Protein AF-D1LXG8-F1 (afdb_monomer)

Nearest PDB structures (foldseek):
  6pma-assembly1_A  TM=9.413E-01  e=9.799E-28  Homo sapiens
  5kmi-assembly1_A  TM=9.431E-01  e=4.192E-27  Homo sapiens
  6nsp-assembly1_A  TM=9.385E-01  e=4.416E-27  Homo sapiens
  4gt5-assembly1_A  TM=9.377E-01  e=4.192E-27  Homo sapiens
  7ju6-assembly1_A  TM=8.608E-01  e=5.880E-20  Homo sapiens

Sequence (768 aa):
MTTLIILLFITLTFTTPASVIATWCMDLPRGCQCGARDAVTCRGYFTRIPTNLPSQIHELILQHNEITEIGSSDLEQLRQLKVLDLSNNRINKIGQNVFLTLENLESLNLERNHINWLDSRAFRGLQRLRHLYLDHNNIGILPMGLFAEMSYLHELRLNNNGLHDVPKHTADELSKTIVKLVTLDHNPLHCSCDLLLFSHWLKQSTDVILLKPDSVRCTTDNEIDKYKVVDLVEDDVMCAPSLAPKILDIETISCDSVRISWDYPMSYTRSKAQTKASISFDTVIKKGPLFNVMVKVTDTHEASRMPHVFMESDETAVINGLDASIEHQFTVQAMNEVGRGPFSDVRKYRISIFKSGEQVVSCLEEPEEETDVDQPPHKTLIDETIREEKDKRMIIITVSCLTGAVVVAIVLAVFFVKVYQPRRNGFAPFSSVKFSKCEMPPMTYDDEVTSSSVESVDKYRNYTTTMIEGLPTVRILTETPRDTVHFIREIYCGRFGRIYEAVVTELLPTEKQTVTMVKELRENATEHARQSFDGQVSTLCEFEHPNVLEMLGVVTIGEPLSIIYEYADCGDLKEFLNCNSPFNKTKSATNSLILSQDKLVDVATQVACAMSYLSASGFVHRDLAAHNCMVSSDLTVKVADIGISKERYPMHYMRVGRKLLPVRWMAPETLESTTHFNAETDVWSYGVTLWEIFSYGTLPFSCFTDDQAVSHTLRGTLLPISDCLPKKVCDVMMACWRNNAHERASFNDIHGSLSSCRLSDCEGEIRV

Structure (mmCIF, N/CA/C/O backbone):
data_AF-D1LXG8-F1
#
_entry.id   AF-D1LXG8-F1
#
loop_
_atom_site.group_PDB
_atom_site.id
_atom_site.type_symbol
_atom_site.label_atom_id
_atom_site.label_alt_id
_atom_site.label_comp_id
_atom_site.label_asym_id
_atom_site.label_entity_id
_atom_site.label_seq_id
_atom_site.pdbx_PDB_ins_code
_atom_site.Cartn_x
_atom_site.Cartn_y
_atom_site.Cartn_z
_atom_site.occupancy
_atom_site.B_iso_or_equiv
_atom_site.auth_seq_id
_atom_site.auth_comp_id
_atom_site.auth_asym_id
_atom_site.auth_atom_id
_atom_site.pdbx_PDB_model_num
ATOM 1 N N . MET A 1 1 ? 80.544 -2.269 -39.677 1.00 54.06 1 MET A N 1
ATOM 2 C CA . MET A 1 1 ? 80.014 -3.167 -38.623 1.00 54.06 1 MET A CA 1
ATOM 3 C C . MET A 1 1 ? 79.209 -2.386 -37.591 1.00 54.06 1 MET A C 1
ATOM 5 O O . MET A 1 1 ? 78.027 -2.648 -37.459 1.00 54.06 1 MET A O 1
ATOM 9 N N . THR A 1 2 ? 79.773 -1.367 -36.943 1.00 56.94 2 THR A N 1
ATOM 10 C CA . THR A 1 2 ? 79.062 -0.530 -35.952 1.00 56.94 2 THR A CA 1
ATOM 11 C C . THR A 1 2 ? 77.988 0.387 -36.554 1.00 56.94 2 THR A C 1
ATOM 13 O O . THR A 1 2 ? 76.909 0.512 -35.990 1.00 56.94 2 THR A O 1
ATOM 16 N N . THR A 1 3 ? 78.203 0.939 -37.749 1.00 57.94 3 THR A N 1
ATOM 17 C CA . THR A 1 3 ? 77.200 1.749 -38.472 1.00 57.94 3 THR A CA 1
ATOM 18 C C . THR A 1 3 ? 76.001 0.945 -38.982 1.00 57.94 3 THR A C 1
ATOM 20 O O . THR A 1 3 ? 74.895 1.472 -39.025 1.00 57.94 3 THR A O 1
ATOM 23 N N . LEU A 1 4 ? 76.183 -0.343 -39.299 1.00 57.97 4 LEU A N 1
ATOM 24 C CA . LEU A 1 4 ? 75.090 -1.230 -39.724 1.00 57.97 4 LEU A CA 1
ATOM 25 C C . LEU A 1 4 ? 74.192 -1.638 -38.548 1.00 57.97 4 LEU A C 1
ATOM 27 O O . LEU A 1 4 ? 72.986 -1.764 -38.716 1.00 57.97 4 LEU A O 1
ATOM 31 N N . ILE A 1 5 ? 74.772 -1.787 -37.355 1.00 62.38 5 ILE A N 1
ATOM 32 C CA . ILE A 1 5 ? 74.041 -2.115 -36.123 1.00 62.38 5 ILE A CA 1
ATOM 33 C C . ILE A 1 5 ? 73.225 -0.909 -35.641 1.00 62.38 5 ILE A C 1
ATOM 35 O O . ILE A 1 5 ? 72.096 -1.080 -35.195 1.00 62.38 5 ILE A O 1
ATOM 39 N N . ILE A 1 6 ? 73.750 0.311 -35.797 1.00 60.22 6 ILE A N 1
ATOM 40 C CA . ILE A 1 6 ? 73.033 1.545 -35.444 1.00 60.22 6 ILE A CA 1
ATOM 41 C C . ILE A 1 6 ? 71.881 1.815 -36.425 1.00 60.22 6 ILE A C 1
ATOM 43 O O . ILE A 1 6 ? 70.797 2.186 -35.988 1.00 60.22 6 ILE A O 1
ATOM 47 N N . LEU A 1 7 ? 72.059 1.551 -37.725 1.00 54.38 7 LEU A N 1
ATOM 48 C CA . LEU A 1 7 ? 70.967 1.623 -38.706 1.00 54.38 7 LEU A CA 1
ATOM 49 C C . LEU A 1 7 ? 69.882 0.565 -38.449 1.00 54.38 7 LEU A C 1
ATOM 51 O O . LEU A 1 7 ? 68.707 0.907 -38.528 1.00 54.38 7 LEU A O 1
ATOM 55 N N . LEU A 1 8 ? 70.250 -0.661 -38.050 1.00 56.41 8 LEU A N 1
ATOM 56 C CA . LEU A 1 8 ? 69.287 -1.698 -37.650 1.00 56.41 8 LEU A CA 1
ATOM 57 C C . LEU A 1 8 ? 68.509 -1.311 -36.379 1.00 56.41 8 LEU A C 1
ATOM 59 O O . LEU A 1 8 ? 67.301 -1.531 -36.301 1.00 56.41 8 LEU A O 1
ATOM 63 N N . PHE A 1 9 ? 69.185 -0.697 -35.402 1.00 52.62 9 PHE A N 1
ATOM 64 C CA . PHE A 1 9 ? 68.560 -0.206 -34.171 1.00 52.62 9 PHE A CA 1
ATOM 65 C C . PHE A 1 9 ? 67.639 0.990 -34.417 1.00 52.62 9 PHE A C 1
ATOM 67 O O . PHE A 1 9 ? 66.569 1.046 -33.821 1.00 52.62 9 PHE A O 1
ATOM 74 N N . ILE A 1 10 ? 67.994 1.913 -35.314 1.00 54.66 10 ILE A N 1
ATOM 75 C CA . ILE A 1 10 ? 67.140 3.054 -35.681 1.00 54.66 10 ILE A CA 1
ATOM 76 C C . ILE A 1 10 ? 65.915 2.581 -36.483 1.00 54.66 10 ILE A C 1
ATOM 78 O O . ILE A 1 10 ? 64.812 3.057 -36.229 1.00 54.66 10 ILE A O 1
ATOM 82 N N . THR A 1 11 ? 66.038 1.572 -37.357 1.00 53.06 11 THR A N 1
ATOM 83 C CA . THR A 1 11 ? 64.862 0.980 -38.028 1.00 53.06 11 THR A CA 1
ATOM 84 C C . THR A 1 11 ? 63.957 0.189 -37.081 1.00 53.06 11 THR A C 1
ATOM 86 O O . THR A 1 11 ? 62.753 0.153 -37.299 1.00 53.06 11 THR A O 1
ATOM 89 N N . LEU A 1 12 ? 64.507 -0.395 -36.007 1.00 49.75 12 LEU A N 1
ATOM 90 C CA . LEU A 1 12 ? 63.744 -1.118 -34.978 1.00 49.75 12 LEU A CA 1
ATOM 91 C C . LEU A 1 12 ? 63.166 -0.209 -33.878 1.00 49.75 12 LEU A C 1
ATOM 93 O O . LEU A 1 12 ? 62.335 -0.665 -33.099 1.00 49.75 12 LEU A O 1
ATOM 97 N N . THR A 1 13 ? 63.583 1.059 -33.798 1.00 48.38 13 THR A N 1
ATOM 98 C CA . THR A 1 13 ? 63.099 2.020 -32.786 1.00 48.38 13 THR A CA 1
ATOM 99 C C . THR A 1 13 ? 62.230 3.138 -33.368 1.00 48.38 13 THR A C 1
ATOM 101 O O . THR A 1 13 ? 61.569 3.836 -32.603 1.00 48.38 13 THR A O 1
ATOM 104 N N . PHE A 1 14 ? 62.159 3.276 -34.701 1.00 42.00 14 PHE A N 1
ATOM 105 C CA . PHE A 1 14 ? 61.294 4.246 -35.391 1.00 42.00 14 PHE A CA 1
ATOM 106 C C . PHE A 1 14 ? 60.176 3.636 -36.244 1.00 42.00 14 PHE A C 1
ATOM 108 O O . PHE A 1 14 ? 59.422 4.377 -36.874 1.00 42.00 14 PHE A O 1
ATOM 115 N N . THR A 1 15 ? 59.972 2.319 -36.213 1.00 45.41 15 THR A N 1
ATOM 116 C CA . THR A 1 15 ? 58.613 1.816 -36.420 1.00 45.41 15 THR A CA 1
ATOM 117 C C . THR A 1 15 ? 57.874 2.045 -35.116 1.00 45.41 15 THR A C 1
ATOM 119 O O . THR A 1 15 ? 58.101 1.352 -34.124 1.00 45.41 15 THR A O 1
ATOM 122 N N . THR A 1 16 ? 57.006 3.053 -35.109 1.00 39.50 16 THR A N 1
ATOM 123 C CA . THR A 1 16 ? 55.906 3.128 -34.148 1.00 39.50 16 THR A CA 1
ATOM 124 C C . THR A 1 16 ? 55.298 1.730 -33.982 1.00 39.50 16 THR A C 1
ATOM 126 O O . THR A 1 16 ? 55.295 0.955 -34.946 1.00 39.50 16 THR A O 1
ATOM 129 N N . PRO A 1 17 ? 54.764 1.359 -32.806 1.00 42.59 17 PRO A N 1
ATOM 130 C CA . PRO A 1 17 ? 53.901 0.196 -32.722 1.00 42.59 17 PRO A CA 1
ATOM 131 C C . PRO A 1 17 ? 52.608 0.544 -33.471 1.00 42.59 17 PRO A C 1
ATOM 133 O O . PRO A 1 17 ? 51.576 0.834 -32.875 1.00 42.59 17 PRO A O 1
ATOM 136 N N . ALA A 1 18 ? 52.668 0.563 -34.802 1.00 40.22 18 ALA A N 1
ATOM 137 C CA . ALA A 1 18 ? 51.530 0.284 -35.639 1.00 40.22 18 ALA A CA 1
ATOM 138 C C . ALA A 1 18 ? 51.170 -1.162 -35.308 1.00 40.22 18 ALA A C 1
ATOM 140 O O . ALA A 1 18 ? 51.785 -2.092 -35.821 1.00 40.22 18 ALA A O 1
ATOM 141 N N . SER A 1 19 ? 50.288 -1.296 -34.314 1.00 46.19 19 SER A N 1
ATOM 142 C CA . SER A 1 19 ? 49.382 -2.418 -34.099 1.00 46.19 19 SER A CA 1
ATOM 143 C C . SER A 1 19 ? 49.866 -3.717 -34.742 1.00 46.19 19 SER A C 1
ATOM 145 O O . SER A 1 19 ? 49.570 -3.977 -35.910 1.00 46.19 19 SER A O 1
ATOM 147 N N . VAL A 1 20 ? 50.554 -4.566 -33.973 1.00 48.53 20 VAL A N 1
ATOM 148 C CA . VAL A 1 20 ? 50.467 -6.005 -34.241 1.00 48.53 20 VAL A CA 1
ATOM 149 C C . VAL A 1 20 ? 48.991 -6.338 -34.044 1.00 48.53 20 VAL A C 1
ATOM 151 O O . VAL A 1 20 ? 48.541 -6.548 -32.921 1.00 48.53 20 VAL A O 1
ATOM 154 N N . ILE A 1 21 ? 48.214 -6.235 -35.121 1.00 54.31 21 ILE A N 1
ATOM 155 C CA . ILE A 1 21 ? 46.823 -6.663 -35.154 1.00 54.31 21 ILE A CA 1
ATOM 156 C C . ILE A 1 21 ? 46.881 -8.140 -34.782 1.00 54.31 21 ILE A C 1
ATOM 158 O O . ILE A 1 21 ? 47.597 -8.913 -35.424 1.00 54.31 21 ILE A O 1
ATOM 162 N N . ALA A 1 22 ? 46.232 -8.505 -33.679 1.00 62.06 22 ALA A N 1
ATOM 163 C CA . ALA A 1 22 ? 46.246 -9.873 -33.203 1.00 62.06 22 ALA A CA 1
ATOM 164 C C . ALA A 1 22 ? 45.794 -10.810 -34.336 1.00 62.06 22 ALA A C 1
ATOM 166 O O . ALA A 1 22 ? 44.916 -10.456 -35.119 1.00 62.06 22 ALA A O 1
ATOM 167 N N . THR A 1 23 ? 46.405 -11.988 -34.464 1.00 65.50 23 THR A N 1
ATOM 168 C CA . THR A 1 23 ? 46.182 -12.894 -35.609 1.00 65.50 23 THR A CA 1
ATOM 169 C C . THR A 1 23 ? 44.714 -13.279 -35.802 1.00 65.50 23 THR A C 1
ATOM 171 O O . THR A 1 23 ? 44.284 -13.475 -36.933 1.00 65.50 23 THR A O 1
ATOM 174 N N . TRP A 1 24 ? 43.930 -13.312 -34.722 1.00 69.12 24 TRP A N 1
ATOM 175 C CA . TRP A 1 24 ? 42.485 -13.546 -34.756 1.00 69.12 24 TRP A CA 1
ATOM 176 C C . TRP A 1 24 ? 41.682 -12.403 -35.402 1.00 69.12 24 TRP A C 1
ATOM 178 O O . TRP A 1 24 ? 40.556 -12.621 -35.834 1.00 69.12 24 TRP A O 1
ATOM 188 N N . CYS A 1 25 ? 42.244 -11.197 -35.522 1.00 72.00 25 CYS A N 1
ATOM 189 C CA . CYS A 1 25 ? 41.581 -10.059 -36.164 1.00 72.00 25 CYS A CA 1
ATOM 190 C C . CYS A 1 25 ? 41.646 -10.080 -37.699 1.00 72.00 25 CYS A C 1
ATOM 192 O O . CYS A 1 25 ? 41.081 -9.196 -38.342 1.00 72.00 25 CYS A O 1
ATOM 194 N N . MET A 1 26 ? 42.321 -11.070 -38.290 1.00 70.25 26 MET A N 1
ATOM 195 C CA . MET A 1 26 ? 42.360 -11.252 -39.744 1.00 70.25 26 MET A CA 1
ATOM 196 C C . MET A 1 26 ? 41.094 -11.929 -40.298 1.00 70.25 26 MET A C 1
ATOM 198 O O . MET A 1 26 ? 40.799 -11.762 -41.478 1.00 70.25 26 MET A O 1
ATOM 202 N N . ASP A 1 27 ? 40.320 -12.613 -39.447 1.00 78.69 27 ASP A N 1
ATOM 203 C CA . ASP A 1 27 ? 39.143 -13.408 -39.829 1.00 78.69 27 ASP A CA 1
ATOM 204 C C . ASP A 1 27 ? 37.832 -12.804 -39.282 1.00 78.69 27 ASP A C 1
ATOM 206 O O . ASP A 1 27 ? 37.011 -13.486 -38.671 1.00 78.69 27 ASP A O 1
ATOM 210 N N . LEU A 1 28 ? 37.628 -11.495 -39.474 1.00 86.31 28 LEU A N 1
ATOM 211 C CA . LEU A 1 28 ? 36.397 -10.807 -39.066 1.00 86.31 28 LEU A CA 1
ATOM 212 C C . LEU A 1 28 ? 35.294 -10.871 -40.145 1.00 86.31 28 LEU A C 1
ATOM 214 O O . LEU A 1 28 ? 35.595 -10.860 -41.344 1.00 86.31 28 LEU A O 1
ATOM 218 N N . PRO A 1 29 ? 34.002 -10.859 -39.754 1.00 87.44 29 PRO A N 1
ATOM 219 C CA . PRO A 1 29 ? 32.894 -10.737 -40.699 1.00 87.44 29 PRO A CA 1
ATOM 220 C C . PRO A 1 29 ? 33.009 -9.483 -41.576 1.00 87.44 29 PRO A C 1
ATOM 222 O O . PRO A 1 29 ? 33.491 -8.433 -41.143 1.00 87.44 29 PRO A O 1
ATOM 225 N N . ARG A 1 30 ? 32.522 -9.561 -42.821 1.00 87.88 30 ARG A N 1
ATOM 226 C CA . ARG A 1 30 ? 32.502 -8.403 -43.731 1.00 87.88 30 ARG A CA 1
ATOM 227 C C . ARG A 1 30 ? 31.725 -7.250 -43.100 1.00 87.88 30 ARG A C 1
ATOM 229 O O . ARG A 1 30 ? 30.577 -7.440 -42.728 1.00 87.88 30 ARG A O 1
ATOM 236 N N . GLY A 1 31 ? 32.337 -6.068 -43.036 1.00 87.50 31 GLY A N 1
ATOM 237 C CA . GLY A 1 31 ? 31.771 -4.887 -42.370 1.00 87.50 31 GLY A CA 1
ATOM 238 C C . GLY A 1 31 ? 32.277 -4.679 -40.938 1.00 87.50 31 GLY A C 1
ATOM 239 O O . GLY A 1 31 ? 32.024 -3.627 -40.357 1.00 87.50 31 GLY A O 1
ATOM 240 N N . CYS A 1 32 ? 33.038 -5.625 -40.382 1.00 92.12 32 CYS A N 1
ATOM 241 C CA . CYS A 1 32 ? 33.700 -5.490 -39.087 1.00 92.12 32 CYS A CA 1
ATOM 242 C C . CYS A 1 32 ? 35.179 -5.118 -39.234 1.00 92.12 32 CYS A C 1
ATOM 244 O O . CYS A 1 32 ? 35.863 -5.560 -40.157 1.00 92.12 32 CYS A O 1
ATOM 246 N N . GLN A 1 33 ? 35.671 -4.283 -38.321 1.00 90.88 33 GLN A N 1
ATOM 247 C CA . GLN A 1 33 ? 37.040 -3.780 -38.291 1.00 90.88 33 GLN A CA 1
ATOM 248 C C . GLN A 1 33 ? 37.616 -3.879 -36.880 1.00 90.88 33 GLN A C 1
ATOM 250 O O . GLN A 1 33 ? 36.939 -3.585 -35.895 1.00 90.88 33 GLN A O 1
ATOM 255 N N . CYS A 1 34 ? 38.885 -4.270 -36.808 1.00 88.38 34 CYS A N 1
ATOM 256 C CA . CYS A 1 34 ? 39.646 -4.330 -35.569 1.00 88.38 34 CYS A CA 1
ATOM 257 C C . CYS A 1 34 ? 40.064 -2.927 -35.117 1.00 88.38 34 CYS A C 1
ATOM 259 O O . CYS A 1 34 ? 40.639 -2.167 -35.898 1.00 88.38 34 CYS A O 1
ATOM 261 N N . GLY A 1 35 ? 39.804 -2.603 -33.857 1.00 82.81 35 GLY A N 1
ATOM 262 C CA . GLY A 1 35 ? 40.265 -1.402 -33.174 1.00 82.81 35 GLY A CA 1
ATOM 263 C C . GLY A 1 35 ? 41.446 -1.674 -32.239 1.00 82.81 35 GLY A C 1
ATOM 264 O O . GLY A 1 35 ? 42.035 -2.754 -32.214 1.00 82.81 35 GLY A O 1
ATOM 265 N N . ALA A 1 36 ? 41.807 -0.667 -31.444 1.00 78.44 36 ALA A N 1
ATOM 266 C CA . ALA A 1 36 ? 42.779 -0.836 -30.368 1.00 78.44 36 ALA A CA 1
ATOM 267 C C . ALA A 1 36 ? 42.181 -1.660 -29.212 1.00 78.44 36 ALA A C 1
ATOM 269 O O . ALA A 1 36 ? 40.974 -1.632 -29.002 1.00 78.44 36 ALA A O 1
ATOM 270 N N . ARG A 1 37 ? 43.035 -2.333 -28.423 1.00 73.69 37 ARG A N 1
ATOM 271 C CA . ARG A 1 37 ? 42.644 -3.076 -27.202 1.00 73.69 37 ARG A CA 1
ATOM 272 C C . ARG A 1 37 ? 41.574 -4.155 -27.436 1.00 73.69 37 ARG A C 1
ATOM 274 O O . ARG A 1 37 ? 40.655 -4.292 -26.637 1.00 73.69 37 ARG A O 1
ATOM 281 N N . ASP A 1 38 ? 41.711 -4.914 -28.521 1.00 84.25 38 ASP A N 1
ATOM 282 C CA . ASP A 1 38 ? 40.806 -6.020 -28.871 1.00 84.25 38 ASP A CA 1
ATOM 283 C C . ASP A 1 38 ? 39.343 -5.584 -29.075 1.00 84.25 38 ASP A C 1
ATOM 285 O O . ASP A 1 38 ? 38.417 -6.380 -28.901 1.00 84.25 38 ASP A O 1
ATOM 289 N N . ALA A 1 39 ? 39.136 -4.314 -29.439 1.00 89.88 39 ALA A N 1
ATOM 290 C CA . ALA A 1 39 ? 37.839 -3.794 -29.835 1.00 89.88 39 ALA A CA 1
ATOM 291 C C . ALA A 1 39 ? 37.503 -4.216 -31.271 1.00 89.88 39 ALA A C 1
ATOM 293 O O . ALA A 1 39 ? 38.362 -4.195 -32.152 1.00 89.88 39 ALA A O 1
ATOM 294 N N . VAL A 1 40 ? 36.245 -4.539 -31.543 1.00 93.88 40 VAL A N 1
ATOM 295 C CA . VAL A 1 40 ? 35.733 -4.822 -32.885 1.00 93.88 40 VAL A CA 1
ATOM 296 C C . VAL A 1 40 ? 34.559 -3.898 -33.156 1.00 93.88 40 VAL A C 1
ATOM 298 O O . VAL A 1 40 ? 33.574 -3.895 -32.427 1.00 93.88 40 VAL A O 1
ATOM 301 N N . THR A 1 41 ? 34.665 -3.098 -34.214 1.00 93.94 41 THR A N 1
ATOM 302 C CA . THR A 1 41 ? 33.594 -2.208 -34.672 1.00 93.94 41 THR A CA 1
ATOM 303 C C . THR A 1 41 ? 32.981 -2.755 -35.948 1.00 93.94 41 THR A C 1
ATOM 305 O O . THR A 1 41 ? 33.679 -2.914 -36.946 1.00 93.94 41 THR A O 1
ATOM 308 N N . CYS A 1 42 ? 31.676 -2.998 -35.945 1.00 93.94 42 CYS A N 1
ATOM 309 C CA . CYS A 1 42 ? 30.936 -3.518 -37.087 1.00 93.94 42 CYS A CA 1
ATOM 310 C C . CYS A 1 42 ? 29.960 -2.466 -37.620 1.00 93.94 42 CYS A C 1
ATOM 312 O O . CYS A 1 42 ? 29.070 -2.000 -36.909 1.00 93.94 42 CYS A O 1
ATOM 314 N N . ARG A 1 43 ? 30.123 -2.091 -38.891 1.00 89.12 43 ARG A N 1
ATOM 315 C CA . ARG A 1 43 ? 29.266 -1.136 -39.603 1.00 89.12 43 ARG A CA 1
ATOM 316 C C . ARG A 1 43 ? 28.862 -1.719 -40.950 1.00 89.12 43 ARG A C 1
ATOM 318 O O . ARG A 1 43 ? 29.716 -2.195 -41.695 1.00 89.12 43 ARG A O 1
ATOM 325 N N . GLY A 1 44 ? 27.577 -1.657 -41.281 1.00 83.06 44 GLY A N 1
ATOM 326 C CA . GLY A 1 44 ? 27.111 -2.155 -42.577 1.00 83.06 44 GLY A CA 1
ATOM 327 C C . GLY A 1 44 ? 25.623 -2.450 -42.668 1.00 83.06 44 GLY A C 1
ATOM 328 O O . GLY A 1 44 ? 25.260 -3.338 -43.432 1.00 83.06 44 GLY A O 1
ATOM 329 N N . TYR A 1 45 ? 24.781 -1.746 -41.902 1.00 89.81 45 TYR A N 1
ATOM 330 C CA . TYR A 1 45 ? 23.333 -1.996 -41.846 1.00 89.81 45 TYR A CA 1
ATOM 331 C C . TYR A 1 45 ? 23.003 -3.432 -41.417 1.00 89.81 45 TYR A C 1
ATOM 333 O O . TYR A 1 45 ? 22.083 -4.060 -41.933 1.00 89.81 45 TYR A O 1
ATOM 341 N N . PHE A 1 46 ? 23.790 -3.982 -40.487 1.00 93.12 46 PHE A N 1
ATOM 342 C CA . PHE A 1 46 ? 23.554 -5.327 -39.972 1.00 93.12 46 PHE A CA 1
ATOM 343 C C . PHE A 1 46 ? 22.151 -5.427 -39.368 1.00 93.12 46 PHE A C 1
ATOM 345 O O . PHE A 1 46 ? 21.801 -4.614 -38.522 1.00 93.12 46 PHE A O 1
ATOM 352 N N . THR A 1 47 ? 21.369 -6.429 -39.774 1.00 92.62 47 THR A N 1
ATOM 353 C CA . THR A 1 47 ? 20.027 -6.693 -39.221 1.00 92.62 47 THR A CA 1
ATOM 354 C C . THR A 1 47 ? 20.041 -7.669 -38.040 1.00 92.62 47 THR A C 1
ATOM 356 O O . THR A 1 47 ? 19.045 -7.813 -37.332 1.00 92.62 47 THR A O 1
ATOM 359 N N . ARG A 1 48 ? 21.176 -8.341 -37.818 1.00 93.25 48 ARG A N 1
ATOM 360 C CA . ARG A 1 48 ? 21.467 -9.265 -36.712 1.00 93.25 48 ARG A CA 1
ATOM 361 C C . ARG A 1 48 ? 22.925 -9.106 -36.295 1.00 93.25 48 ARG A C 1
ATOM 363 O O . ARG A 1 48 ? 23.736 -8.607 -37.079 1.00 93.25 48 ARG A O 1
ATOM 370 N N . ILE A 1 49 ? 23.266 -9.559 -35.093 1.00 94.31 49 ILE A N 1
ATOM 371 C CA . ILE A 1 49 ? 24.660 -9.615 -34.645 1.00 94.31 49 ILE A CA 1
ATOM 372 C C . ILE A 1 49 ? 25.447 -10.554 -35.588 1.00 94.31 49 ILE A C 1
ATOM 374 O O . ILE A 1 49 ? 24.971 -11.652 -35.887 1.00 94.31 49 ILE A O 1
ATOM 378 N N . PRO A 1 50 ? 26.620 -10.147 -36.114 1.00 91.00 50 PRO A N 1
ATOM 379 C CA . PRO A 1 50 ? 27.397 -10.978 -37.031 1.00 91.00 50 PRO A CA 1
ATOM 380 C C . PRO A 1 50 ? 27.814 -12.312 -36.403 1.00 91.00 50 PRO A C 1
ATOM 382 O O . PRO A 1 50 ? 28.373 -12.350 -35.310 1.00 91.00 50 PRO A O 1
ATOM 385 N N . THR A 1 51 ? 27.618 -13.411 -37.129 1.00 85.12 51 THR A N 1
ATOM 386 C CA . THR A 1 51 ? 28.125 -14.731 -36.730 1.00 85.12 51 THR A CA 1
ATOM 387 C C . THR A 1 51 ? 29.648 -14.807 -36.884 1.00 85.12 51 THR A C 1
ATOM 389 O O . THR A 1 51 ? 30.207 -14.139 -37.754 1.00 85.12 51 THR A O 1
ATOM 392 N N . ASN A 1 52 ? 30.309 -15.690 -36.126 1.00 83.94 52 ASN A N 1
ATOM 393 C CA . ASN A 1 52 ? 31.767 -15.923 -36.152 1.00 83.94 52 ASN A CA 1
ATOM 394 C C . ASN A 1 52 ? 32.625 -14.764 -35.613 1.00 83.94 52 ASN A C 1
ATOM 396 O O . ASN A 1 52 ? 33.739 -14.536 -36.079 1.00 83.94 52 ASN A O 1
ATOM 400 N N . LEU A 1 53 ? 32.127 -14.037 -34.613 1.00 89.75 53 LEU A N 1
ATOM 401 C CA . LEU A 1 53 ? 32.949 -13.086 -33.865 1.00 89.75 53 LEU A CA 1
ATOM 402 C C . LEU A 1 53 ? 33.973 -13.828 -32.974 1.00 89.75 53 LEU A C 1
ATOM 404 O O . LEU A 1 53 ? 33.588 -14.764 -32.274 1.00 89.75 53 LEU A O 1
ATOM 408 N N . PRO A 1 54 ? 35.261 -13.443 -32.974 1.00 88.38 54 PRO A N 1
ATOM 409 C CA . PRO A 1 54 ? 36.290 -14.099 -32.165 1.00 88.38 54 PRO A CA 1
ATOM 410 C C . PRO A 1 54 ? 36.022 -13.994 -30.654 1.00 88.38 54 PRO A C 1
ATOM 412 O O . PRO A 1 54 ? 35.642 -12.946 -30.140 1.00 88.38 54 PRO A O 1
ATOM 415 N N . SER A 1 55 ? 36.276 -15.073 -29.908 1.00 89.31 55 SER A N 1
ATOM 416 C CA . SER A 1 55 ? 35.991 -15.153 -28.463 1.00 89.31 55 SER A CA 1
ATOM 417 C C . SER A 1 55 ? 36.895 -14.273 -27.585 1.00 89.31 55 SER A C 1
ATOM 419 O O . SER A 1 55 ? 36.648 -14.138 -26.390 1.00 89.31 55 SER A O 1
ATOM 421 N N . GLN A 1 56 ? 37.974 -13.722 -28.151 1.00 87.00 56 GLN A N 1
ATOM 422 C CA . GLN A 1 56 ? 38.957 -12.871 -27.469 1.00 87.00 56 GLN A CA 1
ATOM 423 C C . GLN A 1 56 ? 38.565 -11.384 -27.434 1.00 87.00 56 GLN A C 1
ATOM 425 O O . GLN A 1 56 ? 39.310 -10.583 -26.874 1.00 87.00 56 GLN A O 1
ATOM 430 N N . ILE A 1 57 ? 37.437 -11.003 -28.042 1.00 91.12 57 ILE A N 1
ATOM 431 C CA . ILE A 1 57 ? 36.990 -9.607 -28.098 1.00 91.12 57 ILE A CA 1
ATOM 432 C C . ILE A 1 57 ? 36.667 -9.098 -26.689 1.00 91.12 57 ILE A C 1
ATOM 434 O O . ILE A 1 57 ? 35.901 -9.721 -25.952 1.00 91.12 57 ILE A O 1
ATOM 438 N N . HIS A 1 58 ? 37.208 -7.926 -26.352 1.00 93.94 58 HIS A N 1
ATOM 439 C CA . HIS A 1 58 ? 36.907 -7.219 -25.104 1.00 93.94 58 HIS A CA 1
ATOM 440 C C . HIS A 1 58 ? 35.862 -6.114 -25.291 1.00 93.94 58 HIS A C 1
ATOM 442 O O . HIS A 1 58 ? 35.128 -5.799 -24.355 1.00 93.94 58 HIS A O 1
ATOM 448 N N . GLU A 1 59 ? 35.767 -5.536 -26.485 1.00 95.81 59 GLU A N 1
ATOM 449 C CA . GLU A 1 59 ? 34.834 -4.454 -26.794 1.00 95.81 59 GLU A CA 1
ATOM 450 C C . GLU A 1 59 ? 34.185 -4.695 -28.157 1.00 95.81 59 GLU A C 1
ATOM 452 O O . GLU A 1 59 ? 34.873 -4.859 -29.160 1.00 95.81 59 GLU A O 1
ATOM 457 N N . LEU A 1 60 ? 32.857 -4.738 -28.206 1.00 96.06 60 LEU A N 1
ATOM 458 C CA . LEU A 1 60 ? 32.095 -4.958 -29.430 1.00 96.06 60 LEU A CA 1
ATOM 459 C C . LEU A 1 60 ? 31.184 -3.760 -29.678 1.00 96.06 60 LEU A C 1
ATOM 461 O O . LEU A 1 60 ? 30.239 -3.527 -28.929 1.00 96.06 60 LEU A O 1
ATOM 465 N N . ILE A 1 61 ? 31.466 -3.017 -30.747 1.00 96.62 61 ILE A N 1
ATOM 466 C CA . ILE A 1 61 ? 30.724 -1.821 -31.145 1.00 96.62 61 ILE A CA 1
ATOM 467 C C . ILE A 1 61 ? 29.900 -2.138 -32.393 1.00 96.62 61 ILE A C 1
ATOM 469 O O . ILE A 1 61 ? 30.424 -2.250 -33.503 1.00 96.62 61 ILE A O 1
ATOM 473 N N . LEU A 1 62 ? 28.592 -2.252 -32.204 1.00 96.44 62 LEU A N 1
ATOM 474 C CA . LEU A 1 62 ? 27.568 -2.528 -33.214 1.00 96.44 62 LEU A CA 1
ATOM 475 C C . LEU A 1 62 ? 26.589 -1.353 -33.375 1.00 96.44 62 LEU A C 1
ATOM 477 O O . LEU A 1 62 ? 25.502 -1.521 -33.935 1.00 96.44 62 LEU A O 1
ATOM 481 N N . GLN A 1 63 ? 26.968 -0.160 -32.914 1.00 95.69 63 GLN A N 1
ATOM 482 C CA . GLN A 1 63 ? 26.124 1.028 -32.995 1.00 95.69 63 GLN A CA 1
ATOM 483 C C . GLN A 1 63 ? 25.789 1.446 -34.440 1.00 95.69 63 GLN A C 1
ATOM 485 O O . GLN A 1 63 ? 26.598 1.245 -35.351 1.00 95.69 63 GLN A O 1
ATOM 490 N N . HIS A 1 64 ? 24.650 2.117 -34.638 1.00 96.19 64 HIS A N 1
ATOM 491 C CA . HIS A 1 64 ? 24.192 2.621 -35.947 1.00 96.19 64 HIS A CA 1
ATOM 492 C C . HIS A 1 64 ? 24.049 1.525 -37.019 1.00 96.19 64 HIS A C 1
ATOM 494 O O . HIS A 1 64 ? 24.493 1.689 -38.160 1.00 96.19 64 HIS A O 1
ATOM 500 N N . ASN A 1 65 ? 23.427 0.405 -36.654 1.00 96.00 65 ASN A N 1
ATOM 501 C CA . ASN A 1 65 ? 23.024 -0.646 -37.588 1.00 96.00 65 ASN A CA 1
ATOM 502 C C . ASN A 1 65 ? 21.489 -0.806 -37.580 1.00 96.00 65 ASN A C 1
ATOM 504 O O . ASN A 1 65 ? 20.757 0.078 -37.138 1.00 96.00 65 ASN A O 1
ATOM 508 N N . GLU A 1 66 ? 20.980 -1.904 -38.135 1.00 96.69 66 GLU A N 1
ATOM 509 C CA . GLU A 1 66 ? 19.546 -2.190 -38.238 1.00 96.69 66 GLU A CA 1
ATOM 510 C C . GLU A 1 66 ? 19.161 -3.437 -37.436 1.00 96.69 66 GLU A C 1
ATOM 512 O O . GLU A 1 66 ? 18.216 -4.139 -37.793 1.00 96.69 66 GLU A O 1
ATOM 517 N N . ILE A 1 67 ? 19.907 -3.737 -36.367 1.00 97.06 67 ILE A N 1
ATOM 518 C CA . ILE A 1 67 ? 19.727 -4.962 -35.587 1.00 97.06 67 ILE A CA 1
ATOM 519 C C . ILE A 1 67 ? 18.355 -4.927 -34.924 1.00 97.06 67 ILE A C 1
ATOM 521 O O . ILE A 1 67 ? 18.039 -3.965 -34.227 1.00 97.06 67 ILE A O 1
ATOM 525 N N . THR A 1 68 ? 17.542 -5.960 -35.145 1.00 92.69 68 THR A N 1
ATOM 526 C CA . THR A 1 68 ? 16.167 -6.022 -34.620 1.00 92.69 68 THR A CA 1
ATOM 527 C C . THR A 1 68 ? 16.019 -6.910 -33.389 1.00 92.69 68 THR A C 1
ATOM 529 O O . THR A 1 68 ? 15.080 -6.735 -32.617 1.00 92.69 68 THR A O 1
ATOM 532 N N . GLU A 1 69 ? 16.919 -7.875 -33.200 1.00 89.81 69 GLU A N 1
ATOM 533 C CA . GLU A 1 69 ? 16.889 -8.822 -32.083 1.00 89.81 69 GLU A CA 1
ATOM 534 C C . GLU A 1 69 ? 18.295 -9.325 -31.730 1.00 89.81 69 GLU A C 1
ATOM 536 O O . GLU A 1 69 ? 19.196 -9.307 -32.572 1.00 89.81 69 GLU A O 1
ATOM 541 N N . ILE A 1 70 ? 18.457 -9.778 -30.484 1.00 93.44 70 ILE A N 1
ATOM 542 C CA . ILE A 1 70 ? 19.657 -10.446 -29.970 1.00 93.44 70 ILE A CA 1
ATOM 543 C C . ILE A 1 70 ? 19.306 -11.928 -29.814 1.00 93.44 70 ILE A C 1
ATOM 545 O O . ILE A 1 70 ? 18.446 -12.275 -29.003 1.00 93.44 70 ILE A O 1
ATOM 549 N N . GLY A 1 71 ? 19.923 -12.794 -30.613 1.00 84.44 71 GLY A N 1
ATOM 550 C CA . GLY A 1 71 ? 19.750 -14.240 -30.517 1.00 84.44 71 GLY A CA 1
ATOM 551 C C . GLY A 1 71 ? 20.464 -14.826 -29.298 1.00 84.44 71 GLY A C 1
ATOM 552 O O . GLY A 1 71 ? 21.501 -14.324 -28.868 1.00 84.44 71 GLY A O 1
ATOM 553 N N . SER A 1 72 ? 19.941 -15.930 -28.762 1.00 76.75 72 SER A N 1
ATOM 554 C CA . SER A 1 72 ? 20.500 -16.620 -27.587 1.00 76.75 72 SER A CA 1
ATOM 555 C C . SER A 1 72 ? 21.929 -17.136 -27.797 1.00 76.75 72 SER A C 1
ATOM 557 O O . SER A 1 72 ? 22.714 -17.170 -26.854 1.00 76.75 72 SER A O 1
ATOM 559 N N . SER A 1 73 ? 22.289 -17.492 -29.033 1.00 85.00 73 SER A N 1
ATOM 560 C CA . SER A 1 73 ? 23.632 -17.957 -29.404 1.00 85.00 73 SER A CA 1
ATOM 561 C C . SER A 1 73 ? 24.576 -16.842 -29.866 1.00 85.00 73 SER A C 1
ATOM 563 O O . SER A 1 73 ? 25.776 -17.075 -29.995 1.00 85.00 73 SER A O 1
ATOM 565 N N . ASP A 1 74 ? 24.063 -15.638 -30.143 1.00 88.44 74 ASP A N 1
ATOM 566 C CA . ASP A 1 74 ? 24.822 -14.584 -30.837 1.00 88.44 74 ASP A CA 1
ATOM 567 C C . ASP A 1 74 ? 26.038 -14.110 -30.027 1.00 88.44 74 ASP A C 1
ATOM 569 O O . ASP A 1 74 ? 27.077 -13.755 -30.587 1.00 88.44 74 ASP A O 1
ATOM 573 N N . LEU A 1 75 ? 25.913 -14.127 -28.698 1.00 92.12 75 LEU A N 1
ATOM 574 C CA . LEU A 1 75 ? 26.914 -13.629 -27.753 1.00 92.12 75 LEU A CA 1
ATOM 575 C C . LEU A 1 75 ? 27.542 -14.746 -26.901 1.00 92.12 75 LEU A C 1
ATOM 577 O O . LEU A 1 75 ? 28.457 -14.484 -26.122 1.00 92.12 75 LEU A O 1
ATOM 581 N N . GLU A 1 76 ? 27.106 -16.000 -27.068 1.00 89.62 76 GLU A N 1
ATOM 582 C CA . GLU A 1 76 ? 27.401 -17.112 -26.152 1.00 89.62 76 GLU A CA 1
ATOM 583 C C . GLU A 1 76 ? 28.913 -17.342 -25.945 1.00 89.62 76 GLU A C 1
ATOM 585 O O . GLU A 1 76 ? 29.384 -17.573 -24.824 1.00 89.62 76 GLU A O 1
ATOM 590 N N . GLN A 1 77 ? 29.689 -17.223 -27.027 1.00 89.88 77 GLN A N 1
ATOM 591 C CA . GLN A 1 77 ? 31.139 -17.440 -27.043 1.00 89.88 77 GLN A CA 1
ATOM 592 C C . GLN A 1 77 ? 31.971 -16.239 -26.557 1.00 89.88 77 GLN A C 1
ATOM 594 O O . GLN A 1 77 ? 33.170 -16.386 -26.313 1.00 89.88 77 GLN A O 1
ATOM 599 N N . LEU A 1 78 ? 31.369 -15.058 -26.388 1.00 93.06 78 LEU A N 1
ATOM 600 C CA . LEU A 1 78 ? 32.069 -13.800 -26.093 1.00 93.06 78 LEU A CA 1
ATOM 601 C C . LEU A 1 78 ? 32.268 -13.572 -24.583 1.00 93.06 78 LEU A C 1
ATOM 603 O O . LEU A 1 78 ? 32.059 -12.484 -24.060 1.00 93.06 78 LEU A O 1
ATOM 607 N N . ARG A 1 79 ? 32.715 -14.597 -23.850 1.00 93.00 79 ARG A N 1
ATOM 608 C CA . ARG A 1 79 ? 32.811 -14.575 -22.372 1.00 93.00 79 ARG A CA 1
ATOM 609 C C . ARG A 1 79 ? 33.821 -13.567 -21.799 1.00 93.00 79 ARG A C 1
ATOM 611 O O . ARG A 1 79 ? 33.816 -13.304 -20.597 1.00 93.00 79 ARG A O 1
ATOM 618 N N . GLN A 1 80 ? 34.728 -13.053 -22.632 1.00 92.94 80 GLN A N 1
ATOM 619 C CA . GLN A 1 80 ? 35.730 -12.043 -22.254 1.00 92.94 80 GLN A CA 1
ATOM 620 C C . GLN A 1 80 ? 35.256 -10.605 -22.510 1.00 92.94 80 GLN A C 1
ATOM 622 O O . GLN A 1 80 ? 35.982 -9.657 -22.204 1.00 92.94 80 GLN A O 1
ATOM 627 N N . LEU A 1 81 ? 34.050 -10.437 -23.061 1.00 96.00 81 LEU A N 1
ATOM 628 C CA . LEU A 1 81 ? 33.520 -9.136 -23.427 1.00 96.00 81 LEU A CA 1
ATOM 629 C C . LEU A 1 81 ? 33.311 -8.267 -22.184 1.00 96.00 81 LEU A C 1
ATOM 631 O O . LEU A 1 81 ? 32.711 -8.700 -21.202 1.00 96.00 81 LEU A O 1
ATOM 635 N N . LYS A 1 82 ? 33.804 -7.031 -22.251 1.00 96.94 82 LYS A N 1
ATOM 636 C CA . LYS A 1 82 ? 33.681 -5.999 -21.214 1.00 96.94 82 LYS A CA 1
ATOM 637 C C . LYS A 1 82 ? 32.773 -4.858 -21.641 1.00 96.94 82 LYS A C 1
ATOM 639 O O . LYS A 1 82 ? 32.090 -4.285 -20.800 1.00 96.94 82 LYS A O 1
ATOM 644 N N . VAL A 1 83 ? 32.759 -4.527 -22.928 1.00 97.81 83 VAL A N 1
ATOM 645 C CA . VAL A 1 83 ? 31.943 -3.441 -23.475 1.00 97.81 83 VAL A CA 1
ATOM 646 C C . VAL A 1 83 ? 31.142 -3.967 -24.656 1.00 97.81 83 VAL A C 1
ATOM 648 O O . VAL A 1 83 ? 31.709 -4.527 -25.593 1.00 97.81 83 VAL A O 1
ATOM 651 N N . LEU A 1 84 ? 29.829 -3.771 -24.614 1.00 97.88 84 LEU A N 1
ATOM 652 C CA . LEU A 1 84 ? 28.922 -4.067 -25.714 1.00 97.88 84 LEU A CA 1
ATOM 653 C C . LEU A 1 84 ? 28.112 -2.815 -26.036 1.00 97.88 84 LEU A C 1
ATOM 655 O O . LEU A 1 84 ? 27.311 -2.371 -25.214 1.00 97.88 84 LEU A O 1
ATOM 659 N N . ASP A 1 85 ? 28.312 -2.261 -27.230 1.00 98.12 85 ASP A N 1
ATOM 660 C CA . ASP A 1 85 ? 27.537 -1.129 -27.729 1.00 98.12 85 ASP A CA 1
ATOM 661 C C . ASP A 1 85 ? 26.607 -1.556 -28.864 1.00 98.12 85 ASP A C 1
ATOM 663 O O . ASP A 1 85 ? 27.043 -1.859 -29.973 1.00 98.12 85 ASP A O 1
ATOM 667 N N . LEU A 1 86 ? 25.311 -1.577 -28.569 1.00 98.19 86 LEU A N 1
ATOM 668 C CA . LEU A 1 86 ? 24.210 -1.866 -29.484 1.00 98.19 86 LEU A CA 1
ATOM 669 C C . LEU A 1 86 ? 23.320 -0.629 -29.692 1.00 98.19 86 LEU A C 1
ATOM 671 O O . LEU A 1 86 ? 22.180 -0.752 -30.145 1.00 98.19 86 LEU A O 1
ATOM 675 N N . SER A 1 87 ? 23.814 0.570 -29.382 1.00 98.38 87 SER A N 1
ATOM 676 C CA . SER A 1 87 ? 23.026 1.797 -29.477 1.00 98.38 87 SER A CA 1
ATOM 677 C C . SER A 1 87 ? 22.641 2.148 -30.916 1.00 98.38 87 SER A C 1
ATOM 679 O O . SER A 1 87 ? 23.319 1.773 -31.873 1.00 98.38 87 SER A O 1
ATOM 681 N N . ASN A 1 88 ? 21.570 2.919 -31.104 1.00 97.75 88 ASN A N 1
ATOM 682 C CA . ASN A 1 88 ? 21.121 3.354 -32.432 1.00 97.75 88 ASN A CA 1
ATOM 683 C C . ASN A 1 88 ? 20.868 2.165 -33.384 1.00 97.75 88 ASN A C 1
ATOM 685 O O . ASN A 1 88 ? 21.347 2.156 -34.520 1.00 97.75 88 ASN A O 1
ATOM 689 N N . ASN A 1 89 ? 20.157 1.150 -32.895 1.00 97.81 89 ASN A N 1
ATOM 690 C CA . ASN A 1 89 ? 19.678 0.006 -33.671 1.00 97.81 89 ASN A CA 1
ATOM 691 C C . ASN A 1 89 ? 18.137 -0.007 -33.674 1.00 97.81 89 ASN A C 1
ATOM 693 O O . ASN A 1 89 ? 17.493 0.992 -33.355 1.00 97.81 89 ASN A O 1
ATOM 697 N N . ARG A 1 90 ? 17.521 -1.119 -34.085 1.00 97.00 90 ARG A N 1
ATOM 698 C CA . ARG A 1 90 ? 16.061 -1.287 -34.144 1.00 97.00 90 ARG A CA 1
ATOM 699 C C . ARG A 1 90 ? 15.578 -2.399 -33.211 1.00 97.00 90 ARG A C 1
ATOM 701 O O . ARG A 1 90 ? 14.561 -3.034 -33.490 1.00 97.00 90 ARG A O 1
ATOM 708 N N . ILE A 1 91 ? 16.317 -2.658 -32.131 1.00 96.94 91 ILE A N 1
ATOM 709 C CA . ILE A 1 91 ? 16.013 -3.739 -31.192 1.00 96.94 91 ILE A CA 1
ATOM 710 C C . ILE A 1 91 ? 14.708 -3.397 -30.487 1.00 96.94 91 ILE A C 1
ATOM 712 O O . ILE A 1 91 ? 14.597 -2.317 -29.916 1.00 96.94 91 ILE A O 1
ATOM 716 N N . ASN A 1 92 ? 13.724 -4.295 -30.533 1.00 86.50 92 ASN A N 1
ATOM 717 C CA . ASN A 1 92 ? 12.415 -4.058 -29.914 1.00 86.50 92 ASN A CA 1
ATOM 718 C C . ASN A 1 92 ? 12.152 -4.890 -28.651 1.00 86.50 92 ASN A C 1
ATOM 720 O O . ASN A 1 92 ? 11.317 -4.508 -27.833 1.00 86.50 92 ASN A O 1
ATOM 724 N N . LYS A 1 93 ? 12.894 -5.984 -28.456 1.00 83.06 93 LYS A N 1
ATOM 725 C CA . LYS A 1 93 ? 12.731 -6.911 -27.334 1.00 83.06 93 LYS A CA 1
ATOM 726 C C . LYS A 1 93 ? 14.077 -7.443 -26.848 1.00 83.06 93 LYS A C 1
ATOM 728 O O . LYS A 1 93 ? 14.966 -7.694 -27.664 1.00 83.06 93 LYS A O 1
ATOM 733 N N . ILE A 1 94 ? 14.203 -7.674 -25.541 1.00 89.19 94 ILE A N 1
ATOM 734 C CA . ILE A 1 94 ? 15.336 -8.404 -24.950 1.00 89.19 94 ILE A CA 1
ATOM 735 C C . ILE A 1 94 ? 14.819 -9.685 -24.302 1.00 89.19 94 ILE A C 1
ATOM 737 O O . ILE A 1 94 ? 14.083 -9.638 -23.319 1.00 89.19 94 ILE A O 1
ATOM 741 N N . GLY A 1 95 ? 15.194 -10.821 -24.896 1.00 80.12 95 GLY A N 1
ATOM 742 C CA . GLY A 1 95 ? 14.808 -12.162 -24.456 1.00 80.12 95 GLY A CA 1
ATOM 743 C C . GLY A 1 95 ? 15.484 -12.610 -23.163 1.00 80.12 95 GLY A C 1
ATOM 744 O O . GLY A 1 95 ? 16.469 -12.026 -22.715 1.00 80.12 95 GLY A O 1
ATOM 745 N N . GLN A 1 96 ? 14.979 -13.703 -22.595 1.00 83.56 96 GLN A N 1
ATOM 746 C CA . GLN A 1 96 ? 15.567 -14.341 -21.420 1.00 83.56 96 GLN A CA 1
ATOM 747 C C . GLN A 1 96 ? 17.021 -14.764 -21.670 1.00 83.56 96 GLN A C 1
ATOM 749 O O . GLN A 1 96 ? 17.330 -15.361 -22.701 1.00 83.56 96 GLN A O 1
ATOM 754 N N . ASN A 1 97 ? 17.900 -14.528 -20.692 1.00 87.81 97 ASN A N 1
ATOM 755 C CA . ASN A 1 97 ? 19.253 -15.091 -20.646 1.00 87.81 97 ASN A CA 1
ATOM 756 C C . ASN A 1 97 ? 20.144 -14.790 -21.875 1.00 87.81 97 ASN A C 1
ATOM 758 O O . ASN A 1 97 ? 21.168 -15.449 -22.048 1.00 87.81 97 ASN A O 1
ATOM 762 N N . VAL A 1 98 ? 19.814 -13.801 -22.715 1.00 92.31 98 VAL A N 1
ATOM 763 C CA . VAL A 1 98 ? 20.600 -13.486 -23.929 1.00 92.31 98 VAL A CA 1
ATOM 764 C C . VAL A 1 98 ? 22.017 -12.990 -23.615 1.00 92.31 98 VAL A C 1
ATOM 766 O O . VAL A 1 98 ? 22.897 -13.042 -24.469 1.00 92.31 98 VAL A O 1
ATOM 769 N N . PHE A 1 99 ? 22.253 -12.549 -22.376 1.00 94.88 99 PHE A N 1
ATOM 770 C CA . PHE A 1 99 ? 23.560 -12.124 -21.874 1.00 94.88 99 PHE A CA 1
ATOM 771 C C . PHE A 1 99 ? 24.156 -13.068 -20.816 1.00 94.88 99 PHE A C 1
ATOM 773 O O . PHE A 1 99 ? 25.155 -12.721 -20.189 1.00 94.88 99 PHE A O 1
ATOM 780 N N . LEU A 1 100 ? 23.578 -14.260 -20.617 1.00 92.88 100 LEU A N 1
ATOM 781 C CA . LEU A 1 100 ? 23.903 -15.149 -19.492 1.00 92.88 100 LEU A CA 1
ATOM 782 C C . LEU A 1 100 ? 25.394 -15.492 -19.384 1.00 92.88 100 LEU A C 1
ATOM 784 O O . LEU A 1 100 ? 25.913 -15.625 -18.281 1.00 92.88 100 LEU A O 1
ATOM 788 N N . THR A 1 101 ? 26.088 -15.638 -20.514 1.00 91.94 101 THR A N 1
ATOM 789 C CA . THR A 1 101 ? 27.511 -16.011 -20.546 1.00 91.94 101 THR A CA 1
ATOM 790 C C . THR A 1 101 ? 28.469 -14.822 -20.412 1.00 91.94 101 THR A C 1
ATOM 792 O O . THR A 1 101 ? 29.683 -15.026 -20.327 1.00 91.94 101 THR A O 1
ATOM 795 N N . LEU A 1 102 ? 27.959 -13.585 -20.392 1.00 94.75 102 LEU A N 1
ATOM 796 C CA . LEU A 1 102 ? 28.748 -12.350 -20.388 1.00 94.75 102 LEU A CA 1
ATOM 797 C C . LEU A 1 102 ? 29.081 -11.874 -18.964 1.00 94.75 102 LEU A C 1
ATOM 799 O O . LEU A 1 102 ? 28.923 -10.704 -18.623 1.00 94.75 102 LEU A O 1
ATOM 803 N N . GLU A 1 103 ? 29.591 -12.776 -18.128 1.00 93.31 103 GLU A N 1
ATOM 804 C CA . GLU A 1 103 ? 29.868 -12.523 -16.702 1.00 93.31 103 GLU A CA 1
ATOM 805 C C . GLU A 1 103 ? 30.893 -11.398 -16.452 1.00 93.31 103 GLU A C 1
ATOM 807 O O . GLU A 1 103 ? 30.934 -10.807 -15.372 1.00 93.31 103 GLU A O 1
ATOM 812 N N . ASN A 1 104 ? 31.735 -11.094 -17.447 1.00 95.50 104 ASN A N 1
ATOM 813 C CA . ASN A 1 104 ? 32.760 -10.050 -17.375 1.00 95.50 104 ASN A CA 1
ATOM 814 C C . ASN A 1 104 ? 32.317 -8.697 -17.946 1.00 95.50 104 ASN A C 1
ATOM 816 O O . ASN A 1 104 ? 33.124 -7.765 -17.946 1.00 95.50 104 ASN A O 1
ATOM 820 N N . LEU A 1 105 ? 31.076 -8.577 -18.426 1.00 97.62 105 LEU A N 1
ATOM 821 C CA . LEU A 1 105 ? 30.599 -7.349 -19.048 1.00 97.62 105 LEU A CA 1
ATOM 822 C C . LEU A 1 105 ? 30.534 -6.224 -18.011 1.00 97.62 105 LEU A C 1
ATOM 824 O O . LEU A 1 105 ? 29.925 -6.369 -16.956 1.00 97.62 105 LEU A O 1
ATOM 828 N N . GLU A 1 106 ? 31.168 -5.098 -18.322 1.00 98.12 106 GLU A N 1
ATOM 829 C CA . GLU A 1 106 ? 31.237 -3.904 -17.477 1.00 98.12 106 GLU A CA 1
ATOM 830 C C . GLU A 1 106 ? 30.329 -2.785 -18.013 1.00 98.12 106 GLU A C 1
ATOM 832 O O . GLU A 1 106 ? 29.823 -1.984 -17.230 1.00 98.12 106 GLU A O 1
ATOM 837 N N . SER A 1 107 ? 30.088 -2.723 -19.326 1.00 98.50 107 SER A N 1
ATOM 838 C CA . SER A 1 107 ? 29.272 -1.682 -19.959 1.00 98.50 107 SER A CA 1
ATOM 839 C C . SER A 1 107 ? 28.379 -2.257 -21.053 1.00 98.50 107 SER A C 1
ATOM 841 O O . SER A 1 107 ? 28.877 -2.866 -22.001 1.00 98.50 107 SER A O 1
ATOM 843 N N . LEU A 1 108 ? 27.075 -2.003 -20.949 1.00 98.50 108 LEU A N 1
ATOM 844 C CA . LEU A 1 108 ? 26.073 -2.368 -21.947 1.00 98.50 108 LEU A CA 1
ATOM 845 C C . LEU A 1 108 ? 25.325 -1.115 -22.408 1.00 98.50 108 LEU A C 1
ATOM 847 O O . LEU A 1 108 ? 24.611 -0.486 -21.625 1.00 98.50 108 LEU A O 1
ATOM 851 N N . ASN A 1 109 ? 25.487 -0.767 -23.684 1.00 98.62 109 ASN A N 1
ATOM 852 C CA . ASN A 1 109 ? 24.804 0.362 -24.301 1.00 98.62 109 ASN A CA 1
ATOM 853 C C . ASN A 1 109 ? 23.691 -0.111 -25.241 1.00 98.62 109 ASN A C 1
ATOM 855 O O . ASN A 1 109 ? 23.959 -0.739 -26.263 1.00 98.62 109 ASN A O 1
ATOM 859 N N . LEU A 1 110 ? 22.446 0.208 -24.898 1.00 98.50 110 LEU A N 1
ATOM 860 C CA . LEU A 1 110 ? 21.235 -0.083 -25.667 1.00 98.50 110 LEU A CA 1
ATOM 861 C C . LEU A 1 110 ? 20.447 1.204 -25.976 1.00 98.50 110 LEU A C 1
ATOM 863 O O . LEU A 1 110 ? 19.282 1.136 -26.376 1.00 98.50 110 LEU A O 1
ATOM 867 N N . GLU A 1 111 ? 21.078 2.373 -25.821 1.00 98.12 111 GLU A N 1
ATOM 868 C CA . GLU A 1 111 ? 20.484 3.686 -26.089 1.00 98.12 111 GLU A CA 1
ATOM 869 C C . GLU A 1 111 ? 19.907 3.771 -27.517 1.00 98.12 111 GLU A C 1
ATOM 871 O O . GLU A 1 111 ? 20.486 3.230 -28.463 1.00 98.12 111 GLU A O 1
ATOM 876 N N . ARG A 1 112 ? 18.805 4.513 -27.708 1.00 97.81 112 ARG A N 1
ATOM 877 C CA . ARG A 1 112 ? 18.222 4.792 -29.040 1.00 97.81 112 ARG A CA 1
ATOM 878 C C . ARG A 1 112 ? 17.891 3.515 -29.819 1.00 97.81 112 ARG A C 1
ATOM 880 O O . ARG A 1 112 ? 18.319 3.337 -30.958 1.00 97.81 112 ARG A O 1
ATOM 887 N N . ASN A 1 113 ? 17.130 2.628 -29.192 1.00 97.62 113 ASN A N 1
ATOM 888 C CA . ASN A 1 113 ? 16.520 1.464 -29.830 1.00 97.62 113 ASN A CA 1
ATOM 889 C C . ASN A 1 113 ? 14.982 1.595 -29.782 1.00 97.62 113 ASN A C 1
ATOM 891 O O . ASN A 1 113 ? 14.439 2.675 -29.551 1.00 97.62 113 ASN A O 1
ATOM 895 N N . HIS A 1 114 ? 14.258 0.509 -30.046 1.00 94.06 114 HIS A N 1
ATOM 896 C CA . HIS A 1 114 ? 12.796 0.450 -29.973 1.00 94.06 114 HIS A CA 1
ATOM 897 C C . HIS A 1 114 ? 12.323 -0.490 -28.864 1.00 94.06 114 HIS A C 1
ATOM 899 O O . HIS A 1 114 ? 11.246 -1.080 -28.979 1.00 94.06 114 HIS A O 1
ATOM 905 N N . ILE A 1 115 ? 13.137 -0.677 -27.818 1.00 93.62 115 ILE A N 1
ATOM 906 C CA . ILE A 1 115 ? 12.881 -1.681 -26.787 1.00 93.62 115 ILE A CA 1
ATOM 907 C C . ILE A 1 115 ? 11.592 -1.304 -26.072 1.00 93.62 115 ILE A C 1
ATOM 909 O O . ILE A 1 115 ? 11.531 -0.267 -25.419 1.00 93.62 115 ILE A O 1
ATOM 913 N N . ASN A 1 116 ? 10.572 -2.141 -26.206 1.00 81.19 116 ASN A N 1
ATOM 914 C CA . ASN A 1 116 ? 9.295 -1.998 -25.511 1.00 81.19 116 ASN A CA 1
ATOM 915 C C . ASN A 1 116 ? 8.984 -3.202 -24.612 1.00 81.19 116 ASN A C 1
ATOM 917 O O . ASN A 1 116 ? 8.036 -3.153 -23.832 1.00 81.19 116 ASN A O 1
ATOM 921 N N . TRP A 1 117 ? 9.803 -4.255 -24.695 1.00 76.44 117 TRP A N 1
ATOM 922 C CA . TRP A 1 117 ? 9.646 -5.480 -23.928 1.00 76.44 117 TRP A CA 1
ATOM 923 C C . TRP A 1 117 ? 10.987 -5.974 -23.371 1.00 76.44 117 TRP A C 1
ATOM 925 O O . TRP A 1 117 ? 11.971 -6.125 -24.104 1.00 76.44 117 TRP A O 1
ATOM 935 N N . LEU A 1 118 ? 11.003 -6.242 -22.066 1.00 81.69 118 LEU A N 1
ATOM 936 C CA . LEU A 1 118 ? 12.130 -6.780 -21.310 1.00 81.69 118 LEU A CA 1
ATOM 937 C C . LEU A 1 118 ? 11.651 -8.016 -20.543 1.00 81.69 118 LEU A C 1
ATOM 939 O O . LEU A 1 118 ? 10.702 -7.920 -19.767 1.00 81.69 118 LEU A O 1
ATOM 943 N N . ASP A 1 119 ? 12.306 -9.159 -20.738 1.00 83.50 119 ASP A N 1
ATOM 944 C CA . ASP A 1 119 ? 12.099 -10.335 -19.885 1.00 83.50 119 ASP A CA 1
ATOM 945 C C . ASP A 1 119 ? 12.637 -10.080 -18.462 1.00 83.50 119 ASP A C 1
ATOM 947 O O . ASP A 1 119 ? 13.638 -9.381 -18.287 1.00 83.50 119 ASP A O 1
ATOM 951 N N . SER A 1 120 ? 12.043 -10.693 -17.434 1.00 76.00 120 SER A N 1
ATOM 952 C CA . SER A 1 120 ? 12.534 -10.586 -16.046 1.00 76.00 120 SER A CA 1
ATOM 953 C C . SER A 1 120 ? 13.959 -11.125 -15.864 1.00 76.00 120 SER A C 1
ATOM 955 O O . SER A 1 120 ? 14.670 -10.718 -14.948 1.00 76.00 120 SER A O 1
ATOM 957 N N . ARG A 1 121 ? 14.418 -12.003 -16.767 1.00 81.69 121 ARG A N 1
ATOM 958 C CA . ARG A 1 121 ? 15.782 -12.555 -16.812 1.00 81.69 121 ARG A CA 1
ATOM 959 C C . ARG A 1 121 ? 16.604 -11.991 -17.971 1.00 81.69 121 ARG A C 1
ATOM 961 O O . ARG A 1 121 ? 17.608 -12.598 -18.351 1.00 81.69 121 ARG A O 1
ATOM 968 N N . ALA A 1 122 ? 16.202 -10.857 -18.546 1.00 84.94 122 ALA A N 1
ATOM 969 C CA . ALA A 1 122 ? 16.881 -10.243 -19.686 1.00 84.94 122 ALA A CA 1
ATOM 970 C C . ALA A 1 122 ? 18.372 -9.994 -19.415 1.00 84.94 122 ALA A C 1
ATOM 972 O O . ALA A 1 122 ? 19.213 -10.296 -20.257 1.00 84.94 122 ALA A O 1
ATOM 973 N N . PHE A 1 123 ? 18.707 -9.506 -18.218 1.00 94.31 123 PHE A N 1
ATOM 974 C CA . PHE A 1 123 ? 20.073 -9.138 -17.831 1.00 94.31 123 PHE A CA 1
ATOM 975 C C . PHE A 1 123 ? 20.738 -10.117 -16.857 1.00 94.31 123 PHE A C 1
ATOM 977 O O . PHE A 1 123 ? 21.724 -9.784 -16.195 1.00 94.31 123 PHE A O 1
ATOM 984 N N . ARG A 1 124 ? 20.207 -11.337 -16.754 1.00 90.50 124 ARG A N 1
ATOM 985 C CA . ARG A 1 124 ? 20.781 -12.373 -15.896 1.00 90.50 124 ARG A CA 1
ATOM 986 C C . ARG A 1 124 ? 22.221 -12.695 -16.311 1.00 90.50 124 ARG A C 1
ATOM 988 O O . ARG A 1 124 ? 22.519 -12.733 -17.502 1.00 90.50 124 ARG A O 1
ATOM 995 N N . GLY A 1 125 ? 23.099 -12.946 -15.338 1.00 88.56 125 GLY A N 1
ATOM 996 C CA . GLY A 1 125 ? 24.521 -13.228 -15.569 1.00 88.56 125 GLY A CA 1
ATOM 997 C C . GLY A 1 125 ? 25.422 -11.988 -15.631 1.00 88.56 125 GLY A C 1
ATOM 998 O O . GLY A 1 125 ? 26.638 -12.124 -15.509 1.00 88.56 125 GLY A O 1
ATOM 999 N N . LEU A 1 126 ? 24.868 -10.772 -15.725 1.00 95.19 126 LEU A N 1
ATOM 1000 C CA . LEU A 1 126 ? 25.625 -9.513 -15.809 1.00 95.19 126 LEU A CA 1
ATOM 1001 C C . LEU A 1 126 ? 26.144 -9.015 -14.444 1.00 95.19 126 LEU A C 1
ATOM 1003 O O . LEU A 1 126 ? 25.945 -7.867 -14.051 1.00 95.19 126 LEU A O 1
ATOM 1007 N N . GLN A 1 127 ? 26.840 -9.880 -13.707 1.00 93.12 127 GLN A N 1
ATOM 1008 C CA . GLN A 1 127 ? 27.224 -9.627 -12.314 1.00 93.12 127 GLN A CA 1
ATOM 1009 C C . GLN A 1 127 ? 28.256 -8.506 -12.148 1.00 93.12 127 GLN A C 1
ATOM 1011 O O . GLN A 1 127 ? 28.290 -7.859 -11.107 1.00 93.12 127 GLN A O 1
ATOM 1016 N N . ARG A 1 128 ? 29.107 -8.260 -13.155 1.00 96.19 128 ARG A N 1
ATOM 1017 C CA . ARG A 1 128 ? 30.153 -7.218 -13.119 1.00 96.19 128 ARG A CA 1
ATOM 1018 C C . ARG A 1 128 ? 29.750 -5.911 -13.802 1.00 96.19 128 ARG A C 1
ATOM 1020 O O . ARG A 1 128 ? 30.593 -5.015 -13.908 1.00 96.19 128 ARG A O 1
ATOM 1027 N N . LEU A 1 129 ? 28.500 -5.800 -14.251 1.00 98.00 129 LEU A N 1
ATOM 1028 C CA . LEU A 1 129 ? 28.034 -4.650 -15.013 1.00 98.00 129 LEU A CA 1
ATOM 1029 C C . LEU A 1 129 ? 28.092 -3.385 -14.161 1.00 98.00 129 LEU A C 1
ATOM 1031 O O . LEU A 1 129 ? 27.649 -3.377 -13.018 1.00 98.00 129 LEU A O 1
ATOM 1035 N N . ARG A 1 130 ? 28.650 -2.318 -14.734 1.00 98.12 130 ARG A N 1
ATOM 1036 C CA . ARG A 1 130 ? 28.813 -1.002 -14.107 1.00 98.12 130 ARG A CA 1
ATOM 1037 C C . ARG A 1 130 ? 27.954 0.049 -14.785 1.00 98.12 130 ARG A C 1
ATOM 1039 O O . ARG A 1 130 ? 27.417 0.910 -14.098 1.00 98.12 130 ARG A O 1
ATOM 1046 N N . HIS A 1 131 ? 27.824 -0.008 -16.105 1.00 98.50 131 HIS A N 1
ATOM 1047 C CA . HIS A 1 131 ? 27.061 0.976 -16.863 1.00 98.50 131 HIS A CA 1
ATOM 1048 C C . HIS A 1 131 ? 25.996 0.280 -17.704 1.00 98.50 131 HIS A C 1
ATOM 1050 O O . HIS A 1 131 ? 26.313 -0.588 -18.521 1.00 98.50 131 HIS A O 1
ATOM 1056 N N . LEU A 1 132 ? 24.744 0.678 -17.497 1.00 98.50 132 LEU A N 1
ATOM 1057 C CA . LEU A 1 132 ? 23.599 0.209 -18.263 1.00 98.50 132 LEU A CA 1
ATOM 1058 C C . LEU A 1 132 ? 22.860 1.409 -18.856 1.00 98.50 132 LEU A C 1
ATOM 1060 O O . LEU A 1 132 ? 22.266 2.211 -18.131 1.00 98.50 132 LEU A O 1
ATOM 1064 N N . TYR A 1 133 ? 22.898 1.519 -20.183 1.00 98.62 133 TYR A N 1
ATOM 1065 C CA . TYR A 1 133 ? 22.251 2.602 -20.920 1.00 98.62 133 TYR A CA 1
ATOM 1066 C C . TYR A 1 133 ? 21.024 2.077 -21.659 1.00 98.62 133 TYR A C 1
ATOM 1068 O O . TYR A 1 133 ? 21.152 1.326 -22.623 1.00 98.62 133 TYR A O 1
ATOM 1076 N N . LEU A 1 134 ? 19.836 2.456 -21.186 1.00 98.31 134 LEU A N 1
ATOM 1077 C CA . LEU A 1 134 ? 18.535 2.080 -21.750 1.00 98.31 134 LEU A CA 1
ATOM 1078 C C . LEU A 1 134 ? 17.722 3.309 -22.182 1.00 98.31 134 LEU A C 1
ATOM 1080 O O . LEU A 1 134 ? 16.542 3.193 -22.514 1.00 98.31 134 LEU A O 1
ATOM 1084 N N . ASP A 1 135 ? 18.325 4.494 -22.185 1.00 98.25 135 ASP A N 1
ATOM 1085 C CA . ASP A 1 135 ? 17.647 5.735 -22.533 1.00 98.25 135 ASP A CA 1
ATOM 1086 C C . ASP A 1 135 ? 17.263 5.821 -24.021 1.00 98.25 135 ASP A C 1
ATOM 1088 O O . ASP A 1 135 ? 17.842 5.153 -24.878 1.00 98.25 135 ASP A O 1
ATOM 1092 N N . HIS A 1 136 ? 16.261 6.645 -24.339 1.00 98.12 136 HIS A N 1
ATOM 1093 C CA . HIS A 1 136 ? 15.708 6.779 -25.697 1.00 98.12 136 HIS A CA 1
ATOM 1094 C C . HIS A 1 136 ? 15.180 5.450 -26.270 1.00 98.12 136 HIS A C 1
ATOM 1096 O O . HIS A 1 136 ? 15.508 5.072 -27.394 1.00 98.12 136 HIS A O 1
ATOM 1102 N N . ASN A 1 137 ? 14.368 4.740 -25.489 1.00 97.00 137 ASN A N 1
ATOM 1103 C CA . ASN A 1 137 ? 13.661 3.526 -25.899 1.00 97.00 137 ASN A CA 1
ATOM 1104 C C . ASN A 1 137 ? 12.141 3.696 -25.687 1.00 97.00 137 ASN A C 1
ATOM 1106 O O . ASN A 1 137 ? 11.648 4.798 -25.453 1.00 97.00 137 ASN A O 1
ATOM 1110 N N . ASN A 1 138 ? 11.377 2.609 -25.795 1.00 90.81 138 ASN A N 1
ATOM 1111 C CA . ASN A 1 138 ? 9.926 2.578 -25.609 1.00 90.81 138 ASN A CA 1
ATOM 1112 C C . ASN A 1 138 ? 9.529 1.734 -24.383 1.00 90.81 138 ASN A C 1
ATOM 1114 O O . ASN A 1 138 ? 8.466 1.112 -24.375 1.00 90.81 138 ASN A O 1
ATOM 1118 N N . ILE A 1 139 ? 10.383 1.681 -23.355 1.00 90.62 139 ILE A N 1
ATOM 1119 C CA . ILE A 1 139 ? 10.162 0.832 -22.179 1.00 90.62 139 ILE A CA 1
ATOM 1120 C C . ILE A 1 139 ? 9.030 1.435 -21.348 1.00 90.62 139 ILE A C 1
ATOM 1122 O O . ILE A 1 139 ? 9.140 2.575 -20.903 1.00 90.62 139 ILE A O 1
ATOM 1126 N N . GLY A 1 140 ? 7.951 0.673 -21.154 1.00 77.69 140 GLY A N 1
ATOM 1127 C CA . GLY A 1 140 ? 6.788 1.107 -20.373 1.00 77.69 140 GLY A CA 1
ATOM 1128 C C . GLY A 1 140 ? 6.817 0.687 -18.904 1.00 77.69 140 GLY A C 1
ATOM 1129 O O . GLY A 1 140 ? 6.331 1.420 -18.045 1.00 77.69 140 GLY A O 1
ATOM 1130 N N . ILE A 1 141 ? 7.378 -0.492 -18.616 1.00 74.69 141 ILE A N 1
ATOM 1131 C CA . ILE A 1 141 ? 7.369 -1.134 -17.293 1.00 74.69 141 ILE A CA 1
ATOM 1132 C C . ILE A 1 141 ? 8.725 -1.813 -17.057 1.00 74.69 141 ILE A C 1
ATOM 1134 O O . ILE A 1 141 ? 9.311 -2.372 -17.987 1.00 74.69 141 ILE A O 1
ATOM 1138 N N . LEU A 1 142 ? 9.205 -1.781 -15.810 1.00 81.69 142 LEU A N 1
ATOM 1139 C CA . LEU A 1 142 ? 10.392 -2.510 -15.359 1.00 81.69 142 LEU A CA 1
ATOM 1140 C C . LEU A 1 142 ? 9.971 -3.805 -14.631 1.00 81.69 142 LEU A C 1
ATOM 1142 O O . LEU A 1 142 ? 9.373 -3.712 -13.555 1.00 81.69 142 LEU A O 1
ATOM 1146 N N . PRO A 1 143 ? 10.251 -5.004 -15.177 1.00 73.56 143 PRO A N 1
ATOM 1147 C CA . PRO A 1 143 ? 9.900 -6.270 -14.529 1.00 73.56 143 PRO A CA 1
ATOM 1148 C C . PRO A 1 143 ? 10.635 -6.486 -13.198 1.00 73.56 143 PRO A C 1
ATOM 1150 O O . PRO A 1 143 ? 11.706 -5.928 -12.956 1.00 73.56 143 PRO A O 1
ATOM 1153 N N . MET A 1 144 ? 10.060 -7.326 -12.334 1.00 73.38 144 MET A N 1
ATOM 1154 C CA . MET A 1 144 ? 10.683 -7.737 -11.071 1.00 73.38 144 MET A CA 1
ATOM 1155 C C . MET A 1 144 ? 11.907 -8.623 -11.315 1.00 73.38 144 MET A C 1
ATOM 1157 O O . MET A 1 144 ? 11.899 -9.489 -12.189 1.00 73.38 144 MET A O 1
ATOM 1161 N N . GLY A 1 145 ? 12.953 -8.424 -10.517 1.00 75.38 145 GLY A N 1
ATOM 1162 C CA . GLY A 1 145 ? 14.204 -9.173 -10.573 1.00 75.38 145 GLY A CA 1
ATOM 1163 C C . GLY A 1 145 ? 15.181 -8.683 -11.639 1.00 75.38 145 GLY A C 1
ATOM 1164 O O . GLY A 1 145 ? 16.278 -9.236 -11.740 1.00 75.38 145 GLY A O 1
ATOM 1165 N N . LEU A 1 146 ? 14.819 -7.652 -12.411 1.00 85.25 146 LEU A N 1
ATOM 1166 C CA . LEU A 1 146 ? 15.593 -7.184 -13.558 1.00 85.25 146 LEU A CA 1
ATOM 1167 C C . LEU A 1 146 ? 17.022 -6.765 -13.179 1.00 85.25 146 LEU A C 1
ATOM 1169 O O . LEU A 1 146 ? 17.947 -7.004 -13.956 1.00 85.25 146 LEU A O 1
ATOM 1173 N N . PHE A 1 147 ? 17.212 -6.171 -11.996 1.00 91.31 147 PHE A N 1
ATOM 1174 C CA . PHE A 1 147 ? 18.507 -5.675 -11.514 1.00 91.31 147 PHE A CA 1
ATOM 1175 C C . PHE A 1 147 ? 19.118 -6.543 -10.403 1.00 91.31 147 PHE A C 1
ATOM 1177 O O . PHE A 1 147 ? 20.202 -6.234 -9.907 1.00 91.31 147 PHE A O 1
ATOM 1184 N N . ALA A 1 148 ? 18.465 -7.645 -10.022 1.00 83.12 148 ALA A N 1
ATOM 1185 C CA . ALA A 1 148 ? 18.793 -8.413 -8.819 1.00 83.12 148 ALA A CA 1
ATOM 1186 C C . ALA A 1 148 ? 20.231 -8.973 -8.774 1.00 83.12 148 ALA A C 1
ATOM 1188 O O . ALA A 1 148 ? 20.800 -9.096 -7.689 1.00 83.12 148 ALA A O 1
ATOM 1189 N N . GLU A 1 149 ? 20.829 -9.305 -9.924 1.00 86.31 149 GLU A N 1
ATOM 1190 C CA . GLU A 1 149 ? 22.191 -9.864 -10.007 1.00 86.31 149 GLU A CA 1
ATOM 1191 C C . GLU A 1 149 ? 23.291 -8.801 -10.252 1.00 86.31 149 GLU A C 1
ATOM 1193 O O . GLU A 1 149 ? 24.473 -9.141 -10.260 1.00 86.31 149 GLU A O 1
ATOM 1198 N N . MET A 1 150 ? 22.954 -7.513 -10.422 1.00 92.69 150 MET A N 1
ATOM 1199 C CA . MET A 1 150 ? 23.903 -6.457 -10.828 1.00 92.69 150 MET A CA 1
ATOM 1200 C C . MET A 1 150 ? 24.559 -5.721 -9.646 1.00 92.69 150 MET A C 1
ATOM 1202 O O . MET A 1 150 ? 24.512 -4.493 -9.552 1.00 92.69 150 MET A O 1
ATOM 1206 N N . SER A 1 151 ? 25.204 -6.439 -8.725 1.00 91.75 151 SER A N 1
ATOM 1207 C CA . SER A 1 151 ? 25.739 -5.846 -7.482 1.00 91.75 151 SER A CA 1
ATOM 1208 C C . SER A 1 151 ? 26.762 -4.713 -7.690 1.00 91.75 151 SER A C 1
ATOM 1210 O O . SER A 1 151 ? 26.953 -3.893 -6.794 1.00 91.75 151 SER A O 1
ATOM 1212 N N . TYR A 1 152 ? 27.414 -4.643 -8.857 1.00 95.19 152 TYR A N 1
ATOM 1213 C CA . TYR A 1 152 ? 28.424 -3.627 -9.190 1.00 95.19 152 TYR A CA 1
ATOM 1214 C C . TYR A 1 152 ? 27.911 -2.477 -10.075 1.00 95.19 152 TYR A C 1
ATOM 1216 O O . TYR A 1 152 ? 28.723 -1.670 -10.544 1.00 95.19 152 TYR A O 1
ATOM 1224 N N . LEU A 1 153 ? 26.594 -2.385 -10.294 1.00 97.50 153 LEU A N 1
ATOM 1225 C CA . LEU A 1 153 ? 26.003 -1.337 -11.125 1.00 97.50 153 LEU A CA 1
ATOM 1226 C C . LEU A 1 153 ? 26.341 0.040 -10.551 1.00 97.50 153 LEU A C 1
ATOM 1228 O O . LEU A 1 153 ? 26.178 0.269 -9.361 1.00 97.50 153 LEU A O 1
ATOM 1232 N N . HIS A 1 154 ? 26.827 0.945 -11.397 1.00 96.31 154 HIS A N 1
ATOM 1233 C CA . HIS A 1 154 ? 27.298 2.285 -11.042 1.00 96.31 154 HIS A CA 1
ATOM 1234 C C . HIS A 1 154 ? 26.446 3.381 -11.689 1.00 96.31 154 HIS A C 1
ATOM 1236 O O . HIS A 1 154 ? 26.160 4.392 -11.048 1.00 96.31 154 HIS A O 1
ATOM 1242 N N . GLU A 1 155 ? 26.044 3.190 -12.944 1.00 98.12 155 GLU A N 1
ATOM 1243 C CA . GLU A 1 155 ? 25.248 4.138 -13.721 1.00 98.12 155 GLU A CA 1
ATOM 1244 C C . GLU A 1 155 ? 24.107 3.412 -14.435 1.00 98.12 155 GLU A C 1
ATOM 1246 O O . GLU A 1 155 ? 24.342 2.469 -15.195 1.00 98.12 155 GLU A O 1
ATOM 1251 N N . LEU A 1 156 ? 22.884 3.889 -14.206 1.00 98.12 156 LEU A N 1
ATOM 1252 C CA . LEU A 1 156 ? 21.667 3.422 -14.859 1.00 98.12 156 LEU A CA 1
ATOM 1253 C C . LEU A 1 156 ? 20.989 4.591 -15.574 1.00 98.12 156 LEU A C 1
ATOM 1255 O O . LEU A 1 156 ? 20.582 5.563 -14.933 1.00 98.12 156 LEU A O 1
ATOM 1259 N N . ARG A 1 157 ? 20.830 4.490 -16.898 1.00 98.31 157 ARG A N 1
ATOM 1260 C CA . ARG A 1 157 ? 20.095 5.495 -17.677 1.00 98.31 157 ARG A CA 1
ATOM 1261 C C . ARG A 1 157 ? 18.763 4.974 -18.186 1.00 98.31 157 ARG A C 1
ATOM 1263 O O . ARG A 1 157 ? 18.738 3.998 -18.931 1.00 98.31 157 ARG A O 1
ATOM 1270 N N . LEU A 1 158 ? 17.679 5.654 -17.817 1.00 97.75 158 LEU A N 1
ATOM 1271 C CA . LEU A 1 158 ? 16.299 5.325 -18.202 1.00 97.75 158 LEU A CA 1
ATOM 1272 C C . LEU A 1 158 ? 15.525 6.534 -18.757 1.00 97.75 158 LEU A C 1
ATOM 1274 O O . LEU A 1 158 ? 14.336 6.423 -19.056 1.00 97.75 158 LEU A O 1
ATOM 1278 N N . ASN A 1 159 ? 16.168 7.693 -18.919 1.00 97.56 159 ASN A N 1
ATOM 1279 C CA . ASN A 1 159 ? 15.534 8.895 -19.467 1.00 97.56 159 ASN A CA 1
ATOM 1280 C C . ASN A 1 159 ? 15.018 8.700 -20.909 1.00 97.56 159 ASN A C 1
ATOM 1282 O O . ASN A 1 159 ? 15.537 7.874 -21.655 1.00 97.56 159 ASN A O 1
ATOM 1286 N N . ASN A 1 160 ? 14.029 9.493 -21.331 1.00 97.12 160 ASN A N 1
ATOM 1287 C CA . ASN A 1 160 ? 13.389 9.371 -22.653 1.00 97.12 160 ASN A CA 1
ATOM 1288 C C . ASN A 1 160 ? 12.861 7.950 -22.936 1.00 97.12 160 ASN A C 1
ATOM 1290 O O . ASN A 1 160 ? 13.221 7.337 -23.939 1.00 97.12 160 ASN A O 1
ATOM 1294 N N . ASN A 1 161 ? 12.036 7.419 -22.038 1.00 96.12 161 ASN A N 1
ATOM 1295 C CA . ASN A 1 161 ? 11.316 6.159 -22.227 1.00 96.12 161 ASN A CA 1
ATOM 1296 C C . ASN A 1 161 ? 9.799 6.387 -22.108 1.00 96.12 161 ASN A C 1
ATOM 1298 O O . ASN A 1 161 ? 9.319 7.520 -22.042 1.00 96.12 161 ASN A O 1
ATOM 1302 N N . GLY A 1 162 ? 9.032 5.298 -22.121 1.00 88.94 162 GLY A N 1
ATOM 1303 C CA . GLY A 1 162 ? 7.589 5.303 -21.894 1.00 88.94 162 GLY A CA 1
ATOM 1304 C C . GLY A 1 162 ? 7.199 4.951 -20.459 1.00 88.94 162 GLY A C 1
ATOM 1305 O O . GLY A 1 162 ? 6.085 4.475 -20.266 1.00 88.94 162 GLY A O 1
ATOM 1306 N N . LEU A 1 163 ? 8.094 5.113 -19.473 1.00 87.31 163 LEU A N 1
ATOM 1307 C CA . LEU A 1 163 ? 7.829 4.653 -18.110 1.00 87.31 163 LEU A CA 1
ATOM 1308 C C . LEU A 1 163 ? 6.682 5.453 -17.495 1.00 87.31 163 LEU A C 1
ATOM 1310 O O . LEU A 1 163 ? 6.774 6.671 -17.333 1.00 87.31 163 LEU A O 1
ATOM 1314 N N . HIS A 1 164 ? 5.620 4.739 -17.134 1.00 79.81 164 HIS A N 1
ATOM 1315 C CA . HIS A 1 164 ? 4.476 5.306 -16.427 1.00 79.81 164 HIS A CA 1
ATOM 1316 C C . HIS A 1 164 ? 4.603 5.186 -14.911 1.00 79.81 164 HIS A C 1
ATOM 1318 O O . HIS A 1 164 ? 3.935 5.914 -14.194 1.00 79.81 164 HIS A O 1
ATOM 1324 N N . ASP A 1 165 ? 5.467 4.308 -14.414 1.00 73.94 165 ASP A N 1
ATOM 1325 C CA . ASP A 1 165 ? 5.720 4.137 -12.988 1.00 73.94 165 ASP A CA 1
ATOM 1326 C C . ASP A 1 165 ? 7.133 3.569 -12.768 1.00 73.94 165 ASP A C 1
ATOM 1328 O O . ASP A 1 165 ? 7.742 3.018 -13.692 1.00 73.94 165 ASP A O 1
ATOM 1332 N N . VAL A 1 166 ? 7.650 3.689 -11.546 1.00 82.88 166 VAL A N 1
ATOM 1333 C CA . VAL A 1 166 ? 8.839 2.982 -11.067 1.00 82.88 166 VAL A CA 1
ATOM 1334 C C . VAL A 1 166 ? 8.404 2.064 -9.919 1.00 82.88 166 VAL A C 1
ATOM 1336 O O . VAL A 1 166 ? 8.261 2.537 -8.793 1.00 82.88 166 VAL A O 1
ATOM 1339 N N . PRO A 1 167 ? 8.202 0.757 -10.184 1.00 72.00 167 PRO A N 1
ATOM 1340 C CA . PRO A 1 167 ? 7.684 -0.190 -9.198 1.00 72.00 167 PRO A CA 1
ATOM 1341 C C . PRO A 1 167 ? 8.525 -0.270 -7.921 1.00 72.00 167 PRO A C 1
ATOM 1343 O O . PRO A 1 167 ? 9.756 -0.159 -7.988 1.00 72.00 167 PRO A O 1
ATOM 1346 N N . LYS A 1 168 ? 7.896 -0.585 -6.779 1.00 72.94 168 LYS A N 1
ATOM 1347 C CA . LYS A 1 168 ? 8.561 -0.595 -5.457 1.00 72.94 168 LYS A CA 1
ATOM 1348 C C . LYS A 1 168 ? 9.817 -1.471 -5.393 1.00 72.94 168 LYS A C 1
ATOM 1350 O O . LYS A 1 168 ? 10.818 -1.076 -4.800 1.00 72.94 168 LYS A O 1
ATOM 1355 N N . HIS A 1 169 ? 9.795 -2.635 -6.052 1.00 75.06 169 HIS A N 1
ATOM 1356 C CA . HIS A 1 169 ? 10.917 -3.580 -6.051 1.00 75.06 169 HIS A CA 1
ATOM 1357 C C . HIS A 1 169 ? 12.164 -2.997 -6.714 1.00 75.06 169 HIS A C 1
ATOM 1359 O O . HIS A 1 169 ? 13.272 -3.414 -6.398 1.00 75.06 169 HIS A O 1
ATOM 1365 N N . THR A 1 170 ? 12.004 -2.005 -7.594 1.00 82.69 170 THR A N 1
ATOM 1366 C CA . THR A 1 170 ? 13.123 -1.336 -8.262 1.00 82.69 170 THR A CA 1
ATOM 1367 C C . THR A 1 170 ? 14.031 -0.654 -7.242 1.00 82.69 170 THR A C 1
ATOM 1369 O O . THR A 1 170 ? 15.248 -0.793 -7.318 1.00 82.69 170 THR A O 1
ATOM 1372 N N . ALA A 1 171 ? 13.456 0.042 -6.254 1.00 85.69 171 ALA A N 1
ATOM 1373 C CA . ALA A 1 171 ? 14.225 0.667 -5.179 1.00 85.69 171 ALA A CA 1
ATOM 1374 C C . ALA A 1 171 ? 14.958 -0.391 -4.335 1.00 85.69 171 ALA A C 1
ATOM 1376 O O . ALA A 1 171 ? 16.155 -0.260 -4.074 1.00 85.69 171 ALA A O 1
ATOM 1377 N N . ASP A 1 172 ? 14.264 -1.476 -3.979 1.00 81.38 172 ASP A N 1
ATOM 1378 C CA . ASP A 1 172 ? 14.832 -2.579 -3.198 1.00 81.38 172 ASP A CA 1
ATOM 1379 C C . ASP A 1 172 ? 15.984 -3.277 -3.932 1.00 81.38 172 ASP A C 1
ATOM 1381 O O . ASP A 1 172 ? 16.989 -3.637 -3.320 1.00 81.38 172 ASP A O 1
ATOM 1385 N N . GLU A 1 173 ? 15.869 -3.477 -5.243 1.00 87.56 173 GLU A N 1
ATOM 1386 C CA . GLU A 1 173 ? 16.925 -4.069 -6.063 1.00 87.56 173 GLU A CA 1
ATOM 1387 C C . GLU A 1 173 ? 18.119 -3.127 -6.205 1.00 87.56 173 GLU A C 1
ATOM 1389 O O . GLU A 1 173 ? 19.249 -3.540 -5.948 1.00 87.56 173 GLU A O 1
ATOM 1394 N N . LEU A 1 174 ? 17.886 -1.852 -6.529 1.00 92.12 174 LEU A N 1
ATOM 1395 C CA . LEU A 1 174 ? 18.958 -0.866 -6.676 1.00 92.12 174 LEU A CA 1
ATOM 1396 C C . LEU A 1 174 ? 19.691 -0.600 -5.357 1.00 92.12 174 LEU A C 1
ATOM 1398 O O . LEU A 1 174 ? 20.904 -0.397 -5.379 1.00 92.12 174 LEU A O 1
ATOM 1402 N N . SER A 1 175 ? 19.007 -0.692 -4.213 1.00 89.75 175 SER A N 1
ATOM 1403 C CA . SER A 1 175 ? 19.632 -0.590 -2.885 1.00 89.75 175 SER A CA 1
ATOM 1404 C C . SER A 1 175 ? 20.665 -1.692 -2.599 1.00 89.75 175 SER A C 1
ATOM 1406 O O . SER A 1 175 ? 21.546 -1.510 -1.762 1.00 89.75 175 SER A O 1
ATOM 1408 N N . LYS A 1 176 ? 20.590 -2.826 -3.314 1.00 89.62 176 LYS A N 1
ATOM 1409 C CA . LYS A 1 176 ? 21.553 -3.942 -3.230 1.00 89.62 176 LYS A CA 1
ATOM 1410 C C . LYS A 1 176 ? 22.735 -3.779 -4.191 1.00 89.62 176 LYS A C 1
ATOM 1412 O O . LYS A 1 176 ? 23.622 -4.633 -4.224 1.00 89.62 176 LYS A O 1
ATOM 1417 N N . THR A 1 177 ? 22.743 -2.710 -4.983 1.00 91.56 177 THR A N 1
ATOM 1418 C CA . THR A 1 177 ? 23.824 -2.358 -5.911 1.00 91.56 177 THR A CA 1
ATOM 1419 C C . THR A 1 177 ? 24.671 -1.213 -5.349 1.00 91.56 177 THR A C 1
ATOM 1421 O O . THR A 1 177 ? 24.348 -0.633 -4.315 1.00 91.56 177 THR A O 1
ATOM 1424 N N . ILE A 1 178 ? 25.755 -0.856 -6.040 1.00 93.25 178 ILE A N 1
ATOM 1425 C CA . ILE A 1 178 ? 26.593 0.316 -5.720 1.00 93.25 178 ILE A CA 1
ATOM 1426 C C . ILE A 1 178 ? 26.277 1.526 -6.616 1.00 93.25 178 ILE A C 1
ATOM 1428 O O . ILE A 1 178 ? 27.168 2.335 -6.910 1.00 93.25 178 ILE A O 1
ATOM 1432 N N . VAL A 1 179 ? 25.029 1.626 -7.092 1.00 95.88 179 VAL A N 1
ATOM 1433 C CA . VAL A 1 179 ? 24.622 2.636 -8.075 1.00 95.88 179 VAL A CA 1
ATOM 1434 C C . VAL A 1 179 ? 24.872 4.039 -7.533 1.00 95.88 179 VAL A C 1
ATOM 1436 O O . VAL A 1 179 ? 24.607 4.338 -6.374 1.00 95.88 179 VAL A O 1
ATOM 1439 N N . LYS A 1 180 ? 25.423 4.907 -8.382 1.00 95.00 180 LYS A N 1
ATOM 1440 C CA . LYS A 1 180 ? 25.741 6.305 -8.057 1.00 95.00 180 LYS A CA 1
ATOM 1441 C C . LYS A 1 180 ? 24.994 7.298 -8.923 1.00 95.00 180 LYS A C 1
ATOM 1443 O O . LYS A 1 180 ? 24.851 8.448 -8.528 1.00 95.00 180 LYS A O 1
ATOM 1448 N N . LEU A 1 181 ? 24.562 6.888 -10.110 1.00 96.62 181 LEU A N 1
ATOM 1449 C CA . LEU A 1 181 ? 23.922 7.774 -11.070 1.00 96.62 181 LEU A CA 1
ATOM 1450 C C . LEU A 1 181 ? 22.679 7.109 -11.650 1.00 96.62 181 LEU A C 1
ATOM 1452 O O . LEU A 1 181 ? 22.768 6.011 -12.199 1.00 96.62 181 LEU A O 1
ATOM 1456 N N . VAL A 1 182 ? 21.545 7.800 -11.554 1.00 96.69 182 VAL A N 1
ATOM 1457 C CA . VAL A 1 182 ? 20.276 7.383 -12.158 1.00 96.69 182 VAL A CA 1
ATOM 1458 C C . VAL A 1 182 ? 19.715 8.529 -13.000 1.00 96.69 182 VAL A C 1
ATOM 1460 O O . VAL A 1 182 ? 19.764 9.692 -12.591 1.00 96.69 182 VAL A O 1
ATOM 1463 N N . THR A 1 183 ? 19.172 8.220 -14.178 1.00 96.75 183 THR A N 1
ATOM 1464 C CA . THR A 1 183 ? 18.434 9.185 -15.012 1.00 96.75 183 THR A CA 1
ATOM 1465 C C . THR A 1 183 ? 17.018 8.689 -15.272 1.00 96.75 183 THR A C 1
ATOM 1467 O O . THR A 1 183 ? 16.818 7.529 -15.622 1.00 96.75 183 THR A O 1
ATOM 1470 N N . LEU A 1 184 ? 16.027 9.566 -15.103 1.00 96.06 184 LEU A N 1
ATOM 1471 C CA . LEU A 1 184 ? 14.603 9.240 -15.277 1.00 96.06 184 LEU A CA 1
ATOM 1472 C C . LEU A 1 184 ? 13.812 10.346 -15.985 1.00 96.06 184 LEU A C 1
ATOM 1474 O O . LEU A 1 184 ? 12.608 10.202 -16.186 1.00 96.06 184 LEU A O 1
ATOM 1478 N N . ASP A 1 185 ? 14.452 11.455 -16.361 1.00 95.06 185 ASP A N 1
ATOM 1479 C CA . ASP A 1 185 ? 13.768 12.588 -16.978 1.00 95.06 185 ASP A CA 1
ATOM 1480 C C . ASP A 1 185 ? 13.131 12.211 -18.321 1.00 95.06 185 ASP A C 1
ATOM 1482 O O . ASP A 1 185 ? 13.565 11.279 -18.997 1.00 95.06 185 ASP A O 1
ATOM 1486 N N . HIS A 1 186 ? 12.097 12.955 -18.722 1.00 94.69 186 HIS A N 1
ATOM 1487 C CA . HIS A 1 186 ? 11.352 12.688 -19.958 1.00 94.69 186 HIS A CA 1
ATOM 1488 C C . HIS A 1 186 ? 10.723 11.280 -20.000 1.00 94.69 186 HIS A C 1
ATOM 1490 O O . HIS A 1 186 ? 10.806 10.584 -21.007 1.00 94.69 186 HIS A O 1
ATOM 1496 N N . ASN A 1 187 ? 10.079 10.880 -18.902 1.00 92.94 187 ASN A N 1
ATOM 1497 C CA . ASN A 1 187 ? 9.173 9.732 -18.834 1.00 92.94 187 ASN A CA 1
ATOM 1498 C C . ASN A 1 187 ? 7.765 10.210 -18.427 1.00 92.94 187 ASN A C 1
ATOM 1500 O O . ASN A 1 187 ? 7.666 11.144 -17.624 1.00 92.94 187 ASN A O 1
ATOM 1504 N N . PRO A 1 188 ? 6.681 9.612 -18.955 1.00 87.62 188 PRO A N 1
ATOM 1505 C CA . PRO A 1 188 ? 5.297 9.947 -18.604 1.00 87.62 188 PRO A CA 1
ATOM 1506 C C . PRO A 1 188 ? 4.877 9.346 -17.247 1.00 87.62 188 PRO A C 1
ATOM 1508 O O . PRO A 1 188 ? 3.890 8.614 -17.170 1.00 87.62 188 PRO A O 1
ATOM 1511 N N . LEU A 1 189 ? 5.638 9.648 -16.191 1.00 88.62 189 LEU A N 1
ATOM 1512 C CA . LEU A 1 189 ? 5.456 9.079 -14.856 1.00 88.62 189 LEU A CA 1
ATOM 1513 C C . LEU A 1 189 ? 4.116 9.505 -14.240 1.00 88.62 189 LEU A C 1
ATOM 1515 O O . LEU A 1 189 ? 3.772 10.687 -14.201 1.00 88.62 189 LEU A O 1
ATOM 1519 N N . HIS A 1 190 ? 3.399 8.542 -13.685 1.00 82.75 190 HIS A N 1
ATOM 1520 C CA . HIS A 1 190 ? 2.223 8.729 -12.853 1.00 82.75 190 HIS A CA 1
ATOM 1521 C C . HIS A 1 190 ? 2.649 8.827 -11.389 1.00 82.75 190 HIS A C 1
ATOM 1523 O O . HIS A 1 190 ? 3.556 8.119 -10.951 1.00 82.75 190 HIS A O 1
ATOM 1529 N N . CYS A 1 191 ? 2.051 9.746 -10.632 1.00 77.75 191 CYS A N 1
ATOM 1530 C CA . CYS A 1 191 ? 2.316 9.843 -9.203 1.00 77.75 191 CYS A CA 1
ATOM 1531 C C . CYS A 1 191 ? 1.617 8.681 -8.491 1.00 77.75 191 CYS A C 1
ATOM 1533 O O . CYS A 1 191 ? 0.449 8.787 -8.118 1.00 77.75 191 CYS A O 1
ATOM 1535 N N . SER A 1 192 ? 2.353 7.586 -8.313 1.00 73.44 192 SER A N 1
ATOM 1536 C CA . SER A 1 192 ? 1.909 6.374 -7.632 1.00 73.44 192 SER A CA 1
ATOM 1537 C C . SER A 1 192 ? 2.667 6.154 -6.319 1.00 73.44 192 SER A C 1
ATOM 1539 O O . SER A 1 192 ? 3.662 6.816 -6.006 1.00 73.44 192 SER A O 1
ATOM 1541 N N . CYS A 1 193 ? 2.210 5.180 -5.542 1.00 69.06 193 CYS A N 1
ATOM 1542 C CA . CYS A 1 193 ? 2.835 4.803 -4.274 1.00 69.06 193 CYS A CA 1
ATOM 1543 C C . CYS A 1 193 ? 4.168 4.114 -4.432 1.00 69.06 193 CYS A C 1
ATOM 1545 O O . CYS A 1 193 ? 5.060 4.296 -3.607 1.00 69.06 193 CYS A O 1
ATOM 1547 N N . ASP A 1 194 ? 4.306 3.354 -5.505 1.00 72.25 194 ASP 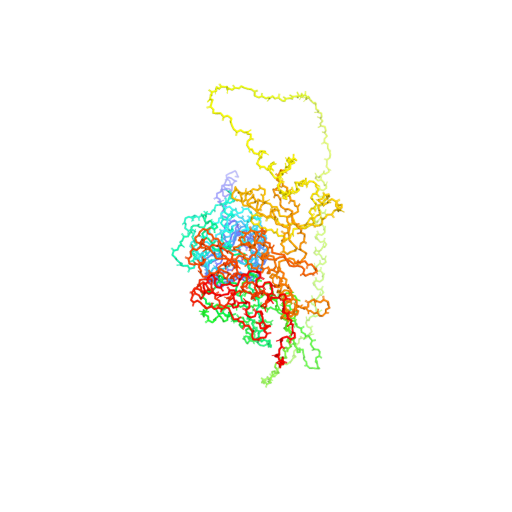A N 1
ATOM 1548 C CA . ASP A 1 194 ? 5.560 2.720 -5.852 1.00 72.25 194 ASP A CA 1
ATOM 1549 C C . ASP A 1 194 ? 6.594 3.795 -6.217 1.00 72.25 194 ASP A C 1
ATOM 1551 O O . ASP A 1 194 ? 7.713 3.782 -5.691 1.00 72.25 194 ASP A O 1
ATOM 1555 N N . LEU A 1 195 ? 6.180 4.823 -6.969 1.00 82.25 195 LEU A N 1
ATOM 1556 C CA . LEU A 1 195 ? 7.023 5.979 -7.257 1.00 82.25 195 LEU A CA 1
ATOM 1557 C C . LEU A 1 195 ? 7.359 6.806 -6.004 1.00 82.25 195 LEU A C 1
ATOM 1559 O O . LEU A 1 195 ? 8.469 7.334 -5.898 1.00 82.25 195 LEU A O 1
ATOM 1563 N N . LEU A 1 196 ? 6.445 6.907 -5.032 1.00 79.94 196 LEU A N 1
ATOM 1564 C CA . LEU A 1 196 ? 6.710 7.555 -3.742 1.00 79.94 196 LEU A CA 1
ATOM 1565 C C . LEU A 1 196 ? 7.772 6.794 -2.931 1.00 79.94 196 LEU A C 1
ATOM 1567 O O . LEU A 1 196 ? 8.667 7.413 -2.353 1.00 79.94 196 LEU A O 1
ATOM 1571 N N . LEU A 1 197 ? 7.728 5.460 -2.916 1.00 79.25 197 LEU A N 1
ATOM 1572 C CA . LEU A 1 197 ? 8.762 4.640 -2.275 1.00 79.25 197 LEU A CA 1
ATOM 1573 C C . LEU A 1 197 ? 10.120 4.822 -2.957 1.00 79.25 197 LEU A C 1
ATOM 1575 O O . LEU A 1 197 ? 11.139 4.981 -2.282 1.00 79.25 197 LEU A O 1
ATOM 1579 N N . PHE A 1 198 ? 10.132 4.880 -4.288 1.00 88.19 198 PHE A N 1
ATOM 1580 C CA . PHE A 1 198 ? 11.340 5.185 -5.044 1.00 88.19 198 PHE A CA 1
ATOM 1581 C C . PHE A 1 198 ? 11.880 6.595 -4.735 1.00 88.19 198 PHE A C 1
ATOM 1583 O O . PHE A 1 198 ? 13.085 6.775 -4.548 1.00 88.19 198 PHE A O 1
ATOM 1590 N N . SER A 1 199 ? 10.998 7.591 -4.593 1.00 91.44 199 SER A N 1
ATOM 1591 C CA . SER A 1 199 ? 11.359 8.937 -4.125 1.00 91.44 199 SER A CA 1
ATOM 1592 C C . SER A 1 199 ? 11.986 8.919 -2.728 1.00 91.44 199 SER A C 1
ATOM 1594 O O . SER A 1 199 ? 13.028 9.538 -2.504 1.00 91.44 199 SER A O 1
ATOM 1596 N N . HIS A 1 200 ? 11.404 8.174 -1.784 1.00 87.56 200 HIS A N 1
ATOM 1597 C CA . HIS A 1 200 ? 11.964 8.020 -0.441 1.00 87.56 200 HIS A CA 1
ATOM 1598 C C . HIS A 1 200 ? 13.354 7.385 -0.463 1.00 87.56 200 HIS A C 1
ATOM 1600 O O . HIS A 1 200 ? 14.255 7.877 0.217 1.00 87.56 200 HIS A O 1
ATOM 1606 N N . TRP A 1 201 ? 13.554 6.344 -1.271 1.00 91.69 201 TRP A N 1
ATOM 1607 C CA . TRP A 1 201 ? 14.868 5.732 -1.448 1.00 91.69 201 TRP A CA 1
ATOM 1608 C C . TRP A 1 201 ? 15.902 6.734 -1.983 1.00 91.69 201 TRP A C 1
ATOM 1610 O O . TRP A 1 201 ? 17.004 6.815 -1.435 1.00 91.69 201 TRP A O 1
ATOM 1620 N N . LEU A 1 202 ? 15.542 7.559 -2.975 1.00 92.25 202 LEU A N 1
ATOM 1621 C CA . LEU A 1 202 ? 16.412 8.629 -3.481 1.00 92.25 202 LEU A CA 1
ATOM 1622 C C . LEU A 1 202 ? 16.764 9.659 -2.397 1.00 92.25 202 LEU A C 1
ATOM 1624 O O . LEU A 1 202 ? 17.913 10.080 -2.309 1.00 92.25 202 LEU A O 1
ATOM 1628 N N . LYS A 1 203 ? 15.799 10.052 -1.554 1.00 87.94 203 LYS A N 1
ATOM 1629 C CA . LYS A 1 203 ? 16.020 11.001 -0.444 1.00 87.94 203 LYS A CA 1
ATOM 1630 C C . LYS A 1 203 ? 16.935 10.432 0.644 1.00 87.94 203 LYS A C 1
ATOM 1632 O O . LYS A 1 203 ? 17.702 11.176 1.248 1.00 87.94 203 LYS A O 1
ATOM 1637 N N . GLN A 1 204 ? 16.827 9.134 0.923 1.00 86.00 204 GLN A N 1
ATOM 1638 C CA . GLN A 1 204 ? 17.619 8.453 1.952 1.00 86.00 204 GLN A CA 1
ATOM 1639 C C . GLN A 1 204 ? 19.036 8.108 1.475 1.00 86.00 204 GLN A C 1
ATOM 1641 O O . GLN A 1 204 ? 19.958 8.031 2.286 1.00 86.00 204 GLN A O 1
ATOM 1646 N N . SER A 1 205 ? 19.224 7.914 0.170 1.00 87.38 205 SER A N 1
ATOM 1647 C CA . SER A 1 205 ? 20.499 7.498 -0.413 1.00 87.38 205 SER A CA 1
ATOM 1648 C C . SER A 1 205 ? 21.401 8.699 -0.706 1.00 87.38 205 SER A C 1
ATOM 1650 O O . SER A 1 205 ? 21.325 9.300 -1.774 1.00 87.38 205 SER A O 1
ATOM 1652 N N . THR A 1 206 ? 22.310 9.034 0.213 1.00 81.38 206 THR A N 1
ATOM 1653 C CA . THR A 1 206 ? 23.207 10.204 0.079 1.00 81.38 206 THR A CA 1
ATOM 1654 C C . THR A 1 206 ? 24.222 10.103 -1.062 1.00 81.38 206 THR A C 1
ATOM 1656 O O . THR A 1 206 ? 24.723 11.125 -1.526 1.00 81.38 206 THR A O 1
ATOM 1659 N N . ASP A 1 207 ? 24.529 8.885 -1.512 1.00 86.81 207 ASP A N 1
ATOM 1660 C CA . ASP A 1 207 ? 25.550 8.614 -2.534 1.00 86.81 207 ASP A CA 1
ATOM 1661 C C . ASP A 1 207 ? 24.972 8.480 -3.957 1.00 86.81 207 ASP A C 1
ATOM 1663 O O . ASP A 1 207 ? 25.733 8.355 -4.922 1.00 86.81 207 ASP A O 1
ATOM 1667 N N . VAL A 1 208 ? 23.639 8.510 -4.098 1.00 92.75 208 VAL A N 1
ATOM 1668 C CA . VAL A 1 208 ? 22.935 8.363 -5.378 1.00 92.75 208 VAL A CA 1
ATOM 1669 C C . VAL A 1 208 ? 22.566 9.737 -5.930 1.00 92.75 208 VAL A C 1
ATOM 1671 O O . VAL A 1 208 ? 21.858 10.519 -5.303 1.00 92.75 208 VAL A O 1
ATOM 1674 N N . ILE A 1 209 ? 23.011 10.024 -7.150 1.00 92.56 209 ILE A N 1
ATOM 1675 C CA . ILE A 1 209 ? 22.723 11.264 -7.867 1.00 92.56 209 ILE A CA 1
ATOM 1676 C C . ILE A 1 209 ? 21.647 10.993 -8.920 1.00 92.56 209 ILE A C 1
ATOM 1678 O O . ILE A 1 209 ? 21.888 10.297 -9.911 1.00 92.56 209 ILE A O 1
ATOM 1682 N N . LEU A 1 210 ? 20.473 11.603 -8.744 1.00 93.31 210 LEU A N 1
ATOM 1683 C CA . LEU A 1 210 ? 19.471 11.714 -9.803 1.00 93.31 210 LEU A CA 1
ATOM 1684 C C . LEU A 1 210 ? 19.848 12.876 -10.732 1.00 93.31 210 LEU A C 1
ATOM 1686 O O . LEU A 1 210 ? 19.853 14.033 -10.308 1.00 93.31 210 LEU A O 1
ATOM 1690 N N . LEU A 1 211 ? 20.163 12.596 -11.999 1.00 90.94 211 LEU A N 1
ATOM 1691 C CA . LEU A 1 211 ? 20.455 13.662 -12.963 1.00 90.94 211 LEU A CA 1
ATOM 1692 C C . LEU A 1 211 ? 19.189 14.427 -13.350 1.00 90.94 211 LEU A C 1
ATOM 1694 O O . LEU A 1 211 ? 18.139 13.840 -13.592 1.00 90.94 211 LEU A O 1
ATOM 1698 N N . LYS A 1 212 ? 19.330 15.754 -13.470 1.00 90.25 212 LYS A N 1
ATOM 1699 C CA . LYS A 1 212 ? 18.248 16.694 -13.815 1.00 90.25 212 LYS A CA 1
ATOM 1700 C C . LYS A 1 212 ? 16.981 16.477 -12.962 1.00 90.25 212 LYS A C 1
ATOM 1702 O O . LYS A 1 212 ? 15.893 16.333 -13.524 1.00 90.25 212 LYS A O 1
ATOM 1707 N N . PRO A 1 213 ? 17.084 16.508 -11.621 1.00 89.75 213 PRO A N 1
ATOM 1708 C CA . PRO A 1 213 ? 15.973 16.161 -10.732 1.00 89.75 213 PRO A CA 1
ATOM 1709 C C . PRO A 1 213 ? 14.732 17.042 -10.963 1.00 89.75 213 PRO A C 1
ATOM 1711 O O . PRO A 1 213 ? 13.609 16.555 -10.903 1.00 89.75 213 PRO A O 1
ATOM 1714 N N . ASP A 1 214 ? 14.920 18.309 -11.351 1.00 88.62 214 ASP A N 1
ATOM 1715 C CA . ASP A 1 214 ? 13.829 19.240 -11.683 1.00 88.62 214 ASP A CA 1
ATOM 1716 C C . ASP A 1 214 ? 12.984 18.831 -12.903 1.00 88.62 214 ASP A C 1
ATOM 1718 O O . ASP A 1 214 ? 11.841 19.282 -13.056 1.00 88.62 214 ASP A O 1
ATOM 1722 N N . SER A 1 215 ? 13.567 18.020 -13.792 1.00 89.88 215 SER A N 1
ATOM 1723 C CA . SER A 1 215 ? 12.930 17.503 -15.009 1.00 89.88 215 SER A CA 1
ATOM 1724 C C . SER A 1 215 ? 12.241 16.154 -14.784 1.00 89.88 215 SER A C 1
ATOM 1726 O O . SER A 1 215 ? 11.483 15.715 -15.647 1.00 89.88 215 SER A O 1
ATOM 1728 N N . VAL A 1 216 ? 12.472 15.505 -13.638 1.00 93.81 216 VAL A N 1
ATOM 1729 C CA . VAL A 1 216 ? 11.819 14.246 -13.266 1.00 93.81 216 VAL A CA 1
ATOM 1730 C C . VAL A 1 216 ? 10.536 14.580 -12.514 1.00 93.81 216 VAL A C 1
ATOM 1732 O O . VAL A 1 216 ? 10.554 14.937 -11.333 1.00 93.81 216 VAL A O 1
ATOM 1735 N N . ARG A 1 217 ? 9.410 14.519 -13.225 1.00 90.25 217 ARG A N 1
ATOM 1736 C CA . ARG A 1 217 ? 8.095 14.892 -12.701 1.00 90.25 217 ARG A CA 1
ATOM 1737 C C . ARG A 1 217 ? 7.086 13.789 -12.935 1.00 90.25 217 ARG A C 1
ATOM 1739 O O . ARG A 1 217 ? 7.136 13.150 -13.980 1.00 90.25 217 ARG A O 1
ATOM 1746 N N . CYS A 1 218 ? 6.166 13.636 -11.996 1.00 88.56 218 CYS A N 1
ATOM 1747 C CA . CYS A 1 218 ? 5.008 12.773 -12.151 1.00 88.56 218 CYS A CA 1
ATOM 1748 C C . CYS A 1 218 ? 3.717 13.595 -12.226 1.00 88.56 218 CYS A C 1
ATOM 1750 O O . CYS A 1 218 ? 3.677 14.750 -11.785 1.00 88.56 218 CYS A O 1
ATOM 1752 N N . THR A 1 219 ? 2.676 13.000 -12.800 1.00 82.44 219 THR A N 1
ATOM 1753 C CA . THR A 1 219 ? 1.322 13.563 -12.893 1.00 82.44 219 THR A CA 1
ATOM 1754 C C . THR A 1 219 ? 0.311 12.686 -12.166 1.00 82.44 219 THR A C 1
ATOM 1756 O O . THR A 1 219 ? 0.409 11.464 -12.224 1.00 82.44 219 THR A O 1
ATOM 1759 N N . THR A 1 220 ? -0.683 13.295 -11.526 1.00 67.25 220 THR A N 1
ATOM 1760 C CA . THR A 1 220 ? -1.857 12.592 -10.979 1.00 67.25 220 THR A CA 1
ATOM 1761 C C . THR A 1 220 ? -2.958 12.442 -12.044 1.00 67.25 220 THR A C 1
ATOM 1763 O O . THR A 1 220 ? -2.896 13.081 -13.096 1.00 67.25 220 THR A O 1
ATOM 1766 N N . ASP A 1 221 ? -3.998 11.640 -11.779 1.00 58.09 221 ASP A N 1
ATOM 1767 C CA . ASP A 1 221 ? -5.097 11.326 -12.728 1.00 58.09 221 ASP A CA 1
ATOM 1768 C C . ASP A 1 221 ? -5.916 12.531 -13.223 1.00 58.09 221 ASP A C 1
ATOM 1770 O O . ASP A 1 221 ? -6.687 12.430 -14.187 1.00 58.09 221 ASP A O 1
ATOM 1774 N N . ASN A 1 222 ? -5.767 13.676 -12.558 1.00 54.75 222 ASN A N 1
ATOM 1775 C CA . ASN A 1 222 ? -6.388 14.934 -12.954 1.00 54.75 222 ASN A CA 1
ATOM 1776 C C . ASN A 1 222 ? -5.530 15.734 -13.954 1.00 54.75 222 ASN A C 1
ATOM 1778 O O . ASN A 1 222 ? -5.984 16.782 -14.398 1.00 54.75 222 ASN A O 1
ATOM 1782 N N . GLU A 1 223 ? -4.319 15.270 -14.303 1.00 55.59 223 GLU A N 1
ATOM 1783 C CA . GLU A 1 223 ? -3.337 15.844 -15.255 1.00 55.59 223 GLU A CA 1
ATOM 1784 C C . GLU A 1 223 ? -2.904 17.312 -15.024 1.00 55.59 223 GLU A C 1
ATOM 1786 O O . GLU A 1 223 ? -2.022 17.822 -15.720 1.00 55.59 223 GLU A O 1
ATOM 1791 N N . ILE A 1 224 ? -3.483 17.998 -14.037 1.00 55.22 224 ILE A N 1
ATOM 1792 C CA . ILE A 1 224 ? -3.235 19.415 -13.737 1.00 55.22 224 ILE A CA 1
ATOM 1793 C C . ILE A 1 224 ? -1.983 19.590 -12.867 1.00 55.22 224 ILE A C 1
ATOM 1795 O O . ILE A 1 224 ? -1.203 20.519 -13.093 1.00 55.22 224 ILE A O 1
ATOM 1799 N N . ASP A 1 225 ? -1.749 18.681 -11.919 1.00 59.03 225 ASP A N 1
ATOM 1800 C CA . ASP A 1 225 ? -0.667 18.801 -10.945 1.00 59.03 225 ASP A CA 1
ATOM 1801 C C . ASP A 1 225 ? 0.566 17.988 -11.368 1.00 59.03 225 ASP A C 1
ATOM 1803 O O . ASP A 1 225 ? 0.499 16.782 -11.617 1.00 59.03 225 ASP A O 1
ATOM 1807 N N . LYS A 1 226 ? 1.714 18.673 -11.468 1.00 77.94 226 LYS A N 1
ATOM 1808 C CA . LYS A 1 226 ? 3.021 18.085 -11.808 1.00 77.94 226 LYS A CA 1
ATOM 1809 C C . LYS A 1 226 ? 3.986 18.196 -10.639 1.00 77.94 226 LYS A C 1
ATOM 1811 O O . LYS A 1 226 ? 4.598 19.252 -10.440 1.00 77.94 226 LYS A O 1
ATOM 1816 N N . TYR A 1 227 ? 4.202 17.087 -9.947 1.00 84.69 227 TYR A N 1
ATOM 1817 C CA . TYR A 1 227 ? 5.078 17.011 -8.781 1.00 84.69 227 TYR A CA 1
ATOM 1818 C C . TYR A 1 227 ? 6.488 16.605 -9.190 1.00 84.69 227 TYR A C 1
ATOM 1820 O O . TYR A 1 227 ? 6.670 15.791 -10.093 1.00 84.69 227 TYR A O 1
ATOM 1828 N N . LYS A 1 228 ? 7.506 17.185 -8.550 1.00 90.88 228 LYS A N 1
ATOM 1829 C CA . LYS A 1 228 ? 8.890 16.727 -8.722 1.00 90.88 228 LYS A CA 1
ATOM 1830 C C . LYS A 1 228 ? 9.069 15.436 -7.943 1.00 90.88 228 LYS A C 1
ATOM 1832 O O . LYS A 1 228 ? 8.773 15.404 -6.753 1.00 90.88 228 LYS A O 1
ATOM 1837 N N . VAL A 1 229 ? 9.617 14.405 -8.582 1.00 90.00 229 VAL A N 1
ATOM 1838 C CA . VAL A 1 229 ? 9.739 13.090 -7.940 1.00 90.00 229 VAL A CA 1
ATOM 1839 C C . VAL A 1 229 ? 10.598 13.160 -6.680 1.00 90.00 229 VAL A C 1
ATOM 1841 O O . VAL A 1 229 ? 10.240 12.573 -5.672 1.00 90.00 229 VAL A O 1
ATOM 1844 N N . VAL A 1 230 ? 11.671 13.950 -6.677 1.00 88.81 230 VAL A N 1
ATOM 1845 C CA . VAL A 1 230 ? 12.538 14.134 -5.496 1.00 88.81 230 VAL A CA 1
ATOM 1846 C C . VAL A 1 230 ? 11.894 14.901 -4.348 1.00 88.81 230 VAL A C 1
ATOM 1848 O O . VAL A 1 230 ? 12.407 14.831 -3.241 1.00 88.81 230 VAL A O 1
ATOM 1851 N N . ASP A 1 231 ? 10.797 15.617 -4.587 1.00 87.06 231 ASP A N 1
ATOM 1852 C CA . ASP A 1 231 ? 10.104 16.395 -3.558 1.00 87.06 231 ASP A CA 1
ATOM 1853 C C . ASP A 1 231 ? 8.808 15.716 -3.106 1.00 87.06 231 ASP A C 1
ATOM 1855 O O . ASP A 1 231 ? 8.280 16.106 -2.071 1.00 87.06 231 ASP A O 1
ATOM 1859 N N . LEU A 1 232 ? 8.367 14.657 -3.801 1.00 81.94 232 LEU A N 1
ATOM 1860 C CA . LEU A 1 232 ? 7.144 13.904 -3.506 1.00 81.94 232 LEU A CA 1
ATOM 1861 C C . LEU A 1 232 ? 6.998 13.595 -2.016 1.00 81.94 232 LEU A C 1
ATOM 1863 O O . LEU A 1 232 ? 7.875 12.970 -1.408 1.00 81.94 232 LEU A O 1
ATOM 1867 N N . VAL A 1 233 ? 5.882 14.021 -1.441 1.00 72.31 233 VAL A N 1
ATOM 1868 C CA . VAL A 1 233 ? 5.460 13.642 -0.093 1.00 72.31 233 VAL A CA 1
ATOM 1869 C C . VAL A 1 233 ? 4.211 12.769 -0.150 1.00 72.31 233 VAL A C 1
ATOM 1871 O O . VAL A 1 233 ? 3.510 12.724 -1.155 1.00 72.31 233 VAL A O 1
ATOM 1874 N N . GLU A 1 234 ? 3.909 12.082 0.952 1.00 61.88 234 GLU A N 1
ATOM 1875 C CA . GLU A 1 234 ? 2.700 11.251 1.073 1.00 61.88 234 GLU A CA 1
ATOM 1876 C C . GLU A 1 234 ? 1.396 12.023 0.805 1.00 61.88 234 GLU A C 1
ATOM 1878 O O . GLU A 1 234 ? 0.408 11.417 0.412 1.00 61.88 234 GLU A O 1
ATOM 1883 N N . ASP A 1 235 ? 1.376 13.345 0.993 1.00 56.44 235 ASP A N 1
ATOM 1884 C CA . ASP A 1 235 ? 0.198 14.174 0.704 1.00 56.44 235 ASP A CA 1
ATOM 1885 C C . ASP A 1 235 ? -0.005 14.436 -0.803 1.00 56.44 235 ASP A C 1
ATOM 1887 O O . ASP A 1 235 ? -1.118 14.765 -1.213 1.00 56.44 235 ASP A O 1
ATOM 1891 N N . ASP A 1 236 ? 1.035 14.254 -1.627 1.00 54.94 236 ASP A N 1
ATOM 1892 C CA . ASP A 1 236 ? 0.984 14.435 -3.086 1.00 54.94 236 ASP A CA 1
ATOM 1893 C C . ASP A 1 236 ? 0.460 13.179 -3.814 1.00 54.94 236 ASP A C 1
ATOM 1895 O O . ASP A 1 236 ? 0.141 13.233 -5.003 1.00 54.94 236 ASP A O 1
ATOM 1899 N N . VAL A 1 237 ? 0.386 12.036 -3.115 1.00 61.34 237 VAL A N 1
ATOM 1900 C CA . VAL A 1 237 ? 0.091 10.717 -3.693 1.00 61.34 237 VAL A CA 1
ATOM 1901 C C . VAL A 1 237 ? -0.947 9.973 -2.849 1.00 61.34 237 VAL A C 1
ATOM 1903 O O . VAL A 1 237 ? -0.738 9.692 -1.672 1.00 61.34 237 VAL A O 1
ATOM 1906 N N . MET A 1 238 ? -2.078 9.599 -3.452 1.00 46.19 238 MET A N 1
ATOM 1907 C CA . MET A 1 238 ? -3.134 8.816 -2.794 1.00 46.19 238 MET A CA 1
ATOM 1908 C C . MET A 1 238 ? -2.690 7.361 -2.598 1.00 46.19 238 MET A C 1
ATOM 1910 O O . MET A 1 238 ? -2.958 6.507 -3.441 1.00 46.19 238 MET A O 1
ATOM 1914 N N . CYS A 1 239 ? -2.025 7.070 -1.479 1.00 43.66 239 CYS A N 1
ATOM 1915 C CA . CYS A 1 239 ? -1.552 5.721 -1.195 1.00 43.66 239 CYS A CA 1
ATOM 1916 C C . CYS A 1 239 ? -2.506 4.841 -0.408 1.00 43.66 239 CYS A C 1
ATOM 1918 O O . CYS A 1 239 ? -2.491 4.813 0.819 1.00 43.66 239 CYS A O 1
ATOM 1920 N N . ALA A 1 240 ? -3.299 4.064 -1.151 1.00 38.34 240 ALA A N 1
ATOM 1921 C CA . ALA A 1 240 ? -3.895 2.835 -0.656 1.00 38.34 240 ALA A CA 1
ATOM 1922 C C . ALA A 1 240 ? -2.823 1.720 -0.609 1.00 38.34 240 ALA A C 1
ATOM 1924 O O . ALA A 1 240 ? -1.977 1.646 -1.502 1.00 38.34 240 ALA A O 1
ATOM 1925 N N . PRO A 1 241 ? -2.832 0.828 0.394 1.00 35.69 241 PRO A N 1
ATOM 1926 C CA . PRO A 1 241 ? -2.022 -0.377 0.367 1.00 35.69 241 PRO A CA 1
ATOM 1927 C C . PRO A 1 241 ? -2.428 -1.214 -0.849 1.00 35.69 241 PRO A C 1
ATOM 1929 O O . PRO A 1 241 ? -3.616 -1.385 -1.126 1.00 35.69 241 PRO A O 1
ATOM 1932 N N . SER A 1 242 ? -1.425 -1.717 -1.569 1.00 31.77 242 SER A N 1
ATOM 1933 C CA . SER A 1 242 ? -1.567 -2.570 -2.748 1.00 31.77 242 SER A CA 1
ATOM 1934 C C . SER A 1 242 ? -2.413 -3.809 -2.426 1.00 31.77 242 SER A C 1
ATOM 1936 O O . SER A 1 242 ? -1.897 -4.828 -1.961 1.00 31.77 242 SER A O 1
ATOM 1938 N N . LEU A 1 243 ? -3.721 -3.725 -2.655 1.00 35.91 243 LEU A N 1
ATOM 1939 C CA . LEU A 1 243 ? -4.586 -4.886 -2.788 1.00 35.91 243 LEU A CA 1
ATOM 1940 C C . LEU A 1 243 ? -4.298 -5.475 -4.169 1.00 35.91 243 LEU A C 1
ATOM 1942 O O . LEU A 1 243 ? -4.536 -4.821 -5.181 1.00 35.91 243 LEU A O 1
ATOM 1946 N N . ALA A 1 244 ? -3.758 -6.693 -4.206 1.00 34.22 244 ALA A N 1
ATOM 1947 C CA . ALA A 1 244 ? -3.659 -7.453 -5.447 1.00 34.22 244 ALA A CA 1
ATOM 1948 C C . ALA A 1 244 ? -5.056 -7.519 -6.106 1.00 34.22 244 ALA A C 1
ATOM 1950 O O . ALA A 1 244 ? -6.037 -7.723 -5.377 1.00 34.22 244 ALA A O 1
ATOM 1951 N N . PRO A 1 245 ? -5.189 -7.359 -7.437 1.00 37.78 245 PRO A N 1
ATOM 1952 C CA . PRO A 1 245 ? -6.457 -7.533 -8.123 1.00 37.78 245 PRO A CA 1
ATOM 1953 C C . PRO A 1 245 ? -7.029 -8.899 -7.770 1.00 37.78 245 PRO A C 1
ATOM 1955 O O . PRO A 1 245 ? -6.345 -9.928 -7.820 1.00 37.78 245 PRO A O 1
ATOM 1958 N N . LYS A 1 246 ? -8.296 -8.910 -7.366 1.00 38.12 246 LYS A N 1
ATOM 1959 C CA . LYS A 1 246 ? -8.964 -10.142 -6.973 1.00 38.12 246 LYS A CA 1
ATOM 1960 C C . LYS A 1 246 ? -9.561 -10.743 -8.231 1.00 38.12 246 LYS A C 1
ATOM 1962 O O . LYS A 1 246 ? -10.462 -10.169 -8.835 1.00 38.12 246 LYS A O 1
ATOM 1967 N N . ILE A 1 247 ? -9.052 -11.898 -8.641 1.00 44.34 247 ILE A N 1
ATOM 1968 C CA . ILE A 1 247 ? -9.652 -12.660 -9.738 1.00 44.34 247 ILE A CA 1
ATOM 1969 C C . ILE A 1 247 ? -11.063 -13.044 -9.294 1.00 44.34 247 ILE A C 1
ATOM 1971 O O . ILE A 1 247 ? -11.224 -13.744 -8.292 1.00 44.34 247 ILE A O 1
ATOM 1975 N N . LEU A 1 248 ? -12.058 -12.536 -10.016 1.00 44.69 248 LEU A N 1
ATOM 1976 C CA . LEU A 1 248 ? -13.470 -12.692 -9.697 1.00 44.69 248 LEU A CA 1
ATOM 1977 C C . LEU A 1 248 ? -13.955 -14.078 -10.110 1.00 44.69 248 LEU A C 1
ATOM 1979 O O . LEU A 1 248 ? -14.606 -14.745 -9.309 1.00 44.69 248 LEU A O 1
ATOM 1983 N N . ASP A 1 249 ? -13.613 -14.515 -11.327 1.00 42.56 249 ASP A N 1
ATOM 1984 C CA . ASP A 1 249 ? -13.989 -15.832 -11.840 1.00 42.56 249 ASP A CA 1
ATOM 1985 C C . ASP A 1 249 ? -13.139 -16.271 -13.052 1.00 42.56 249 ASP A C 1
ATOM 1987 O O . ASP A 1 249 ? -12.540 -15.452 -13.756 1.00 42.56 249 ASP A O 1
ATOM 1991 N N . ILE A 1 250 ? -13.119 -17.579 -13.327 1.00 49.91 250 ILE A N 1
ATOM 1992 C CA . ILE A 1 250 ? -12.717 -18.123 -14.634 1.00 49.91 250 ILE A CA 1
ATOM 1993 C C . ILE A 1 250 ? -14.019 -18.458 -15.364 1.00 49.91 250 ILE A C 1
ATOM 1995 O O . ILE A 1 250 ? -14.599 -19.520 -15.166 1.00 49.91 250 ILE A O 1
ATOM 1999 N N . GLU A 1 251 ? -14.505 -17.518 -16.177 1.00 47.88 251 GLU A N 1
ATOM 2000 C CA . GLU A 1 251 ? -15.859 -17.572 -16.747 1.00 47.88 251 GLU A CA 1
ATOM 2001 C C . GLU A 1 251 ? -16.048 -18.749 -17.721 1.00 47.88 251 GLU A C 1
ATOM 2003 O O . GLU A 1 251 ? -17.130 -19.330 -17.787 1.00 47.88 251 GLU A O 1
ATOM 2008 N N . THR A 1 252 ? -15.008 -19.108 -18.484 1.00 48.81 252 THR A N 1
ATOM 2009 C CA . THR A 1 252 ? -15.034 -20.237 -19.431 1.00 48.81 252 THR A CA 1
ATOM 2010 C C . THR A 1 252 ? -13.653 -20.857 -19.608 1.00 48.81 252 THR A C 1
ATOM 2012 O O . THR A 1 252 ? -12.673 -20.137 -19.819 1.00 48.81 252 THR A O 1
ATOM 2015 N N . ILE A 1 253 ? -13.607 -22.193 -19.596 1.00 48.69 253 ILE A N 1
ATOM 2016 C CA . ILE A 1 253 ? -12.425 -23.021 -19.859 1.00 48.69 253 ILE A CA 1
ATOM 2017 C C . ILE A 1 253 ? -12.691 -23.841 -21.126 1.00 48.69 253 ILE A C 1
ATOM 2019 O O . ILE A 1 253 ? -13.625 -24.640 -21.163 1.00 48.69 253 ILE A O 1
ATOM 2023 N N . SER A 1 254 ? -11.871 -23.649 -22.156 1.00 50.19 254 SER A N 1
ATOM 2024 C CA . SER A 1 254 ? -11.848 -24.466 -23.375 1.00 50.19 254 SER A CA 1
ATOM 2025 C C . SER A 1 254 ? -10.401 -24.703 -23.807 1.00 50.19 254 SER A C 1
ATOM 2027 O O . SER A 1 254 ? -9.502 -24.006 -23.332 1.00 50.19 254 SER A O 1
ATOM 2029 N N . CYS A 1 255 ? -10.163 -25.658 -24.708 1.00 46.53 255 CYS A N 1
ATOM 2030 C CA . CYS A 1 255 ? -8.808 -25.903 -25.208 1.00 46.53 255 CYS A CA 1
ATOM 2031 C C . CYS A 1 255 ? -8.278 -24.761 -26.095 1.00 46.53 255 CYS A C 1
ATOM 2033 O O . CYS A 1 255 ? -7.069 -24.582 -26.166 1.00 46.53 255 CYS A O 1
ATOM 2035 N N . ASP A 1 256 ? -9.170 -23.918 -26.633 1.00 43.97 256 ASP A N 1
ATOM 2036 C CA . ASP A 1 256 ? -8.824 -22.807 -27.534 1.00 43.97 256 ASP A CA 1
ATOM 2037 C C . ASP A 1 256 ? -8.859 -21.430 -26.845 1.00 43.97 256 ASP A C 1
ATOM 2039 O O . ASP A 1 256 ? -8.382 -20.434 -27.385 1.00 43.97 256 ASP A O 1
ATOM 2043 N N . SER A 1 257 ? -9.413 -21.326 -25.632 1.00 47.47 257 SER A N 1
ATOM 2044 C CA . SER A 1 257 ? -9.418 -20.077 -24.861 1.00 47.47 257 SER A CA 1
ATOM 2045 C C . SER A 1 257 ? -9.774 -20.272 -23.384 1.00 47.47 257 SER A C 1
ATOM 2047 O O . SER A 1 257 ? -10.615 -21.103 -23.029 1.00 47.47 257 SER A O 1
ATOM 2049 N N . VAL A 1 258 ? -9.185 -19.438 -22.527 1.00 47.12 258 VAL A N 1
ATOM 2050 C CA . VAL A 1 258 ? -9.541 -19.265 -21.115 1.00 47.12 258 VAL A CA 1
ATOM 2051 C C . VAL A 1 258 ? -9.958 -17.819 -20.875 1.00 47.12 258 VAL A C 1
ATOM 2053 O O . VAL A 1 258 ? -9.185 -16.888 -21.076 1.00 47.12 258 VAL A O 1
ATOM 2056 N N . ARG A 1 259 ? -11.189 -17.595 -20.416 1.00 51.44 259 ARG A N 1
ATOM 2057 C CA . ARG A 1 259 ? -11.654 -16.245 -20.068 1.00 51.44 259 ARG A CA 1
ATOM 2058 C C . ARG A 1 259 ? -11.529 -16.028 -18.567 1.00 51.44 259 ARG A C 1
ATOM 2060 O O . ARG A 1 259 ? -12.057 -16.822 -17.794 1.00 51.44 259 ARG A O 1
ATOM 2067 N N . ILE A 1 260 ? -10.853 -14.952 -18.175 1.00 49.12 260 ILE A N 1
ATOM 2068 C CA . ILE A 1 260 ? -10.612 -14.599 -16.776 1.00 49.12 260 ILE A CA 1
ATOM 2069 C C . ILE A 1 260 ? -11.215 -13.220 -16.523 1.00 49.12 260 ILE A C 1
ATOM 2071 O O . ILE A 1 260 ? -10.963 -12.267 -17.263 1.00 49.12 260 ILE A O 1
ATOM 2075 N N . SER A 1 261 ? -12.021 -13.114 -15.475 1.00 47.62 261 SER A N 1
ATOM 2076 C CA . SER A 1 261 ? -12.502 -11.835 -14.967 1.00 47.62 261 SER A CA 1
ATOM 2077 C C . SER A 1 261 ? -11.773 -11.502 -13.672 1.00 47.62 261 SER A C 1
ATOM 2079 O O . SER A 1 261 ? -11.544 -12.359 -12.815 1.00 47.62 261 SER A O 1
ATOM 2081 N N . TRP A 1 262 ? -11.383 -10.246 -13.517 1.00 48.62 262 TRP A N 1
ATOM 2082 C CA . TRP A 1 262 ? -10.765 -9.757 -12.293 1.00 48.62 262 TRP A CA 1
ATOM 2083 C C . TRP A 1 262 ? -11.325 -8.393 -11.930 1.00 48.62 262 TRP A C 1
ATOM 2085 O O . TRP A 1 262 ? -11.829 -7.662 -12.781 1.00 48.62 262 TRP A O 1
ATOM 2095 N N . ASP A 1 263 ? -11.245 -8.083 -10.644 1.00 41.00 263 ASP A N 1
ATOM 2096 C CA . ASP A 1 263 ? -11.597 -6.783 -10.099 1.00 41.00 263 ASP A CA 1
ATOM 2097 C C . ASP A 1 263 ? -10.324 -6.061 -9.688 1.00 41.00 263 ASP A C 1
ATOM 2099 O O . ASP A 1 263 ? -9.503 -6.607 -8.940 1.00 41.00 263 ASP A O 1
ATOM 2103 N N . TYR A 1 264 ? -10.175 -4.828 -10.155 1.00 40.94 264 TYR A N 1
ATOM 2104 C CA . TYR A 1 264 ? -9.212 -3.915 -9.563 1.00 40.94 264 TYR A CA 1
ATOM 2105 C C . TYR A 1 264 ? -9.843 -3.272 -8.324 1.00 40.94 264 TYR A C 1
ATOM 2107 O O . TYR A 1 264 ? -11.009 -2.876 -8.363 1.00 40.94 264 TYR A O 1
ATOM 2115 N N . PRO A 1 265 ? -9.086 -3.069 -7.235 1.00 36.91 265 PRO A N 1
ATOM 2116 C CA . PRO A 1 265 ? -9.476 -2.083 -6.237 1.00 36.91 265 PRO A CA 1
ATOM 2117 C C . PRO A 1 265 ? -9.662 -0.731 -6.944 1.00 36.91 265 PRO A C 1
ATOM 2119 O O . PRO A 1 265 ? -8.856 -0.371 -7.801 1.00 36.91 265 PRO A O 1
ATOM 2122 N N . MET A 1 266 ? -10.730 -0.003 -6.605 1.00 34.47 266 MET A N 1
ATOM 2123 C CA . MET A 1 266 ? -11.292 1.170 -7.311 1.00 34.47 266 MET A CA 1
ATOM 2124 C C . MET A 1 266 ? -10.343 2.342 -7.670 1.00 34.47 266 MET A C 1
ATOM 2126 O O . MET A 1 266 ? -10.806 3.335 -8.222 1.00 34.47 266 MET A O 1
ATOM 2130 N N . SER A 1 267 ? -9.042 2.272 -7.390 1.00 35.47 267 SER A N 1
ATOM 2131 C CA . SER A 1 267 ? -8.076 3.343 -7.651 1.00 35.47 267 SER A CA 1
ATOM 2132 C C . SER A 1 267 ? -7.468 3.353 -9.061 1.00 35.47 267 SER A C 1
ATOM 2134 O O . SER A 1 267 ? -6.758 4.301 -9.366 1.00 35.47 267 SER A O 1
ATOM 2136 N N . TYR A 1 268 ? -7.715 2.351 -9.921 1.00 33.38 268 TYR A N 1
ATOM 2137 C CA . TYR A 1 268 ? -6.990 2.223 -11.203 1.00 33.38 268 TYR A CA 1
ATOM 2138 C C . TYR A 1 268 ? -7.789 2.474 -12.493 1.00 33.38 268 TYR A C 1
ATOM 2140 O O . TYR A 1 268 ? -7.170 2.652 -13.539 1.00 33.38 268 TYR A O 1
ATOM 2148 N N . THR A 1 269 ? -9.129 2.512 -12.489 1.00 33.16 269 THR A N 1
ATOM 2149 C CA . THR A 1 269 ? -9.889 2.754 -13.736 1.00 33.16 269 THR A CA 1
ATOM 2150 C C . THR A 1 269 ? -11.080 3.701 -13.558 1.00 33.16 269 THR A C 1
ATOM 2152 O O . THR A 1 269 ? -11.852 3.620 -12.606 1.00 33.16 269 THR A O 1
ATOM 2155 N N . ARG A 1 270 ? -11.248 4.618 -14.525 1.00 34.44 270 ARG A N 1
ATOM 2156 C CA . ARG A 1 270 ? -12.273 5.685 -14.572 1.00 34.44 270 ARG A CA 1
ATOM 2157 C C . ARG A 1 270 ? -13.723 5.197 -14.753 1.00 34.44 270 ARG A C 1
ATOM 2159 O O . ARG A 1 270 ? -14.624 6.028 -14.866 1.00 34.44 270 ARG A O 1
ATOM 2166 N N . SER A 1 271 ? -13.991 3.890 -14.808 1.00 31.58 271 SER A N 1
ATOM 2167 C CA . SER A 1 271 ? -15.346 3.370 -15.021 1.00 31.58 271 SER A CA 1
ATOM 2168 C C . SER A 1 271 ? -15.610 2.120 -14.191 1.00 31.58 271 SER A C 1
ATOM 2170 O O . SER A 1 271 ? -14.740 1.277 -14.017 1.00 31.58 271 SER A O 1
ATOM 2172 N N . LYS A 1 272 ? -16.848 1.994 -13.713 1.00 32.69 272 LYS A N 1
ATOM 2173 C CA . LYS A 1 272 ? -17.369 0.904 -12.879 1.00 32.69 272 LYS A CA 1
ATOM 2174 C C . LYS A 1 272 ? -17.570 -0.406 -13.668 1.00 32.69 272 LYS A C 1
ATOM 2176 O O . LYS A 1 272 ? -18.587 -1.077 -13.512 1.00 32.69 272 LYS A O 1
ATOM 2181 N N . ALA A 1 273 ? -16.668 -0.715 -14.592 1.00 35.81 273 ALA A N 1
ATOM 2182 C CA . ALA A 1 273 ? -16.761 -1.883 -15.448 1.00 35.81 273 ALA A CA 1
ATOM 2183 C C . ALA A 1 273 ? -15.894 -2.999 -14.866 1.00 35.81 273 ALA A C 1
ATOM 2185 O O . ALA A 1 273 ? -14.701 -2.806 -14.659 1.00 35.81 273 ALA A O 1
ATOM 2186 N N . GLN A 1 274 ? -16.484 -4.176 -14.644 1.00 40.09 274 GLN A N 1
ATOM 2187 C CA . GLN A 1 274 ? -15.702 -5.406 -14.554 1.00 40.09 274 GLN A CA 1
ATOM 2188 C C . GLN A 1 274 ? -14.822 -5.485 -15.803 1.00 40.09 274 GLN A C 1
ATOM 2190 O O . GLN A 1 274 ? -15.346 -5.615 -16.915 1.00 40.09 274 GLN A O 1
ATOM 2195 N N . THR A 1 275 ? -13.506 -5.390 -15.641 1.00 41.44 275 THR A N 1
ATOM 2196 C CA . THR A 1 275 ? -12.594 -5.591 -16.760 1.00 41.44 275 THR A CA 1
ATOM 2197 C C . THR A 1 275 ? -12.544 -7.088 -17.036 1.00 41.44 275 THR A C 1
ATOM 2199 O O . THR A 1 275 ? -12.139 -7.892 -16.196 1.00 41.44 275 THR A O 1
ATOM 2202 N N . LYS A 1 276 ? -13.030 -7.489 -18.209 1.00 42.09 276 LYS A N 1
ATOM 2203 C CA . LYS A 1 276 ? -12.999 -8.884 -18.648 1.00 42.09 276 LYS A CA 1
ATOM 2204 C C . LYS A 1 276 ? -11.842 -9.052 -19.610 1.00 42.09 276 LYS A C 1
ATOM 2206 O O . LYS A 1 276 ? -11.799 -8.348 -20.612 1.00 42.09 276 LYS A O 1
ATOM 2211 N N . ALA A 1 277 ? -10.959 -10.011 -19.359 1.00 43.19 277 ALA A N 1
ATOM 2212 C CA . ALA A 1 277 ? -9.958 -10.397 -20.339 1.00 43.19 277 ALA A CA 1
ATOM 2213 C C . ALA A 1 277 ? -10.206 -11.823 -20.822 1.00 43.19 277 ALA A C 1
ATOM 2215 O O . ALA A 1 277 ? -10.464 -12.750 -20.055 1.00 43.19 277 ALA A O 1
ATOM 2216 N N . SER A 1 278 ? -10.112 -12.017 -22.130 1.00 39.16 278 SER A N 1
ATOM 2217 C CA . SER A 1 278 ? -10.129 -13.347 -22.726 1.00 39.16 278 SER A CA 1
ATOM 2218 C C . SER A 1 278 ? -8.722 -13.748 -23.130 1.00 39.16 278 SER A C 1
ATOM 2220 O O . SER A 1 278 ? -8.187 -13.201 -24.083 1.00 39.16 278 SER A O 1
ATOM 2222 N N . ILE A 1 279 ? -8.132 -14.741 -22.481 1.00 44.78 279 ILE A N 1
ATOM 2223 C CA . ILE A 1 279 ? -6.943 -15.403 -23.014 1.00 44.78 279 ILE A CA 1
ATOM 2224 C C . ILE A 1 279 ? -7.444 -16.313 -24.138 1.00 44.78 279 ILE A C 1
ATOM 2226 O O . ILE A 1 279 ? -8.069 -17.334 -23.882 1.00 44.78 279 ILE A O 1
ATOM 2230 N N . SER A 1 280 ? -7.265 -15.910 -25.392 1.00 40.00 280 SER A N 1
ATOM 2231 C CA . SER A 1 280 ? -7.630 -16.720 -26.564 1.00 40.00 280 SER A CA 1
ATOM 2232 C C . SER A 1 280 ? -6.368 -17.249 -27.222 1.00 40.00 280 SER A C 1
ATOM 2234 O O . SER A 1 280 ? -5.482 -16.461 -27.535 1.00 40.00 280 SER A O 1
ATOM 2236 N N . PHE A 1 281 ? -6.293 -18.562 -27.425 1.00 44.56 281 PHE A N 1
ATOM 2237 C CA . PHE A 1 281 ? -5.203 -19.240 -28.115 1.00 44.56 281 PHE A CA 1
ATOM 2238 C C . PHE A 1 281 ? -5.474 -19.167 -29.627 1.00 44.56 281 PHE A C 1
ATOM 2240 O O . PHE A 1 281 ? -5.897 -20.136 -30.249 1.00 44.56 281 PHE A O 1
ATOM 2247 N N . ASP A 1 282 ? -5.317 -17.983 -30.232 1.00 34.00 282 ASP A N 1
ATOM 2248 C CA . ASP A 1 282 ? -5.573 -17.821 -31.671 1.00 34.00 282 ASP A CA 1
ATOM 2249 C C . ASP A 1 282 ? -4.528 -18.601 -32.482 1.00 34.00 282 ASP A C 1
ATOM 2251 O O . ASP A 1 282 ? -3.375 -18.185 -32.581 1.00 34.00 282 ASP A O 1
ATOM 2255 N N . THR A 1 283 ? -4.976 -19.691 -33.116 1.00 33.38 283 THR A N 1
ATOM 2256 C CA . THR A 1 283 ? -4.273 -20.532 -34.102 1.00 33.38 283 THR A CA 1
ATOM 2257 C C . THR A 1 283 ? -2.865 -20.962 -33.696 1.00 33.38 283 THR A C 1
ATOM 2259 O O . THR A 1 283 ? -1.904 -20.200 -33.790 1.00 33.38 283 THR A O 1
ATOM 2262 N N . VAL A 1 284 ? -2.715 -22.252 -33.394 1.00 33.59 284 VAL A N 1
ATOM 2263 C CA . VAL A 1 284 ? -1.444 -22.980 -33.483 1.00 33.59 284 VAL A CA 1
ATOM 2264 C C . VAL A 1 284 ? -0.877 -22.774 -34.896 1.00 33.59 284 VAL A C 1
ATOM 2266 O O . VAL A 1 284 ? -1.164 -23.529 -35.824 1.00 33.59 284 VAL A O 1
ATOM 2269 N N . ILE A 1 285 ? -0.112 -21.701 -35.122 1.00 31.86 285 ILE A N 1
ATOM 2270 C CA . ILE A 1 285 ? 0.569 -21.491 -36.398 1.00 31.86 285 ILE A CA 1
ATOM 2271 C C . ILE A 1 285 ? 1.679 -22.539 -36.440 1.00 31.86 285 ILE A C 1
ATOM 2273 O O . ILE A 1 285 ? 2.765 -22.319 -35.907 1.00 31.86 285 ILE A O 1
ATOM 2277 N N . LYS A 1 286 ? 1.387 -23.682 -37.077 1.00 34.69 286 LYS A N 1
ATOM 2278 C CA . LYS A 1 286 ? 2.344 -24.728 -37.457 1.00 34.69 286 LYS A CA 1
ATOM 2279 C C . LYS A 1 286 ? 3.514 -24.089 -38.219 1.00 34.69 286 LYS A C 1
ATOM 2281 O O . LYS A 1 286 ? 3.478 -23.947 -39.441 1.00 34.69 286 LYS A O 1
ATOM 2286 N N . LYS A 1 287 ? 4.577 -23.707 -37.512 1.00 28.22 287 LYS A N 1
ATOM 2287 C CA . LYS A 1 287 ? 5.892 -23.415 -38.094 1.00 28.22 287 LYS A CA 1
ATOM 2288 C C . LYS A 1 287 ? 6.979 -24.062 -37.242 1.00 28.22 287 LYS A C 1
ATOM 2290 O O . LYS A 1 287 ? 7.647 -23.411 -36.449 1.00 28.22 287 LYS A O 1
ATOM 2295 N N . GLY A 1 288 ? 7.184 -25.357 -37.473 1.00 37.38 288 GLY A N 1
ATOM 2296 C CA . GLY A 1 288 ? 8.283 -26.115 -36.873 1.00 37.38 288 GLY A CA 1
ATOM 2297 C C . GLY A 1 288 ? 8.025 -26.538 -35.419 1.00 37.38 288 GLY A C 1
ATOM 2298 O O . GLY A 1 288 ? 6.876 -26.544 -34.990 1.00 37.38 288 GLY A O 1
ATOM 2299 N N . PRO A 1 289 ? 9.069 -26.926 -34.661 1.00 33.50 289 PRO A N 1
ATOM 2300 C CA . PRO A 1 289 ? 8.954 -27.509 -33.316 1.00 33.50 289 PRO A CA 1
ATOM 2301 C C . PRO A 1 289 ? 8.551 -26.500 -32.220 1.00 33.50 289 PRO A C 1
ATOM 2303 O O . PRO A 1 289 ? 8.701 -26.792 -31.038 1.00 33.50 289 PRO A O 1
ATOM 2306 N N . LEU A 1 290 ? 8.074 -25.315 -32.606 1.00 30.88 290 LEU A N 1
ATOM 2307 C CA . LEU A 1 290 ? 7.808 -24.173 -31.738 1.00 30.88 290 LEU A CA 1
ATOM 2308 C C . LEU A 1 290 ? 6.303 -23.891 -31.712 1.00 30.88 290 LEU A C 1
ATOM 2310 O O . LEU A 1 290 ? 5.672 -23.800 -32.768 1.00 30.88 290 LEU A O 1
ATOM 2314 N N . PHE A 1 291 ? 5.742 -23.733 -30.513 1.00 35.62 291 PHE A N 1
ATOM 2315 C CA . PHE A 1 291 ? 4.340 -23.375 -30.305 1.00 35.62 291 PHE A CA 1
ATOM 2316 C C . PHE A 1 291 ? 4.247 -21.885 -29.966 1.00 35.62 291 PHE A C 1
ATOM 2318 O O . PHE A 1 291 ? 4.933 -21.394 -29.075 1.00 35.62 291 PHE A O 1
ATOM 2325 N N . ASN A 1 292 ? 3.388 -21.146 -30.667 1.00 32.50 292 ASN A N 1
ATOM 2326 C CA . ASN A 1 292 ? 3.118 -19.747 -30.338 1.00 32.50 292 ASN A CA 1
ATOM 2327 C C . ASN A 1 292 ? 1.788 -19.655 -29.591 1.00 32.50 292 ASN A C 1
ATOM 2329 O O . ASN A 1 292 ? 0.751 -20.007 -30.148 1.00 32.50 292 ASN A O 1
ATOM 2333 N N . VAL A 1 293 ? 1.819 -19.146 -28.359 1.00 36.56 293 VAL A N 1
ATOM 2334 C CA . VAL A 1 293 ? 0.623 -18.874 -27.558 1.00 36.56 293 VAL A CA 1
ATOM 2335 C C . VAL A 1 293 ? 0.363 -17.365 -27.581 1.00 36.56 293 VAL A C 1
ATOM 2337 O O . VAL A 1 293 ? 0.948 -16.583 -26.833 1.00 36.56 293 VAL A O 1
ATOM 2340 N N . MET A 1 294 ? -0.506 -16.908 -28.482 1.00 33.38 294 MET A N 1
ATOM 2341 C CA . MET A 1 294 ? -0.942 -15.509 -28.455 1.00 33.38 294 MET A CA 1
ATOM 2342 C C . MET A 1 294 ? -1.908 -15.296 -27.287 1.00 33.38 294 MET A C 1
ATOM 2344 O O . MET A 1 294 ? -2.772 -16.129 -27.050 1.00 33.38 294 MET A O 1
ATOM 2348 N N . VAL A 1 295 ? -1.755 -14.197 -26.542 1.00 36.97 295 VAL A N 1
ATOM 2349 C CA . VAL A 1 295 ? -2.629 -13.860 -25.410 1.00 36.97 295 VAL A CA 1
ATOM 2350 C C . VAL A 1 295 ? -3.299 -12.528 -25.702 1.00 36.97 295 VAL A C 1
ATOM 2352 O O . VAL A 1 295 ? -2.734 -11.458 -25.515 1.00 36.97 295 VAL A O 1
ATOM 2355 N N . LYS A 1 296 ? -4.534 -12.563 -26.193 1.00 35.66 296 LYS A N 1
ATOM 2356 C CA . LYS A 1 296 ? -5.243 -11.338 -26.569 1.00 35.66 296 LYS A CA 1
ATOM 2357 C C . LYS A 1 296 ? -6.017 -10.732 -25.395 1.00 35.66 296 LYS A C 1
ATOM 2359 O O . LYS A 1 296 ? -7.195 -11.010 -25.222 1.00 35.66 296 LYS A O 1
ATOM 2364 N N . VAL A 1 297 ? -5.400 -9.838 -24.628 1.00 39.00 297 VAL A N 1
ATOM 2365 C CA . VAL A 1 297 ? -6.125 -9.061 -23.606 1.00 39.00 297 VAL A CA 1
ATOM 2366 C C . VAL A 1 297 ? -6.967 -7.980 -24.294 1.00 39.00 297 VAL A C 1
ATOM 2368 O O . VAL A 1 297 ? -6.449 -6.966 -24.750 1.00 39.00 297 VAL A O 1
ATOM 2371 N N . THR A 1 298 ? -8.275 -8.198 -24.422 1.00 39.88 298 THR A N 1
ATOM 2372 C CA . THR A 1 298 ? -9.213 -7.166 -24.888 1.00 39.88 298 THR A CA 1
ATOM 2373 C C . THR A 1 298 ? -9.816 -6.440 -23.695 1.00 39.88 298 THR A C 1
ATOM 2375 O O . THR A 1 298 ? -10.749 -6.955 -23.087 1.00 39.88 298 THR A O 1
ATOM 2378 N N . ASP A 1 299 ? -9.309 -5.251 -23.378 1.00 37.62 299 ASP A N 1
ATOM 2379 C CA . ASP A 1 299 ? -10.024 -4.301 -22.524 1.00 37.62 299 ASP A CA 1
ATOM 2380 C C . ASP A 1 299 ? -11.195 -3.696 -23.322 1.00 37.62 299 ASP A C 1
ATOM 2382 O O . ASP A 1 299 ? -11.052 -3.344 -24.496 1.00 37.62 299 ASP A O 1
ATOM 2386 N N . THR A 1 300 ? -12.372 -3.583 -22.708 1.00 35.84 300 THR A N 1
ATOM 2387 C CA . THR A 1 300 ? -13.543 -2.939 -23.319 1.00 35.84 300 THR A CA 1
ATOM 2388 C C . THR A 1 300 ? -13.422 -1.416 -23.422 1.00 35.84 300 THR A C 1
ATOM 2390 O O . THR A 1 300 ? -14.261 -0.815 -24.092 1.00 35.84 300 THR A O 1
ATOM 2393 N N . HIS A 1 301 ? -12.404 -0.785 -22.815 1.00 36.03 301 HIS A N 1
ATOM 2394 C CA . HIS A 1 301 ? -12.231 0.674 -22.871 1.00 36.03 301 HIS A CA 1
ATOM 2395 C C . HIS A 1 301 ? -10.951 1.209 -23.534 1.00 36.03 301 HIS A C 1
ATOM 2397 O O . HIS A 1 301 ? -10.947 2.383 -23.902 1.00 36.03 301 HIS A O 1
ATOM 2403 N N . GLU A 1 302 ? -9.941 0.387 -23.822 1.00 31.67 302 GLU A N 1
ATOM 2404 C CA . GLU A 1 302 ? -8.799 0.792 -24.653 1.00 31.67 302 GLU A CA 1
ATOM 2405 C C . GLU A 1 302 ? -8.382 -0.325 -25.610 1.00 31.67 302 GLU A C 1
ATOM 2407 O O . GLU A 1 302 ? -7.769 -1.331 -25.251 1.00 31.67 302 GLU A O 1
ATOM 2412 N N . ALA A 1 303 ? -8.693 -0.125 -26.887 1.00 29.19 303 ALA A N 1
ATOM 2413 C CA . ALA A 1 303 ? -8.217 -0.971 -27.964 1.00 29.19 303 ALA A CA 1
ATOM 2414 C C . ALA A 1 303 ? -6.734 -0.685 -28.267 1.00 29.19 303 ALA A C 1
ATOM 2416 O O . ALA A 1 303 ? -6.461 -0.079 -29.295 1.00 29.19 303 ALA A O 1
ATOM 2417 N N . SER A 1 304 ? -5.783 -1.107 -27.415 1.00 30.25 304 SER A N 1
ATOM 2418 C CA . SER A 1 304 ? -4.351 -1.181 -27.794 1.00 30.25 304 SER A CA 1
ATOM 2419 C C . SER A 1 304 ? -3.394 -1.716 -26.710 1.00 30.25 304 SER A C 1
ATOM 2421 O O . SER A 1 304 ? -2.477 -1.000 -26.325 1.00 30.25 304 SER A O 1
ATOM 2423 N N . ARG A 1 305 ? -3.503 -2.976 -26.259 1.00 34.94 305 ARG A N 1
ATOM 2424 C CA . ARG A 1 305 ? -2.360 -3.718 -25.666 1.00 34.94 305 ARG A CA 1
ATOM 2425 C C . ARG A 1 305 ? -2.477 -5.215 -25.987 1.00 34.94 305 ARG A C 1
ATOM 2427 O O . ARG A 1 305 ? -3.404 -5.868 -25.530 1.00 34.94 305 ARG A O 1
ATOM 2434 N N . MET A 1 306 ? -1.562 -5.760 -26.795 1.00 28.05 306 MET A N 1
ATOM 2435 C CA . MET A 1 306 ? -1.460 -7.206 -27.059 1.00 28.05 306 MET A CA 1
ATOM 2436 C C . MET A 1 306 ? -0.244 -7.779 -26.317 1.00 28.05 306 MET A C 1
ATOM 2438 O O . MET A 1 306 ? 0.881 -7.471 -26.712 1.00 28.05 306 MET A O 1
ATOM 2442 N N . PRO A 1 307 ? -0.422 -8.593 -25.264 1.00 34.97 307 PRO A N 1
ATOM 2443 C CA . PRO A 1 307 ? 0.654 -9.436 -24.756 1.00 34.97 307 PRO A CA 1
ATOM 2444 C C . PRO A 1 307 ? 0.866 -10.680 -25.642 1.00 34.97 307 PRO A C 1
ATOM 2446 O O . PRO A 1 307 ? -0.056 -11.219 -26.252 1.00 34.97 307 PRO A O 1
ATOM 2449 N N . HIS A 1 308 ? 2.108 -11.154 -25.729 1.00 34.06 308 HIS A N 1
ATOM 2450 C CA . HIS A 1 308 ? 2.478 -12.385 -26.436 1.00 34.06 308 HIS A CA 1
ATOM 2451 C C . HIS A 1 308 ? 3.220 -13.308 -25.464 1.00 34.06 308 HIS A C 1
ATOM 2453 O O . HIS A 1 308 ? 4.141 -12.851 -24.788 1.00 34.06 308 HIS A O 1
ATOM 2459 N N . VAL A 1 309 ? 2.852 -14.593 -25.405 1.00 34.88 309 VAL A N 1
ATOM 2460 C CA . VAL A 1 309 ? 3.553 -15.613 -24.610 1.00 34.88 309 VAL A CA 1
ATOM 2461 C C . VAL A 1 309 ? 4.242 -16.587 -25.570 1.00 34.88 309 VAL A C 1
ATOM 2463 O O . VAL A 1 309 ? 3.617 -17.180 -26.447 1.00 34.88 309 VAL A O 1
ATOM 2466 N N . PHE A 1 310 ? 5.556 -16.739 -25.434 1.00 33.59 310 PHE A N 1
ATOM 2467 C CA . PHE A 1 310 ? 6.340 -17.688 -26.229 1.00 33.59 310 PHE A CA 1
ATOM 2468 C C . PHE A 1 310 ? 6.664 -18.914 -25.371 1.00 33.59 310 PHE A C 1
ATOM 2470 O O . PHE A 1 310 ? 7.121 -18.756 -24.241 1.00 33.59 310 PHE A O 1
ATOM 2477 N N . MET A 1 311 ? 6.426 -20.119 -25.899 1.00 34.81 311 MET A N 1
ATOM 2478 C CA . MET A 1 311 ? 6.747 -21.386 -25.234 1.00 34.81 311 MET A CA 1
ATOM 2479 C C . MET A 1 311 ? 7.446 -22.349 -26.198 1.00 34.81 311 MET A C 1
ATOM 2481 O O . MET A 1 311 ? 6.961 -22.591 -27.303 1.00 34.81 311 MET A O 1
ATOM 2485 N N . GLU A 1 312 ? 8.553 -22.948 -25.758 1.00 35.72 312 GLU A N 1
ATOM 2486 C CA . GLU A 1 312 ? 9.130 -24.133 -26.401 1.00 35.72 312 GLU A CA 1
ATOM 2487 C C . GLU A 1 312 ? 8.626 -25.412 -25.705 1.00 35.72 312 GLU A C 1
ATOM 2489 O O . GLU A 1 312 ? 8.114 -25.374 -24.584 1.00 35.72 312 GLU A O 1
ATOM 2494 N N . SER A 1 313 ? 8.679 -26.551 -26.401 1.00 39.38 313 SER A N 1
ATOM 2495 C CA . SER A 1 313 ? 8.153 -27.825 -25.892 1.00 39.38 313 SER A CA 1
ATOM 2496 C C . SER A 1 313 ? 8.841 -28.263 -24.592 1.00 39.38 313 SER A C 1
ATOM 2498 O O . SER A 1 313 ? 10.067 -28.236 -24.530 1.00 39.38 313 SER A O 1
ATOM 2500 N N . ASP A 1 314 ? 8.051 -28.757 -23.629 1.00 40.72 314 ASP A N 1
ATOM 2501 C CA . ASP A 1 314 ? 8.461 -29.218 -22.290 1.00 40.72 314 ASP A CA 1
ATOM 2502 C C . ASP A 1 314 ? 8.874 -28.107 -21.297 1.00 40.72 314 ASP A C 1
ATOM 2504 O O . ASP A 1 314 ? 9.672 -28.341 -20.388 1.00 40.72 314 ASP A O 1
ATOM 2508 N N . GLU A 1 315 ? 8.287 -26.908 -21.409 1.00 46.59 315 GLU A N 1
ATOM 2509 C CA . GLU A 1 315 ? 8.515 -25.794 -20.474 1.00 46.59 315 GLU A CA 1
ATOM 2510 C C . GLU A 1 315 ? 7.231 -25.276 -19.792 1.00 46.59 315 GLU A C 1
ATOM 2512 O O . GLU A 1 315 ? 6.104 -25.490 -20.250 1.00 46.59 315 GLU A O 1
ATOM 2517 N N . THR A 1 316 ? 7.425 -24.582 -18.663 1.00 44.66 316 THR A N 1
ATOM 2518 C CA . THR A 1 316 ? 6.389 -23.841 -17.932 1.00 44.66 316 THR A CA 1
ATOM 2519 C C . THR A 1 316 ? 6.614 -22.347 -18.153 1.00 44.66 316 THR A C 1
ATOM 2521 O O . THR A 1 316 ? 7.658 -21.829 -17.756 1.00 44.66 316 THR A O 1
ATOM 2524 N N . ALA A 1 317 ? 5.652 -21.640 -18.745 1.00 43.34 317 ALA A N 1
ATOM 2525 C CA . ALA A 1 317 ? 5.724 -20.195 -18.946 1.00 43.34 317 ALA A CA 1
ATOM 2526 C C . ALA A 1 317 ? 4.766 -19.436 -18.023 1.00 43.34 317 ALA A C 1
ATOM 2528 O O . ALA A 1 317 ? 3.654 -19.883 -17.732 1.00 43.34 317 ALA A O 1
ATOM 2529 N N . VAL A 1 318 ? 5.222 -18.267 -17.579 1.00 45.84 318 VAL A N 1
ATOM 2530 C CA . VAL A 1 318 ? 4.438 -17.294 -16.815 1.00 45.84 318 VAL A CA 1
ATOM 2531 C C . VAL A 1 318 ? 3.750 -16.352 -17.803 1.00 45.84 318 VAL A C 1
ATOM 2533 O O . VAL A 1 318 ? 4.350 -15.947 -18.802 1.00 45.84 318 VAL A O 1
ATOM 2536 N N . ILE A 1 319 ? 2.479 -16.029 -17.563 1.00 48.09 319 ILE A N 1
ATOM 2537 C CA . ILE A 1 319 ? 1.722 -15.126 -18.437 1.00 48.09 319 ILE A CA 1
ATOM 2538 C C . ILE A 1 319 ? 2.144 -13.684 -18.130 1.00 48.09 319 ILE A C 1
ATOM 2540 O O . ILE A 1 319 ? 1.740 -13.120 -17.117 1.00 48.09 319 ILE A O 1
ATOM 2544 N N . ASN A 1 320 ? 2.951 -13.096 -19.014 1.00 38.97 320 ASN A N 1
ATOM 2545 C CA . ASN A 1 320 ? 3.464 -11.731 -18.870 1.00 38.97 320 ASN A CA 1
ATOM 2546 C C . ASN A 1 320 ? 2.504 -10.694 -19.480 1.00 38.97 320 ASN A C 1
ATOM 2548 O O . ASN A 1 320 ? 1.879 -10.952 -20.514 1.00 38.97 320 ASN A O 1
ATOM 2552 N N . GLY A 1 321 ? 2.436 -9.497 -18.888 1.00 38.72 321 GLY A N 1
ATOM 2553 C CA . GLY A 1 321 ? 1.589 -8.392 -19.365 1.00 38.72 321 GLY A CA 1
ATOM 2554 C C . GLY A 1 321 ? 0.273 -8.218 -18.600 1.00 38.72 321 GLY A C 1
ATOM 2555 O O . GLY A 1 321 ? -0.638 -7.552 -19.095 1.00 38.72 321 GLY A O 1
ATOM 2556 N N . LEU A 1 322 ? 0.182 -8.814 -17.409 1.00 42.50 322 LEU A N 1
ATOM 2557 C CA . LEU A 1 322 ? -0.846 -8.547 -16.400 1.00 42.50 322 LEU A CA 1
ATOM 2558 C C . LEU A 1 322 ? -0.240 -7.676 -15.283 1.00 42.50 322 LEU A C 1
ATOM 2560 O O . LEU A 1 322 ? 0.954 -7.397 -15.281 1.00 42.50 322 LEU A O 1
ATOM 2564 N N . ASP A 1 323 ? -1.053 -7.231 -14.325 1.00 42.34 323 ASP A N 1
ATOM 2565 C CA . ASP A 1 323 ? -0.546 -6.609 -13.095 1.00 42.34 323 ASP A CA 1
ATOM 2566 C C . ASP A 1 323 ? 0.469 -7.530 -12.387 1.00 42.34 323 ASP A C 1
ATOM 2568 O O . ASP A 1 323 ? 0.233 -8.739 -12.293 1.00 42.34 323 ASP A O 1
ATOM 2572 N N . ALA A 1 324 ? 1.568 -6.976 -11.858 1.00 40.62 324 ALA A N 1
ATOM 2573 C CA . ALA A 1 324 ? 2.676 -7.734 -11.253 1.00 40.62 324 ALA A CA 1
ATOM 2574 C C . ALA A 1 324 ? 2.238 -8.669 -10.106 1.00 40.62 324 ALA A C 1
ATOM 2576 O O . ALA A 1 324 ? 2.907 -9.657 -9.805 1.00 40.62 324 ALA A O 1
ATOM 2577 N N . SER A 1 325 ? 1.096 -8.391 -9.474 1.00 42.03 325 SER A N 1
ATOM 2578 C CA . SER A 1 325 ? 0.514 -9.238 -8.427 1.00 42.03 325 SER A CA 1
ATOM 2579 C C . SER A 1 325 ? -0.312 -10.431 -8.950 1.00 42.03 325 SER A C 1
ATOM 2581 O O . SER A 1 325 ? -0.618 -11.350 -8.181 1.00 42.03 325 SER A O 1
ATOM 2583 N N . ILE A 1 326 ? -0.642 -10.452 -10.249 1.00 44.56 326 ILE A N 1
ATOM 2584 C CA . ILE A 1 326 ? -1.359 -11.530 -10.954 1.00 44.56 326 ILE A CA 1
ATOM 2585 C C . ILE A 1 326 ? -0.405 -12.376 -11.805 1.00 44.56 326 ILE A C 1
ATOM 2587 O O . ILE A 1 326 ? -0.640 -13.576 -11.941 1.00 44.56 326 ILE A O 1
ATOM 2591 N N . GLU A 1 327 ? 0.673 -11.793 -12.349 1.00 47.69 327 GLU A N 1
ATOM 2592 C CA . GLU A 1 327 ? 1.605 -12.495 -13.250 1.00 47.69 327 GLU A CA 1
ATOM 2593 C C . GLU A 1 327 ? 2.076 -13.832 -12.659 1.00 47.69 327 GLU A C 1
ATOM 2595 O O . GLU A 1 327 ? 2.121 -14.838 -13.351 1.00 47.69 327 GLU A O 1
ATOM 2600 N N . HIS A 1 328 ? 2.335 -13.890 -11.351 1.00 49.00 328 HIS A N 1
ATOM 2601 C CA . HIS A 1 328 ? 2.868 -15.085 -10.681 1.00 49.00 328 HIS A CA 1
ATOM 2602 C C . HIS A 1 328 ? 1.790 -16.092 -10.254 1.00 49.00 328 HIS A C 1
ATOM 2604 O O . HIS A 1 328 ? 2.109 -17.168 -9.748 1.00 49.00 328 HIS A O 1
ATOM 2610 N N . GLN A 1 329 ? 0.512 -15.751 -10.431 1.00 49.56 329 GLN A N 1
ATOM 2611 C CA . GLN A 1 329 ? -0.595 -16.625 -10.062 1.00 49.56 329 GLN A CA 1
ATOM 2612 C C . GLN A 1 329 ? -0.915 -17.636 -11.155 1.00 49.56 329 GLN A C 1
ATOM 2614 O O . GLN A 1 329 ? -1.512 -18.652 -10.826 1.00 49.56 329 GLN A O 1
ATOM 2619 N N . PHE A 1 330 ? -0.525 -17.403 -12.412 1.00 50.81 330 PHE A N 1
ATOM 2620 C CA . PHE A 1 330 ? -0.845 -18.301 -13.519 1.00 50.81 330 PHE A CA 1
ATOM 2621 C C . PHE A 1 330 ? 0.390 -18.798 -14.255 1.00 50.81 330 PHE A C 1
ATOM 2623 O O . PHE A 1 330 ? 1.209 -18.013 -14.732 1.00 50.81 330 PHE A O 1
ATOM 2630 N N . THR A 1 331 ? 0.475 -20.116 -14.418 1.00 51.50 331 THR A N 1
ATOM 2631 C CA . THR A 1 331 ? 1.491 -20.749 -15.260 1.00 51.50 331 THR A CA 1
ATOM 2632 C C . THR A 1 331 ? 0.850 -21.677 -16.280 1.00 51.50 331 THR A C 1
ATOM 2634 O O . THR A 1 331 ? -0.146 -22.347 -16.002 1.00 51.50 331 THR A O 1
ATOM 2637 N N . VAL A 1 332 ? 1.418 -21.703 -17.484 1.00 54.25 332 VAL A N 1
ATOM 2638 C CA . VAL A 1 332 ? 1.027 -22.612 -18.564 1.00 54.25 332 VAL A CA 1
ATOM 2639 C C . VAL A 1 332 ? 2.148 -23.621 -18.750 1.00 54.25 332 VAL A C 1
ATOM 2641 O O . VAL A 1 332 ? 3.305 -23.238 -18.895 1.00 54.25 332 VAL A O 1
ATOM 2644 N N . GLN A 1 333 ? 1.814 -24.905 -18.738 1.00 56.06 333 GLN A N 1
ATOM 2645 C CA . GLN A 1 333 ? 2.745 -26.006 -18.940 1.00 56.06 333 GLN A CA 1
ATOM 2646 C C . GLN A 1 333 ? 2.314 -26.819 -20.158 1.00 56.06 333 GLN A C 1
ATOM 2648 O O . GLN A 1 333 ? 1.173 -27.275 -20.222 1.00 56.06 333 GLN A O 1
ATOM 2653 N N . ALA A 1 334 ? 3.224 -27.036 -21.105 1.00 54.03 334 ALA A N 1
ATOM 2654 C CA . ALA A 1 334 ? 2.995 -27.908 -22.253 1.00 54.03 334 ALA A CA 1
ATOM 2655 C C . ALA A 1 334 ? 3.909 -29.131 -22.143 1.00 54.03 334 ALA A C 1
ATOM 2657 O O . ALA A 1 334 ? 5.127 -28.981 -22.100 1.00 54.03 334 ALA A O 1
ATOM 2658 N N . MET A 1 335 ? 3.331 -30.332 -22.090 1.00 51.00 335 MET A N 1
ATOM 2659 C CA . MET A 1 335 ? 4.082 -31.590 -22.034 1.00 51.00 335 MET A CA 1
ATOM 2660 C C . MET A 1 335 ? 3.900 -32.395 -23.317 1.00 51.00 335 MET A C 1
ATOM 2662 O O . MET A 1 335 ? 2.782 -32.535 -23.821 1.00 51.00 335 MET A O 1
ATOM 2666 N N . ASN A 1 336 ? 4.995 -32.967 -23.808 1.00 50.34 336 ASN A N 1
ATOM 2667 C CA . ASN A 1 336 ? 5.000 -33.881 -24.941 1.00 50.34 336 ASN A CA 1
ATOM 2668 C C . ASN A 1 336 ? 4.659 -35.312 -24.474 1.00 50.34 336 ASN A C 1
ATOM 2670 O O . ASN A 1 336 ? 5.444 -35.960 -23.781 1.00 50.34 336 ASN A O 1
ATOM 2674 N N . GLU A 1 337 ? 3.488 -35.834 -24.843 1.00 50.22 337 GLU A N 1
ATOM 2675 C CA . GLU A 1 337 ? 3.110 -37.225 -24.585 1.00 50.22 337 GLU A CA 1
ATOM 2676 C C . GLU A 1 337 ? 3.440 -38.099 -25.802 1.00 50.22 337 GLU A C 1
ATOM 2678 O O . GLU A 1 337 ? 2.794 -38.047 -26.852 1.00 50.22 337 GLU A O 1
ATOM 2683 N N . VAL A 1 338 ? 4.455 -38.953 -25.651 1.00 47.69 338 VAL A N 1
ATOM 2684 C CA . VAL A 1 338 ? 4.800 -39.971 -26.651 1.00 47.69 338 VAL A CA 1
ATOM 2685 C C . VAL A 1 338 ? 3.808 -41.132 -26.541 1.00 47.69 338 VAL A C 1
ATOM 2687 O O . VAL A 1 338 ? 3.962 -42.027 -25.707 1.00 47.69 338 VAL A O 1
ATOM 2690 N N . GLY A 1 339 ? 2.778 -41.137 -27.386 1.00 42.88 339 GLY A N 1
ATOM 2691 C CA . GLY A 1 339 ? 1.858 -42.266 -27.518 1.00 42.88 339 GLY A CA 1
ATOM 2692 C C . GLY A 1 339 ? 2.419 -43.341 -28.454 1.00 42.88 339 GLY A C 1
ATOM 2693 O O . GLY A 1 339 ? 2.647 -43.076 -29.630 1.00 42.88 339 GLY A O 1
ATOM 2694 N N . ARG A 1 340 ? 2.606 -44.581 -27.975 1.00 39.81 340 ARG A N 1
ATOM 2695 C CA . ARG A 1 340 ? 2.917 -45.728 -28.853 1.00 39.81 340 ARG A CA 1
ATOM 2696 C C . ARG A 1 340 ? 1.666 -46.152 -29.629 1.00 39.81 340 ARG A C 1
ATOM 2698 O O . ARG A 1 340 ? 0.873 -46.947 -29.128 1.00 39.81 340 ARG A O 1
ATOM 2705 N N . GLY A 1 341 ? 1.508 -45.634 -30.844 1.00 43.06 341 GLY A N 1
ATOM 2706 C CA . GLY A 1 341 ? 0.559 -46.136 -31.842 1.00 43.06 341 GLY A CA 1
ATOM 2707 C C . GLY A 1 341 ? 1.205 -47.151 -32.802 1.00 43.06 341 GLY A C 1
ATOM 2708 O O . GLY A 1 341 ? 2.430 -47.172 -32.926 1.00 43.06 341 GLY A O 1
ATOM 2709 N N . PRO A 1 342 ? 0.427 -48.002 -33.501 1.00 39.41 342 PRO A N 1
ATOM 2710 C CA . PRO A 1 342 ? 0.971 -49.058 -34.364 1.00 39.41 342 PRO A CA 1
ATOM 2711 C C . PRO A 1 342 ? 1.594 -48.536 -35.672 1.00 39.41 342 PRO A C 1
ATOM 2713 O O . PRO A 1 342 ? 2.297 -49.284 -36.346 1.00 39.41 342 PRO A O 1
ATOM 2716 N N . PHE A 1 343 ? 1.358 -47.269 -36.031 1.00 42.19 343 PHE A N 1
ATOM 2717 C CA . PHE A 1 343 ? 1.855 -46.644 -37.253 1.00 42.19 343 PHE A CA 1
ATOM 2718 C C . PHE A 1 343 ? 2.185 -45.162 -36.980 1.00 42.19 343 PHE A C 1
ATOM 2720 O O . PHE A 1 343 ? 1.281 -44.345 -36.854 1.00 42.19 343 PHE A O 1
ATOM 2727 N N . SER A 1 344 ? 3.483 -44.835 -36.908 1.00 43.25 344 SER A N 1
ATOM 2728 C CA . SER A 1 344 ? 4.101 -43.499 -36.726 1.00 43.25 344 SER A CA 1
ATOM 2729 C C . SER A 1 344 ? 3.989 -42.812 -35.346 1.00 43.25 344 SER A C 1
ATOM 2731 O O . SER A 1 344 ? 2.993 -42.938 -34.638 1.00 43.25 344 SER A O 1
ATOM 2733 N N . ASP A 1 345 ? 5.064 -42.100 -34.969 1.00 40.75 345 ASP A N 1
ATOM 2734 C CA . ASP A 1 345 ? 5.197 -41.295 -33.744 1.00 40.75 345 ASP A CA 1
ATOM 2735 C C . ASP A 1 345 ? 4.266 -40.073 -33.799 1.00 40.75 345 ASP A C 1
ATOM 2737 O O . ASP A 1 345 ? 4.665 -38.975 -34.193 1.00 40.75 345 ASP A O 1
ATOM 2741 N N . VAL A 1 346 ? 3.009 -40.249 -33.401 1.00 41.78 346 VAL A N 1
ATOM 2742 C CA . VAL A 1 346 ? 2.081 -39.130 -33.228 1.00 41.78 346 VAL A CA 1
ATOM 2743 C C . VAL A 1 346 ? 2.415 -38.435 -31.906 1.00 41.78 346 VAL A C 1
ATOM 2745 O O . VAL A 1 346 ? 2.125 -38.958 -30.828 1.00 41.78 346 VAL A O 1
ATOM 2748 N N . ARG A 1 347 ? 3.059 -37.264 -31.977 1.00 44.53 347 ARG A N 1
ATOM 2749 C CA . ARG A 1 347 ? 3.299 -36.414 -30.801 1.00 44.53 347 ARG A CA 1
ATOM 2750 C C . ARG A 1 347 ? 1.967 -35.817 -30.355 1.00 44.53 347 ARG A C 1
ATOM 2752 O O . ARG A 1 347 ? 1.397 -34.999 -31.074 1.00 44.53 347 ARG A O 1
ATOM 2759 N N . LYS A 1 348 ? 1.466 -36.247 -29.197 1.00 49.03 348 LYS A N 1
ATOM 2760 C CA . LYS A 1 348 ? 0.321 -35.614 -28.535 1.00 49.03 348 LYS A CA 1
ATOM 2761 C C . LYS A 1 348 ? 0.854 -34.582 -27.551 1.00 49.03 348 LYS A C 1
ATOM 2763 O O . LYS A 1 348 ? 1.842 -34.843 -26.869 1.00 49.03 348 LYS A O 1
ATOM 2768 N N . TYR A 1 349 ? 0.208 -33.427 -27.463 1.00 47.97 349 TYR A N 1
ATOM 2769 C CA . TYR A 1 349 ? 0.602 -32.380 -26.525 1.00 47.97 349 TYR A CA 1
ATOM 2770 C C . TYR A 1 349 ? -0.500 -32.188 -25.490 1.00 47.97 349 TYR A C 1
ATOM 2772 O O . TYR A 1 349 ? -1.684 -32.113 -25.826 1.00 47.97 349 TYR A O 1
ATOM 2780 N N . ARG A 1 350 ? -0.104 -32.137 -24.215 1.00 56.16 350 ARG A N 1
ATOM 2781 C CA . ARG A 1 350 ? -0.998 -31.784 -23.113 1.00 56.16 350 ARG A CA 1
ATOM 2782 C C . ARG A 1 350 ? -0.673 -30.376 -22.641 1.00 56.16 350 ARG A C 1
ATOM 2784 O O . ARG A 1 350 ? 0.430 -30.144 -22.150 1.00 56.16 350 ARG A O 1
ATOM 2791 N N . ILE A 1 351 ? -1.643 -29.470 -22.733 1.00 57.00 351 ILE A N 1
ATOM 2792 C CA . ILE A 1 351 ? -1.547 -28.116 -22.178 1.00 57.00 351 ILE A CA 1
ATOM 2793 C C . ILE A 1 351 ? -2.260 -28.104 -20.828 1.00 57.00 351 ILE A C 1
ATOM 2795 O O . ILE A 1 351 ? -3.429 -28.474 -20.721 1.00 57.00 351 ILE A O 1
ATOM 2799 N N . SER A 1 352 ? -1.536 -27.707 -19.788 1.00 56.56 352 SER A N 1
ATOM 2800 C CA . SER A 1 352 ? -2.012 -27.621 -18.410 1.00 56.56 352 SER A CA 1
ATOM 2801 C C . SER A 1 352 ? -1.856 -26.196 -17.898 1.00 56.56 352 SER A C 1
ATOM 2803 O O . SER A 1 352 ? -0.807 -25.589 -18.083 1.00 56.56 352 SER A O 1
ATOM 2805 N N . ILE A 1 353 ? -2.885 -25.658 -17.251 1.00 58.78 353 ILE A N 1
ATOM 2806 C CA . ILE A 1 353 ? -2.843 -24.315 -16.660 1.00 58.78 353 ILE A CA 1
ATOM 2807 C C . ILE A 1 353 ? -2.943 -24.466 -15.155 1.00 58.78 353 ILE A C 1
ATOM 2809 O O . ILE A 1 353 ? -3.823 -25.178 -14.669 1.00 58.78 353 ILE A O 1
ATOM 2813 N N . PHE A 1 354 ? -2.067 -23.783 -14.428 1.00 54.72 354 PHE A N 1
ATOM 2814 C CA . PHE A 1 354 ? -2.044 -23.788 -12.975 1.00 54.72 354 PHE A CA 1
ATOM 2815 C C . PHE A 1 354 ? -2.372 -22.401 -12.440 1.00 54.72 354 PHE A C 1
ATOM 2817 O O . PHE A 1 354 ? -1.869 -21.405 -12.956 1.00 54.72 354 PHE A O 1
ATOM 2824 N N . LYS A 1 355 ? -3.190 -22.349 -11.387 1.00 59.78 355 LYS A N 1
ATOM 2825 C CA . LYS A 1 355 ? -3.443 -21.158 -10.581 1.00 59.78 355 LYS A CA 1
ATOM 2826 C C . LYS A 1 355 ? -2.842 -21.366 -9.196 1.00 59.78 355 LYS A C 1
ATOM 2828 O O . LYS A 1 355 ? -3.256 -22.280 -8.492 1.00 59.78 355 LYS A O 1
ATOM 2833 N N . SER A 1 356 ? -1.868 -20.551 -8.801 1.00 59.19 356 SER A N 1
ATOM 2834 C CA . SER A 1 356 ? -1.179 -20.663 -7.504 1.00 59.19 356 SER A CA 1
ATOM 2835 C C . SER A 1 356 ? -0.676 -22.087 -7.200 1.00 59.19 356 SER A C 1
ATOM 2837 O O . SER A 1 356 ? -0.704 -22.538 -6.058 1.00 59.19 356 SER A O 1
ATOM 2839 N N . GLY A 1 357 ? -0.239 -22.809 -8.239 1.00 50.75 357 GLY A N 1
ATOM 2840 C CA . GLY A 1 357 ? 0.244 -24.191 -8.146 1.00 50.75 357 GLY A CA 1
ATOM 2841 C C . GLY A 1 357 ? -0.826 -25.284 -8.271 1.00 50.75 357 GLY A C 1
ATOM 2842 O O . GLY A 1 357 ? -0.465 -26.454 -8.365 1.00 50.75 357 GLY A O 1
ATOM 2843 N N . GLU A 1 358 ? -2.114 -24.943 -8.332 1.00 56.25 358 GLU A N 1
ATOM 2844 C CA . GLU A 1 358 ? -3.206 -25.904 -8.521 1.00 56.25 358 GLU A CA 1
ATOM 2845 C C . GLU A 1 358 ? -3.625 -25.973 -9.995 1.00 56.25 358 GLU A C 1
ATOM 2847 O O . GLU A 1 358 ? -3.883 -24.944 -10.620 1.00 56.25 358 GLU A O 1
ATOM 2852 N N . GLN A 1 359 ? -3.678 -27.175 -10.577 1.00 62.75 359 GLN A N 1
ATOM 2853 C CA . GLN A 1 359 ? -4.051 -27.351 -11.980 1.00 62.75 359 GLN A CA 1
ATOM 2854 C C . GLN A 1 359 ? -5.539 -27.043 -12.180 1.00 62.75 359 GLN A C 1
ATOM 2856 O O . GLN A 1 359 ? -6.402 -27.779 -11.711 1.00 62.75 359 GLN A O 1
ATOM 2861 N N . VAL A 1 360 ? -5.833 -25.975 -12.916 1.00 59.75 360 VAL A N 1
ATOM 2862 C CA . VAL A 1 360 ? -7.200 -25.518 -13.199 1.00 59.75 360 VAL A CA 1
ATOM 2863 C C . VAL A 1 360 ? -7.700 -25.959 -14.575 1.00 59.75 360 VAL A C 1
ATOM 2865 O O . VAL A 1 360 ? -8.906 -26.071 -14.772 1.00 59.75 360 VAL A O 1
ATOM 2868 N N . VAL A 1 361 ? -6.798 -26.247 -15.523 1.00 62.62 361 VAL A N 1
ATOM 2869 C CA . VAL A 1 361 ? -7.145 -26.736 -16.871 1.00 62.62 361 VAL A CA 1
ATOM 2870 C C . VAL A 1 361 ? -6.167 -27.825 -17.311 1.00 62.62 361 VAL A C 1
ATOM 2872 O O . VAL A 1 361 ? -4.971 -27.739 -17.033 1.00 62.62 361 VAL A O 1
ATOM 2875 N N . SER A 1 362 ? -6.672 -28.839 -18.016 1.00 63.06 362 SER A N 1
ATOM 2876 C CA . SER A 1 362 ? -5.883 -29.872 -18.696 1.00 63.06 362 SER A CA 1
ATOM 2877 C C . SER A 1 362 ? -6.551 -30.218 -20.023 1.00 63.06 362 SER A C 1
ATOM 2879 O O . SER A 1 362 ? -7.676 -30.718 -20.023 1.00 63.06 362 SER A O 1
ATOM 2881 N N . CYS A 1 363 ? -5.881 -29.954 -21.140 1.00 59.34 363 CYS A N 1
ATOM 2882 C CA . CYS A 1 363 ? -6.371 -30.259 -22.482 1.00 59.34 363 CYS A CA 1
ATOM 2883 C C . CYS A 1 363 ? -5.382 -31.157 -23.223 1.00 59.34 363 CYS A C 1
ATOM 2885 O O . CYS A 1 363 ? -4.175 -30.922 -23.190 1.00 59.34 363 CYS A O 1
ATOM 2887 N N . LEU A 1 364 ? -5.909 -32.185 -23.887 1.00 55.28 364 LEU A N 1
ATOM 2888 C CA . LEU A 1 364 ? -5.187 -33.066 -24.803 1.00 55.28 364 LEU A CA 1
ATOM 2889 C C . LEU A 1 364 ? -5.577 -32.670 -26.225 1.00 55.28 364 LEU A C 1
ATOM 2891 O O . LEU A 1 364 ? -6.729 -32.865 -26.607 1.00 55.28 364 LEU A O 1
ATOM 2895 N N . GLU A 1 365 ? -4.638 -32.119 -26.988 1.00 50.94 365 GLU A N 1
ATOM 2896 C CA . GLU A 1 365 ? -4.854 -31.845 -28.410 1.00 50.94 365 GLU A CA 1
ATOM 2897 C C . GLU A 1 365 ? -4.440 -33.083 -29.222 1.00 50.94 365 GLU A C 1
ATOM 2899 O O . GLU A 1 365 ? -3.300 -33.557 -29.128 1.00 50.94 365 GLU A O 1
ATOM 2904 N N . GLU A 1 366 ? -5.375 -33.648 -29.989 1.00 44.81 366 GLU A N 1
ATOM 2905 C CA . GLU A 1 366 ? -5.060 -34.673 -30.986 1.00 44.81 366 GLU A CA 1
ATOM 2906 C C . GLU A 1 366 ? -4.637 -33.976 -32.284 1.00 44.81 366 GLU A C 1
ATOM 2908 O O . GLU A 1 366 ? -5.351 -33.086 -32.744 1.00 44.81 366 GLU A O 1
ATOM 2913 N N . PRO A 1 367 ? -3.492 -34.328 -32.892 1.00 45.12 367 PRO A N 1
ATOM 2914 C CA . PRO A 1 367 ? -3.119 -33.722 -34.160 1.00 45.12 367 PRO A CA 1
ATOM 2915 C C . PRO A 1 367 ? -4.103 -34.164 -35.249 1.00 45.12 367 PRO A C 1
ATOM 2917 O O . PRO A 1 367 ? -4.359 -35.358 -35.402 1.00 45.12 367 PRO A O 1
ATOM 2920 N N . GLU A 1 368 ? -4.634 -33.205 -36.012 1.00 38.16 368 GLU A N 1
ATOM 2921 C CA . GLU A 1 368 ? -5.441 -33.489 -37.202 1.00 38.16 368 GLU A CA 1
ATOM 2922 C C . GLU A 1 368 ? -4.654 -34.379 -38.178 1.00 38.16 368 GLU A C 1
ATOM 2924 O O . GLU A 1 368 ? -3.501 -34.076 -38.510 1.00 38.16 368 GLU A O 1
ATOM 2929 N N . GLU A 1 369 ? -5.281 -35.475 -38.625 1.00 36.88 369 GLU A N 1
ATOM 2930 C CA . GLU A 1 369 ? -4.757 -36.352 -39.674 1.00 36.88 369 GLU A CA 1
ATOM 2931 C C . GLU A 1 369 ? -4.455 -35.518 -40.926 1.00 36.88 369 GLU A C 1
ATOM 2933 O O . GLU A 1 369 ? -5.353 -34.937 -41.539 1.00 36.88 369 GLU A O 1
ATOM 2938 N N . GLU A 1 370 ? -3.181 -35.459 -41.326 1.00 35.66 370 GLU A N 1
ATOM 2939 C CA . GLU A 1 370 ? -2.813 -34.955 -42.646 1.00 35.66 370 GLU A CA 1
ATOM 2940 C C . GLU A 1 370 ? -3.440 -35.875 -43.697 1.00 35.66 370 GLU A C 1
ATOM 2942 O O . GLU A 1 370 ? -2.977 -36.991 -43.935 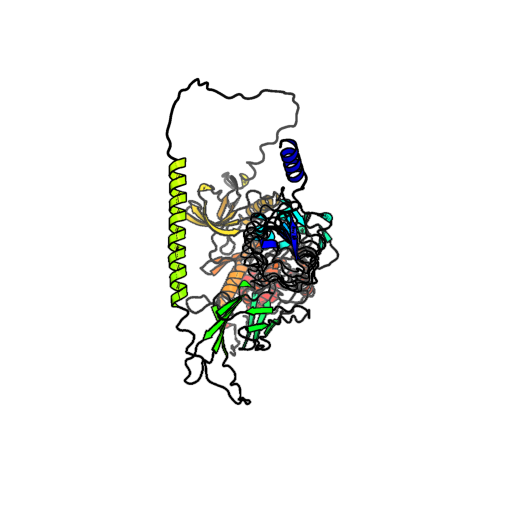1.00 35.66 370 GLU A O 1
ATOM 2947 N N . THR A 1 371 ? -4.520 -35.412 -44.325 1.00 32.06 371 THR A N 1
ATOM 2948 C CA . THR A 1 371 ? -5.053 -36.048 -45.525 1.00 32.06 371 THR A CA 1
ATOM 2949 C C . THR A 1 371 ? -4.028 -35.916 -46.643 1.00 32.06 371 THR A C 1
ATOM 2951 O O . THR A 1 371 ? -3.750 -34.819 -47.131 1.00 32.06 371 THR A O 1
ATOM 2954 N N . ASP A 1 372 ? -3.491 -37.075 -46.992 1.00 33.12 372 ASP A N 1
ATOM 2955 C CA . ASP A 1 372 ? -2.589 -37.415 -48.084 1.00 33.12 372 ASP A CA 1
ATOM 2956 C C . ASP A 1 372 ? -2.822 -36.577 -49.359 1.00 33.12 372 ASP A C 1
ATOM 2958 O O . ASP A 1 372 ? -3.862 -36.676 -50.015 1.00 33.12 372 ASP A O 1
ATOM 2962 N N . VAL A 1 373 ? -1.832 -35.756 -49.721 1.00 33.94 373 VAL A N 1
ATOM 2963 C CA . VAL A 1 373 ? -1.691 -35.194 -51.070 1.00 33.94 373 VAL A CA 1
ATOM 2964 C C . VAL A 1 373 ? -0.288 -35.524 -51.575 1.00 33.94 373 VAL A C 1
ATOM 2966 O O . VAL A 1 373 ? 0.683 -34.833 -51.276 1.00 33.94 373 VAL A O 1
ATOM 2969 N N . ASP A 1 374 ? -0.240 -36.615 -52.338 1.00 32.22 374 ASP A N 1
ATOM 2970 C CA . ASP A 1 374 ? 0.702 -36.972 -53.404 1.00 32.22 374 ASP A CA 1
ATOM 2971 C C . ASP A 1 374 ? 2.186 -36.590 -53.221 1.00 32.22 374 ASP A C 1
ATOM 2973 O O . ASP A 1 374 ? 2.644 -35.504 -53.588 1.00 32.22 374 ASP A O 1
ATOM 2977 N N . GLN A 1 375 ? 2.995 -37.586 -52.847 1.00 31.48 375 GLN A N 1
ATOM 2978 C CA . GLN A 1 375 ? 4.368 -37.702 -53.349 1.00 31.48 375 GLN A CA 1
ATOM 2979 C C . GLN A 1 375 ? 4.564 -39.015 -54.117 1.00 31.48 375 GLN A C 1
ATOM 2981 O O . GLN A 1 375 ? 4.232 -40.081 -53.596 1.00 31.48 375 GLN A O 1
ATOM 2986 N N . PRO A 1 376 ? 5.246 -38.994 -55.278 1.00 30.39 376 PRO A N 1
ATOM 2987 C CA . PRO A 1 376 ? 5.979 -40.144 -55.777 1.00 30.39 376 PRO A CA 1
ATOM 2988 C C . PRO A 1 376 ? 7.483 -40.057 -55.422 1.00 30.39 376 PRO A C 1
ATOM 2990 O O . PRO A 1 376 ? 7.993 -38.998 -55.054 1.00 30.39 376 PRO A O 1
ATOM 2993 N N . PRO A 1 377 ? 8.209 -41.189 -55.488 1.00 38.59 377 PRO A N 1
ATOM 2994 C CA . PRO A 1 377 ? 9.103 -41.607 -54.411 1.00 38.59 377 PRO A CA 1
ATOM 2995 C C . PRO A 1 377 ? 10.586 -41.500 -54.777 1.00 38.59 377 PRO A C 1
ATOM 2997 O O . PRO A 1 377 ? 10.937 -41.648 -55.938 1.00 38.59 377 PRO A O 1
ATOM 3000 N N . HIS A 1 378 ? 11.472 -41.412 -53.779 1.00 31.00 378 HIS A N 1
ATOM 3001 C CA . HIS A 1 378 ? 12.765 -42.107 -53.839 1.00 31.00 378 HIS A CA 1
ATOM 3002 C C . HIS A 1 378 ? 13.304 -42.408 -52.436 1.00 31.00 378 HIS A C 1
ATOM 3004 O O . HIS A 1 378 ? 13.746 -41.533 -51.696 1.00 31.00 378 HIS A O 1
ATOM 3010 N N . LYS A 1 379 ? 13.275 -43.698 -52.094 1.00 32.81 379 LYS A N 1
ATOM 3011 C CA . LYS A 1 379 ? 14.017 -44.304 -50.988 1.00 32.81 379 LYS A CA 1
ATOM 3012 C C . LYS A 1 379 ? 15.308 -44.928 -51.540 1.00 32.81 379 LYS A C 1
ATOM 3014 O O . LYS A 1 379 ? 15.373 -45.267 -52.719 1.00 32.81 379 LYS A O 1
ATOM 3019 N N . THR A 1 380 ? 16.254 -45.133 -50.621 1.00 33.72 380 THR A N 1
ATOM 3020 C CA . THR A 1 380 ? 17.478 -45.960 -50.670 1.00 33.72 380 THR A CA 1
ATOM 3021 C C . THR A 1 380 ? 18.694 -45.420 -51.427 1.00 33.72 380 THR A C 1
ATOM 3023 O O . THR A 1 380 ? 18.778 -45.539 -52.641 1.00 33.72 380 THR A O 1
ATOM 3026 N N . LEU A 1 381 ? 19.697 -44.937 -50.685 1.00 36.75 381 LEU A N 1
ATOM 3027 C CA . LEU A 1 381 ? 20.982 -45.620 -50.455 1.00 36.75 381 LEU A CA 1
ATOM 3028 C C . LEU A 1 381 ? 21.821 -44.791 -49.457 1.00 36.75 381 LEU A C 1
ATOM 3030 O O . LEU A 1 381 ? 21.590 -43.596 -49.321 1.00 36.75 381 LEU A O 1
ATOM 3034 N N . ILE A 1 382 ? 22.840 -45.418 -48.858 1.00 32.97 382 ILE A N 1
ATOM 3035 C CA . ILE A 1 382 ? 23.862 -44.876 -47.933 1.00 32.97 382 ILE A CA 1
ATOM 3036 C C . ILE A 1 382 ? 23.555 -45.159 -46.452 1.00 32.97 382 ILE A C 1
ATOM 3038 O O . ILE A 1 382 ? 23.244 -44.265 -45.674 1.00 32.97 382 ILE A O 1
ATOM 3042 N N . ASP A 1 383 ? 23.712 -46.429 -46.065 1.00 36.62 383 ASP A N 1
ATOM 3043 C CA . ASP A 1 383 ? 23.827 -46.857 -44.660 1.00 36.62 383 ASP A CA 1
ATOM 3044 C C . ASP A 1 383 ? 25.119 -47.672 -44.410 1.00 36.62 383 ASP A C 1
ATOM 3046 O O . ASP A 1 383 ? 25.197 -48.505 -43.515 1.00 36.62 383 ASP A O 1
ATOM 3050 N N . GLU A 1 384 ? 26.174 -47.439 -45.205 1.00 40.41 384 GLU A N 1
ATOM 3051 C CA . GLU A 1 384 ? 27.464 -48.145 -45.052 1.00 40.41 384 GLU A CA 1
ATOM 3052 C C . GLU A 1 384 ? 28.673 -47.236 -44.765 1.00 40.41 384 GLU A C 1
ATOM 3054 O O . GLU A 1 384 ? 29.752 -47.735 -44.457 1.00 40.41 384 GLU A O 1
ATOM 3059 N N . THR A 1 385 ? 28.523 -45.908 -44.733 1.00 40.22 385 THR A N 1
ATOM 3060 C CA . THR A 1 385 ? 29.671 -44.991 -44.541 1.00 40.22 385 THR A CA 1
ATOM 3061 C C . THR A 1 385 ? 29.912 -44.555 -43.087 1.00 40.22 385 THR A C 1
ATOM 3063 O O . THR A 1 385 ? 30.877 -43.849 -42.810 1.00 40.22 385 THR A O 1
ATOM 3066 N N . ILE A 1 386 ? 29.079 -44.970 -42.123 1.00 44.16 386 ILE A N 1
ATOM 3067 C CA . ILE A 1 386 ? 29.129 -44.460 -40.730 1.00 44.16 386 ILE A CA 1
ATOM 3068 C C . ILE A 1 386 ? 29.955 -45.359 -39.781 1.00 44.16 386 ILE A C 1
ATOM 3070 O O . ILE A 1 386 ? 30.110 -45.058 -38.595 1.00 44.16 386 ILE A O 1
ATOM 3074 N N . ARG A 1 387 ? 30.570 -46.443 -40.277 1.00 37.38 387 ARG A N 1
ATOM 3075 C CA . ARG A 1 387 ? 31.341 -47.370 -39.423 1.00 37.38 387 ARG A CA 1
ATOM 3076 C C . ARG A 1 387 ? 32.857 -47.170 -39.380 1.00 37.38 387 ARG A C 1
ATOM 3078 O O . ARG A 1 387 ? 33.479 -47.762 -38.509 1.00 37.38 387 ARG A O 1
ATOM 3085 N N . GLU A 1 388 ? 33.441 -46.294 -40.199 1.00 42.75 388 GLU A N 1
ATOM 3086 C CA . GLU A 1 388 ? 34.906 -46.080 -40.224 1.00 42.75 388 GLU A CA 1
ATOM 3087 C C . GLU A 1 388 ? 35.399 -44.768 -39.569 1.00 42.75 388 GLU A C 1
ATOM 3089 O O . GLU A 1 388 ? 36.606 -44.581 -39.400 1.00 42.75 388 GLU A O 1
ATOM 3094 N N . GLU A 1 389 ? 34.513 -43.869 -39.115 1.00 45.91 389 GLU A N 1
ATOM 3095 C CA . GLU A 1 389 ? 34.927 -42.610 -38.455 1.00 45.91 389 GLU A CA 1
ATOM 3096 C C . GLU A 1 389 ? 34.971 -42.650 -36.915 1.00 45.91 389 GLU A C 1
ATOM 3098 O O . GLU A 1 389 ? 35.561 -41.760 -36.291 1.00 45.91 389 GLU A O 1
ATOM 3103 N N . LYS A 1 390 ? 34.402 -43.675 -36.266 1.00 43.03 390 LYS A N 1
ATOM 3104 C CA . LYS A 1 390 ? 34.360 -43.741 -34.790 1.00 43.03 390 LYS A CA 1
ATOM 3105 C C . LYS A 1 390 ? 35.705 -44.096 -34.146 1.00 43.03 390 LYS A C 1
ATOM 3107 O O . LYS A 1 390 ? 36.018 -43.555 -33.085 1.00 43.03 390 LYS A O 1
ATOM 3112 N N . ASP A 1 391 ? 36.546 -44.883 -34.812 1.00 47.97 391 ASP A N 1
ATOM 3113 C CA . ASP A 1 391 ? 37.809 -45.351 -34.219 1.00 47.97 391 ASP A CA 1
ATOM 3114 C C . ASP A 1 391 ? 38.936 -44.304 -34.266 1.00 47.97 391 ASP A C 1
ATOM 3116 O O . ASP A 1 391 ? 39.855 -44.330 -33.447 1.00 47.97 391 ASP A O 1
ATOM 3120 N N . LYS A 1 392 ? 38.835 -43.294 -35.143 1.00 45.66 392 LYS A N 1
ATOM 3121 C CA . LYS A 1 392 ? 39.823 -42.200 -35.227 1.00 45.66 392 LYS A CA 1
ATOM 3122 C C . LYS A 1 392 ? 39.625 -41.128 -34.148 1.00 45.66 392 LYS A C 1
ATOM 3124 O O . LYS A 1 392 ? 40.603 -40.536 -33.697 1.00 45.66 392 LYS A O 1
ATOM 3129 N N . ARG A 1 393 ? 38.388 -40.904 -33.679 1.00 51.81 393 ARG A N 1
ATOM 3130 C CA . ARG A 1 393 ? 38.092 -39.907 -32.627 1.00 51.81 393 ARG A CA 1
ATOM 3131 C C . ARG A 1 393 ? 38.501 -40.375 -31.224 1.00 51.81 393 ARG A C 1
ATOM 3133 O O . ARG A 1 393 ? 38.912 -39.547 -30.416 1.00 51.81 393 ARG A O 1
ATOM 3140 N N . MET A 1 394 ? 38.481 -41.682 -30.951 1.00 46.75 394 MET A N 1
ATOM 3141 C CA . MET A 1 394 ? 38.908 -42.244 -29.657 1.00 46.75 394 MET A CA 1
ATOM 3142 C C . MET A 1 394 ? 40.424 -42.124 -29.409 1.00 46.75 394 MET A C 1
ATOM 3144 O O . MET A 1 394 ? 40.857 -41.875 -28.282 1.00 46.75 394 MET A O 1
ATOM 3148 N N . ILE A 1 395 ? 41.249 -42.230 -30.456 1.00 53.28 395 ILE A N 1
ATOM 3149 C CA . ILE A 1 395 ? 42.715 -42.156 -30.321 1.00 53.28 395 ILE A CA 1
ATOM 3150 C C . ILE A 1 395 ? 43.178 -40.716 -30.034 1.00 53.28 395 ILE A C 1
ATOM 3152 O O . ILE A 1 395 ? 44.069 -40.511 -29.210 1.00 53.28 395 ILE A O 1
ATOM 3156 N N . ILE A 1 396 ? 42.532 -39.708 -30.634 1.00 56.53 396 ILE A N 1
ATOM 3157 C CA . ILE A 1 396 ? 42.882 -38.287 -30.449 1.00 56.53 396 ILE A CA 1
ATOM 3158 C C . ILE A 1 396 ? 42.605 -37.828 -29.010 1.00 56.53 396 ILE A C 1
ATOM 3160 O O . ILE A 1 396 ? 43.461 -37.199 -28.390 1.00 56.53 396 ILE A O 1
ATOM 3164 N N . ILE A 1 397 ? 41.456 -38.210 -28.442 1.00 57.22 397 ILE A N 1
ATOM 3165 C CA . ILE A 1 397 ? 41.072 -37.827 -27.071 1.00 57.22 397 ILE A CA 1
ATOM 3166 C C . ILE A 1 397 ? 42.061 -38.402 -26.043 1.00 57.22 397 ILE A C 1
ATOM 3168 O O . ILE A 1 397 ? 42.480 -37.707 -25.116 1.00 57.22 397 ILE A O 1
ATOM 3172 N N . THR A 1 398 ? 42.509 -39.643 -26.245 1.00 57.38 398 THR A N 1
ATOM 3173 C CA . THR A 1 398 ? 43.418 -40.323 -25.311 1.00 57.38 398 THR A CA 1
ATOM 3174 C C . THR A 1 398 ? 44.817 -39.686 -25.287 1.00 57.38 398 THR A C 1
ATOM 3176 O O . THR A 1 398 ? 45.411 -39.527 -24.219 1.00 57.38 398 THR A O 1
ATOM 3179 N N . VAL A 1 399 ? 45.336 -39.256 -26.445 1.00 63.19 399 VAL A N 1
ATOM 3180 C CA . VAL A 1 399 ? 46.651 -38.593 -26.545 1.00 63.19 399 VAL A CA 1
ATOM 3181 C C . VAL A 1 399 ? 46.615 -37.182 -25.941 1.00 63.19 399 VAL A C 1
ATOM 3183 O O . VAL A 1 399 ? 47.541 -36.802 -25.222 1.00 63.19 399 VAL A O 1
ATOM 3186 N N . SER A 1 400 ? 45.526 -36.431 -26.141 1.00 65.25 400 SER A N 1
ATOM 3187 C CA . SER A 1 400 ? 45.363 -35.088 -25.568 1.00 65.25 400 SER A CA 1
ATOM 3188 C C . SER A 1 400 ? 45.314 -35.099 -24.034 1.00 65.25 400 SER A C 1
ATOM 3190 O O . SER A 1 400 ? 45.977 -34.276 -23.396 1.00 65.25 400 SER A O 1
ATOM 3192 N N . CYS A 1 401 ? 44.625 -36.067 -23.421 1.00 64.31 401 CYS A N 1
ATOM 3193 C CA . CYS A 1 401 ? 44.567 -36.191 -21.959 1.00 64.31 401 CYS A CA 1
ATOM 3194 C C . CYS A 1 401 ? 45.937 -36.503 -21.329 1.00 64.31 401 CYS A C 1
ATOM 3196 O O . CYS A 1 401 ? 46.282 -35.931 -20.293 1.00 64.31 401 CYS A O 1
ATOM 3198 N N . LEU A 1 402 ? 46.752 -37.345 -21.975 1.00 63.00 402 LEU A N 1
ATOM 3199 C CA . LEU A 1 402 ? 48.109 -37.662 -21.511 1.00 63.00 402 LEU A CA 1
ATOM 3200 C C . LEU A 1 402 ? 49.043 -36.446 -21.585 1.00 63.00 402 LEU A C 1
ATOM 3202 O O . LEU A 1 402 ? 49.807 -36.203 -20.651 1.00 63.00 402 LEU A O 1
ATOM 3206 N N . THR A 1 403 ? 48.946 -35.635 -22.644 1.00 67.69 403 THR A N 1
ATOM 3207 C CA . THR A 1 403 ? 49.752 -34.406 -22.759 1.00 67.69 403 THR A CA 1
ATOM 3208 C C . THR A 1 403 ? 49.369 -33.344 -21.725 1.00 67.69 403 THR A C 1
ATOM 3210 O O . THR A 1 403 ? 50.254 -32.712 -21.149 1.00 67.69 403 THR A O 1
ATOM 3213 N N . GLY A 1 404 ? 48.075 -33.199 -21.412 1.00 74.38 404 GLY A N 1
ATOM 3214 C CA . GLY A 1 404 ? 47.602 -32.262 -20.388 1.00 74.38 404 GLY A CA 1
ATOM 3215 C C . GLY A 1 404 ? 48.093 -32.614 -18.981 1.00 74.38 404 GLY A C 1
ATOM 3216 O O . GLY A 1 404 ? 48.551 -31.738 -18.247 1.00 74.38 404 GLY A O 1
ATOM 3217 N N . ALA A 1 405 ? 48.085 -33.902 -18.623 1.00 73.19 405 ALA A N 1
ATOM 3218 C CA . ALA A 1 405 ? 48.547 -34.365 -17.314 1.00 73.19 405 ALA A CA 1
ATOM 3219 C C . ALA A 1 405 ? 50.046 -34.090 -17.078 1.00 73.19 405 ALA A C 1
ATOM 3221 O O . ALA A 1 405 ? 50.442 -33.697 -15.979 1.00 73.19 405 ALA A O 1
ATOM 3222 N N . VAL A 1 406 ? 50.877 -34.230 -18.118 1.00 75.94 406 VAL A N 1
ATOM 3223 C CA . VAL A 1 406 ? 52.321 -33.948 -18.041 1.00 75.94 406 VAL A CA 1
ATOM 3224 C C . VAL A 1 406 ? 52.585 -32.455 -17.830 1.00 75.94 406 VAL A C 1
ATOM 3226 O O . VAL A 1 406 ? 53.430 -32.094 -17.011 1.00 75.94 406 VAL A O 1
ATOM 3229 N N . VAL A 1 407 ? 51.831 -31.575 -18.499 1.00 77.00 407 VAL A N 1
ATOM 3230 C CA . VAL A 1 407 ? 51.963 -30.117 -18.324 1.00 77.00 407 VAL A CA 1
ATOM 3231 C C . VAL A 1 407 ? 51.600 -29.700 -16.898 1.00 77.00 407 VAL A C 1
ATOM 3233 O O . VAL A 1 407 ? 52.343 -28.942 -16.275 1.00 77.00 407 VAL A O 1
ATOM 3236 N N . VAL A 1 408 ? 50.515 -30.245 -16.340 1.00 78.88 408 VAL A N 1
ATOM 3237 C CA . VAL A 1 408 ? 50.105 -29.962 -14.953 1.00 78.88 408 VAL A CA 1
ATOM 3238 C C . VAL A 1 408 ? 51.158 -30.449 -13.953 1.00 78.88 408 VAL A C 1
ATOM 3240 O O . VAL A 1 408 ? 51.512 -29.714 -13.031 1.00 78.88 408 VAL A O 1
ATOM 3243 N N . ALA A 1 409 ? 51.729 -31.639 -14.161 1.00 78.12 409 ALA A N 1
ATOM 3244 C CA . ALA A 1 409 ? 52.792 -32.162 -13.305 1.00 78.12 409 ALA A CA 1
ATOM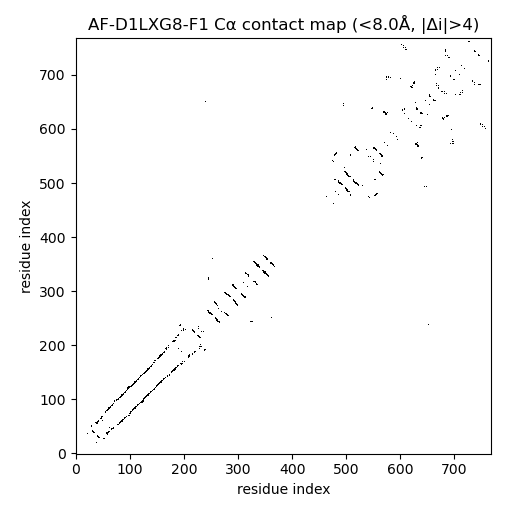 3245 C C . ALA A 1 409 ? 54.057 -31.281 -13.331 1.00 78.12 409 ALA A C 1
ATOM 3247 O O . ALA A 1 409 ? 54.663 -31.045 -12.285 1.00 78.12 409 ALA A O 1
ATOM 3248 N N . ILE A 1 410 ? 54.429 -30.739 -14.498 1.00 75.44 410 ILE A N 1
ATOM 3249 C CA . ILE A 1 410 ? 55.575 -29.826 -14.640 1.00 75.44 410 ILE A CA 1
ATOM 3250 C C . ILE A 1 410 ? 55.311 -28.496 -13.922 1.00 75.44 410 ILE A C 1
ATOM 3252 O O . ILE A 1 410 ? 56.189 -27.998 -13.218 1.00 75.44 410 ILE A O 1
ATOM 3256 N N . VAL A 1 411 ? 54.103 -27.936 -14.039 1.00 77.69 411 VAL A N 1
ATOM 3257 C CA . VAL A 1 411 ? 53.731 -26.685 -13.352 1.00 77.69 411 VAL A CA 1
ATOM 3258 C C . VAL A 1 411 ? 53.757 -26.863 -11.832 1.00 77.69 411 VAL A C 1
ATOM 3260 O O . VAL A 1 411 ? 54.321 -26.024 -11.126 1.00 77.69 411 VAL A O 1
ATOM 3263 N N . LEU A 1 412 ? 53.228 -27.981 -11.324 1.00 76.31 412 LEU A N 1
ATOM 3264 C CA . LEU A 1 412 ? 53.263 -28.300 -9.894 1.00 76.31 412 LEU A CA 1
ATOM 3265 C C . LEU A 1 412 ? 54.696 -28.522 -9.390 1.00 76.31 412 LEU A C 1
ATOM 3267 O O . LEU A 1 412 ? 55.037 -28.054 -8.303 1.00 76.31 412 LEU A O 1
ATOM 3271 N N . ALA A 1 413 ? 55.559 -29.152 -10.192 1.00 71.12 413 ALA A N 1
ATOM 3272 C CA . ALA A 1 413 ? 56.972 -29.325 -9.860 1.00 71.12 413 ALA A CA 1
ATOM 3273 C C . ALA A 1 413 ? 57.722 -27.981 -9.798 1.00 71.12 413 ALA A C 1
ATOM 3275 O O . ALA A 1 413 ? 58.486 -27.746 -8.862 1.00 71.12 413 ALA A O 1
ATOM 3276 N N . VAL A 1 414 ? 57.468 -27.060 -10.736 1.00 70.44 414 VAL A N 1
ATOM 3277 C CA . VAL A 1 414 ? 58.063 -25.709 -10.732 1.00 70.44 414 VAL A CA 1
ATOM 3278 C C . VAL A 1 414 ? 57.582 -24.889 -9.530 1.00 70.44 414 VAL A C 1
ATOM 3280 O O . VAL A 1 414 ? 58.372 -24.161 -8.923 1.00 70.44 414 VAL A O 1
ATOM 3283 N N . PHE A 1 415 ? 56.311 -25.031 -9.149 1.00 71.06 415 PHE A N 1
ATOM 3284 C CA . PHE A 1 415 ? 55.749 -24.364 -7.975 1.00 71.06 415 PHE A CA 1
ATOM 3285 C C . PHE A 1 415 ? 56.378 -24.881 -6.672 1.00 71.06 415 PHE A C 1
ATOM 3287 O O . PHE A 1 415 ? 56.809 -24.087 -5.834 1.00 71.06 415 PHE A O 1
ATOM 3294 N N . PHE A 1 416 ? 56.543 -26.201 -6.539 1.00 58.81 416 PHE A N 1
ATOM 3295 C CA . PHE A 1 416 ? 57.200 -26.808 -5.378 1.00 58.81 416 PHE A CA 1
ATOM 3296 C C . PHE A 1 416 ? 58.678 -26.413 -5.250 1.00 58.81 416 PHE A C 1
ATOM 3298 O O . PHE A 1 416 ? 59.156 -26.177 -4.142 1.00 58.81 416 PHE A O 1
ATOM 3305 N N . VAL A 1 417 ? 59.393 -26.257 -6.369 1.00 62.25 417 VAL A N 1
ATOM 3306 C CA . VAL A 1 417 ? 60.802 -25.822 -6.369 1.00 62.25 417 VAL A CA 1
ATOM 3307 C C . VAL A 1 417 ? 60.956 -24.338 -6.004 1.00 62.25 417 VAL A C 1
ATOM 3309 O O . VAL A 1 417 ? 61.969 -23.965 -5.414 1.00 62.25 417 VAL A O 1
ATOM 3312 N N . LYS A 1 418 ? 59.958 -23.486 -6.289 1.00 53.91 418 LYS A N 1
ATOM 3313 C CA . LYS A 1 418 ? 59.993 -22.057 -5.923 1.00 53.91 418 LYS A CA 1
ATOM 3314 C C . LYS A 1 418 ? 59.565 -21.761 -4.486 1.00 53.91 418 LYS A C 1
ATOM 3316 O O . LYS A 1 418 ? 60.032 -20.773 -3.929 1.00 53.91 418 LYS A O 1
ATOM 3321 N N . VAL A 1 419 ? 58.703 -22.584 -3.887 1.00 60.12 419 VAL A N 1
ATOM 3322 C CA . VAL A 1 419 ? 58.207 -22.355 -2.516 1.00 60.12 419 VAL A CA 1
ATOM 3323 C C . VAL A 1 419 ? 59.098 -23.019 -1.455 1.00 60.12 419 VAL A C 1
ATOM 3325 O O . VAL A 1 419 ? 59.116 -22.578 -0.309 1.00 60.12 419 VAL A O 1
ATOM 3328 N N . TYR A 1 420 ? 59.906 -24.019 -1.826 1.00 45.62 420 TYR A N 1
ATOM 3329 C CA . TYR A 1 420 ? 60.745 -24.772 -0.887 1.00 45.62 420 TYR A CA 1
ATOM 3330 C C . TYR A 1 420 ? 62.253 -24.622 -1.162 1.00 45.62 420 TYR A C 1
ATOM 3332 O O . TYR A 1 420 ? 62.948 -25.571 -1.519 1.00 45.62 420 TYR A O 1
ATOM 3340 N N . GLN A 1 421 ? 62.801 -23.426 -0.926 1.00 38.75 421 GLN A N 1
ATOM 3341 C CA . GLN A 1 421 ? 64.225 -23.273 -0.595 1.00 38.75 421 GLN A CA 1
ATOM 3342 C C . GLN A 1 421 ? 64.389 -22.464 0.706 1.00 38.75 421 GLN A C 1
ATOM 3344 O O . GLN A 1 421 ? 63.942 -21.321 0.767 1.00 38.75 421 GLN A O 1
ATOM 3349 N N . PRO A 1 422 ? 65.015 -23.028 1.762 1.00 45.41 422 PRO A N 1
ATOM 3350 C CA . PRO A 1 422 ? 65.157 -22.375 3.061 1.00 45.41 422 PRO A CA 1
ATOM 3351 C C . PRO A 1 422 ? 66.539 -21.732 3.234 1.00 45.41 422 PRO A C 1
ATOM 3353 O O . PRO A 1 422 ? 67.541 -22.328 2.833 1.00 45.41 422 PRO A O 1
ATOM 3356 N N . ARG A 1 423 ? 66.591 -20.571 3.909 1.00 34.94 423 ARG A N 1
ATOM 3357 C CA . ARG A 1 423 ? 67.703 -19.993 4.717 1.00 34.94 423 ARG A CA 1
ATOM 3358 C C . ARG A 1 423 ? 67.467 -18.481 4.874 1.00 34.94 423 ARG A C 1
ATOM 3360 O O . ARG A 1 423 ? 67.007 -17.860 3.933 1.00 34.94 423 ARG A O 1
ATOM 3367 N N . ARG A 1 424 ? 67.838 -17.774 5.943 1.00 30.94 424 ARG A N 1
ATOM 3368 C CA . ARG A 1 424 ? 68.279 -18.030 7.331 1.00 30.94 424 ARG A CA 1
ATOM 3369 C C . ARG A 1 424 ? 68.605 -16.625 7.892 1.00 30.94 424 ARG A C 1
ATOM 3371 O O . ARG A 1 424 ? 69.223 -15.858 7.164 1.00 30.94 424 ARG A O 1
ATOM 3378 N N . ASN A 1 425 ? 68.340 -16.395 9.185 1.00 31.45 425 ASN A N 1
ATOM 3379 C CA . ASN A 1 425 ? 68.909 -15.349 10.073 1.00 31.45 425 ASN A CA 1
ATOM 3380 C C . ASN A 1 425 ? 68.419 -13.895 9.847 1.00 31.45 425 ASN A C 1
ATOM 3382 O O . ASN A 1 425 ? 68.349 -13.443 8.718 1.00 31.45 425 ASN A O 1
ATOM 3386 N N . GLY A 1 426 ? 68.122 -13.063 10.853 1.00 29.36 426 GLY A N 1
ATOM 3387 C CA . GLY A 1 426 ? 68.145 -13.201 12.311 1.00 29.36 426 GLY A CA 1
ATOM 3388 C C . GLY A 1 426 ? 68.071 -11.822 13.008 1.00 29.36 426 GLY A C 1
ATOM 3389 O O . GLY A 1 426 ? 68.612 -10.855 12.492 1.00 29.36 426 GLY A O 1
ATOM 3390 N N . PHE A 1 427 ? 67.463 -11.818 14.203 1.00 27.73 427 PHE A N 1
ATOM 3391 C CA . PHE A 1 427 ? 67.652 -10.933 15.378 1.00 27.73 427 PHE A CA 1
ATOM 3392 C C . PHE A 1 427 ? 67.106 -9.477 15.461 1.00 27.73 427 PHE A C 1
ATOM 3394 O O . PHE A 1 427 ? 67.243 -8.663 14.560 1.00 27.73 427 PHE A O 1
ATOM 3401 N N . ALA A 1 428 ? 66.506 -9.213 16.639 1.00 29.69 428 ALA A N 1
ATOM 3402 C CA . ALA A 1 428 ? 65.771 -8.043 17.178 1.00 29.69 428 ALA A CA 1
ATOM 3403 C C . ALA A 1 428 ? 66.682 -7.149 18.088 1.00 29.69 428 ALA A C 1
ATOM 3405 O O . ALA A 1 428 ? 67.895 -7.328 17.955 1.00 29.69 428 ALA A O 1
ATOM 3406 N N . PRO A 1 429 ? 66.242 -6.314 19.088 1.00 45.78 429 PRO A N 1
ATOM 3407 C CA . PRO A 1 429 ? 64.915 -5.796 19.537 1.00 45.78 429 PRO A CA 1
ATOM 3408 C C . PRO A 1 429 ? 64.911 -4.292 20.013 1.00 45.78 429 PRO A C 1
ATOM 3410 O O . PRO A 1 429 ? 65.873 -3.586 19.748 1.00 45.78 429 PRO A O 1
ATOM 3413 N N . PHE A 1 430 ? 63.843 -3.855 20.728 1.00 24.33 430 PHE A N 1
ATOM 3414 C CA . PHE A 1 430 ? 63.622 -2.719 21.692 1.00 24.33 430 PHE A CA 1
ATOM 3415 C C . PHE A 1 430 ? 62.310 -1.961 21.357 1.00 24.33 430 PHE A C 1
ATOM 3417 O O . PHE A 1 430 ? 62.060 -1.706 20.189 1.00 24.33 430 PHE A O 1
ATOM 3424 N N . SER A 1 431 ? 61.414 -1.505 22.245 1.00 24.91 431 SER A N 1
ATOM 3425 C CA . SER A 1 431 ? 61.072 -1.721 23.663 1.00 24.91 431 SER A CA 1
ATOM 3426 C C . SER A 1 431 ? 59.731 -1.001 23.935 1.00 24.91 431 SER A C 1
ATOM 3428 O O . SER A 1 431 ? 59.389 -0.039 23.255 1.00 24.91 431 SER A O 1
ATOM 3430 N N . SER A 1 432 ? 58.999 -1.460 24.946 1.00 27.62 432 SER A N 1
ATOM 3431 C CA . SER A 1 432 ? 57.691 -1.000 25.448 1.00 27.62 432 SER A CA 1
ATOM 3432 C C . SER A 1 432 ? 57.627 0.426 26.021 1.00 27.62 432 SER A C 1
ATOM 3434 O O . SER A 1 432 ? 58.544 0.784 26.754 1.00 27.62 432 SER A O 1
ATOM 3436 N N . VAL A 1 433 ? 56.474 1.114 25.903 1.00 25.47 433 VAL A N 1
ATOM 3437 C CA . VAL A 1 433 ? 55.933 2.061 26.917 1.00 25.47 433 VAL A CA 1
ATOM 3438 C C . VAL A 1 433 ? 54.386 2.050 26.901 1.00 25.47 433 VAL A C 1
ATOM 3440 O O . VAL A 1 433 ? 53.772 1.922 25.846 1.00 25.47 433 VAL A O 1
ATOM 3443 N N . LYS A 1 434 ? 53.773 2.146 28.092 1.00 23.64 434 LYS A N 1
ATOM 3444 C CA . LYS A 1 434 ? 52.326 2.182 28.397 1.00 23.64 434 LYS A CA 1
ATOM 3445 C C . LYS A 1 434 ? 51.788 3.622 28.600 1.00 23.64 434 LYS A C 1
ATOM 3447 O O . LYS A 1 434 ? 52.559 4.501 28.960 1.00 23.64 434 LYS A O 1
ATOM 3452 N N . PHE A 1 435 ? 50.446 3.712 28.601 1.00 22.25 435 PHE A N 1
ATOM 3453 C CA . PHE A 1 435 ? 49.532 4.497 29.474 1.00 22.25 435 PHE A CA 1
ATOM 3454 C C . PHE A 1 435 ? 48.826 5.790 28.975 1.00 22.25 435 PHE A C 1
ATOM 3456 O O . PHE A 1 435 ? 49.454 6.773 28.612 1.00 22.25 435 PHE A O 1
ATOM 3463 N N . SER A 1 436 ? 47.486 5.733 29.146 1.00 21.88 436 SER A N 1
ATOM 3464 C CA . SER A 1 436 ? 46.488 6.717 29.653 1.00 21.88 436 SER A CA 1
ATOM 3465 C C . SER A 1 436 ? 46.040 7.972 28.878 1.00 21.88 436 SER A C 1
ATOM 3467 O O . SER A 1 436 ? 46.842 8.824 28.525 1.00 21.88 436 SER A O 1
ATOM 3469 N N . LYS A 1 437 ? 44.694 8.070 28.771 1.00 26.67 437 LYS A N 1
ATOM 3470 C CA . LYS A 1 437 ? 43.762 9.198 29.044 1.00 26.67 437 LYS A CA 1
ATOM 3471 C C . LYS A 1 437 ? 44.335 10.623 29.101 1.00 26.67 437 LYS A C 1
ATOM 3473 O O . LYS A 1 437 ? 45.256 10.861 29.869 1.00 26.67 437 LYS A O 1
ATOM 3478 N N . CYS A 1 438 ? 43.596 11.574 28.517 1.00 21.20 438 CYS A N 1
ATOM 3479 C CA . CYS A 1 438 ? 43.231 12.814 29.214 1.00 21.20 438 CYS A CA 1
ATOM 3480 C C . CYS A 1 438 ? 42.004 13.511 28.603 1.00 21.20 438 CYS A C 1
ATOM 3482 O O . CYS A 1 438 ? 41.831 13.557 27.387 1.00 21.20 438 CYS A O 1
ATOM 3484 N N . GLU A 1 439 ? 41.184 14.026 29.515 1.00 21.45 439 GLU A N 1
ATOM 3485 C CA . GLU A 1 439 ? 40.063 14.948 29.347 1.00 21.45 439 GLU A CA 1
ATOM 3486 C C . GLU A 1 439 ? 40.532 16.385 29.037 1.00 21.45 439 GLU A C 1
ATOM 3488 O O . GLU A 1 439 ? 41.708 16.725 29.187 1.00 21.45 439 GLU A O 1
ATOM 3493 N N . MET A 1 440 ? 39.566 17.213 28.620 1.00 30.09 440 MET A N 1
ATOM 3494 C CA . MET A 1 440 ? 39.634 18.670 28.401 1.00 30.09 440 MET A CA 1
ATOM 3495 C C . MET A 1 440 ? 39.901 19.467 29.695 1.00 30.09 440 MET A C 1
ATOM 3497 O O . MET A 1 440 ? 39.755 18.905 30.782 1.00 30.09 440 MET A O 1
ATOM 3501 N N . PRO A 1 441 ? 40.244 20.779 29.624 1.00 27.47 441 PRO A N 1
ATOM 3502 C CA . PRO A 1 441 ? 39.245 21.855 29.877 1.00 27.47 441 PRO A CA 1
ATOM 3503 C C . PRO A 1 441 ? 39.630 23.232 29.230 1.00 27.47 441 PRO A C 1
ATOM 3505 O O . PRO A 1 441 ? 40.557 23.276 28.425 1.00 27.47 441 PRO A O 1
ATOM 3508 N N . PRO A 1 442 ? 39.055 24.392 29.627 1.00 31.06 442 PRO A N 1
ATOM 3509 C CA . PRO A 1 442 ? 37.665 24.847 29.476 1.00 31.06 442 PRO A CA 1
ATOM 3510 C C . PRO A 1 442 ? 37.579 26.252 28.813 1.00 31.06 442 PRO A C 1
ATOM 3512 O O . PRO A 1 442 ? 38.582 26.951 28.688 1.00 31.06 442 PRO A O 1
ATOM 3515 N N . MET A 1 443 ? 36.374 26.734 28.488 1.00 22.84 443 MET A N 1
ATOM 3516 C CA . MET A 1 443 ? 36.084 28.179 28.503 1.00 22.84 443 MET A CA 1
ATOM 3517 C C . MET A 1 443 ? 34.616 28.430 28.873 1.00 22.84 443 MET A C 1
ATOM 3519 O O . MET A 1 443 ? 33.703 27.949 28.210 1.00 22.84 443 MET A O 1
ATOM 3523 N N . THR A 1 444 ? 34.440 29.161 29.968 1.00 23.73 444 THR A N 1
ATOM 3524 C CA . THR A 1 444 ? 33.198 29.674 30.560 1.00 23.73 444 THR A CA 1
ATOM 3525 C C . THR A 1 444 ? 32.896 31.082 30.049 1.00 23.73 444 THR A C 1
ATOM 3527 O O . THR A 1 444 ? 33.829 31.878 29.953 1.00 23.73 444 THR A O 1
ATOM 3530 N N . TYR A 1 445 ? 31.619 31.410 29.832 1.00 24.11 445 TYR A N 1
ATOM 3531 C CA . TYR A 1 445 ? 30.967 32.600 30.405 1.00 24.11 445 TYR A CA 1
ATOM 3532 C C . TYR A 1 445 ? 29.437 32.468 30.291 1.00 24.11 445 TYR A C 1
ATOM 3534 O O . TYR A 1 445 ? 28.925 32.075 29.243 1.00 24.11 445 TYR A O 1
ATOM 3542 N N . ASP A 1 446 ? 28.771 32.754 31.408 1.00 24.78 446 ASP A N 1
ATOM 3543 C CA . ASP A 1 446 ? 27.336 32.663 31.693 1.00 24.78 446 ASP A CA 1
ATOM 3544 C C . ASP A 1 446 ? 26.506 33.784 31.026 1.00 24.78 446 ASP A C 1
ATOM 3546 O O . ASP A 1 446 ? 27.024 34.872 30.782 1.00 24.78 446 ASP A O 1
ATOM 3550 N N . ASP A 1 447 ? 25.228 33.528 30.709 1.00 25.45 447 ASP A N 1
ATOM 3551 C CA . ASP A 1 447 ? 24.096 33.989 31.541 1.00 25.45 447 ASP A CA 1
ATOM 3552 C C . ASP A 1 447 ? 22.712 33.623 30.944 1.00 25.45 447 ASP A C 1
ATOM 3554 O O . ASP A 1 447 ? 22.394 33.893 29.787 1.00 25.45 447 ASP A O 1
ATOM 3558 N N . GLU A 1 448 ? 21.913 32.999 31.817 1.00 25.02 448 GLU A N 1
ATOM 3559 C CA . GLU A 1 448 ? 20.449 33.042 31.985 1.00 25.02 448 GLU A CA 1
ATOM 3560 C C . GLU A 1 448 ? 19.485 32.747 30.812 1.00 25.02 448 GLU A C 1
ATOM 3562 O O . GLU A 1 448 ? 19.015 33.649 30.126 1.00 25.02 448 GLU A O 1
ATOM 3567 N N . VAL A 1 449 ? 18.977 31.503 30.755 1.00 26.30 449 VAL A N 1
ATOM 3568 C CA . VAL A 1 449 ? 17.527 31.243 30.605 1.00 26.30 449 VAL A CA 1
ATOM 3569 C C . VAL A 1 449 ? 17.127 30.101 31.546 1.00 26.30 449 VAL A C 1
ATOM 3571 O O . VAL A 1 449 ? 17.767 29.055 31.616 1.00 26.30 449 VAL A O 1
ATOM 3574 N N . THR A 1 450 ? 16.077 30.360 32.313 1.00 25.75 450 THR A N 1
ATOM 3575 C CA . THR A 1 450 ? 15.558 29.592 33.444 1.00 25.75 450 THR A CA 1
ATOM 3576 C C . THR A 1 450 ? 15.081 28.179 33.113 1.00 25.75 450 THR A C 1
ATOM 3578 O O . THR A 1 450 ? 14.527 27.905 32.053 1.00 25.75 450 THR A O 1
ATOM 3581 N N . SER A 1 451 ? 15.247 27.311 34.108 1.00 27.50 451 SER A N 1
ATOM 3582 C CA . SER A 1 451 ? 14.827 25.915 34.182 1.00 27.50 451 SER A CA 1
ATOM 3583 C C . SER A 1 451 ? 13.330 25.681 33.950 1.00 27.50 451 SER A C 1
ATOM 3585 O O . SER A 1 451 ? 12.500 26.265 34.646 1.00 27.50 451 SER A O 1
ATOM 3587 N N . SER A 1 452 ? 13.001 24.695 33.117 1.00 26.19 452 SER A N 1
ATOM 3588 C CA . SER A 1 452 ? 11.752 23.928 33.219 1.00 26.19 452 SER A CA 1
ATOM 3589 C C . SER A 1 452 ? 11.961 22.503 32.688 1.00 26.19 452 SER A C 1
ATOM 3591 O O . SER A 1 452 ? 11.492 22.129 31.617 1.00 26.19 452 SER A O 1
ATOM 3593 N N . SER A 1 453 ? 12.716 21.693 33.425 1.00 30.44 453 SER A N 1
ATOM 3594 C CA . SER A 1 453 ? 12.858 20.254 33.174 1.00 30.44 453 SER A CA 1
ATOM 3595 C C . SER A 1 453 ? 12.373 19.478 34.397 1.00 30.44 453 SER A C 1
ATOM 3597 O O . SER A 1 453 ? 13.185 18.898 35.112 1.00 30.44 453 SER A O 1
ATOM 3599 N N . VAL A 1 454 ? 11.061 19.537 34.674 1.00 29.47 454 VAL A N 1
ATOM 3600 C CA . VAL A 1 454 ? 10.376 18.687 35.678 1.00 29.47 454 VAL A CA 1
ATOM 3601 C C . VAL A 1 454 ? 8.947 18.265 35.246 1.00 29.47 454 VAL A C 1
ATOM 3603 O O . VAL A 1 454 ? 8.306 17.501 35.949 1.00 29.47 454 VAL A O 1
ATOM 3606 N N . GLU A 1 455 ? 8.421 18.647 34.075 1.00 29.02 455 GLU A N 1
ATOM 3607 C CA . GLU A 1 455 ? 6.996 18.386 33.746 1.00 29.02 455 GLU A CA 1
ATOM 3608 C C . GLU A 1 455 ? 6.672 17.041 33.056 1.00 29.02 455 GLU A C 1
ATOM 3610 O O . GLU A 1 455 ? 5.501 16.735 32.847 1.00 29.02 455 GLU A O 1
ATOM 3615 N N . SER A 1 456 ? 7.647 16.189 32.719 1.00 34.75 456 SER A N 1
ATOM 3616 C CA . SER A 1 456 ? 7.368 14.972 31.926 1.00 34.75 456 SER A CA 1
ATOM 3617 C C . SER A 1 456 ? 7.052 13.699 32.726 1.00 34.75 456 SER A C 1
ATOM 3619 O O . SER A 1 456 ? 6.631 12.715 32.121 1.00 34.75 456 SER A O 1
ATOM 3621 N N . VAL A 1 457 ? 7.205 13.690 34.057 1.00 34.81 457 VAL A N 1
ATOM 3622 C CA . VAL A 1 457 ? 6.972 12.487 34.893 1.00 34.81 457 VAL A CA 1
ATOM 3623 C C . VAL A 1 457 ? 5.607 12.502 35.603 1.00 34.81 457 VAL A C 1
ATOM 3625 O O . VAL A 1 457 ? 5.046 11.442 35.864 1.00 34.81 457 VAL A O 1
ATOM 3628 N N . ASP A 1 458 ? 5.007 13.671 35.855 1.00 36.41 458 ASP A N 1
ATOM 3629 C CA . ASP A 1 458 ? 3.763 13.766 36.643 1.00 36.41 458 ASP A CA 1
ATOM 3630 C C . ASP A 1 458 ? 2.460 13.633 35.823 1.00 36.41 458 ASP A C 1
ATOM 3632 O O . ASP A 1 458 ? 1.398 13.411 36.403 1.00 36.41 458 ASP A O 1
ATOM 3636 N N . LYS A 1 459 ? 2.502 13.690 34.481 1.00 47.50 459 LYS A N 1
ATOM 3637 C CA . LYS A 1 459 ? 1.286 13.646 33.635 1.00 47.50 459 LYS A CA 1
ATOM 3638 C C . LYS A 1 459 ? 0.499 12.329 33.758 1.00 47.50 459 LYS A C 1
ATOM 3640 O O . LYS A 1 459 ? -0.728 12.352 33.773 1.00 47.50 459 LYS A O 1
ATOM 3645 N N . TYR A 1 460 ? 1.194 11.196 33.879 1.00 41.34 460 TYR A N 1
ATOM 3646 C CA . TYR A 1 460 ? 0.584 9.853 33.907 1.00 41.34 460 TYR A CA 1
ATOM 3647 C C . TYR A 1 460 ? 0.289 9.336 35.322 1.00 41.34 460 TYR A C 1
ATOM 3649 O O . TYR A 1 460 ? -0.423 8.349 35.503 1.00 41.34 460 TYR A O 1
ATOM 3657 N N . ARG A 1 461 ? 0.769 10.054 36.343 1.00 39.88 461 ARG A N 1
ATOM 3658 C CA . ARG A 1 461 ? 0.533 9.749 37.759 1.00 39.88 461 ARG A CA 1
ATOM 3659 C C . ARG A 1 461 ? -0.929 9.957 38.169 1.00 39.88 461 ARG A C 1
ATOM 3661 O O . ARG A 1 461 ? -1.407 9.328 39.101 1.00 39.88 461 ARG A O 1
ATOM 3668 N N . ASN A 1 462 ? -1.675 10.780 37.430 1.00 42.66 462 ASN A N 1
ATOM 3669 C CA . ASN A 1 462 ? -3.105 11.010 37.673 1.00 42.66 462 ASN A CA 1
ATOM 3670 C C . ASN A 1 462 ? -3.998 9.819 37.280 1.00 42.66 462 ASN A C 1
ATOM 3672 O O . ASN A 1 462 ? -5.124 9.737 37.762 1.00 42.66 462 ASN A O 1
ATOM 3676 N N . TYR A 1 463 ? -3.501 8.882 36.464 1.00 44.12 463 TYR A N 1
ATOM 3677 C CA . TYR A 1 463 ? -4.181 7.605 36.208 1.00 44.12 463 TYR A CA 1
ATOM 3678 C C . TYR A 1 463 ? -3.775 6.522 37.218 1.00 44.12 463 TYR A C 1
ATOM 3680 O O . TYR A 1 463 ? -4.370 5.449 37.238 1.00 44.12 463 TYR A O 1
ATOM 3688 N N . THR A 1 464 ? -2.773 6.791 38.065 1.00 44.28 464 THR A N 1
ATOM 3689 C CA . THR A 1 464 ? -2.144 5.803 38.946 1.00 44.28 464 THR A CA 1
ATOM 3690 C C . THR A 1 464 ? -1.878 6.364 40.351 1.00 44.28 464 THR A C 1
ATOM 3692 O O . THR A 1 464 ? -0.840 6.938 40.661 1.00 44.28 464 THR A O 1
ATOM 3695 N N . THR A 1 465 ? -2.805 6.040 41.257 1.00 37.69 465 THR A N 1
ATOM 3696 C CA . THR A 1 465 ? -2.702 6.120 42.731 1.00 37.69 465 THR A CA 1
ATOM 3697 C C . THR A 1 465 ? -2.839 7.500 43.392 1.00 37.69 465 THR A C 1
ATOM 3699 O O . THR A 1 465 ? -1.907 8.293 43.447 1.00 37.69 465 THR A O 1
ATOM 3702 N N . THR A 1 466 ? -3.943 7.689 44.126 1.00 31.88 466 THR A N 1
ATOM 3703 C CA . THR A 1 466 ? -3.934 7.973 45.578 1.00 31.88 466 THR A CA 1
ATOM 3704 C C . THR A 1 466 ? -5.248 7.439 46.164 1.00 31.88 466 THR A C 1
ATOM 3706 O O . THR A 1 466 ? -6.312 7.731 45.626 1.00 31.88 466 THR A O 1
ATOM 3709 N N . MET A 1 467 ? -5.205 6.641 47.241 1.00 37.88 467 MET A N 1
ATOM 3710 C CA . MET A 1 467 ? -6.420 6.298 47.991 1.00 37.88 467 MET A CA 1
ATOM 3711 C C . MET A 1 467 ? -7.001 7.576 48.600 1.00 37.88 467 MET A C 1
ATOM 3713 O O . MET A 1 467 ? -6.457 8.107 49.566 1.00 37.88 467 MET A O 1
ATOM 3717 N N . ILE A 1 468 ? -8.093 8.068 48.024 1.00 37.84 468 ILE A N 1
ATOM 3718 C CA . ILE A 1 468 ? -8.914 9.122 48.613 1.00 37.84 468 ILE A CA 1
ATOM 3719 C C . ILE A 1 468 ? -10.233 8.460 49.003 1.00 37.84 468 ILE A C 1
ATOM 3721 O O . ILE A 1 468 ? -11.040 8.098 48.149 1.00 37.84 468 ILE A O 1
ATOM 3725 N N . GLU A 1 469 ? -10.426 8.250 50.304 1.00 32.16 469 GLU A N 1
ATOM 3726 C CA . GLU A 1 469 ? -11.698 7.776 50.846 1.00 32.16 469 GLU A CA 1
ATOM 3727 C C . GLU A 1 469 ? -12.810 8.788 50.516 1.00 32.16 469 GLU A C 1
ATOM 3729 O O . GLU A 1 469 ? -12.722 9.959 50.885 1.00 32.16 469 GLU A O 1
ATOM 3734 N N . GLY A 1 470 ? -13.876 8.332 49.846 1.00 45.22 470 GLY A N 1
ATOM 3735 C CA . GLY A 1 470 ? -15.153 9.057 49.789 1.00 45.22 470 GLY A CA 1
ATOM 3736 C C . GLY A 1 470 ? -15.556 9.732 48.471 1.00 45.22 470 GLY A C 1
ATOM 3737 O O . GLY A 1 470 ? -16.478 10.544 48.498 1.00 45.22 470 GLY A O 1
ATOM 3738 N N . LEU A 1 471 ? -14.947 9.405 47.325 1.00 38.56 471 LEU A N 1
ATOM 3739 C CA . LEU A 1 471 ? -15.394 9.874 45.998 1.00 38.56 471 LEU A CA 1
ATOM 3740 C C . LEU A 1 471 ? -15.844 8.698 45.105 1.00 38.56 471 LEU A C 1
ATOM 3742 O O . LEU A 1 471 ? -15.396 7.572 45.330 1.00 38.56 471 LEU A O 1
ATOM 3746 N N . PRO A 1 472 ? -16.766 8.922 44.143 1.00 36.66 472 PRO A N 1
ATOM 3747 C CA . PRO A 1 472 ? -17.334 7.857 43.317 1.00 36.66 472 PRO A CA 1
ATOM 3748 C C . PRO A 1 472 ? -16.226 7.110 42.568 1.00 36.66 472 PRO A C 1
ATOM 3750 O O . PRO A 1 472 ? -15.263 7.718 42.110 1.00 36.66 472 PRO A O 1
ATOM 3753 N N . THR A 1 473 ? -16.358 5.786 42.499 1.00 39.50 473 THR A N 1
ATOM 3754 C CA . THR A 1 473 ? -15.368 4.830 41.985 1.00 39.50 473 THR A CA 1
ATOM 3755 C C . THR A 1 473 ? -14.956 5.149 40.547 1.00 39.50 473 THR A C 1
ATOM 3757 O O . THR A 1 473 ? -15.604 4.704 39.603 1.00 39.50 473 THR A O 1
ATOM 3760 N N . VAL A 1 474 ? -13.873 5.909 40.375 1.00 50.03 474 VAL A N 1
ATOM 3761 C CA . VAL A 1 474 ? -13.158 6.011 39.098 1.00 50.03 474 VAL A CA 1
ATOM 3762 C C . VAL A 1 474 ? -12.493 4.660 38.859 1.00 50.03 474 VAL A C 1
ATOM 3764 O O . VAL A 1 474 ? -11.767 4.175 39.727 1.00 50.03 474 VAL A O 1
ATOM 3767 N N . ARG A 1 475 ? -12.767 4.027 37.717 1.00 60.00 475 ARG A N 1
ATOM 3768 C CA . ARG A 1 475 ? -12.095 2.788 37.317 1.00 60.00 475 ARG A CA 1
ATOM 3769 C C . ARG A 1 475 ? -10.626 3.104 37.038 1.00 60.00 475 ARG A C 1
ATOM 3771 O O . ARG A 1 475 ? -10.314 3.959 36.216 1.00 60.00 475 ARG A O 1
ATOM 3778 N N . ILE A 1 476 ? -9.733 2.463 37.787 1.00 65.50 476 ILE A N 1
ATOM 3779 C CA . ILE A 1 476 ? -8.290 2.723 37.752 1.00 65.50 476 ILE A CA 1
ATOM 3780 C C . ILE A 1 476 ? -7.651 1.655 36.865 1.00 65.50 476 ILE A C 1
ATOM 3782 O O . ILE A 1 476 ? -7.770 0.470 37.168 1.00 65.50 476 ILE A O 1
ATOM 3786 N N . LEU A 1 477 ? -6.991 2.062 35.779 1.00 75.25 477 LEU A N 1
ATOM 3787 C CA . LEU A 1 477 ? -6.242 1.138 34.925 1.00 75.25 477 LEU A CA 1
ATOM 3788 C C . LEU A 1 477 ? -4.943 0.696 35.600 1.00 75.25 477 LEU A C 1
ATOM 3790 O O . LEU A 1 477 ? -4.257 1.490 36.246 1.00 75.25 477 LEU A O 1
ATOM 3794 N N . THR A 1 478 ? -4.577 -0.566 35.396 1.00 82.31 478 THR A N 1
ATOM 3795 C CA . THR A 1 478 ? -3.326 -1.123 35.908 1.00 82.31 478 THR A CA 1
ATOM 3796 C C . THR A 1 478 ? -2.147 -0.640 35.061 1.00 82.31 478 THR A C 1
ATOM 3798 O O . THR A 1 478 ? -2.033 -0.993 33.883 1.00 82.31 478 THR A O 1
ATOM 3801 N N . GLU A 1 479 ? -1.238 0.137 35.658 1.00 87.81 479 GLU A N 1
ATOM 3802 C CA . GLU A 1 479 ? 0.091 0.360 35.077 1.00 87.81 479 GLU A CA 1
ATOM 3803 C C . GLU A 1 479 ? 0.870 -0.949 35.140 1.00 87.81 479 GLU A C 1
ATOM 3805 O O . GLU A 1 479 ? 1.143 -1.486 36.215 1.00 87.81 479 GLU A O 1
ATOM 3810 N N . THR A 1 480 ? 1.188 -1.473 33.967 1.00 89.25 480 THR A N 1
ATOM 3811 C CA . THR A 1 480 ? 1.783 -2.791 33.804 1.00 89.25 480 THR A CA 1
ATOM 3812 C C . THR A 1 480 ? 3.285 -2.639 33.575 1.00 89.25 480 THR A C 1
ATOM 3814 O O . THR A 1 480 ? 3.689 -1.967 32.621 1.00 89.25 480 THR A O 1
ATOM 3817 N N . PRO A 1 481 ? 4.139 -3.249 34.414 1.00 90.31 481 PRO A N 1
ATOM 3818 C CA . PRO A 1 481 ? 5.577 -3.253 34.177 1.00 90.31 481 PRO A CA 1
ATOM 3819 C C . PRO A 1 481 ? 5.908 -3.893 32.823 1.00 90.31 481 PRO A C 1
ATOM 3821 O O . PRO A 1 481 ? 5.403 -4.957 32.484 1.00 90.31 481 PRO A O 1
ATOM 3824 N N . ARG A 1 482 ? 6.767 -3.263 32.014 1.00 89.81 482 ARG A N 1
ATOM 3825 C CA . ARG A 1 482 ? 7.070 -3.765 30.659 1.00 89.81 482 ARG A CA 1
ATOM 3826 C C . ARG A 1 482 ? 7.634 -5.189 30.653 1.00 89.81 482 ARG A C 1
ATOM 3828 O O . ARG A 1 482 ? 7.398 -5.939 29.713 1.00 89.81 482 ARG A O 1
ATOM 3835 N N . ASP A 1 483 ? 8.392 -5.554 31.677 1.00 90.75 483 ASP A N 1
ATOM 3836 C CA . ASP A 1 483 ? 9.020 -6.866 31.827 1.00 90.75 483 ASP A CA 1
ATOM 3837 C C . ASP A 1 483 ? 8.024 -8.002 32.104 1.00 90.75 483 ASP A C 1
ATOM 3839 O O . ASP A 1 483 ? 8.375 -9.163 31.886 1.00 90.75 483 ASP A O 1
ATOM 3843 N N . THR A 1 484 ? 6.786 -7.690 32.504 1.00 91.19 484 THR A N 1
ATOM 3844 C CA . THR A 1 484 ? 5.708 -8.680 32.671 1.00 91.19 484 THR A CA 1
ATOM 3845 C C . THR A 1 484 ? 4.928 -8.948 31.384 1.00 91.19 484 THR A C 1
ATOM 3847 O O . THR A 1 484 ? 4.109 -9.869 31.346 1.00 91.19 484 THR A O 1
ATOM 3850 N N . VAL A 1 485 ? 5.172 -8.169 30.321 1.00 92.56 485 VAL A N 1
ATOM 3851 C CA . VAL A 1 485 ? 4.538 -8.332 29.008 1.00 92.56 485 VAL A CA 1
ATOM 3852 C C . VAL A 1 485 ? 5.415 -9.218 28.123 1.00 92.56 485 VAL A C 1
ATOM 3854 O O . VAL A 1 485 ? 6.530 -8.858 27.744 1.00 92.56 485 VAL A O 1
ATOM 3857 N N . HIS A 1 486 ? 4.902 -10.389 27.755 1.00 92.06 486 HIS A N 1
ATOM 3858 C CA . HIS A 1 486 ? 5.602 -11.359 26.917 1.00 92.06 486 HIS A CA 1
ATOM 3859 C C . HIS A 1 486 ? 4.901 -11.520 25.566 1.00 92.06 486 HIS A C 1
ATOM 3861 O O . HIS A 1 486 ? 3.848 -12.149 25.469 1.00 92.06 486 HIS A O 1
ATOM 3867 N N . PHE A 1 487 ? 5.490 -10.964 24.507 1.00 91.00 487 PHE A N 1
ATOM 3868 C CA . PHE A 1 487 ? 4.928 -11.014 23.155 1.00 91.00 487 PHE A CA 1
ATOM 3869 C C . PHE A 1 487 ? 4.995 -12.423 22.551 1.00 91.00 487 PHE A C 1
ATOM 3871 O O . PHE A 1 487 ? 6.052 -13.053 22.540 1.00 91.00 487 PHE A O 1
ATOM 3878 N N . ILE A 1 488 ? 3.868 -12.893 22.012 1.00 86.62 488 ILE A N 1
ATOM 3879 C CA . ILE A 1 488 ? 3.744 -14.178 21.313 1.00 86.62 488 ILE A CA 1
ATOM 3880 C C . ILE A 1 488 ? 3.944 -13.976 19.811 1.00 86.62 488 ILE A C 1
ATOM 3882 O O . ILE A 1 488 ? 4.815 -14.600 19.206 1.00 86.62 488 ILE A O 1
ATOM 3886 N N . ARG A 1 489 ? 3.126 -13.115 19.195 1.00 79.75 489 ARG A N 1
ATOM 3887 C CA . ARG A 1 489 ? 3.183 -12.822 17.755 1.00 79.75 489 ARG A CA 1
ATOM 3888 C C . ARG A 1 489 ? 2.647 -11.435 17.437 1.00 79.75 489 ARG A C 1
ATOM 3890 O O . ARG A 1 489 ? 1.793 -10.911 18.144 1.00 79.75 489 ARG A O 1
ATOM 3897 N N . GLU A 1 490 ? 3.119 -10.871 16.334 1.00 83.69 490 GLU A N 1
ATOM 3898 C CA . GLU A 1 490 ? 2.571 -9.640 15.766 1.00 83.69 490 GLU A CA 1
ATOM 3899 C C . GLU A 1 490 ? 1.292 -9.968 14.980 1.00 83.69 490 GLU A C 1
ATOM 3901 O O . GLU A 1 490 ? 1.313 -10.785 14.060 1.00 83.69 490 GLU A O 1
ATOM 3906 N N . ILE A 1 491 ? 0.170 -9.363 15.377 1.00 76.00 491 ILE A N 1
ATOM 3907 C CA . ILE A 1 491 ? -1.130 -9.479 14.696 1.00 76.00 491 ILE A CA 1
ATOM 3908 C C . ILE A 1 491 ? -1.220 -8.431 13.582 1.00 76.00 491 ILE A C 1
ATOM 3910 O O . ILE A 1 491 ? -1.803 -8.677 12.525 1.00 76.00 491 ILE A O 1
ATOM 3914 N N . TYR A 1 492 ? -0.653 -7.244 13.816 1.00 69.69 492 TYR A N 1
ATOM 3915 C CA . TYR A 1 492 ? -0.762 -6.116 12.901 1.00 69.69 492 TYR A CA 1
ATOM 3916 C C . TYR A 1 492 ? 0.431 -5.156 12.999 1.00 69.69 492 TYR A C 1
ATOM 3918 O O . TYR A 1 492 ? 0.858 -4.796 14.097 1.00 69.69 492 TYR A O 1
ATOM 3926 N N . CYS A 1 493 ? 0.905 -4.676 11.844 1.00 65.62 493 CYS A N 1
ATOM 3927 C CA . CYS A 1 493 ? 1.970 -3.681 11.718 1.00 65.62 493 CYS A CA 1
ATOM 3928 C C . CYS A 1 493 ? 1.470 -2.456 10.946 1.00 65.62 493 CYS A C 1
ATOM 3930 O O . CYS A 1 493 ? 1.287 -2.523 9.731 1.00 65.62 493 CYS A O 1
ATOM 3932 N N . GLY A 1 494 ? 1.263 -1.342 11.648 1.00 56.88 494 GLY A N 1
ATOM 3933 C CA . GLY A 1 494 ? 0.768 -0.088 11.084 1.00 56.88 494 GLY A CA 1
ATOM 3934 C C . GLY A 1 494 ? 1.742 1.083 11.228 1.00 56.88 494 GLY A C 1
ATOM 3935 O O . GLY A 1 494 ? 2.779 1.000 11.900 1.00 56.88 494 GLY A O 1
ATOM 3936 N N . ARG A 1 495 ? 1.412 2.205 10.589 1.00 53.81 495 ARG A N 1
ATOM 3937 C CA . ARG A 1 495 ? 2.079 3.509 10.693 1.00 53.81 495 ARG A CA 1
ATOM 3938 C C . ARG A 1 495 ? 2.017 4.053 12.119 1.00 53.81 495 ARG A C 1
ATOM 3940 O O . ARG A 1 495 ? 3.045 4.509 12.620 1.00 53.81 495 ARG A O 1
ATOM 3947 N N . PHE A 1 496 ? 0.852 4.013 12.769 1.00 59.97 496 PHE A N 1
ATOM 3948 C CA . PHE A 1 496 ? 0.647 4.599 14.099 1.00 59.97 496 PHE A CA 1
ATOM 3949 C C . PHE A 1 496 ? 0.972 3.646 15.253 1.00 59.97 496 PHE A C 1
ATOM 3951 O O . PHE A 1 496 ? 1.050 4.086 16.398 1.00 59.97 496 PHE A O 1
ATOM 3958 N N . GLY A 1 497 ? 1.221 2.366 14.978 1.00 70.75 497 GLY A N 1
ATOM 3959 C CA . GLY A 1 497 ? 1.563 1.401 16.014 1.00 70.75 497 GLY A CA 1
ATOM 3960 C C . GLY A 1 497 ? 1.571 -0.038 15.525 1.00 70.75 497 GLY A C 1
ATOM 3961 O O . GLY A 1 497 ? 1.352 -0.319 14.348 1.00 70.75 497 GLY A O 1
ATOM 3962 N N . ARG A 1 498 ? 1.837 -0.953 16.447 1.00 82.81 498 ARG A N 1
ATOM 3963 C CA . ARG A 1 498 ? 1.799 -2.398 16.226 1.00 82.81 498 ARG A CA 1
ATOM 3964 C C . ARG A 1 498 ? 0.820 -3.024 17.201 1.00 82.81 498 ARG A C 1
ATOM 3966 O O . ARG A 1 498 ? 0.627 -2.501 18.294 1.00 82.81 498 ARG A O 1
ATOM 3973 N N . ILE A 1 499 ? 0.198 -4.124 16.802 1.00 85.88 499 ILE A N 1
ATOM 3974 C CA . ILE A 1 499 ? -0.625 -4.932 17.698 1.00 85.88 499 ILE A CA 1
ATOM 3975 C C . ILE A 1 499 ? -0.020 -6.314 17.791 1.00 85.88 499 ILE A C 1
ATOM 3977 O O . ILE A 1 499 ? 0.257 -6.950 16.773 1.00 85.88 499 ILE A O 1
ATOM 3981 N N . TYR A 1 500 ? 0.119 -6.782 19.019 1.00 87.38 500 TYR A N 1
ATOM 3982 C CA . TYR A 1 500 ? 0.632 -8.094 19.337 1.00 87.38 500 TYR A CA 1
ATOM 3983 C C . TYR A 1 500 ? -0.388 -8.902 20.123 1.00 87.38 500 TYR A C 1
ATOM 3985 O O . TYR A 1 500 ? -1.147 -8.371 20.930 1.00 87.38 500 TYR A O 1
ATOM 3993 N N . GLU A 1 501 ? -0.340 -10.208 19.923 1.00 90.69 501 GLU A N 1
ATOM 3994 C CA . GLU A 1 501 ? -0.789 -11.168 20.917 1.00 90.69 501 GLU A CA 1
ATOM 3995 C C . GLU A 1 501 ? 0.311 -11.288 21.970 1.00 90.69 501 GLU A C 1
ATOM 3997 O O . GLU A 1 501 ? 1.480 -11.488 21.620 1.00 90.69 501 GLU A O 1
ATOM 4002 N N . ALA A 1 502 ? -0.040 -11.160 23.245 1.00 92.81 502 ALA A N 1
ATOM 4003 C CA . ALA A 1 502 ? 0.910 -11.253 24.343 1.00 92.81 502 ALA A CA 1
ATOM 4004 C C . ALA A 1 502 ? 0.321 -12.022 25.526 1.00 92.81 502 ALA A C 1
ATOM 4006 O O . ALA A 1 502 ? -0.890 -12.156 25.671 1.00 92.81 502 ALA A O 1
ATOM 4007 N N . VAL A 1 503 ? 1.198 -12.514 26.393 1.00 94.25 503 VAL A N 1
ATOM 4008 C CA . VAL A 1 503 ? 0.847 -13.004 27.725 1.00 94.25 503 VAL A CA 1
ATOM 4009 C C . VAL A 1 503 ? 1.368 -11.995 28.728 1.00 94.25 503 VAL A C 1
ATOM 4011 O O . VAL A 1 503 ? 2.553 -11.669 28.711 1.00 94.25 503 VAL A O 1
ATOM 4014 N N . VAL A 1 504 ? 0.496 -11.521 29.610 1.00 93.00 504 VAL A N 1
ATOM 4015 C CA . VAL A 1 504 ? 0.865 -10.601 30.687 1.00 93.00 504 VAL A CA 1
ATOM 4016 C C . VAL A 1 504 ? 0.756 -11.335 32.015 1.00 93.00 50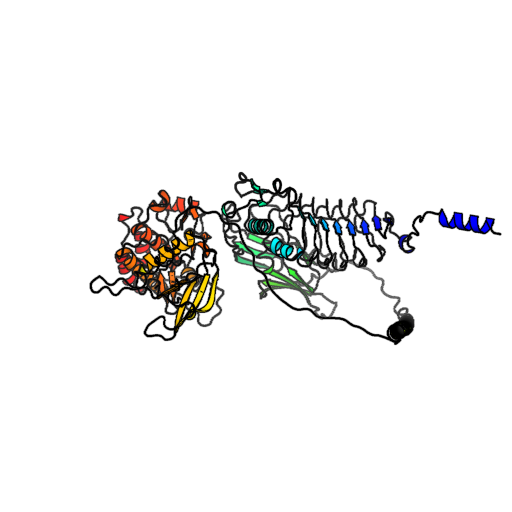4 VAL A C 1
ATOM 4018 O O . VAL A 1 504 ? -0.282 -11.928 32.323 1.00 93.00 504 VAL A O 1
ATOM 4021 N N . THR A 1 505 ? 1.837 -11.342 32.793 1.00 91.62 505 THR A N 1
ATOM 4022 C CA . THR A 1 505 ? 1.843 -11.947 34.132 1.00 91.62 505 THR A CA 1
ATOM 4023 C C . THR A 1 505 ? 1.306 -10.973 35.171 1.00 91.62 505 THR A C 1
ATOM 4025 O O . THR A 1 505 ? 1.652 -9.795 35.136 1.00 91.62 505 THR A O 1
ATOM 4028 N N . GLU A 1 506 ? 0.518 -11.481 36.121 1.00 84.12 506 GLU A N 1
ATOM 4029 C CA . GLU A 1 506 ? -0.003 -10.708 37.265 1.00 84.12 506 GLU A CA 1
ATOM 4030 C C . GLU A 1 506 ? -0.884 -9.499 36.877 1.00 84.12 506 GLU A C 1
ATOM 4032 O O . GLU A 1 506 ? -1.038 -8.565 37.659 1.00 84.12 506 GLU A O 1
ATOM 4037 N N . LEU A 1 507 ? -1.493 -9.519 35.682 1.00 85.00 507 LEU A N 1
ATOM 4038 C CA . LEU A 1 507 ? -2.390 -8.451 35.219 1.00 85.00 507 LEU A CA 1
ATOM 4039 C C . LEU A 1 507 ? -3.717 -8.429 35.991 1.00 85.00 507 LEU A C 1
ATOM 4041 O O . LEU A 1 507 ? -4.207 -7.363 36.358 1.00 85.00 507 LEU A O 1
ATOM 4045 N N . LEU A 1 508 ? -4.295 -9.610 36.233 1.00 81.56 508 LEU A N 1
ATOM 4046 C CA . LEU A 1 508 ? -5.559 -9.778 36.946 1.00 81.56 508 LEU A CA 1
ATOM 4047 C C . LEU A 1 508 ? -5.319 -10.476 38.294 1.00 81.56 508 LEU A C 1
ATOM 4049 O O . LEU A 1 508 ? -4.570 -11.452 38.343 1.00 81.56 508 LEU A O 1
ATOM 4053 N N . PRO A 1 509 ? -5.992 -10.071 39.392 1.00 75.88 509 PRO A N 1
ATOM 4054 C CA . PRO A 1 509 ? -5.764 -10.651 40.723 1.00 75.88 509 PRO A CA 1
ATOM 4055 C C . PRO A 1 509 ? -5.993 -12.167 40.806 1.00 75.88 509 PRO A C 1
ATOM 4057 O O . PRO A 1 509 ? -5.460 -12.841 41.688 1.00 75.88 509 PRO A O 1
ATOM 4060 N N . THR A 1 510 ? -6.832 -12.701 39.919 1.00 75.44 510 THR A N 1
ATOM 4061 C CA . THR A 1 510 ? -7.267 -14.101 39.895 1.00 75.44 510 THR A CA 1
ATOM 4062 C C . THR A 1 510 ? -6.443 -14.984 38.962 1.00 75.44 510 THR A C 1
ATOM 4064 O O . THR A 1 510 ? -6.540 -16.208 39.057 1.00 75.44 510 THR A O 1
ATOM 4067 N N . GLU A 1 511 ? -5.630 -14.403 38.079 1.00 81.06 511 GLU A N 1
ATOM 4068 C CA . GLU A 1 511 ? -4.928 -15.123 37.017 1.00 81.06 511 GLU A CA 1
ATOM 4069 C C . GLU A 1 511 ? -3.420 -14.898 37.099 1.00 81.06 511 GLU A C 1
ATOM 4071 O O . GLU A 1 511 ? -2.932 -13.777 37.201 1.00 81.06 511 GLU A O 1
ATOM 4076 N N . LYS A 1 512 ? -2.642 -15.983 37.018 1.00 83.31 512 LYS A N 1
ATOM 4077 C CA . LYS A 1 512 ? -1.175 -15.869 36.984 1.00 83.31 512 LYS A CA 1
ATOM 4078 C C . LYS A 1 512 ? -0.668 -15.294 35.663 1.00 83.31 512 LYS A C 1
ATOM 4080 O O . LYS A 1 512 ? 0.354 -14.615 35.644 1.00 83.31 512 LYS A O 1
ATOM 4085 N N . GLN A 1 513 ? -1.348 -15.628 34.573 1.00 88.62 513 GLN A N 1
ATOM 4086 C CA . GLN A 1 513 ? -1.016 -15.255 33.206 1.00 88.62 513 GLN A CA 1
ATOM 4087 C C . GLN A 1 513 ? -2.318 -15.043 32.449 1.00 88.62 513 GLN A C 1
ATOM 4089 O O . GLN A 1 513 ? -3.161 -15.939 32.445 1.00 88.62 513 GLN A O 1
ATOM 4094 N N . THR A 1 514 ? -2.438 -13.897 31.793 1.00 90.81 514 THR A N 1
ATOM 4095 C CA . THR A 1 514 ? -3.605 -13.535 30.988 1.00 90.81 514 THR A CA 1
ATOM 4096 C C . THR A 1 514 ? -3.145 -13.323 29.550 1.00 90.81 514 THR A C 1
ATOM 4098 O O . THR A 1 514 ? -2.161 -12.619 29.312 1.00 90.81 514 THR A O 1
ATOM 4101 N N . VAL A 1 515 ? -3.822 -13.957 28.590 1.00 90.44 515 VAL A N 1
ATOM 4102 C CA . VAL A 1 515 ? -3.586 -13.709 27.159 1.00 90.44 515 VAL A CA 1
ATOM 4103 C C . VAL A 1 515 ? -4.300 -12.417 26.783 1.00 90.44 515 VAL A C 1
ATOM 4105 O O . VAL A 1 515 ? -5.482 -12.251 27.076 1.00 90.44 515 VAL A O 1
ATOM 4108 N N . THR A 1 516 ? -3.580 -11.496 26.158 1.00 92.88 516 THR A N 1
ATOM 4109 C CA . THR A 1 516 ? -4.049 -10.143 25.867 1.00 92.88 516 THR A CA 1
ATOM 4110 C C . THR A 1 516 ? -3.671 -9.714 24.460 1.00 92.88 516 THR A C 1
ATOM 4112 O O . THR A 1 516 ? -2.809 -10.299 23.794 1.00 92.88 516 THR A O 1
ATOM 4115 N N . MET A 1 517 ? -4.329 -8.653 24.007 1.00 92.31 517 MET A N 1
ATOM 4116 C CA . MET A 1 517 ? -3.943 -7.928 22.809 1.00 92.31 517 MET A CA 1
ATOM 4117 C C . MET A 1 517 ? -3.254 -6.626 23.222 1.00 92.31 517 MET A C 1
ATOM 4119 O O . MET A 1 517 ? -3.853 -5.778 23.879 1.00 92.31 517 MET A O 1
ATOM 4123 N N . VAL A 1 518 ? -1.996 -6.447 22.828 1.00 92.06 518 VAL A N 1
ATOM 4124 C CA . VAL A 1 518 ? -1.188 -5.280 23.207 1.00 92.06 518 VAL A CA 1
ATOM 4125 C C . VAL A 1 518 ? -0.988 -4.384 21.998 1.00 92.06 518 VAL A C 1
ATOM 4127 O O . VAL A 1 518 ? -0.366 -4.786 21.016 1.00 92.06 518 VAL A O 1
ATOM 4130 N N . LYS A 1 519 ? -1.500 -3.156 22.074 1.00 90.62 519 LYS A N 1
ATOM 4131 C CA . LYS A 1 519 ? -1.270 -2.102 21.086 1.00 90.62 519 LYS A CA 1
ATOM 4132 C C . LYS A 1 519 ? -0.090 -1.251 21.535 1.00 90.62 519 LYS A C 1
ATOM 4134 O O . LYS A 1 519 ? -0.208 -0.530 22.519 1.00 90.62 519 LYS A O 1
ATOM 4139 N N . GLU A 1 520 ? 1.007 -1.282 20.792 1.00 90.81 520 GLU A N 1
ATOM 4140 C CA . GLU A 1 520 ? 2.180 -0.439 21.026 1.00 90.81 520 GLU A CA 1
ATOM 4141 C C . GLU A 1 520 ? 2.239 0.731 20.042 1.00 90.81 520 GLU A C 1
ATOM 4143 O O . GLU A 1 520 ? 2.039 0.568 18.837 1.00 90.81 520 GLU A O 1
ATOM 4148 N N . LEU A 1 521 ? 2.566 1.918 20.546 1.00 85.94 521 LEU A N 1
ATOM 4149 C CA . LEU A 1 521 ? 2.944 3.068 19.733 1.00 85.94 521 LEU A CA 1
ATOM 4150 C C . LEU A 1 521 ? 4.355 2.847 19.152 1.00 85.94 521 LEU A C 1
ATOM 4152 O O . LEU A 1 521 ? 5.178 2.169 19.755 1.00 85.94 521 LEU A O 1
ATOM 4156 N N . ARG A 1 522 ? 4.689 3.416 17.989 1.00 81.62 522 ARG A N 1
ATOM 4157 C CA . ARG A 1 522 ? 6.075 3.321 17.479 1.00 81.62 522 ARG A CA 1
ATOM 4158 C C . ARG A 1 522 ? 7.052 4.114 18.363 1.00 81.62 522 ARG A C 1
ATOM 4160 O O . ARG A 1 522 ? 6.685 5.166 18.873 1.00 81.62 522 ARG A O 1
ATOM 4167 N N . GLU A 1 523 ? 8.309 3.668 18.458 1.00 76.75 523 GLU A N 1
ATOM 4168 C CA . GLU A 1 523 ? 9.372 4.352 19.230 1.00 76.75 523 GLU A CA 1
ATOM 4169 C C . GLU A 1 523 ? 9.511 5.840 18.836 1.00 76.75 523 GLU A C 1
ATOM 4171 O O . GLU A 1 523 ? 9.526 6.726 19.681 1.00 76.75 523 GLU A O 1
ATOM 4176 N N . ASN A 1 524 ? 9.447 6.149 17.536 1.00 75.25 524 ASN A N 1
ATOM 4177 C CA . ASN A 1 524 ? 9.538 7.523 17.018 1.00 75.25 524 ASN A CA 1
ATOM 4178 C C . ASN A 1 524 ? 8.165 8.182 16.780 1.00 75.25 524 ASN A C 1
ATOM 4180 O O . ASN A 1 524 ? 7.999 8.962 15.839 1.00 75.25 524 ASN A O 1
ATOM 4184 N N . ALA A 1 525 ? 7.142 7.824 17.559 1.00 71.25 525 ALA A N 1
ATOM 4185 C CA . ALA A 1 525 ? 5.794 8.340 17.348 1.00 71.25 525 ALA A CA 1
ATOM 4186 C C . ALA A 1 525 ? 5.701 9.861 17.540 1.00 71.25 525 ALA A C 1
ATOM 4188 O O . ALA A 1 525 ? 6.237 10.427 18.497 1.00 71.25 525 ALA A O 1
ATOM 4189 N N . THR A 1 526 ? 4.970 10.509 16.628 1.00 77.62 526 THR A N 1
ATOM 4190 C CA . THR A 1 526 ? 4.748 11.959 16.632 1.00 77.62 526 THR A CA 1
ATOM 4191 C C . THR A 1 526 ? 3.983 12.408 17.875 1.00 77.62 526 THR A C 1
ATOM 4193 O O . THR A 1 526 ? 3.228 11.643 18.477 1.00 77.62 526 THR A O 1
ATOM 4196 N N . GLU A 1 527 ? 4.113 13.686 18.234 1.00 78.19 527 GLU A N 1
ATOM 4197 C CA . GLU A 1 527 ? 3.374 14.270 19.360 1.00 78.19 527 GLU A CA 1
ATOM 4198 C C . GLU A 1 527 ? 1.854 14.096 19.206 1.00 78.19 527 GLU A C 1
ATOM 4200 O O . GLU A 1 527 ? 1.164 13.760 20.165 1.00 78.19 527 GLU A O 1
ATOM 4205 N N . HIS A 1 528 ? 1.335 14.217 17.981 1.00 73.19 528 HIS A N 1
ATOM 4206 C CA . HIS A 1 528 ? -0.079 13.980 17.694 1.00 73.19 528 HIS A CA 1
ATOM 4207 C C . HIS A 1 528 ? -0.511 12.531 17.977 1.00 73.19 528 HIS A C 1
ATOM 4209 O O . HIS A 1 528 ? -1.593 12.302 18.514 1.00 73.19 528 HIS A O 1
ATOM 4215 N N . ALA A 1 529 ? 0.339 11.546 17.663 1.00 72.81 529 ALA A N 1
ATOM 4216 C CA . ALA A 1 529 ? 0.060 10.141 17.955 1.00 72.81 529 ALA A CA 1
ATOM 4217 C C . ALA A 1 529 ? 0.050 9.868 19.470 1.00 72.81 529 ALA A C 1
ATOM 4219 O O . ALA A 1 529 ? -0.813 9.136 19.950 1.00 72.81 529 ALA A O 1
ATOM 4220 N N . ARG A 1 530 ? 0.938 10.522 20.234 1.00 82.19 530 ARG A N 1
ATOM 4221 C CA . ARG A 1 530 ? 0.927 10.472 21.707 1.00 82.19 530 ARG A CA 1
ATOM 4222 C C . ARG A 1 530 ? -0.320 11.139 22.296 1.00 82.19 530 ARG A C 1
ATOM 4224 O O . ARG A 1 530 ? -0.962 10.563 23.161 1.00 82.19 530 ARG A O 1
ATOM 4231 N N . GLN A 1 531 ? -0.733 12.295 21.776 1.00 78.38 531 GLN A N 1
ATOM 4232 C CA . GLN A 1 531 ? -1.986 12.946 22.189 1.00 78.38 531 GLN A CA 1
ATOM 4233 C C . GLN A 1 531 ? -3.219 12.078 21.890 1.00 78.38 531 GLN A C 1
ATOM 4235 O O . GLN A 1 531 ? -4.150 12.029 22.691 1.00 78.38 531 GLN A O 1
ATOM 4240 N N . SER A 1 532 ? -3.230 11.369 20.756 1.00 78.06 532 SER A N 1
ATOM 4241 C CA . SER A 1 532 ? -4.299 10.420 20.429 1.00 78.06 532 SER A CA 1
ATOM 4242 C C . SER A 1 532 ? -4.302 9.206 21.361 1.00 78.06 532 SER A C 1
ATOM 4244 O O . SER A 1 532 ? -5.379 8.730 21.708 1.00 78.06 532 SER A O 1
ATOM 4246 N N . PHE A 1 533 ? -3.127 8.708 21.761 1.00 84.69 533 PHE A N 1
ATOM 4247 C CA . PHE A 1 533 ? -2.993 7.654 22.770 1.00 84.69 533 PHE A CA 1
ATOM 4248 C C . PHE A 1 533 ? -3.579 8.113 24.112 1.00 84.69 533 PHE A C 1
ATOM 4250 O O . PHE A 1 533 ? -4.453 7.441 24.655 1.00 84.69 533 PHE A O 1
ATOM 4257 N N . ASP A 1 534 ? -3.190 9.300 24.587 1.00 81.56 534 ASP A N 1
ATOM 4258 C CA . ASP A 1 534 ? -3.697 9.877 25.839 1.00 81.56 534 ASP A CA 1
ATOM 4259 C C . ASP A 1 534 ? -5.221 10.052 25.810 1.00 81.56 534 ASP A C 1
ATOM 4261 O O . ASP A 1 534 ? -5.913 9.742 26.782 1.00 81.56 534 ASP A O 1
ATOM 4265 N N . GLY A 1 535 ? -5.760 10.524 24.682 1.00 80.25 535 GLY A N 1
ATOM 4266 C CA . GLY A 1 535 ? -7.200 10.671 24.481 1.00 80.25 535 GLY A CA 1
ATOM 4267 C C . GLY A 1 535 ? -7.953 9.338 24.543 1.00 80.25 535 GLY A C 1
ATOM 4268 O O . GLY A 1 535 ? -9.013 9.274 25.166 1.00 80.25 535 GLY A O 1
ATOM 4269 N N . GLN A 1 536 ? -7.395 8.271 23.955 1.00 82.19 536 GLN A N 1
ATOM 4270 C CA . GLN A 1 536 ? -7.970 6.921 24.034 1.00 82.19 536 GLN A CA 1
ATOM 4271 C C . GLN A 1 536 ? -7.983 6.408 25.472 1.00 82.19 536 GLN A C 1
ATOM 4273 O O . GLN A 1 536 ? -9.034 5.997 25.954 1.00 82.19 536 GLN A O 1
ATOM 4278 N N . VAL A 1 537 ? -6.850 6.488 26.175 1.00 84.06 537 VAL A N 1
ATOM 4279 C CA . VAL A 1 537 ? -6.747 6.044 27.574 1.00 84.06 537 VAL A CA 1
ATOM 4280 C C . VAL A 1 537 ? -7.714 6.820 28.466 1.00 84.06 537 VAL A C 1
ATOM 4282 O O . VAL A 1 537 ? -8.414 6.216 29.266 1.00 84.06 537 VAL A O 1
ATOM 4285 N N . SER A 1 538 ? -7.816 8.139 28.288 1.00 80.81 538 SER A N 1
ATOM 4286 C CA . SER A 1 538 ? -8.696 8.991 29.103 1.00 80.81 538 SER A CA 1
ATOM 4287 C C . SER A 1 538 ? -10.183 8.726 28.897 1.00 80.81 538 SER A C 1
ATOM 4289 O O . SER A 1 538 ? -10.964 8.982 29.801 1.00 80.81 538 SER A O 1
ATOM 4291 N N . THR A 1 539 ? -10.579 8.285 27.700 1.00 80.56 539 THR A N 1
ATOM 4292 C CA . THR A 1 539 ? -11.998 8.138 27.344 1.00 80.56 539 THR A CA 1
ATOM 4293 C C . THR A 1 539 ? -12.476 6.699 27.506 1.00 80.56 539 THR A C 1
ATOM 4295 O O . THR A 1 539 ? -13.586 6.465 27.964 1.00 80.56 539 THR A O 1
ATOM 4298 N N . LEU A 1 540 ? -11.656 5.721 27.111 1.00 81.56 540 LEU A N 1
ATOM 4299 C CA . LEU A 1 540 ? -12.071 4.320 27.023 1.00 81.56 540 LEU A CA 1
ATOM 4300 C C . LEU A 1 540 ? -11.875 3.545 28.334 1.00 81.56 540 LEU A C 1
ATOM 4302 O O . LEU A 1 540 ? -12.469 2.483 28.496 1.00 81.56 540 LEU A O 1
ATOM 4306 N N . CYS A 1 541 ? -11.081 4.060 29.280 1.00 82.69 541 CYS A N 1
ATOM 4307 C CA . CYS A 1 541 ? -10.856 3.407 30.574 1.00 82.69 541 CYS A CA 1
ATOM 4308 C C . CYS A 1 541 ? -12.126 3.292 31.435 1.00 82.69 541 CYS A C 1
ATOM 4310 O O . CYS A 1 541 ? -12.245 2.384 32.261 1.00 82.69 541 CYS A O 1
ATOM 4312 N N . GLU A 1 542 ? -13.091 4.187 31.217 1.00 80.69 542 GLU A N 1
ATOM 4313 C CA . GLU A 1 542 ? -14.328 4.278 31.993 1.00 80.69 542 GLU A CA 1
ATOM 4314 C C . GLU A 1 542 ? -15.345 3.184 31.631 1.00 80.69 542 GLU A C 1
ATOM 4316 O O . GLU A 1 542 ? -16.269 2.931 32.403 1.00 80.69 542 GLU A O 1
ATOM 4321 N N . PHE A 1 543 ? -15.183 2.513 30.484 1.00 86.44 543 PHE A N 1
ATOM 4322 C CA . PHE A 1 543 ? -16.178 1.573 29.968 1.00 86.44 543 PHE A CA 1
ATOM 4323 C C . PHE A 1 543 ? -15.906 0.128 30.383 1.00 86.44 543 PHE A C 1
ATOM 4325 O O . PHE A 1 543 ? -14.853 -0.439 30.090 1.00 86.44 543 PHE A O 1
ATOM 4332 N N . GLU A 1 544 ? -16.907 -0.490 31.006 1.00 88.56 544 GLU A N 1
ATOM 4333 C CA . GLU A 1 544 ? -16.913 -1.901 31.394 1.00 88.56 544 GLU A CA 1
ATOM 4334 C C . GLU A 1 544 ? -18.253 -2.515 30.979 1.00 88.56 544 GLU A C 1
ATOM 4336 O O . GLU A 1 544 ? -19.305 -2.213 31.548 1.00 88.56 544 GLU A O 1
ATOM 4341 N N . HIS A 1 545 ? -18.232 -3.331 29.926 1.00 93.31 545 HIS A N 1
ATOM 4342 C CA . HIS A 1 545 ? -19.429 -3.954 29.371 1.00 93.31 545 HIS A CA 1
ATOM 4343 C C . HIS A 1 545 ? -19.050 -5.210 28.571 1.00 93.31 545 HIS A C 1
ATOM 4345 O O . HIS A 1 545 ? -18.086 -5.159 27.809 1.00 93.31 545 HIS A O 1
ATOM 4351 N N . PRO A 1 546 ? -19.816 -6.318 28.637 1.00 93.94 546 PRO A N 1
ATOM 4352 C CA . PRO A 1 546 ? -19.480 -7.564 27.934 1.00 93.94 546 PRO A CA 1
ATOM 4353 C C . PRO A 1 546 ? -19.303 -7.399 26.416 1.00 93.94 546 PRO A C 1
ATOM 4355 O O . PRO A 1 546 ? -18.510 -8.118 25.815 1.00 93.94 546 PRO A O 1
ATOM 4358 N N . ASN A 1 547 ? -19.994 -6.430 25.808 1.00 96.19 547 ASN A N 1
ATOM 4359 C CA . ASN A 1 547 ? -19.932 -6.130 24.371 1.00 96.19 547 ASN A CA 1
ATOM 4360 C C . ASN A 1 547 ? -19.142 -4.854 24.010 1.00 96.19 547 ASN A C 1
ATOM 4362 O O . ASN A 1 547 ? -19.271 -4.358 22.894 1.00 96.19 547 ASN A O 1
ATOM 4366 N N . VAL A 1 548 ? -18.335 -4.301 24.917 1.00 94.12 548 VAL A N 1
ATOM 4367 C CA . VAL A 1 548 ? -17.366 -3.229 24.609 1.00 94.12 548 VAL A CA 1
ATOM 4368 C C . VAL A 1 548 ? -15.971 -3.779 24.883 1.00 94.12 548 VAL A C 1
ATOM 4370 O O . VAL A 1 548 ? -15.786 -4.463 25.883 1.00 94.12 548 VAL A O 1
ATOM 4373 N N . LEU A 1 549 ? -15.011 -3.533 23.987 1.00 91.94 549 LEU A N 1
ATOM 4374 C CA . LEU A 1 549 ? -13.655 -4.057 24.141 1.00 91.94 549 LEU A CA 1
ATOM 4375 C C . LEU A 1 549 ? -12.977 -3.435 25.367 1.00 91.94 549 LEU A C 1
ATOM 4377 O O . LEU A 1 549 ? -12.749 -2.226 25.421 1.00 91.94 549 LEU A O 1
ATOM 4381 N N . GLU A 1 550 ? -12.642 -4.279 26.333 1.00 89.88 550 GLU A N 1
ATOM 4382 C CA . GLU A 1 550 ? -12.130 -3.868 27.629 1.00 89.88 550 GLU A CA 1
ATOM 4383 C C . GLU A 1 550 ? -10.634 -3.532 27.579 1.00 89.88 550 GLU A C 1
ATOM 4385 O O . GLU A 1 550 ? -9.806 -4.319 27.108 1.00 89.88 550 GLU A O 1
ATOM 4390 N N . MET A 1 551 ? -10.278 -2.360 28.112 1.00 89.88 551 MET A N 1
ATOM 4391 C CA . MET A 1 551 ? -8.895 -1.995 28.411 1.00 89.88 551 MET A CA 1
ATOM 4392 C C . MET A 1 551 ? -8.523 -2.537 29.795 1.00 89.88 551 MET A C 1
ATOM 4394 O O . MET A 1 551 ? -9.088 -2.113 30.799 1.00 89.88 551 MET A O 1
ATOM 4398 N N . LEU A 1 552 ? -7.571 -3.468 29.836 1.00 90.06 552 LEU A N 1
ATOM 4399 C CA . LEU A 1 552 ? -7.132 -4.148 31.059 1.00 90.06 552 LEU A CA 1
ATOM 4400 C C . LEU A 1 552 ? -5.971 -3.421 31.749 1.00 90.06 552 LEU A C 1
ATOM 4402 O O . LEU A 1 552 ? -5.813 -3.502 32.965 1.00 90.06 552 LEU A O 1
ATOM 4406 N N . GLY A 1 553 ? -5.143 -2.711 30.981 1.00 90.12 553 GLY A N 1
ATOM 4407 C CA . GLY A 1 553 ? -3.982 -2.010 31.516 1.00 90.12 553 GLY A CA 1
ATOM 4408 C C . GLY A 1 553 ? -3.260 -1.158 30.483 1.00 90.12 553 GLY A C 1
ATOM 4409 O O . GLY A 1 553 ? -3.603 -1.142 29.299 1.00 90.12 553 GLY A O 1
ATOM 4410 N N . VAL A 1 554 ? -2.240 -0.445 30.943 1.00 92.25 554 VAL A N 1
ATOM 4411 C CA . VAL A 1 554 ? -1.388 0.417 30.116 1.00 92.25 554 VAL A CA 1
ATOM 4412 C C . VAL A 1 554 ? 0.074 0.248 30.508 1.00 92.25 554 VAL A C 1
ATOM 4414 O O . VAL A 1 554 ? 0.384 -0.123 31.636 1.00 92.25 554 VAL A O 1
ATOM 4417 N N . VAL A 1 555 ? 0.974 0.519 29.567 1.00 91.81 555 VAL A N 1
ATOM 4418 C CA . VAL A 1 555 ? 2.413 0.643 29.815 1.00 91.81 555 VAL A CA 1
ATOM 4419 C C . VAL A 1 555 ? 2.804 2.062 29.429 1.00 91.81 555 VAL A C 1
ATOM 4421 O O . VAL A 1 555 ? 2.949 2.373 28.244 1.00 91.81 555 VAL A O 1
ATOM 4424 N N . THR A 1 556 ? 2.925 2.936 30.424 1.00 89.12 556 THR A N 1
ATOM 4425 C CA . THR A 1 556 ? 3.250 4.357 30.235 1.00 89.12 556 THR A CA 1
ATOM 4426 C C . THR A 1 556 ? 4.650 4.712 30.732 1.00 89.12 556 THR A C 1
ATOM 4428 O O . THR A 1 556 ? 5.215 5.730 30.324 1.00 89.12 556 THR A O 1
ATOM 4431 N N . ILE A 1 557 ? 5.256 3.854 31.559 1.00 84.94 557 ILE A N 1
ATOM 4432 C CA . ILE A 1 557 ? 6.639 4.003 32.013 1.00 84.94 557 ILE A CA 1
ATOM 4433 C C . ILE A 1 557 ? 7.606 3.421 30.970 1.00 84.94 557 ILE A C 1
ATOM 4435 O O . ILE A 1 557 ? 7.719 2.208 30.780 1.00 84.94 557 ILE A O 1
ATOM 4439 N N . GLY A 1 558 ? 8.361 4.312 30.324 1.00 82.12 558 GLY A N 1
ATOM 4440 C CA . GLY A 1 558 ? 9.315 3.965 29.269 1.00 82.12 558 GLY A CA 1
ATOM 4441 C C . GLY A 1 558 ? 8.667 3.847 27.887 1.00 82.12 558 GLY A C 1
ATOM 4442 O O . GLY A 1 558 ? 7.482 4.109 27.706 1.00 82.12 558 GLY A O 1
ATOM 4443 N N . GLU A 1 559 ? 9.458 3.464 26.888 1.00 84.19 559 GLU A N 1
ATOM 4444 C CA . GLU A 1 559 ? 8.998 3.298 25.504 1.00 84.19 559 GLU A CA 1
ATOM 4445 C C . GLU A 1 559 ? 9.142 1.844 25.044 1.00 84.19 559 GLU A C 1
ATOM 4447 O O . GLU A 1 559 ? 10.017 1.140 25.562 1.00 84.19 559 GLU A O 1
ATOM 4452 N N . PRO A 1 560 ? 8.318 1.386 24.080 1.00 88.56 560 PRO A N 1
ATOM 4453 C CA . PRO A 1 560 ? 7.194 2.087 23.421 1.00 88.56 560 PRO A CA 1
ATOM 4454 C C . PRO A 1 560 ? 5.869 2.099 24.213 1.00 88.56 560 PRO A C 1
ATOM 4456 O O . PRO A 1 560 ? 5.425 1.050 24.657 1.00 88.56 560 PRO A O 1
ATOM 4459 N N . LEU A 1 561 ? 5.169 3.237 24.332 1.00 90.44 561 LEU A N 1
ATOM 4460 C CA . LEU A 1 561 ? 3.877 3.326 25.053 1.00 90.44 561 LEU A CA 1
ATOM 4461 C C . LEU A 1 561 ? 2.864 2.268 24.579 1.00 90.44 561 LEU A C 1
ATOM 4463 O O . LEU A 1 561 ? 2.696 2.086 23.370 1.00 90.44 561 LEU A O 1
ATOM 4467 N N . SER A 1 562 ? 2.175 1.593 25.504 1.00 92.81 562 SER A N 1
ATOM 4468 C CA . SER A 1 562 ? 1.301 0.458 25.166 1.00 92.81 562 SER A CA 1
ATOM 4469 C C . SER A 1 562 ? -0.066 0.507 25.852 1.00 92.81 562 SER A C 1
ATOM 4471 O O . SER A 1 562 ? -0.177 0.931 26.999 1.00 92.81 562 SER A O 1
ATOM 4473 N N . ILE A 1 563 ? -1.101 0.023 25.162 1.00 91.31 563 ILE A N 1
ATOM 4474 C CA . ILE A 1 563 ? -2.427 -0.269 25.726 1.00 91.31 563 ILE A CA 1
ATOM 4475 C C . ILE A 1 563 ? -2.644 -1.780 25.689 1.00 91.31 563 ILE A C 1
ATOM 4477 O O . ILE A 1 563 ? -2.412 -2.409 24.655 1.00 91.31 563 ILE A O 1
ATOM 4481 N N . ILE A 1 564 ? -3.101 -2.350 26.799 1.00 92.88 564 ILE A N 1
ATOM 4482 C CA . ILE A 1 564 ? -3.380 -3.775 26.959 1.00 92.88 564 ILE A CA 1
ATOM 4483 C C . ILE A 1 564 ? -4.897 -3.961 26.953 1.00 92.88 564 ILE A C 1
ATOM 4485 O O . ILE A 1 564 ? -5.590 -3.492 27.856 1.00 92.88 564 ILE A O 1
ATOM 4489 N N . TYR A 1 565 ? -5.402 -4.645 25.935 1.00 92.25 565 TYR A N 1
ATOM 4490 C CA . TYR A 1 565 ? -6.807 -5.009 25.780 1.00 92.25 565 TYR A CA 1
ATOM 4491 C C . TYR A 1 565 ? -7.028 -6.482 26.117 1.00 92.25 565 TYR A C 1
ATOM 4493 O O . TYR A 1 565 ? -6.105 -7.302 26.029 1.00 92.25 565 TYR A O 1
ATOM 4501 N N . GLU A 1 566 ? -8.270 -6.835 26.435 1.00 90.44 566 GLU A N 1
ATOM 4502 C CA . GLU A 1 566 ? -8.693 -8.234 26.391 1.00 90.44 566 GLU A CA 1
ATOM 4503 C C . GLU A 1 566 ? -8.444 -8.847 25.000 1.00 90.44 566 GLU A C 1
ATOM 4505 O O . GLU A 1 566 ? -8.415 -8.153 23.976 1.00 90.44 566 GLU A O 1
ATOM 4510 N N . TYR A 1 567 ? -8.216 -10.158 24.959 1.00 88.62 567 TYR A N 1
ATOM 4511 C CA . TYR A 1 567 ? -7.906 -10.852 23.716 1.00 88.62 567 TYR A CA 1
ATOM 4512 C C . TYR A 1 567 ? -9.180 -11.255 22.963 1.00 88.62 567 TYR A C 1
ATOM 4514 O O . TYR A 1 567 ? -10.016 -11.982 23.494 1.00 88.62 567 TYR A O 1
ATOM 4522 N N . ALA A 1 568 ? -9.290 -10.816 21.706 1.00 85.44 568 ALA A N 1
ATOM 4523 C CA . ALA A 1 568 ? -10.319 -11.248 20.763 1.00 85.44 568 ALA A CA 1
ATOM 4524 C C . ALA A 1 568 ? -9.677 -12.128 19.678 1.00 85.44 568 ALA A C 1
ATOM 4526 O O . ALA A 1 568 ? -8.968 -11.644 18.794 1.00 85.44 568 ALA A O 1
ATOM 4527 N N . ASP A 1 569 ? -9.889 -13.437 19.773 1.00 81.75 569 ASP A N 1
ATOM 4528 C CA . ASP A 1 569 ? -9.150 -14.461 19.022 1.00 81.75 569 ASP A CA 1
ATOM 4529 C C . ASP A 1 569 ? -9.605 -14.647 17.562 1.00 81.75 569 ASP A C 1
ATOM 4531 O O . ASP A 1 569 ? -8.866 -15.226 16.761 1.00 81.75 569 ASP A O 1
ATOM 4535 N N . CYS A 1 570 ? -10.781 -14.134 17.187 1.00 81.38 570 CYS A N 1
ATOM 4536 C CA . CYS A 1 570 ? -11.329 -14.253 15.833 1.00 81.38 570 CYS A CA 1
ATOM 4537 C C . CYS A 1 570 ? -11.135 -12.993 14.971 1.00 81.38 570 CYS A C 1
ATOM 4539 O O . CYS A 1 570 ? -11.581 -12.972 13.822 1.00 81.38 570 CYS A O 1
ATOM 4541 N N . GLY A 1 571 ? -10.447 -11.969 15.489 1.00 86.44 571 GLY A N 1
ATOM 4542 C CA . GLY A 1 571 ? -10.182 -10.719 14.774 1.00 86.44 571 GLY A CA 1
ATOM 4543 C C . GLY A 1 571 ? -11.417 -9.825 14.642 1.00 86.44 571 GLY A C 1
ATOM 4544 O O . GLY A 1 571 ? -12.328 -9.876 15.472 1.00 86.44 571 GLY A O 1
ATOM 4545 N N . ASP A 1 572 ? -11.436 -8.975 13.612 1.00 90.50 572 ASP A N 1
ATOM 4546 C CA . ASP A 1 572 ? -12.546 -8.048 13.397 1.00 90.50 572 ASP A CA 1
ATOM 4547 C C . ASP A 1 572 ? -13.771 -8.717 12.751 1.00 90.50 572 ASP A C 1
ATOM 4549 O O . ASP A 1 572 ? -13.678 -9.675 11.975 1.00 90.50 572 ASP A O 1
ATOM 4553 N N . LEU A 1 573 ? -14.955 -8.193 13.071 1.00 92.75 573 LEU A N 1
ATOM 4554 C CA . LEU A 1 573 ? -16.233 -8.770 12.672 1.00 92.75 573 LEU A CA 1
ATOM 4555 C C . LEU A 1 573 ? -16.413 -8.779 11.149 1.00 92.75 573 LEU A C 1
ATOM 4557 O O . LEU A 1 573 ? -17.050 -9.691 10.624 1.00 92.75 573 LEU A O 1
ATOM 4561 N N . LYS A 1 574 ? -15.842 -7.821 10.408 1.00 90.56 574 LYS A N 1
ATOM 4562 C CA . LYS A 1 574 ? -15.962 -7.796 8.944 1.00 90.56 574 LYS A CA 1
ATOM 4563 C C . LYS A 1 574 ? -15.258 -8.992 8.309 1.00 90.56 574 LYS A C 1
ATOM 4565 O O . LYS A 1 574 ? -15.836 -9.655 7.442 1.00 90.56 574 LYS A O 1
ATOM 4570 N N . GLU A 1 575 ? -14.022 -9.269 8.710 1.00 85.56 575 GLU A N 1
ATOM 4571 C CA . GLU A 1 575 ? -13.284 -10.435 8.223 1.00 85.56 575 GLU A CA 1
ATOM 4572 C C . GLU A 1 575 ? -13.944 -11.739 8.686 1.00 85.56 575 GLU A C 1
ATOM 4574 O O . GLU A 1 575 ? -14.116 -12.662 7.885 1.00 85.56 575 GLU A O 1
ATOM 4579 N N . PHE A 1 576 ? -14.415 -11.783 9.935 1.00 86.38 576 PHE A N 1
ATOM 4580 C CA . PHE A 1 576 ? -15.144 -12.926 10.478 1.00 86.38 576 PHE A CA 1
ATOM 4581 C C . PHE A 1 576 ? -16.411 -13.263 9.669 1.00 86.38 576 PHE A C 1
ATOM 4583 O O . PHE A 1 576 ? -16.636 -14.427 9.322 1.00 86.38 576 PHE A O 1
ATOM 4590 N N . LEU A 1 577 ? -17.219 -12.258 9.315 1.00 87.38 577 LEU A N 1
ATOM 4591 C CA . LEU A 1 577 ? -18.423 -12.421 8.492 1.00 87.38 577 LEU A CA 1
ATOM 4592 C C . LEU A 1 577 ? -18.090 -12.930 7.083 1.00 87.38 577 LEU A C 1
ATOM 4594 O O . LEU A 1 577 ? -18.713 -13.881 6.610 1.00 87.38 577 LEU A O 1
ATOM 4598 N N . ASN A 1 578 ? -17.075 -12.348 6.434 1.00 83.94 578 ASN A N 1
ATOM 4599 C CA . ASN A 1 578 ? -16.628 -12.762 5.100 1.00 83.94 578 ASN A CA 1
ATOM 4600 C C . ASN A 1 578 ? -16.124 -14.217 5.096 1.00 83.94 578 ASN A C 1
ATOM 4602 O O . ASN A 1 578 ? -16.481 -15.018 4.227 1.00 83.94 578 ASN A O 1
ATOM 4606 N N . CYS A 1 579 ? -15.315 -14.586 6.092 1.00 77.81 579 CYS A N 1
ATOM 4607 C CA . CYS A 1 579 ? -14.742 -15.923 6.232 1.00 77.81 579 CYS A CA 1
ATOM 4608 C C . CYS A 1 579 ? -15.789 -17.010 6.507 1.00 77.81 579 CYS A C 1
ATOM 4610 O O . CYS A 1 579 ? -15.553 -18.175 6.168 1.00 77.81 579 CYS A O 1
ATOM 4612 N N . ASN A 1 580 ? -16.927 -16.651 7.102 1.00 77.38 580 ASN A N 1
ATOM 4613 C CA . ASN A 1 580 ? -18.021 -17.566 7.436 1.00 77.38 580 ASN A CA 1
ATOM 4614 C C . ASN A 1 580 ? -19.277 -17.336 6.576 1.00 77.38 580 ASN A C 1
ATOM 4616 O O . ASN A 1 580 ? -20.368 -17.794 6.920 1.00 77.38 580 ASN A O 1
ATOM 4620 N N . SER A 1 581 ? -19.111 -16.654 5.438 1.00 79.44 581 SER A N 1
ATOM 4621 C CA . SER A 1 581 ? -20.161 -16.461 4.444 1.00 79.44 581 SER A CA 1
ATOM 4622 C C . SER A 1 581 ? -20.546 -17.788 3.777 1.00 79.44 581 SER A C 1
ATOM 4624 O O . SER A 1 581 ? -19.654 -18.540 3.365 1.00 79.44 581 SER A O 1
ATOM 4626 N N . PRO A 1 582 ? -21.849 -18.065 3.573 1.00 65.00 582 PRO A N 1
ATOM 4627 C CA . PRO A 1 582 ? -22.309 -19.252 2.849 1.00 65.00 582 PRO A CA 1
ATOM 4628 C C . PRO A 1 582 ? -21.847 -19.277 1.381 1.00 65.00 582 PRO A C 1
ATOM 4630 O O . PRO A 1 582 ? -21.898 -20.320 0.736 1.00 65.00 582 PRO A O 1
ATOM 4633 N N . PHE A 1 583 ? -21.367 -18.148 0.848 1.00 62.94 583 PHE A N 1
ATOM 4634 C CA . PHE A 1 583 ? -20.890 -18.017 -0.530 1.00 62.94 583 PHE A CA 1
ATOM 4635 C C . PHE A 1 583 ? -19.380 -18.266 -0.688 1.00 62.94 583 PHE A C 1
ATOM 4637 O O . PHE A 1 583 ? -18.863 -18.233 -1.807 1.00 62.94 583 PHE A O 1
ATOM 4644 N N . ASN A 1 584 ? -18.651 -18.526 0.403 1.00 59.97 584 ASN A N 1
ATOM 4645 C CA . ASN A 1 584 ? -17.210 -18.753 0.350 1.00 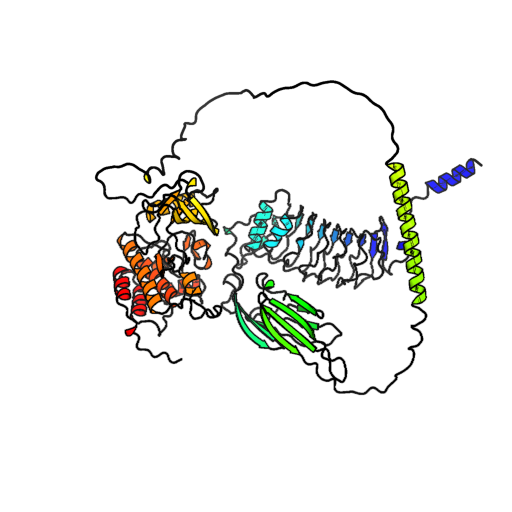59.97 584 ASN A CA 1
ATOM 4646 C C . ASN A 1 584 ? -16.878 -20.201 -0.075 1.00 59.97 584 ASN A C 1
ATOM 4648 O O . ASN A 1 584 ? -16.783 -21.109 0.749 1.00 59.97 584 ASN A O 1
ATOM 4652 N N . LYS A 1 585 ? -16.675 -20.411 -1.384 1.00 46.19 585 LYS A N 1
ATOM 4653 C CA . LYS A 1 585 ? -16.445 -21.728 -2.024 1.00 46.19 585 LYS A CA 1
ATOM 4654 C C . LYS A 1 585 ? -15.098 -22.400 -1.696 1.00 46.19 585 LYS A C 1
ATOM 4656 O O . LYS A 1 585 ? -14.847 -23.502 -2.169 1.00 46.19 585 LYS A O 1
ATOM 4661 N N . THR A 1 586 ? -14.223 -21.762 -0.916 1.00 45.22 586 THR A N 1
ATOM 4662 C CA . THR A 1 586 ? -12.863 -22.266 -0.623 1.00 45.22 586 THR A CA 1
ATOM 4663 C C . THR A 1 586 ? -12.794 -23.272 0.533 1.00 45.22 586 THR A C 1
ATOM 4665 O O . THR A 1 586 ? -11.742 -23.865 0.765 1.00 45.22 586 THR A O 1
ATOM 4668 N N . LYS A 1 587 ? -13.895 -23.511 1.257 1.00 49.69 587 LYS A N 1
ATOM 4669 C CA . LYS A 1 587 ? -13.917 -24.425 2.409 1.00 49.69 587 LYS A CA 1
ATOM 4670 C C . LYS A 1 587 ? -14.482 -25.795 2.026 1.00 49.69 587 LYS A C 1
ATOM 4672 O O . LYS A 1 587 ? -15.691 -26.008 2.017 1.00 49.69 587 LYS A O 1
ATOM 4677 N N . SER A 1 588 ? -13.577 -26.729 1.726 1.00 36.72 588 SER A N 1
ATOM 4678 C CA . SER A 1 588 ? -13.888 -28.160 1.662 1.00 36.72 588 SER A CA 1
ATOM 4679 C C . SER A 1 588 ? -14.256 -28.685 3.055 1.00 36.72 588 SER A C 1
ATOM 4681 O O . SER A 1 588 ? -13.702 -28.262 4.070 1.00 36.72 588 SER A O 1
ATOM 4683 N N . ALA A 1 589 ? -15.232 -29.586 3.085 1.00 45.34 589 ALA A N 1
ATOM 4684 C CA . ALA A 1 589 ? -15.904 -30.109 4.262 1.00 45.34 589 ALA A CA 1
ATOM 4685 C C . ALA A 1 589 ? -14.941 -30.647 5.336 1.00 45.34 589 ALA A C 1
ATOM 4687 O O . ALA A 1 589 ? -14.343 -31.696 5.141 1.00 45.34 589 ALA A O 1
ATOM 4688 N N . THR A 1 590 ? -14.841 -29.951 6.476 1.00 37.12 590 THR A N 1
ATOM 4689 C CA . THR A 1 590 ? -14.825 -30.507 7.850 1.00 37.12 590 THR A CA 1
ATOM 4690 C C . THR A 1 590 ? -14.770 -29.350 8.867 1.00 37.12 590 THR A C 1
ATOM 4692 O O . THR A 1 590 ? -13.807 -28.595 8.892 1.00 37.12 590 THR A O 1
ATOM 4695 N N . ASN A 1 591 ? -15.808 -29.210 9.704 1.00 48.03 591 ASN A N 1
ATOM 4696 C CA . ASN A 1 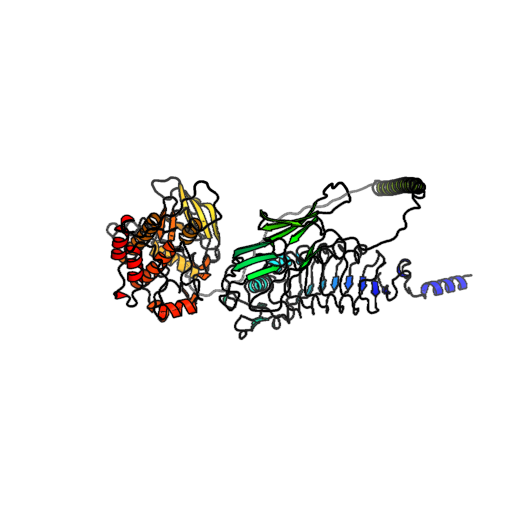591 ? -15.896 -28.311 10.876 1.00 48.03 591 ASN A CA 1
ATOM 4697 C C . ASN A 1 591 ? -15.810 -26.781 10.661 1.00 48.03 591 ASN A C 1
ATOM 4699 O O . ASN A 1 591 ? -15.178 -26.081 11.449 1.00 48.03 591 ASN A O 1
ATOM 4703 N N . SER A 1 592 ? -16.501 -26.220 9.667 1.00 49.62 592 SER A N 1
ATOM 4704 C CA . SER A 1 592 ? -16.687 -24.762 9.560 1.00 49.62 592 SER A CA 1
ATOM 4705 C C . SER A 1 592 ? -18.059 -24.316 10.080 1.00 49.62 592 SER A C 1
ATOM 4707 O O . SER A 1 592 ? -19.082 -24.815 9.611 1.00 49.62 592 SER A O 1
ATOM 4709 N N . LEU A 1 593 ? -18.084 -23.353 11.008 1.00 59.53 593 LEU A N 1
ATOM 4710 C CA . LEU A 1 593 ? -19.295 -22.669 11.471 1.00 59.53 593 LEU A CA 1
ATOM 4711 C C . LEU A 1 593 ? -19.911 -21.871 10.305 1.00 59.53 593 LEU A C 1
ATOM 4713 O O . LEU A 1 593 ? -19.367 -20.851 9.895 1.00 59.53 593 LEU A O 1
ATOM 4717 N N . ILE A 1 594 ? -21.031 -22.332 9.747 1.00 66.75 594 ILE A N 1
ATOM 4718 C CA . ILE A 1 594 ? -21.831 -21.527 8.812 1.00 66.75 594 ILE A CA 1
ATOM 4719 C C . ILE A 1 594 ? -22.720 -20.615 9.657 1.00 66.75 594 ILE A C 1
ATOM 4721 O O . ILE A 1 594 ? -23.508 -21.110 10.463 1.00 66.75 594 ILE A O 1
ATOM 4725 N N . LEU A 1 595 ? -22.592 -19.295 9.491 1.00 75.19 595 LEU A N 1
ATOM 4726 C CA . LEU A 1 595 ? -23.416 -18.331 10.223 1.00 75.19 595 LEU A CA 1
ATOM 4727 C C . LEU A 1 595 ? -24.845 -18.339 9.671 1.00 75.19 595 LEU A C 1
ATOM 4729 O O . LEU A 1 595 ? -25.132 -17.774 8.610 1.00 75.19 595 LEU A O 1
ATOM 4733 N N . SER A 1 596 ? -25.735 -18.997 10.406 1.00 82.38 596 SER A N 1
ATOM 4734 C CA . SER A 1 596 ? -27.177 -18.959 10.192 1.00 82.38 596 SER A CA 1
ATOM 4735 C C . SER A 1 596 ? -27.759 -17.589 10.565 1.00 82.38 596 SER A C 1
ATOM 4737 O O . SER A 1 596 ? -27.133 -16.794 11.270 1.00 82.38 596 SER A O 1
ATOM 4739 N N . GLN A 1 597 ? -28.970 -17.285 10.084 1.00 82.88 597 GLN A N 1
ATOM 4740 C CA . GLN A 1 597 ? -29.596 -15.979 10.318 1.00 82.88 597 GLN A CA 1
ATOM 4741 C C . GLN A 1 597 ? -29.825 -15.670 11.810 1.00 82.88 597 GLN A C 1
ATOM 4743 O O . GLN A 1 597 ? -29.694 -14.513 12.194 1.00 82.88 597 GLN A O 1
ATOM 4748 N N . ASP A 1 598 ? -30.108 -16.664 12.661 1.00 85.88 598 ASP A N 1
ATOM 4749 C CA . ASP A 1 598 ? -30.175 -16.482 14.124 1.00 85.88 598 ASP A CA 1
ATOM 4750 C C . ASP A 1 598 ? -28.855 -15.971 14.690 1.00 85.88 598 ASP A C 1
ATOM 4752 O O . ASP A 1 598 ? -28.855 -15.023 15.466 1.00 85.88 598 ASP A O 1
ATOM 4756 N N . LYS A 1 599 ? -27.724 -16.527 14.246 1.00 89.25 599 LYS A N 1
ATOM 4757 C CA . LYS A 1 599 ? -26.409 -16.080 14.710 1.00 89.25 599 LYS A CA 1
ATOM 4758 C C . LYS A 1 599 ? -26.086 -14.665 14.258 1.00 89.25 599 LYS A C 1
ATOM 4760 O O . LYS A 1 599 ? -25.480 -13.915 15.015 1.00 89.25 599 LYS A O 1
ATOM 4765 N N . LEU A 1 600 ? -26.535 -14.267 13.070 1.00 92.00 600 LEU A N 1
ATOM 4766 C CA . LEU A 1 600 ? -26.418 -12.879 12.617 1.00 92.00 600 LEU A CA 1
ATOM 4767 C C . LEU A 1 600 ? -27.290 -11.924 13.448 1.00 92.00 600 LEU A C 1
ATOM 4769 O O . LEU A 1 600 ? -26.849 -10.819 13.760 1.00 92.00 600 LEU A O 1
ATOM 4773 N N . VAL A 1 601 ? -28.492 -12.349 13.856 1.00 93.69 601 VAL A N 1
ATOM 4774 C CA . VAL A 1 601 ? -29.340 -11.585 14.789 1.00 93.69 601 VAL A CA 1
ATOM 4775 C C . VAL A 1 601 ? -28.679 -11.480 16.167 1.00 93.69 601 VAL A C 1
ATOM 4777 O O . VAL A 1 601 ? -28.661 -10.387 16.732 1.00 93.69 601 VAL A O 1
ATOM 4780 N N . ASP A 1 602 ? -28.085 -12.559 16.685 1.00 93.38 602 ASP A N 1
ATOM 4781 C CA . ASP A 1 602 ? -27.343 -12.553 17.954 1.00 93.38 602 ASP A CA 1
ATOM 4782 C C . ASP A 1 602 ? -26.176 -11.547 17.895 1.00 93.38 602 ASP A C 1
ATOM 4784 O O . ASP A 1 602 ? -26.028 -10.703 18.779 1.00 93.38 602 ASP A O 1
ATOM 4788 N N . VAL A 1 603 ? -25.381 -11.579 16.819 1.00 95.50 603 VAL A N 1
ATOM 4789 C CA . VAL A 1 603 ? -24.282 -10.629 16.555 1.00 95.50 603 VAL A CA 1
ATOM 4790 C C . VAL A 1 603 ? -24.792 -9.184 16.512 1.00 95.50 603 VAL A C 1
ATOM 4792 O O . VAL A 1 603 ? -24.255 -8.312 17.194 1.00 95.50 603 VAL A O 1
ATOM 4795 N N . ALA A 1 604 ? -25.859 -8.919 15.755 1.00 97.31 604 ALA A N 1
ATOM 4796 C CA . ALA A 1 604 ? -26.457 -7.589 15.651 1.00 97.31 604 ALA A CA 1
ATOM 4797 C C . ALA A 1 604 ? -26.986 -7.067 16.996 1.00 97.31 604 ALA A C 1
ATOM 4799 O O . ALA A 1 604 ? -26.836 -5.880 17.307 1.00 97.31 604 ALA A O 1
ATOM 4800 N N . THR A 1 605 ? -27.581 -7.955 17.796 1.00 97.56 605 THR A N 1
ATOM 4801 C CA . THR A 1 605 ? -28.123 -7.643 19.124 1.00 97.56 605 THR A CA 1
ATOM 4802 C C . THR A 1 605 ? -27.007 -7.248 20.087 1.00 97.56 605 THR A C 1
ATOM 4804 O O . THR A 1 605 ? -27.147 -6.261 20.805 1.00 97.56 605 THR A O 1
ATOM 4807 N N . GLN A 1 606 ? -25.872 -7.949 20.054 1.00 98.00 606 GLN A N 1
ATOM 4808 C CA . GLN A 1 606 ? -24.699 -7.633 20.874 1.00 98.00 606 GLN A CA 1
ATOM 4809 C C . GLN A 1 606 ? -24.117 -6.244 20.561 1.00 98.00 606 GLN A C 1
ATOM 4811 O O . GLN A 1 606 ? -23.855 -5.468 21.481 1.00 98.00 606 GLN A O 1
ATOM 4816 N N . VAL A 1 607 ? -23.992 -5.882 19.276 1.00 98.25 607 VAL A N 1
ATOM 4817 C CA . VAL A 1 607 ? -23.537 -4.536 18.870 1.00 98.25 607 VAL A CA 1
ATOM 4818 C C . VAL A 1 607 ? -24.528 -3.457 19.332 1.00 98.25 607 VAL A C 1
ATOM 4820 O O . VAL A 1 607 ? -24.112 -2.419 19.846 1.00 98.25 607 VAL A O 1
ATOM 4823 N N . ALA A 1 608 ? -25.840 -3.701 19.219 1.00 98.25 608 ALA A N 1
ATOM 4824 C CA . ALA A 1 608 ? -26.856 -2.771 19.727 1.00 98.25 608 ALA A CA 1
ATOM 4825 C C . ALA A 1 608 ? -26.796 -2.616 21.253 1.00 98.25 608 ALA A C 1
ATOM 4827 O O . ALA A 1 608 ? -26.957 -1.508 21.762 1.00 98.25 608 ALA A O 1
ATOM 4828 N N . CYS A 1 609 ? -26.542 -3.709 21.978 1.00 98.12 609 CYS A N 1
ATOM 4829 C CA . CYS A 1 609 ? -26.386 -3.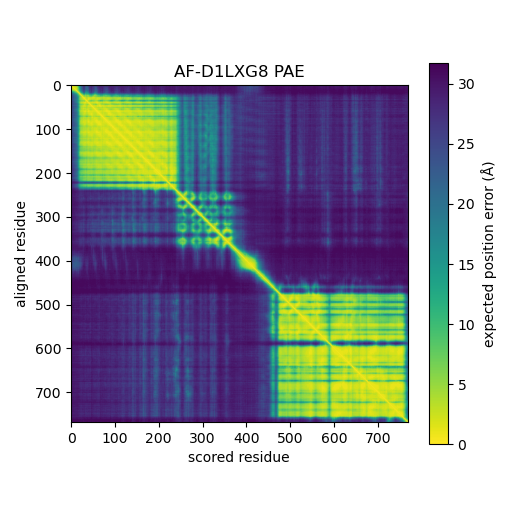707 23.431 1.00 98.12 609 CYS A CA 1
ATOM 4830 C C . CYS A 1 609 ? -25.215 -2.804 23.854 1.00 98.12 609 CYS A C 1
ATOM 4832 O O . CYS A 1 609 ? -25.387 -1.898 24.671 1.00 98.12 609 CYS A O 1
ATOM 4834 N N . ALA A 1 610 ? -24.055 -2.977 23.210 1.00 97.44 610 ALA A N 1
ATOM 4835 C CA . ALA A 1 610 ? -22.871 -2.148 23.423 1.00 97.44 610 ALA A CA 1
ATOM 4836 C C . ALA A 1 610 ? -23.141 -0.661 23.160 1.00 97.44 610 ALA A C 1
ATOM 4838 O O . ALA A 1 610 ? -22.838 0.191 23.993 1.00 97.44 610 ALA A O 1
ATOM 4839 N N . MET A 1 611 ? -23.753 -0.341 22.019 1.00 97.94 611 MET A N 1
ATOM 4840 C CA . MET A 1 611 ? -24.038 1.045 21.651 1.00 97.94 611 MET A CA 1
ATOM 4841 C C . MET A 1 611 ? -25.122 1.682 22.524 1.00 97.94 611 MET A C 1
ATOM 4843 O O . MET A 1 611 ? -25.067 2.884 22.775 1.00 97.94 611 MET A O 1
ATOM 4847 N N . SER A 1 612 ? -26.064 0.894 23.051 1.00 97.69 612 SER A N 1
ATOM 4848 C CA . SER A 1 612 ? -27.025 1.365 24.054 1.00 97.69 612 SER A CA 1
ATOM 4849 C C . SER A 1 612 ? -26.324 1.775 25.346 1.00 97.69 612 SER A C 1
ATOM 4851 O O . SER A 1 612 ? -26.659 2.814 25.912 1.00 97.69 612 SER A O 1
ATOM 4853 N N . TYR A 1 613 ? -25.340 0.992 25.795 1.00 96.56 613 TYR A N 1
ATOM 4854 C CA . TYR A 1 613 ? -24.514 1.325 26.954 1.00 96.56 613 TYR A CA 1
ATOM 4855 C C . TYR A 1 613 ? -23.666 2.583 26.704 1.00 96.56 613 TYR A C 1
ATOM 4857 O O . TYR A 1 613 ? -23.741 3.538 27.474 1.00 96.56 613 TYR A O 1
ATOM 4865 N N . LEU A 1 614 ? -22.925 2.631 25.592 1.00 94.56 614 LEU A N 1
ATOM 4866 C CA . LEU A 1 614 ? -22.063 3.768 25.246 1.00 94.56 614 LEU A CA 1
ATOM 4867 C C . LEU A 1 614 ? -22.858 5.073 25.083 1.00 94.56 614 LEU A C 1
ATOM 4869 O O . LEU A 1 614 ? -22.485 6.106 25.641 1.00 94.56 614 LEU A O 1
ATOM 4873 N N . SER A 1 615 ? -23.994 5.019 24.381 1.00 95.12 615 SER A N 1
ATOM 4874 C CA . SER A 1 615 ? -24.864 6.180 24.187 1.00 95.12 615 SER A CA 1
ATOM 4875 C C . SER A 1 615 ? -25.464 6.683 25.502 1.00 95.12 615 SER A C 1
ATOM 4877 O O . SER A 1 615 ? -25.604 7.895 25.663 1.00 95.12 615 SER A O 1
ATOM 4879 N N . ALA A 1 616 ? -25.810 5.793 26.441 1.00 94.19 616 ALA A N 1
ATOM 4880 C CA . ALA A 1 616 ? -26.318 6.183 27.759 1.00 94.19 616 ALA A CA 1
ATOM 4881 C C . ALA A 1 616 ? -25.253 6.905 28.603 1.00 94.19 616 ALA A C 1
ATOM 4883 O O . ALA A 1 616 ? -25.591 7.785 29.393 1.00 94.19 616 ALA A O 1
ATOM 4884 N N . SER A 1 617 ? -23.976 6.588 28.381 1.00 90.25 617 SER A N 1
ATOM 4885 C CA . SER A 1 617 ? -22.825 7.278 28.977 1.00 90.25 617 SER A CA 1
ATOM 4886 C C . SER A 1 617 ? -22.455 8.586 28.259 1.00 90.25 617 SER A C 1
ATOM 4888 O O . SER A 1 617 ? -21.485 9.240 28.632 1.00 90.25 617 SER A O 1
ATOM 4890 N N . GLY A 1 618 ? -23.202 8.988 27.222 1.00 90.00 618 GLY A N 1
ATOM 4891 C CA . GLY A 1 618 ? -22.918 10.187 26.427 1.00 90.00 618 GLY A CA 1
ATOM 4892 C C . GLY A 1 618 ? -21.734 10.042 25.464 1.00 90.00 618 GLY A C 1
ATOM 4893 O O . GLY A 1 618 ? -21.288 11.040 24.893 1.00 90.00 618 GLY A O 1
ATOM 4894 N N . PHE A 1 619 ? -21.225 8.822 25.264 1.00 91.44 619 PHE A N 1
ATOM 4895 C CA . PHE A 1 619 ? -20.162 8.543 24.306 1.00 91.44 619 PHE A CA 1
ATOM 4896 C C . PHE A 1 619 ? -20.725 8.476 22.885 1.00 91.44 619 PHE A C 1
ATOM 4898 O O . PHE A 1 619 ? -21.750 7.843 22.635 1.00 91.44 619 PHE A O 1
ATOM 4905 N N . VAL A 1 620 ? -20.028 9.123 21.951 1.00 93.25 620 VAL A N 1
ATOM 4906 C CA . VAL A 1 620 ? -20.343 9.097 20.518 1.00 93.25 620 VAL A CA 1
ATOM 4907 C C . VAL A 1 620 ? -19.171 8.438 19.806 1.00 93.25 620 VAL A C 1
ATOM 4909 O O . VAL A 1 620 ? -18.061 8.973 19.842 1.00 93.25 620 VAL A O 1
ATOM 4912 N N . HIS A 1 621 ? -19.418 7.304 19.157 1.00 93.62 621 HIS A N 1
ATOM 4913 C CA . HIS A 1 621 ? -18.404 6.469 18.523 1.00 93.62 621 HIS A CA 1
ATOM 4914 C C . HIS A 1 621 ? -17.847 7.097 17.243 1.00 93.62 621 HIS A C 1
ATOM 4916 O O . HIS A 1 621 ? -16.642 7.028 17.009 1.00 93.62 621 HIS A O 1
ATOM 4922 N N . ARG A 1 622 ? -18.686 7.727 16.404 1.00 92.94 622 ARG A N 1
ATOM 4923 C CA . ARG A 1 622 ? -18.303 8.459 15.169 1.00 92.94 622 ARG A CA 1
ATOM 4924 C C . ARG A 1 622 ? -17.721 7.621 14.026 1.00 92.94 622 ARG A C 1
ATOM 4926 O O . ARG A 1 622 ? -17.483 8.161 12.946 1.00 92.94 622 ARG A O 1
ATOM 4933 N N . ASP A 1 623 ? -17.458 6.343 14.263 1.00 93.25 623 ASP A N 1
ATOM 4934 C CA . ASP A 1 623 ? -16.829 5.408 13.323 1.00 93.25 623 ASP A CA 1
ATOM 4935 C C . ASP A 1 623 ? -17.374 3.986 13.532 1.00 93.25 623 ASP A C 1
ATOM 4937 O O . ASP A 1 623 ? -16.644 3.002 13.472 1.00 93.25 623 ASP A O 1
ATOM 4941 N N . LEU A 1 624 ? -18.659 3.859 13.869 1.00 96.31 624 LEU A N 1
ATOM 4942 C CA . LEU A 1 624 ? -19.271 2.551 14.083 1.00 96.31 624 LEU A CA 1
ATOM 4943 C C . LEU A 1 624 ? -19.421 1.812 12.743 1.00 96.31 624 LEU A C 1
ATOM 4945 O O . LEU A 1 624 ? -20.110 2.285 11.839 1.00 96.31 624 LEU A O 1
ATOM 4949 N N . ALA A 1 625 ? -18.782 0.648 12.641 1.00 96.56 625 ALA A N 1
ATOM 4950 C CA . ALA A 1 625 ? -18.786 -0.223 11.468 1.00 96.56 625 ALA A CA 1
ATOM 4951 C C . ALA A 1 625 ? -18.419 -1.660 11.868 1.00 96.56 625 ALA A C 1
ATOM 4953 O O . ALA A 1 625 ? -17.847 -1.881 12.941 1.00 96.56 625 ALA A O 1
ATOM 4954 N N . ALA A 1 626 ? -18.663 -2.642 10.991 1.00 95.12 626 ALA A N 1
ATOM 4955 C CA . ALA A 1 626 ? -18.310 -4.034 11.281 1.00 95.12 626 ALA A CA 1
ATOM 4956 C C . ALA A 1 626 ? -16.796 -4.221 11.506 1.00 95.12 626 ALA A C 1
ATOM 4958 O O . ALA A 1 626 ? -16.387 -4.976 12.379 1.00 95.12 626 ALA A O 1
ATOM 4959 N N . HIS A 1 627 ? -15.939 -3.492 10.786 1.00 91.19 627 HIS A N 1
ATOM 4960 C CA . HIS A 1 627 ? -14.482 -3.561 10.979 1.00 91.19 627 HIS A CA 1
ATOM 4961 C C . HIS A 1 627 ? -13.977 -2.907 12.279 1.00 91.19 627 HIS A C 1
ATOM 4963 O O . HIS A 1 627 ? -12.810 -3.066 12.619 1.00 91.19 627 HIS A O 1
ATOM 4969 N N . ASN A 1 628 ? -14.835 -2.173 12.994 1.00 93.88 628 ASN A N 1
ATOM 4970 C CA . ASN A 1 628 ? -14.570 -1.617 14.328 1.00 93.88 628 ASN A CA 1
ATOM 4971 C C . ASN A 1 628 ? -15.232 -2.448 15.445 1.00 93.88 628 ASN A C 1
ATOM 4973 O O . ASN A 1 628 ? -15.369 -1.997 16.577 1.00 93.88 628 ASN A O 1
ATOM 4977 N N . CYS A 1 629 ? -15.640 -3.680 15.143 1.00 95.00 629 CYS A N 1
ATOM 4978 C CA . CYS A 1 629 ? -16.089 -4.653 16.133 1.00 95.00 629 CYS A CA 1
ATOM 4979 C C . CYS A 1 629 ? -15.135 -5.851 16.131 1.00 95.00 629 CYS A C 1
ATOM 4981 O O . CYS A 1 629 ? -14.662 -6.256 15.074 1.00 95.00 629 CYS A O 1
ATOM 4983 N N . MET A 1 630 ? -14.880 -6.431 17.298 1.00 92.19 630 MET A N 1
ATOM 4984 C CA . MET A 1 630 ? -14.040 -7.611 17.499 1.00 92.19 630 MET A CA 1
ATOM 4985 C C . MET A 1 630 ? -14.884 -8.831 17.857 1.00 92.19 630 MET A C 1
ATOM 4987 O O . MET A 1 630 ? -15.960 -8.685 18.442 1.00 92.19 630 MET A O 1
ATOM 4991 N N . VAL A 1 631 ? -14.398 -10.021 17.508 1.00 91.25 631 VAL A N 1
ATOM 4992 C CA . VAL A 1 631 ? -15.093 -11.294 17.734 1.00 91.25 631 VAL A CA 1
ATOM 4993 C C . VAL A 1 631 ? -14.216 -12.247 18.541 1.00 91.25 631 VAL A C 1
ATOM 4995 O O . VAL A 1 631 ? -13.027 -12.405 18.254 1.00 91.25 631 VAL A O 1
ATOM 4998 N N . SER A 1 632 ? -14.829 -12.907 19.517 1.00 87.69 632 SER A N 1
ATOM 4999 C CA . SER A 1 632 ? -14.237 -13.998 20.294 1.00 87.69 632 SER A CA 1
ATOM 5000 C C . SER A 1 632 ? -14.754 -15.367 19.822 1.00 87.69 632 SER A C 1
ATOM 5002 O O . SER A 1 632 ? -15.789 -15.464 19.159 1.00 87.69 632 SER A O 1
ATOM 5004 N N . SER A 1 633 ? -14.058 -16.451 20.165 1.00 82.62 633 SER A N 1
ATOM 5005 C CA . SER A 1 633 ? -14.351 -17.822 19.714 1.00 82.62 633 SER A CA 1
ATOM 5006 C C . SER A 1 633 ? -15.694 -18.361 20.185 1.00 82.62 633 SER A C 1
ATOM 5008 O O . SER A 1 633 ? -16.254 -19.261 19.558 1.00 82.62 633 SER A O 1
ATOM 5010 N N . ASP A 1 634 ? -16.239 -17.791 21.255 1.00 86.56 634 ASP A N 1
ATOM 5011 C CA . ASP A 1 634 ? -17.586 -18.048 21.759 1.00 86.56 634 ASP A CA 1
ATOM 5012 C C . ASP A 1 634 ? -18.681 -17.244 21.026 1.00 86.56 634 ASP A C 1
ATOM 5014 O O . ASP A 1 634 ? -19.852 -17.330 21.394 1.00 86.56 634 ASP A O 1
ATOM 5018 N N . LEU A 1 635 ? -18.321 -16.513 19.961 1.00 88.88 635 LEU A N 1
ATOM 5019 C CA . LEU A 1 635 ? -19.166 -15.580 19.202 1.00 88.88 635 LEU A CA 1
ATOM 5020 C C . LEU A 1 635 ? -19.609 -14.343 19.990 1.00 88.88 635 LEU A C 1
ATOM 5022 O O . LEU A 1 635 ? -20.570 -13.668 19.596 1.00 88.88 635 LEU A O 1
ATOM 5026 N N . THR A 1 636 ? -18.902 -14.012 21.071 1.00 93.56 636 THR A N 1
ATOM 5027 C CA . THR A 1 636 ? -19.057 -12.714 21.720 1.00 93.56 636 THR A CA 1
ATOM 5028 C C . THR A 1 636 ? -18.519 -11.618 20.801 1.00 93.56 636 THR A C 1
ATOM 5030 O O . THR A 1 636 ? -17.396 -11.704 20.301 1.00 93.56 636 THR A O 1
ATOM 5033 N N . VAL A 1 637 ? -19.324 -10.580 20.567 1.00 96.06 637 VAL A N 1
ATOM 5034 C CA . VAL A 1 637 ? -18.965 -9.422 19.737 1.00 96.06 637 VAL A CA 1
ATOM 5035 C C . VAL A 1 637 ? -18.783 -8.195 20.611 1.00 96.06 637 VAL A C 1
ATOM 5037 O O . VAL A 1 637 ? -19.638 -7.882 21.444 1.00 96.06 637 VAL A O 1
ATOM 5040 N N . LYS A 1 638 ? -17.672 -7.489 20.400 1.00 95.25 638 LYS A N 1
ATOM 5041 C CA . LYS A 1 638 ? -17.264 -6.329 21.192 1.00 95.25 638 LYS A CA 1
ATOM 5042 C C . LYS A 1 638 ? -16.991 -5.124 20.304 1.00 95.25 638 LYS A C 1
ATOM 5044 O O . LYS A 1 638 ? -16.148 -5.189 19.417 1.00 95.25 638 LYS A O 1
ATOM 5049 N N . VAL A 1 639 ? -17.686 -4.017 20.542 1.00 95.44 639 VAL A N 1
ATOM 5050 C CA . VAL A 1 639 ? -17.420 -2.735 19.870 1.00 95.44 639 VAL A CA 1
ATOM 5051 C C . VAL A 1 639 ? -16.080 -2.184 20.356 1.00 95.44 639 VAL A C 1
ATOM 5053 O O . VAL A 1 639 ? -15.811 -2.200 21.558 1.00 95.44 639 VAL A O 1
ATOM 5056 N N . ALA A 1 640 ? -15.234 -1.720 19.437 1.00 88.31 640 ALA A N 1
ATOM 5057 C CA . ALA A 1 640 ? -13.856 -1.347 19.724 1.00 88.31 640 ALA A CA 1
ATOM 5058 C C . ALA A 1 640 ? -13.436 -0.042 19.021 1.00 88.31 640 ALA A C 1
ATOM 5060 O O . ALA A 1 640 ? -13.750 0.176 17.855 1.00 88.31 640 ALA A O 1
ATOM 5061 N N . ASP A 1 641 ? -12.628 0.786 19.695 1.00 76.56 641 ASP A N 1
ATOM 5062 C CA . ASP A 1 641 ? -11.948 1.948 19.093 1.00 76.56 641 ASP A CA 1
ATOM 5063 C C . ASP A 1 641 ? -10.426 1.838 19.260 1.00 76.56 641 ASP A C 1
ATOM 5065 O O . ASP A 1 641 ? -9.744 2.615 19.931 1.00 76.56 641 ASP A O 1
ATOM 5069 N N . ILE A 1 642 ? -9.866 0.803 18.635 1.00 66.44 642 ILE A N 1
ATOM 5070 C CA . ILE A 1 642 ? -8.423 0.537 18.674 1.00 66.44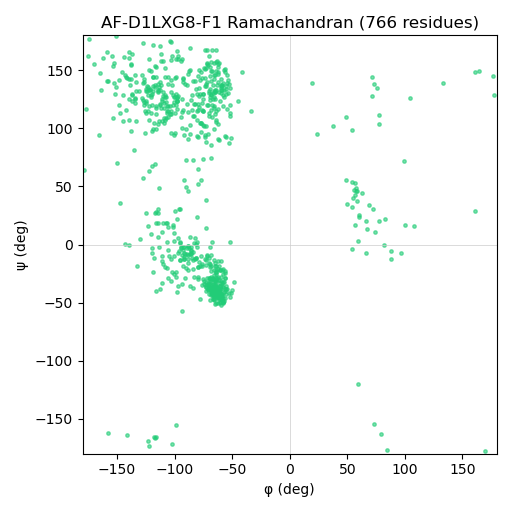 642 ILE A CA 1
ATOM 5071 C C . ILE A 1 642 ? -7.681 1.495 17.727 1.00 66.44 642 ILE A C 1
ATOM 5073 O O . ILE A 1 642 ? -6.455 1.582 17.755 1.00 66.44 642 ILE A O 1
ATOM 5077 N N . GLY A 1 643 ? -8.386 2.255 16.881 1.00 69.12 643 GLY A N 1
ATOM 5078 C CA . GLY A 1 643 ? -7.793 3.218 15.950 1.00 69.12 643 GLY A CA 1
ATOM 5079 C C . GLY A 1 643 ? -6.943 2.607 14.826 1.00 69.12 643 GLY A C 1
ATOM 5080 O O . GLY A 1 643 ? -6.218 3.342 14.162 1.00 69.12 643 GLY A O 1
ATOM 5081 N N . ILE A 1 644 ? -7.018 1.289 14.600 1.00 65.88 644 ILE A N 1
ATOM 5082 C CA . ILE A 1 644 ? -6.296 0.584 13.519 1.00 65.88 644 ILE A CA 1
ATOM 5083 C C . ILE A 1 644 ? -7.064 0.527 12.203 1.00 65.88 644 ILE A C 1
ATOM 5085 O O . ILE A 1 644 ? -6.473 0.348 11.139 1.00 65.88 644 ILE A O 1
ATOM 5089 N N . SER A 1 645 ? -8.382 0.682 12.251 1.00 69.44 645 SER A N 1
ATOM 5090 C CA . SER A 1 645 ? -9.246 0.419 11.101 1.00 69.44 645 SER A CA 1
ATOM 5091 C C . SER A 1 645 ? -9.006 1.361 9.932 1.00 69.44 645 SER A C 1
ATOM 5093 O O . SER A 1 645 ? -9.098 0.941 8.785 1.00 69.44 645 SER A O 1
ATOM 5095 N N . LYS A 1 646 ? -8.586 2.599 10.206 1.00 69.56 646 LYS A N 1
ATOM 5096 C CA . LYS A 1 646 ? -8.194 3.581 9.181 1.00 69.56 646 LYS A CA 1
ATOM 5097 C C . LYS A 1 646 ? -6.999 3.136 8.345 1.00 69.56 646 LYS A C 1
ATOM 5099 O O . LYS A 1 646 ? -6.874 3.545 7.197 1.00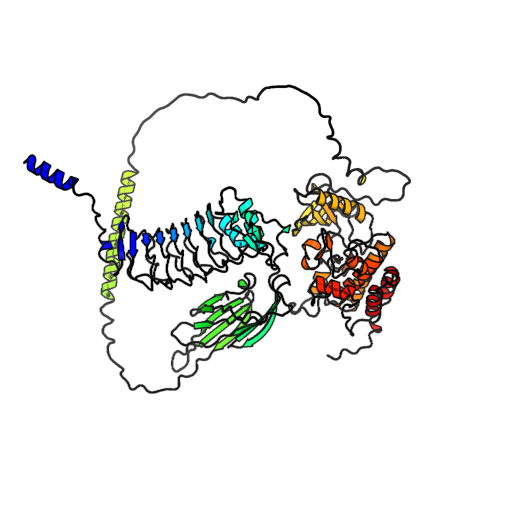 69.56 646 LYS A O 1
ATOM 5104 N N . GLU A 1 647 ? -6.128 2.314 8.919 1.00 67.62 647 GLU A N 1
ATOM 5105 C CA . GLU A 1 647 ? -4.953 1.788 8.235 1.00 67.62 647 GLU A CA 1
ATOM 5106 C C . GLU A 1 647 ? -5.178 0.379 7.669 1.00 67.62 647 GLU A C 1
ATOM 5108 O O . GLU A 1 647 ? -4.658 0.062 6.602 1.00 67.62 647 GLU A O 1
ATOM 5113 N N . ARG A 1 648 ? -5.950 -0.472 8.365 1.00 66.94 648 ARG A N 1
ATOM 5114 C CA . ARG A 1 648 ? -6.308 -1.824 7.895 1.00 66.94 648 ARG A CA 1
ATOM 5115 C C . ARG A 1 648 ? -7.320 -1.787 6.747 1.00 66.94 648 ARG A C 1
ATOM 5117 O O . ARG A 1 648 ? -7.237 -2.606 5.838 1.00 66.94 648 ARG A O 1
ATOM 5124 N N . TYR A 1 649 ? -8.239 -0.822 6.770 1.00 73.44 649 TYR A N 1
ATOM 5125 C CA . TYR A 1 649 ? -9.328 -0.665 5.806 1.00 73.44 649 TYR A CA 1
ATOM 5126 C C . TYR A 1 649 ? -9.384 0.746 5.199 1.00 73.44 649 TYR A C 1
ATOM 5128 O O . TYR A 1 649 ? -10.412 1.418 5.282 1.00 73.44 649 TYR A O 1
ATOM 5136 N N . PRO A 1 650 ? -8.312 1.231 4.556 1.00 66.50 650 PRO A N 1
ATOM 5137 C CA . PRO A 1 650 ? -8.238 2.613 4.082 1.00 66.50 650 PRO A CA 1
ATOM 5138 C C . PRO A 1 650 ? -9.288 2.926 3.013 1.00 66.50 650 PRO A C 1
ATOM 5140 O O . PRO A 1 650 ? -9.779 4.046 2.965 1.00 66.50 650 PRO A O 1
ATOM 5143 N N . MET A 1 651 ? -9.718 1.932 2.223 1.00 66.62 651 MET A N 1
ATOM 5144 C CA . MET A 1 651 ? -10.800 2.100 1.245 1.00 66.62 651 MET A CA 1
ATOM 5145 C C . MET A 1 651 ? -12.188 2.329 1.866 1.00 66.62 651 MET A C 1
ATOM 5147 O O . MET A 1 651 ? -13.139 2.611 1.144 1.00 66.62 651 MET A O 1
ATOM 5151 N N . HIS A 1 652 ? -12.343 2.179 3.184 1.00 76.88 652 HIS A N 1
ATOM 5152 C CA . HIS A 1 652 ? -13.592 2.508 3.877 1.00 76.88 652 HIS A CA 1
ATOM 5153 C C . HIS A 1 652 ? -13.671 3.983 4.267 1.00 76.88 652 HIS A C 1
ATOM 5155 O O . HIS A 1 652 ? -14.729 4.434 4.712 1.00 76.88 652 HIS A O 1
ATOM 5161 N N . TYR A 1 653 ? -12.580 4.733 4.103 1.00 82.62 653 TYR A N 1
ATOM 5162 C CA . TYR A 1 653 ? -12.509 6.110 4.539 1.00 82.62 653 TYR A CA 1
ATOM 5163 C C . TYR A 1 653 ? -12.117 7.061 3.410 1.00 82.62 653 TYR A C 1
ATOM 5165 O O . TYR A 1 653 ? -11.124 6.868 2.717 1.00 82.62 653 TYR A O 1
ATOM 5173 N N . MET A 1 654 ? -12.855 8.163 3.307 1.00 83.25 654 MET A N 1
ATOM 5174 C CA . MET A 1 654 ? -12.585 9.244 2.368 1.00 83.25 654 MET A CA 1
ATOM 5175 C C . MET A 1 654 ? -11.935 10.421 3.095 1.00 83.25 654 MET A C 1
ATOM 5177 O O . MET A 1 654 ? -12.301 10.768 4.225 1.00 83.25 654 MET A O 1
ATOM 5181 N N . ARG A 1 655 ? -10.967 11.071 2.443 1.00 78.06 655 ARG A N 1
ATOM 5182 C CA . ARG A 1 655 ? -10.373 12.306 2.956 1.00 78.06 655 ARG A CA 1
ATOM 5183 C C . ARG A 1 655 ? -11.289 13.488 2.655 1.00 78.06 655 ARG A C 1
ATOM 5185 O O . ARG A 1 655 ? -11.485 13.857 1.504 1.00 78.06 655 ARG A O 1
ATOM 5192 N N . VAL A 1 656 ? -11.808 14.107 3.711 1.00 72.50 656 VAL A N 1
ATOM 5193 C CA . VAL A 1 656 ? -12.640 15.311 3.641 1.00 72.50 656 VAL A CA 1
ATOM 5194 C C . VAL A 1 656 ? -11.920 16.434 4.381 1.00 72.50 656 VAL A C 1
ATOM 5196 O O . VAL A 1 656 ? -11.819 16.450 5.613 1.00 72.50 656 VAL A O 1
ATOM 5199 N N . GLY A 1 657 ? -11.337 17.359 3.615 1.00 77.25 657 GLY A N 1
ATOM 5200 C CA . GLY A 1 657 ? -10.417 18.361 4.150 1.00 77.25 657 GLY A CA 1
ATOM 5201 C C . GLY A 1 657 ? -9.206 17.699 4.817 1.00 77.25 657 GLY A C 1
ATOM 5202 O O . GLY A 1 657 ? -8.466 16.958 4.179 1.00 77.25 657 GLY A O 1
ATOM 5203 N N . ARG A 1 658 ? -9.007 17.951 6.119 1.00 69.31 658 ARG A N 1
ATOM 5204 C CA . ARG A 1 658 ? -7.904 17.365 6.911 1.00 69.31 658 ARG A CA 1
ATOM 5205 C C . ARG A 1 658 ? -8.272 16.065 7.636 1.00 69.31 658 ARG A C 1
ATOM 5207 O O . ARG A 1 658 ? -7.410 15.478 8.282 1.00 69.31 658 ARG A O 1
ATOM 5214 N N . LYS A 1 659 ? -9.535 15.627 7.585 1.00 72.38 659 LYS A N 1
ATOM 5215 C CA . LYS A 1 659 ? -10.019 14.453 8.327 1.00 72.38 659 LYS A CA 1
ATOM 5216 C C . LYS A 1 659 ? -10.233 13.268 7.392 1.00 72.38 659 LYS A C 1
ATOM 5218 O O . LYS A 1 659 ? -10.661 13.437 6.256 1.00 72.38 659 LYS A O 1
ATOM 5223 N N . LEU A 1 660 ? -9.947 12.074 7.898 1.00 80.50 660 LEU A N 1
ATOM 5224 C CA . LEU A 1 660 ? -10.270 10.811 7.245 1.00 80.50 660 LEU A CA 1
ATOM 5225 C C . LEU A 1 660 ? -11.574 10.282 7.865 1.00 80.50 660 LEU A C 1
ATOM 5227 O O . LEU A 1 660 ? -11.612 10.068 9.080 1.00 80.50 660 LEU A O 1
ATOM 5231 N N . LEU A 1 661 ? -12.636 10.158 7.063 1.00 88.25 661 LEU A N 1
ATOM 5232 C CA . LEU A 1 661 ? -14.004 9.912 7.533 1.00 88.25 661 LEU A CA 1
ATOM 5233 C C . LEU A 1 661 ? -14.642 8.690 6.841 1.00 88.25 661 LEU A C 1
ATOM 5235 O O . LEU A 1 661 ? -14.476 8.540 5.629 1.00 88.25 661 LEU A O 1
ATOM 5239 N N . PRO A 1 662 ? -15.395 7.838 7.563 1.00 93.50 662 PRO A N 1
ATOM 5240 C CA . PRO A 1 662 ? -16.047 6.642 7.020 1.00 93.50 662 PRO A CA 1
ATOM 5241 C C . PRO A 1 662 ? -17.345 7.001 6.276 1.00 93.50 662 PRO A C 1
ATOM 5243 O O . PRO A 1 662 ? -18.448 6.652 6.689 1.00 93.50 662 PRO A O 1
ATOM 5246 N N . VAL A 1 663 ? -17.239 7.746 5.174 1.00 93.69 663 VAL A N 1
ATOM 5247 C CA . VAL A 1 663 ? -18.379 8.445 4.542 1.00 93.69 663 VAL A CA 1
ATOM 5248 C C . VAL A 1 663 ? -19.548 7.558 4.109 1.00 93.69 663 VAL A C 1
ATOM 5250 O O . VAL A 1 663 ? -20.670 8.042 3.999 1.00 93.69 663 VAL A O 1
ATOM 5253 N N . ARG A 1 664 ? -19.322 6.255 3.924 1.00 94.88 664 ARG A N 1
ATOM 5254 C CA . ARG A 1 664 ? -20.366 5.271 3.588 1.00 94.88 664 ARG A CA 1
ATOM 5255 C C . ARG A 1 664 ? -21.227 4.848 4.781 1.00 94.88 664 ARG A C 1
ATOM 5257 O O . ARG A 1 664 ? -22.323 4.338 4.573 1.00 94.88 664 ARG A O 1
ATOM 5264 N N . TRP A 1 665 ? -20.744 5.073 6.001 1.00 96.88 665 TRP A N 1
ATOM 5265 C CA . TRP A 1 665 ? -21.457 4.820 7.256 1.00 96.88 665 TRP A CA 1
ATOM 5266 C C . TRP A 1 665 ? -22.059 6.094 7.850 1.00 96.88 665 TRP A C 1
ATOM 5268 O O . TRP A 1 665 ? -22.849 6.011 8.779 1.00 96.88 665 TRP A O 1
ATOM 5278 N N . MET A 1 666 ? -21.717 7.272 7.325 1.00 96.06 666 MET A N 1
ATOM 5279 C CA . MET A 1 666 ? -22.117 8.550 7.910 1.00 96.06 666 MET A CA 1
ATOM 5280 C C . MET A 1 666 ? -23.555 8.947 7.566 1.00 96.06 666 MET A C 1
ATOM 5282 O O . MET A 1 666 ? -24.032 8.736 6.449 1.00 96.06 666 MET A O 1
ATOM 5286 N N . ALA A 1 667 ? -24.210 9.594 8.530 1.00 96.38 667 ALA A N 1
ATOM 5287 C CA . ALA A 1 667 ? -25.532 10.180 8.361 1.00 96.38 667 ALA A CA 1
ATOM 5288 C C . ALA A 1 667 ? -25.505 11.407 7.422 1.00 96.38 667 ALA A C 1
ATOM 5290 O O . ALA A 1 667 ? -24.480 12.100 7.362 1.00 96.38 667 ALA A O 1
ATOM 5291 N N . PRO A 1 668 ? -26.616 11.730 6.729 1.00 94.81 668 PRO A N 1
ATOM 5292 C CA . PRO A 1 668 ? -26.692 12.866 5.808 1.00 94.81 668 PRO A CA 1
ATOM 5293 C C . PRO A 1 668 ? -26.229 14.196 6.427 1.00 94.81 668 PRO A C 1
ATOM 5295 O O . PRO A 1 668 ? -25.408 14.897 5.845 1.00 94.81 668 PRO A O 1
ATOM 5298 N N . GLU A 1 669 ? -26.659 14.510 7.649 1.00 93.75 669 GLU A N 1
ATOM 5299 C CA . GLU A 1 669 ? -26.307 15.749 8.355 1.00 93.75 669 GLU A CA 1
ATOM 5300 C C . GLU A 1 669 ? -24.812 15.843 8.725 1.00 93.75 669 GLU A C 1
ATOM 5302 O O . GLU A 1 669 ? -24.217 16.929 8.775 1.00 93.75 669 GLU A O 1
ATOM 5307 N N . THR A 1 670 ? -24.167 14.696 8.950 1.00 93.25 670 THR A N 1
ATOM 5308 C CA . THR A 1 670 ? -22.724 14.624 9.194 1.00 93.25 670 THR A CA 1
ATOM 5309 C C . THR A 1 670 ? -21.957 14.791 7.884 1.00 93.25 670 THR A C 1
ATOM 5311 O O . THR A 1 670 ? -20.900 15.421 7.879 1.00 93.25 670 THR A O 1
ATOM 5314 N N . LEU A 1 671 ? -22.484 14.282 6.767 1.00 91.31 671 LEU A N 1
ATOM 5315 C CA . LEU A 1 671 ? -21.897 14.465 5.436 1.00 91.31 671 LEU A CA 1
ATOM 5316 C C . LEU A 1 671 ? -21.970 15.924 4.965 1.00 91.31 671 LEU A C 1
ATOM 5318 O O . LEU A 1 671 ? -21.010 16.413 4.375 1.00 91.31 671 LEU A O 1
ATOM 5322 N N . GLU A 1 672 ? -23.056 16.640 5.268 1.00 86.94 672 GLU A N 1
ATOM 5323 C CA . GLU A 1 672 ? -23.202 18.062 4.919 1.00 86.94 672 GLU A CA 1
ATOM 5324 C C . GLU A 1 672 ? -22.260 18.977 5.711 1.00 86.94 672 GLU A C 1
ATOM 5326 O O . GLU A 1 672 ? -21.735 19.954 5.178 1.00 86.94 672 GLU A O 1
ATOM 5331 N N . SER A 1 673 ? -22.046 18.682 6.995 1.00 81.00 673 SER A N 1
ATOM 5332 C CA . SER A 1 673 ? -21.341 19.594 7.904 1.00 81.00 673 SER A CA 1
ATOM 5333 C C . SER A 1 673 ? -19.921 19.164 8.271 1.00 81.00 673 SER A C 1
ATOM 5335 O O . SER A 1 673 ? -19.125 19.993 8.714 1.00 81.00 673 SER A O 1
ATOM 5337 N N . THR A 1 674 ? -19.579 17.881 8.117 1.00 73.44 674 THR A N 1
ATOM 5338 C CA . THR A 1 674 ? -18.293 17.236 8.474 1.00 73.44 674 THR A CA 1
ATOM 5339 C C . THR A 1 674 ? -17.885 17.329 9.955 1.00 73.44 674 THR A C 1
ATOM 5341 O O . THR A 1 674 ? -16.807 16.869 10.352 1.00 73.44 674 THR A O 1
ATOM 5344 N N . THR A 1 675 ? -18.734 17.921 10.799 1.00 74.50 675 THR A N 1
ATOM 5345 C CA . THR A 1 675 ? -18.443 18.218 12.210 1.00 74.50 675 THR A CA 1
ATOM 5346 C C . THR A 1 675 ? -19.552 17.813 13.176 1.00 74.50 675 THR A C 1
ATOM 5348 O O . THR A 1 675 ? -19.257 17.663 14.361 1.00 74.50 675 THR A O 1
ATOM 5351 N N . HIS A 1 676 ? -20.787 17.593 12.710 1.00 83.62 676 HIS A N 1
ATOM 5352 C CA . HIS A 1 676 ? -21.908 17.226 13.579 1.00 83.62 676 HIS A CA 1
ATOM 5353 C C . HIS A 1 676 ? -21.971 15.713 13.791 1.00 83.62 676 HIS A C 1
ATOM 5355 O O . HIS A 1 676 ? -22.434 14.975 12.923 1.00 83.62 676 HIS A O 1
ATOM 5361 N N . PHE A 1 677 ? -21.517 15.276 14.966 1.00 90.62 677 PHE A N 1
ATOM 5362 C CA . PHE A 1 677 ? -21.637 13.902 15.449 1.00 90.62 677 PHE A CA 1
ATOM 5363 C C . PHE A 1 677 ? -22.398 13.884 16.777 1.00 90.62 677 PHE A C 1
ATOM 5365 O O . PHE A 1 677 ? -22.082 14.655 17.685 1.00 90.62 677 PHE A O 1
ATOM 5372 N N . ASN A 1 678 ? -23.370 12.989 16.887 1.00 94.06 678 ASN A N 1
ATOM 5373 C CA . ASN A 1 678 ? -24.181 12.722 18.076 1.00 94.06 678 ASN A CA 1
ATOM 5374 C C . ASN A 1 678 ? -24.640 11.248 18.090 1.00 94.06 678 ASN A C 1
ATOM 5376 O O . ASN A 1 678 ? -24.333 10.482 17.171 1.00 94.06 678 ASN A O 1
ATOM 5380 N N . ALA A 1 679 ? -25.382 10.845 19.121 1.00 95.44 679 ALA A N 1
ATOM 5381 C CA . ALA A 1 679 ? -25.886 9.477 19.236 1.00 95.44 679 ALA A CA 1
ATOM 5382 C C . ALA A 1 679 ? -26.761 9.074 18.033 1.00 95.44 679 ALA A C 1
ATOM 5384 O O . ALA A 1 679 ? -26.676 7.951 17.546 1.00 95.44 679 ALA A O 1
ATOM 5385 N N . GLU A 1 680 ? -27.554 9.996 17.489 1.00 97.44 680 GLU A N 1
ATOM 5386 C CA . GLU A 1 680 ? -28.430 9.756 16.342 1.00 97.44 680 GLU A CA 1
ATOM 5387 C C . GLU A 1 680 ? -27.648 9.511 15.039 1.00 97.44 680 GLU A C 1
ATOM 5389 O O . GLU A 1 680 ? -28.102 8.761 14.170 1.00 97.44 680 GLU A O 1
ATOM 5394 N N . THR A 1 681 ? -26.461 10.104 14.888 1.00 97.06 681 THR A N 1
ATOM 5395 C CA . THR A 1 681 ? -25.550 9.817 13.764 1.00 97.06 681 THR A CA 1
ATOM 5396 C C . THR A 1 681 ? -24.886 8.444 13.902 1.00 97.06 681 THR A C 1
ATOM 5398 O O . THR A 1 681 ? -24.684 7.753 12.900 1.00 97.06 681 THR A O 1
ATOM 5401 N N . ASP A 1 682 ? -24.630 7.987 15.133 1.00 97.75 682 ASP A N 1
ATOM 5402 C CA . ASP A 1 682 ? -24.189 6.611 15.382 1.00 97.75 682 ASP A CA 1
ATOM 5403 C C . ASP A 1 682 ? -25.318 5.607 15.121 1.00 97.75 682 ASP A C 1
ATOM 5405 O O . ASP A 1 682 ? -25.053 4.525 14.608 1.00 97.75 682 ASP A O 1
ATOM 5409 N N . VAL A 1 683 ? -26.582 5.959 15.393 1.00 98.56 683 VAL A N 1
ATOM 5410 C CA . VAL A 1 683 ? -27.742 5.121 15.032 1.00 98.56 683 VAL A CA 1
ATOM 5411 C C . VAL A 1 683 ? -27.812 4.899 13.518 1.00 98.56 683 VAL A C 1
ATOM 5413 O O . VAL A 1 683 ? -28.032 3.775 13.066 1.00 98.56 683 VAL A O 1
ATOM 5416 N N . TRP A 1 684 ? -27.569 5.936 12.711 1.00 98.44 684 TRP A N 1
ATOM 5417 C CA . TRP A 1 684 ? -27.467 5.770 11.257 1.00 98.44 684 TRP A CA 1
ATOM 5418 C C . TRP A 1 684 ? -26.339 4.796 10.882 1.00 98.44 684 TRP A C 1
ATOM 5420 O O . TRP A 1 684 ? -26.546 3.869 10.092 1.00 98.44 684 TRP A O 1
ATOM 5430 N N . SER A 1 685 ? -25.165 4.978 11.494 1.00 98.25 685 SER A N 1
ATOM 5431 C CA . SER A 1 685 ? -23.977 4.140 11.280 1.00 98.25 685 SER A CA 1
ATOM 5432 C C . SER A 1 685 ? -24.228 2.683 11.696 1.00 98.25 685 SER A C 1
ATOM 5434 O O . SER A 1 685 ? -23.795 1.748 11.019 1.00 98.25 685 SER A O 1
ATOM 5436 N N . TYR A 1 686 ? -25.017 2.468 12.752 1.00 98.56 686 TYR A N 1
ATOM 5437 C CA . TYR A 1 686 ? -25.490 1.153 13.170 1.00 98.56 686 TYR A CA 1
ATOM 5438 C C . TYR A 1 686 ? -26.410 0.520 12.129 1.00 98.56 686 TYR A C 1
ATOM 5440 O O . TYR A 1 686 ? -26.252 -0.658 11.841 1.00 98.56 686 TYR A O 1
ATOM 5448 N N . GLY A 1 687 ? -27.318 1.277 11.504 1.00 98.19 687 GLY A N 1
ATOM 5449 C CA . GLY A 1 687 ? -28.134 0.768 10.396 1.00 98.19 687 GLY A CA 1
ATOM 5450 C C . GLY A 1 687 ? -27.277 0.234 9.241 1.00 98.19 687 GLY A C 1
ATOM 5451 O O . GLY A 1 687 ? -27.545 -0.842 8.707 1.00 98.19 687 GLY A O 1
ATOM 5452 N N . VAL A 1 688 ? -26.190 0.939 8.906 1.00 98.19 688 VAL A N 1
ATOM 5453 C CA . VAL A 1 688 ? -25.210 0.483 7.903 1.00 98.19 688 VAL A CA 1
ATOM 5454 C C . VAL A 1 688 ? -24.429 -0.742 8.392 1.00 98.19 688 VAL A C 1
ATOM 5456 O O . VAL A 1 688 ? -24.270 -1.701 7.643 1.00 98.19 688 VAL A O 1
ATOM 5459 N N . THR A 1 689 ? -24.018 -0.768 9.660 1.00 97.94 689 THR A N 1
ATOM 5460 C CA . THR A 1 689 ? -23.346 -1.926 10.283 1.00 97.94 689 THR A CA 1
ATOM 5461 C C . THR A 1 689 ? -24.249 -3.164 10.304 1.00 97.94 689 THR A C 1
ATOM 5463 O O . THR A 1 689 ? -23.809 -4.274 10.015 1.00 97.94 689 THR A O 1
ATOM 5466 N N . LEU A 1 690 ? -25.541 -2.983 10.578 1.00 97.44 690 LEU A N 1
ATOM 5467 C CA . LEU A 1 690 ? -26.554 -4.030 10.518 1.00 97.44 690 LEU A CA 1
ATOM 5468 C C . LEU A 1 690 ? -26.668 -4.576 9.091 1.00 97.44 690 LEU A C 1
ATOM 5470 O O . LEU A 1 690 ? -26.736 -5.787 8.892 1.00 97.44 690 LEU A O 1
ATOM 5474 N N . TRP A 1 691 ? -26.626 -3.699 8.087 1.00 96.25 691 TRP A N 1
ATOM 5475 C CA . TRP A 1 691 ? -26.586 -4.111 6.686 1.00 96.25 691 TRP A CA 1
ATOM 5476 C C . TRP A 1 691 ? -25.308 -4.893 6.347 1.00 96.25 691 TRP A C 1
ATOM 5478 O O . TRP A 1 691 ? -25.385 -5.901 5.645 1.00 96.25 691 TRP A O 1
ATOM 5488 N N . GLU A 1 692 ? -24.145 -4.506 6.879 1.00 96.12 692 GLU A N 1
ATOM 5489 C CA . GLU A 1 692 ? -22.903 -5.281 6.730 1.00 96.12 692 GLU A CA 1
ATOM 5490 C C . GLU A 1 692 ? -23.026 -6.689 7.324 1.00 96.12 692 GLU A C 1
ATOM 5492 O O . GLU A 1 692 ? -22.633 -7.656 6.674 1.00 96.12 692 GLU A O 1
ATOM 5497 N N . ILE A 1 693 ? -23.608 -6.825 8.522 1.00 94.62 693 ILE A N 1
ATOM 5498 C CA . ILE A 1 693 ? -23.808 -8.121 9.191 1.00 94.62 693 ILE A CA 1
ATOM 5499 C C . ILE A 1 693 ? -24.611 -9.072 8.296 1.00 94.62 693 ILE A C 1
ATOM 5501 O O . ILE A 1 693 ? -24.189 -10.200 8.045 1.00 94.62 693 ILE A O 1
ATOM 5505 N N . PHE A 1 694 ? -25.732 -8.602 7.748 1.00 90.75 694 PHE A N 1
ATOM 5506 C CA . PHE A 1 694 ? -26.610 -9.421 6.906 1.00 90.75 694 PHE A CA 1
ATOM 5507 C C . PHE A 1 694 ? -26.150 -9.557 5.447 1.00 90.75 694 PHE A C 1
ATOM 5509 O O . PHE A 1 694 ? -26.655 -10.416 4.725 1.00 90.75 694 PHE A O 1
ATOM 5516 N N . SER A 1 695 ? -25.169 -8.763 5.017 1.00 87.00 695 SER A N 1
ATOM 5517 C CA . SER A 1 695 ? -24.488 -8.898 3.722 1.00 87.00 695 SER A CA 1
ATOM 5518 C C . SER A 1 695 ? -23.118 -9.576 3.841 1.00 87.00 695 SER A C 1
ATOM 5520 O O . SER A 1 695 ? -22.317 -9.522 2.905 1.00 87.00 695 SER A O 1
ATOM 5522 N N . TYR A 1 696 ? -22.845 -10.219 4.982 1.00 85.25 696 TYR A N 1
ATOM 5523 C CA . TYR A 1 696 ? -21.612 -10.951 5.273 1.00 85.25 696 TYR A CA 1
ATOM 5524 C C . TYR A 1 696 ? -20.333 -10.120 5.084 1.00 85.25 696 TYR A C 1
ATOM 5526 O O . TYR A 1 696 ? -19.321 -10.618 4.599 1.00 85.25 696 TYR A O 1
ATOM 5534 N N . GLY A 1 697 ? -20.367 -8.849 5.485 1.00 85.69 697 GLY A N 1
ATOM 5535 C CA . GLY A 1 697 ? -19.214 -7.954 5.435 1.00 85.69 697 GLY A CA 1
ATOM 5536 C C . GLY A 1 697 ? -18.978 -7.314 4.066 1.00 85.69 697 GLY A C 1
ATOM 5537 O O . GLY A 1 697 ? -17.863 -6.855 3.805 1.00 85.69 697 GLY A O 1
ATOM 5538 N N . THR A 1 698 ? -19.997 -7.239 3.206 1.00 85.31 698 THR A N 1
ATOM 5539 C CA . THR A 1 698 ? -19.936 -6.484 1.942 1.00 85.31 698 THR A CA 1
ATOM 5540 C C . THR A 1 698 ? -19.720 -4.987 2.209 1.00 85.31 698 THR A C 1
ATOM 5542 O O . THR A 1 698 ? -20.178 -4.453 3.215 1.00 85.31 698 THR A O 1
ATOM 5545 N N . LEU A 1 699 ? -19.005 -4.283 1.324 1.00 86.81 699 LEU A N 1
ATOM 5546 C CA . LEU A 1 699 ? -18.838 -2.827 1.422 1.00 86.81 699 LEU A CA 1
ATOM 5547 C C . LEU A 1 699 ? -20.174 -2.102 1.135 1.00 86.81 699 LEU A C 1
ATOM 5549 O O . LEU A 1 699 ? -20.750 -2.322 0.064 1.00 86.81 699 LEU A O 1
ATOM 5553 N N . PRO A 1 700 ? -20.662 -1.208 2.015 1.00 87.38 700 PRO A N 1
ATOM 5554 C CA . PRO A 1 700 ? -21.865 -0.426 1.748 1.00 87.38 700 PRO A CA 1
ATOM 5555 C C . PRO A 1 700 ? -21.705 0.438 0.497 1.00 87.38 700 PRO A C 1
ATOM 5557 O O . PRO A 1 700 ? -20.662 1.059 0.282 1.00 87.38 700 PRO A O 1
ATOM 5560 N N . PHE A 1 701 ? -22.736 0.479 -0.350 1.00 81.19 701 PHE A N 1
ATOM 5561 C CA . PHE A 1 701 ? -22.695 1.175 -1.640 1.00 81.19 701 PHE A CA 1
ATOM 5562 C C . PHE A 1 701 ? -21.517 0.724 -2.526 1.00 81.19 701 PHE A C 1
ATOM 5564 O O . PHE A 1 701 ? -20.976 1.533 -3.276 1.00 81.19 701 PHE A O 1
ATOM 5571 N N . SER A 1 702 ? -21.094 -0.546 -2.448 1.00 78.50 702 SER A N 1
ATOM 5572 C CA . SER A 1 702 ? -19.944 -1.096 -3.198 1.00 78.50 702 SER A CA 1
ATOM 5573 C C . SER A 1 702 ? -19.965 -0.765 -4.692 1.00 78.50 702 SER A C 1
ATOM 5575 O O . SER A 1 702 ? -18.928 -0.543 -5.304 1.00 78.50 702 SER A O 1
ATOM 5577 N N . CYS A 1 703 ? -21.160 -0.659 -5.268 1.00 72.88 703 CYS A N 1
ATOM 5578 C CA . CYS A 1 703 ? -21.385 -0.253 -6.646 1.00 72.88 703 CYS A CA 1
ATOM 5579 C C . CYS A 1 703 ? -21.323 1.267 -6.851 1.00 72.88 703 CYS A C 1
ATOM 5581 O O . CYS A 1 703 ? -21.961 1.740 -7.778 1.00 72.88 703 CYS A O 1
ATOM 5583 N N . PHE A 1 704 ? -20.652 2.064 -6.023 1.00 69.94 704 PHE A N 1
ATOM 5584 C CA . PHE A 1 704 ? -20.547 3.527 -6.133 1.00 69.94 704 PHE A CA 1
ATOM 5585 C C . PHE A 1 704 ? -19.168 3.990 -5.665 1.00 69.94 704 PHE A C 1
ATOM 5587 O O . PHE A 1 704 ? -18.607 3.381 -4.760 1.00 69.94 704 PHE A O 1
ATOM 5594 N N . THR A 1 705 ? -18.633 5.070 -6.244 1.00 79.56 705 THR A N 1
ATOM 5595 C CA . THR A 1 705 ? -17.477 5.777 -5.658 1.00 79.56 705 THR A CA 1
ATOM 5596 C C . THR A 1 705 ? -17.882 6.448 -4.343 1.00 79.56 705 THR A C 1
ATOM 5598 O O . THR A 1 705 ? -19.075 6.560 -4.058 1.00 79.56 705 THR A O 1
ATOM 5601 N N . ASP A 1 706 ? -16.924 6.909 -3.540 1.00 79.94 706 ASP A N 1
ATOM 5602 C CA . ASP A 1 706 ? -17.243 7.568 -2.265 1.00 79.94 706 ASP A CA 1
ATOM 5603 C C . ASP A 1 706 ? -18.095 8.828 -2.473 1.00 79.94 706 ASP A C 1
ATOM 5605 O O . ASP A 1 706 ? -19.144 8.959 -1.849 1.00 79.94 706 ASP A O 1
ATOM 5609 N N . ASP A 1 707 ? -17.747 9.681 -3.442 1.00 84.12 707 ASP A N 1
ATOM 5610 C CA . ASP A 1 707 ? -18.557 10.856 -3.803 1.00 84.12 707 ASP A CA 1
ATOM 5611 C C . ASP A 1 707 ? -19.972 10.485 -4.266 1.00 84.12 707 ASP A C 1
ATOM 5613 O O . ASP A 1 707 ? -20.950 11.171 -3.958 1.00 84.12 707 ASP A O 1
ATOM 5617 N N . GLN A 1 708 ? -20.106 9.385 -5.012 1.00 82.50 708 GLN A N 1
ATOM 5618 C CA . GLN A 1 708 ? -21.411 8.894 -5.445 1.00 82.50 708 GLN A CA 1
ATOM 5619 C C . GLN A 1 708 ? -22.219 8.369 -4.260 1.00 82.50 708 GLN A C 1
ATOM 5621 O O . GLN A 1 708 ? -23.400 8.691 -4.167 1.00 82.50 708 GLN A O 1
ATOM 5626 N N . ALA A 1 709 ? -21.604 7.606 -3.355 1.00 85.19 709 ALA A N 1
ATOM 5627 C CA . ALA A 1 709 ? -22.247 7.120 -2.141 1.00 85.19 709 ALA A CA 1
ATOM 5628 C C . ALA A 1 709 ? -22.722 8.296 -1.275 1.00 85.19 709 ALA A C 1
ATOM 5630 O O . ALA A 1 709 ? -23.886 8.329 -0.888 1.00 85.19 709 ALA A O 1
ATOM 5631 N N . VAL A 1 710 ? -21.880 9.319 -1.086 1.00 89.31 710 VAL A N 1
ATOM 5632 C CA . VAL A 1 710 ? -22.253 10.568 -0.406 1.00 89.31 710 VAL A CA 1
ATOM 5633 C C . VAL A 1 710 ? -23.429 11.243 -1.108 1.00 89.31 710 VAL A C 1
ATOM 5635 O O . VAL A 1 710 ? -24.429 11.552 -0.465 1.00 89.31 710 VAL A O 1
ATOM 5638 N N . SER A 1 711 ? -23.369 11.430 -2.430 1.00 89.81 711 SER A N 1
ATOM 5639 C CA . SER A 1 711 ? -24.463 12.066 -3.175 1.00 89.81 711 SER A CA 1
ATOM 5640 C C . SER A 1 711 ? -25.767 11.269 -3.092 1.00 89.81 711 SER A C 1
ATOM 5642 O O . SER A 1 711 ? -26.838 11.861 -2.982 1.00 89.81 711 SER A O 1
ATOM 5644 N N . HIS A 1 712 ? -25.700 9.938 -3.128 1.00 88.50 712 HIS A N 1
ATOM 5645 C CA . HIS A 1 712 ? -26.859 9.061 -2.997 1.00 88.50 712 HIS A CA 1
ATOM 5646 C C . HIS A 1 712 ? -27.474 9.142 -1.600 1.00 88.50 712 HIS A C 1
ATOM 5648 O O . HIS A 1 712 ? -28.686 9.343 -1.500 1.00 88.50 712 HIS A O 1
ATOM 5654 N N . THR A 1 713 ? -26.653 9.083 -0.551 1.00 91.56 713 THR A N 1
ATOM 5655 C CA . THR A 1 713 ? -27.088 9.258 0.839 1.00 91.56 713 THR A CA 1
ATOM 5656 C C . THR A 1 713 ? -27.752 10.620 1.047 1.00 91.56 713 THR A C 1
ATOM 5658 O O . THR A 1 713 ? -28.867 10.683 1.558 1.00 91.56 713 THR A O 1
ATOM 5661 N N . LEU A 1 714 ? -27.141 11.708 0.564 1.00 92.38 714 LEU A N 1
ATOM 5662 C CA . LEU A 1 714 ? -27.703 13.064 0.658 1.00 92.38 714 LEU A CA 1
ATOM 5663 C C . LEU A 1 714 ? -29.021 13.229 -0.116 1.00 92.38 714 LEU A C 1
ATOM 5665 O O . LEU A 1 714 ? -29.874 14.027 0.262 1.00 92.38 714 LEU A O 1
ATOM 5669 N N . ARG A 1 715 ? -29.227 12.457 -1.189 1.00 91.88 715 ARG A N 1
ATOM 5670 C CA . ARG A 1 715 ? -30.501 12.412 -1.930 1.00 91.88 715 ARG A CA 1
ATOM 5671 C C . ARG A 1 715 ? -31.549 11.499 -1.283 1.00 91.88 715 ARG A C 1
ATOM 5673 O O . ARG A 1 715 ? -32.634 11.354 -1.842 1.00 91.88 715 ARG A O 1
ATOM 5680 N N . GLY A 1 716 ? -31.238 10.863 -0.153 1.00 88.88 716 GLY A N 1
ATOM 5681 C CA . GLY A 1 716 ? -32.124 9.924 0.538 1.00 88.88 716 GLY A CA 1
ATOM 5682 C C . GLY A 1 716 ? -32.194 8.535 -0.106 1.00 88.88 716 GLY A C 1
ATOM 5683 O O . GLY A 1 716 ? -33.165 7.813 0.105 1.00 88.88 716 GLY A O 1
ATOM 5684 N N . THR A 1 717 ? -31.202 8.153 -0.918 1.00 90.62 717 THR A N 1
ATOM 5685 C CA . THR A 1 717 ? -31.092 6.778 -1.432 1.00 90.62 717 THR A CA 1
ATOM 5686 C C . THR A 1 717 ? -30.595 5.864 -0.312 1.00 90.62 717 THR A C 1
ATOM 5688 O O . THR A 1 717 ? -29.536 6.118 0.257 1.00 90.62 717 THR A O 1
ATOM 5691 N N . LEU A 1 718 ? -31.333 4.792 -0.020 1.00 90.31 718 LEU A N 1
ATOM 5692 C CA . LEU A 1 718 ? -30.979 3.812 1.013 1.00 90.31 718 LEU A CA 1
ATOM 5693 C C . LEU A 1 718 ? -30.307 2.568 0.414 1.00 90.31 718 LEU A C 1
ATOM 5695 O O . LEU A 1 718 ? -30.448 2.284 -0.778 1.00 90.31 718 LEU A O 1
ATOM 5699 N N . LEU A 1 719 ? -29.586 1.819 1.252 1.00 89.88 719 LEU A N 1
ATOM 5700 C CA . LEU A 1 719 ? -29.017 0.524 0.873 1.00 89.88 719 LEU A CA 1
ATOM 5701 C C . LEU A 1 719 ? -30.131 -0.500 0.595 1.00 89.88 719 LEU A C 1
ATOM 5703 O O . LEU A 1 719 ? -31.171 -0.473 1.259 1.00 89.88 719 LEU A O 1
ATOM 5707 N N . PRO A 1 720 ? -29.929 -1.425 -0.361 1.00 85.19 720 PRO A N 1
ATOM 5708 C CA . PRO A 1 720 ? -30.929 -2.433 -0.683 1.00 85.19 720 PRO A CA 1
ATOM 5709 C C . PRO A 1 720 ? -31.080 -3.434 0.467 1.00 85.19 720 PRO A C 1
ATOM 5711 O O . PRO A 1 720 ? -30.095 -4.011 0.929 1.00 85.19 720 PRO A O 1
ATOM 5714 N N . ILE A 1 721 ? -32.316 -3.669 0.900 1.00 83.44 721 ILE A N 1
ATOM 5715 C CA . ILE A 1 721 ? -32.661 -4.675 1.910 1.00 83.44 721 ILE A CA 1
ATOM 5716 C C . ILE A 1 721 ? -33.167 -5.919 1.172 1.00 83.44 721 ILE A C 1
ATOM 5718 O O . ILE A 1 721 ? -34.013 -5.805 0.290 1.00 83.44 721 ILE A O 1
ATOM 5722 N N . SER A 1 722 ? -32.625 -7.094 1.500 1.00 77.00 722 SER A N 1
ATOM 5723 C CA . SER A 1 722 ? -33.066 -8.363 0.907 1.00 77.00 722 SER A CA 1
ATOM 5724 C C . SER A 1 722 ? -34.434 -8.778 1.452 1.00 77.00 722 SER A C 1
ATOM 5726 O O . SER A 1 722 ? -34.657 -8.715 2.662 1.00 77.00 722 SER A O 1
ATOM 5728 N N . ASP A 1 723 ? -35.309 -9.274 0.574 1.00 72.62 723 ASP A N 1
ATOM 5729 C CA . ASP A 1 723 ? -36.651 -9.757 0.929 1.00 72.62 723 ASP A CA 1
ATOM 5730 C C . ASP A 1 723 ? -36.620 -10.986 1.861 1.00 72.62 723 ASP A C 1
ATOM 5732 O O . ASP A 1 723 ? -37.604 -11.289 2.530 1.00 72.62 723 ASP A O 1
ATOM 5736 N N . CYS A 1 724 ? -35.485 -11.689 1.939 1.00 73.00 724 CYS A N 1
ATOM 5737 C CA . CYS A 1 724 ? -35.314 -12.896 2.754 1.00 73.00 724 CYS A CA 1
ATOM 5738 C C . CYS A 1 724 ? -34.897 -12.615 4.213 1.00 73.00 724 CYS A C 1
ATOM 5740 O O . CYS A 1 724 ? -34.531 -13.550 4.933 1.00 73.00 724 CYS A O 1
ATOM 5742 N N . LEU A 1 725 ? -34.865 -11.349 4.643 1.00 82.25 725 LEU A N 1
ATOM 5743 C CA . LEU A 1 725 ? -34.487 -10.969 6.006 1.00 82.25 725 LEU A CA 1
ATOM 5744 C C . LEU A 1 725 ? -35.691 -10.990 6.962 1.00 82.25 725 LEU A C 1
ATOM 5746 O O . LEU A 1 725 ? -36.813 -10.690 6.549 1.00 82.25 725 LEU A O 1
ATOM 5750 N N . PRO A 1 726 ? -35.489 -11.291 8.262 1.00 86.06 726 PRO A N 1
ATOM 5751 C CA . PRO A 1 726 ? -36.560 -11.187 9.246 1.00 86.06 726 PRO A CA 1
ATOM 5752 C C . PRO A 1 726 ? -37.140 -9.770 9.276 1.00 86.06 726 PRO A C 1
ATOM 5754 O O . PRO A 1 726 ? -36.397 -8.794 9.391 1.00 86.06 726 PRO A O 1
ATOM 5757 N N . LYS A 1 727 ? -38.472 -9.649 9.253 1.00 87.44 727 LYS A N 1
ATOM 5758 C CA . LYS A 1 727 ? -39.164 -8.350 9.177 1.00 87.44 727 LYS A CA 1
ATOM 5759 C C . LYS A 1 727 ? -38.678 -7.343 10.225 1.00 87.44 727 LYS A C 1
ATOM 5761 O O . LYS A 1 727 ? -38.458 -6.182 9.901 1.00 87.44 727 LYS A O 1
ATOM 5766 N N . LYS A 1 728 ? -38.449 -7.791 11.464 1.00 90.06 728 LYS A N 1
ATOM 5767 C CA . LYS A 1 728 ? -37.945 -6.927 12.543 1.00 90.06 728 LYS A CA 1
ATOM 5768 C C . LYS A 1 728 ? -36.572 -6.327 12.234 1.00 90.06 728 LYS A C 1
ATOM 5770 O O . LYS A 1 728 ? -36.327 -5.184 12.594 1.00 90.06 728 LYS A O 1
ATOM 5775 N N . VAL A 1 729 ? -35.694 -7.064 11.553 1.00 92.62 729 VAL A N 1
ATOM 5776 C CA . VAL A 1 729 ? -34.380 -6.561 11.121 1.00 92.62 729 VAL A CA 1
ATOM 5777 C C . VAL A 1 729 ? -34.562 -5.468 10.068 1.00 92.62 729 VAL A C 1
ATOM 5779 O O . VAL A 1 729 ? -33.951 -4.407 10.182 1.00 92.62 729 VAL A O 1
ATOM 5782 N N . CYS A 1 730 ? -35.445 -5.684 9.087 1.00 92.00 730 CYS A N 1
ATOM 5783 C CA . CYS A 1 730 ? -35.784 -4.675 8.080 1.00 92.00 730 CYS A CA 1
ATOM 5784 C C . CYS A 1 730 ? -36.375 -3.410 8.722 1.00 92.00 730 CYS A C 1
ATOM 5786 O O . CYS A 1 730 ? -35.945 -2.300 8.410 1.00 92.00 730 CYS A O 1
ATOM 5788 N N . ASP A 1 731 ? -37.318 -3.575 9.655 1.00 94.00 731 ASP A N 1
ATOM 5789 C CA . ASP A 1 731 ? -37.955 -2.475 10.383 1.00 94.00 731 ASP A CA 1
ATOM 5790 C C . ASP A 1 731 ? -36.918 -1.665 11.183 1.00 94.00 731 ASP A C 1
ATOM 5792 O O . ASP A 1 731 ? -36.959 -0.433 11.181 1.00 94.00 731 ASP A O 1
ATOM 5796 N N . VAL A 1 732 ? -35.944 -2.339 11.810 1.00 96.81 732 VAL A N 1
ATOM 5797 C CA . VAL A 1 732 ? -34.829 -1.696 12.523 1.00 96.81 732 VAL A CA 1
ATOM 5798 C C . VAL A 1 732 ? -33.915 -0.926 11.567 1.00 96.81 732 VAL A C 1
ATOM 5800 O O . VAL A 1 732 ? -33.623 0.235 11.847 1.00 96.81 732 VAL A O 1
ATOM 5803 N N . MET A 1 733 ? -33.500 -1.504 10.430 1.00 96.75 733 MET A N 1
ATOM 5804 C CA . MET A 1 733 ? -32.685 -0.788 9.430 1.00 96.75 733 MET A CA 1
ATOM 5805 C C . MET A 1 733 ? -33.386 0.495 8.961 1.00 96.75 733 MET A C 1
ATOM 5807 O O . MET A 1 733 ? -32.796 1.575 8.955 1.00 96.75 733 MET A O 1
ATOM 5811 N N . MET A 1 734 ? -34.681 0.401 8.651 1.00 95.62 734 MET A N 1
ATOM 5812 C CA . MET A 1 734 ? -35.483 1.548 8.220 1.00 95.62 734 MET A CA 1
ATOM 5813 C C . MET A 1 734 ? -35.678 2.589 9.329 1.00 95.62 734 MET A C 1
ATOM 5815 O O . MET A 1 734 ? -35.733 3.786 9.045 1.00 95.62 734 MET A O 1
ATOM 5819 N N . ALA A 1 735 ? -35.772 2.164 10.591 1.00 97.25 735 ALA A N 1
ATOM 5820 C CA . ALA A 1 735 ? -35.820 3.072 11.733 1.00 97.25 735 ALA A CA 1
ATOM 5821 C C . ALA A 1 735 ? -34.481 3.794 11.965 1.00 97.25 735 ALA A C 1
ATOM 5823 O O . ALA A 1 735 ? -34.487 4.946 12.393 1.00 97.25 735 ALA A O 1
ATOM 5824 N N . CYS A 1 736 ? -33.349 3.159 11.645 1.00 98.19 736 CYS A N 1
ATOM 5825 C CA . CYS A 1 736 ? -32.027 3.785 11.719 1.00 98.19 736 CYS A CA 1
ATOM 5826 C C . CYS A 1 736 ? -31.826 4.852 10.632 1.00 98.19 736 CYS A C 1
ATOM 5828 O O . CYS A 1 736 ? -31.207 5.883 10.882 1.00 98.19 736 CYS A O 1
ATOM 5830 N N . TRP A 1 737 ? -32.376 4.637 9.433 1.00 97.38 737 TRP A N 1
ATOM 5831 C CA . TRP A 1 737 ? -32.192 5.523 8.278 1.00 97.38 737 TRP A CA 1
ATOM 5832 C C . TRP A 1 737 ? -33.312 6.552 8.075 1.00 97.38 737 TRP A C 1
ATOM 5834 O O . TRP A 1 737 ? -33.606 6.965 6.951 1.00 97.38 737 TRP A O 1
ATOM 5844 N N . ARG A 1 738 ? -33.954 7.009 9.158 1.00 96.88 738 ARG A N 1
ATOM 5845 C CA . ARG A 1 738 ? -34.844 8.178 9.082 1.00 96.88 738 ARG A CA 1
ATOM 5846 C C . ARG A 1 738 ? -34.020 9.424 8.744 1.00 96.88 738 ARG A C 1
ATOM 5848 O O . ARG A 1 738 ? -32.995 9.686 9.374 1.00 96.88 738 ARG A O 1
ATOM 5855 N N . ASN A 1 739 ? -34.485 10.200 7.760 1.00 90.50 739 ASN A N 1
ATOM 5856 C CA . ASN A 1 739 ? -33.810 11.430 7.325 1.00 90.50 739 ASN A CA 1
ATOM 5857 C C . ASN A 1 739 ? -33.702 12.452 8.465 1.00 90.50 739 ASN A C 1
ATOM 5859 O O . ASN A 1 739 ? -32.654 13.059 8.649 1.00 90.50 739 ASN A O 1
ATOM 5863 N N . ASN A 1 740 ? -34.770 12.619 9.249 1.00 92.75 740 ASN A N 1
ATOM 5864 C CA . ASN A 1 740 ? -34.738 13.437 10.454 1.00 92.75 740 ASN A CA 1
ATOM 5865 C C . ASN A 1 740 ? -34.069 12.652 11.591 1.00 92.75 740 ASN A C 1
ATOM 5867 O O . ASN A 1 740 ? -34.586 11.617 12.011 1.00 92.75 740 ASN A O 1
ATOM 5871 N N . ALA A 1 741 ? -32.942 13.156 12.101 1.00 94.00 741 ALA A N 1
ATOM 5872 C CA . ALA A 1 741 ? -32.162 12.497 13.148 1.00 94.00 741 ALA A CA 1
ATOM 5873 C C . ALA A 1 741 ? -32.992 12.184 14.406 1.00 94.00 741 ALA A C 1
ATOM 5875 O O . ALA A 1 741 ? -32.871 11.097 14.960 1.00 94.00 741 ALA A O 1
ATOM 5876 N N . HIS A 1 742 ? -33.907 13.076 14.799 1.00 93.88 742 HIS A N 1
ATOM 5877 C CA . HIS A 1 742 ? -34.751 12.896 15.988 1.00 93.88 742 HIS A CA 1
ATOM 5878 C C . HIS A 1 742 ? -35.869 11.855 15.824 1.00 93.88 742 HIS A C 1
ATOM 5880 O O . HIS A 1 742 ? -36.506 11.479 16.804 1.00 93.88 742 HIS A O 1
ATOM 5886 N N . GLU A 1 743 ? -36.141 11.408 14.595 1.00 96.19 743 GLU A N 1
ATOM 5887 C CA . GLU A 1 743 ? -37.112 10.342 14.315 1.00 96.19 743 GLU A CA 1
ATOM 5888 C C . GLU A 1 743 ? -36.463 8.953 14.290 1.00 96.19 743 GLU A C 1
ATOM 5890 O O . GLU A 1 743 ? -37.171 7.949 14.172 1.00 96.19 743 GLU A O 1
ATOM 5895 N N . ARG A 1 744 ? -35.128 8.879 14.366 1.00 97.69 744 ARG A N 1
ATOM 5896 C CA . ARG A 1 744 ? -34.409 7.606 14.427 1.00 97.69 744 ARG A CA 1
ATOM 5897 C C . ARG A 1 744 ? -34.676 6.924 15.768 1.00 97.69 744 ARG A C 1
ATOM 5899 O O . ARG A 1 744 ? -34.818 7.583 16.796 1.00 97.69 744 ARG A O 1
ATOM 5906 N N . ALA A 1 745 ? -34.755 5.596 15.755 1.00 96.62 745 ALA A N 1
ATOM 5907 C CA . ALA A 1 745 ? -34.936 4.820 16.981 1.00 96.62 745 ALA A CA 1
ATOM 5908 C C . ALA A 1 745 ? -33.721 4.963 17.911 1.00 96.62 745 ALA A C 1
ATOM 5910 O O . ALA A 1 745 ? -32.587 5.037 17.442 1.00 96.62 745 ALA A O 1
ATOM 5911 N N . SER A 1 746 ? -33.939 4.956 19.228 1.00 97.81 746 SER A N 1
ATOM 5912 C CA . SER A 1 746 ? -32.821 4.932 20.174 1.00 97.81 746 SER A CA 1
ATOM 5913 C C . SER A 1 746 ? -32.138 3.560 20.173 1.00 97.81 746 SER A C 1
ATOM 5915 O O . SER A 1 746 ? -32.768 2.543 19.874 1.00 97.81 746 SER A O 1
ATOM 5917 N N . PHE A 1 747 ? -30.863 3.493 20.568 1.00 98.12 747 PHE A N 1
ATOM 5918 C CA . PHE A 1 747 ? -30.169 2.206 20.710 1.00 98.12 747 PHE A CA 1
ATOM 5919 C C . PHE A 1 747 ? -30.870 1.244 21.681 1.00 98.12 747 PHE A C 1
ATOM 5921 O O . PHE A 1 747 ? -30.866 0.037 21.447 1.00 98.12 747 PHE A O 1
ATOM 5928 N N . ASN A 1 748 ? -31.535 1.767 22.716 1.00 96.94 748 ASN A N 1
ATOM 5929 C CA . ASN A 1 748 ? -32.328 0.962 23.642 1.00 96.94 748 ASN A CA 1
ATOM 5930 C C . ASN A 1 748 ? -33.546 0.319 22.948 1.00 96.94 748 ASN A C 1
ATOM 5932 O O . ASN A 1 748 ? -33.813 -0.869 23.139 1.00 96.94 748 ASN A O 1
ATOM 5936 N N . ASP A 1 749 ? -34.251 1.071 22.094 1.00 97.00 749 ASP A N 1
ATOM 5937 C CA . ASP A 1 749 ? -35.387 0.550 21.318 1.00 97.00 749 ASP A CA 1
ATOM 5938 C C . ASP A 1 749 ? -34.930 -0.477 20.273 1.00 97.00 749 ASP A C 1
ATOM 5940 O O . ASP A 1 749 ? -35.562 -1.523 20.096 1.00 97.00 749 ASP A O 1
ATOM 5944 N N . ILE A 1 750 ? -33.803 -0.204 19.608 1.00 97.88 750 ILE A N 1
ATOM 5945 C CA . ILE A 1 750 ? -33.166 -1.102 18.637 1.00 97.88 750 ILE A CA 1
ATOM 5946 C C . ILE A 1 750 ? -32.795 -2.430 19.305 1.00 97.88 750 ILE A C 1
ATOM 5948 O O . ILE A 1 750 ? -33.194 -3.495 18.827 1.00 97.88 750 ILE A O 1
ATOM 5952 N N . HIS A 1 751 ? -32.084 -2.373 20.434 1.00 97.06 751 HIS A N 1
ATOM 5953 C CA . HIS A 1 751 ? -31.694 -3.549 21.208 1.00 97.06 751 HIS A CA 1
ATOM 5954 C C . HIS A 1 751 ? -32.918 -4.354 21.666 1.00 97.06 751 HIS A C 1
ATOM 5956 O O . HIS A 1 751 ? -32.943 -5.576 21.502 1.00 97.06 751 HIS A O 1
ATOM 5962 N N . GLY A 1 752 ? -33.965 -3.690 22.170 1.00 95.19 752 GLY A N 1
ATOM 5963 C CA . GLY A 1 752 ? -35.218 -4.345 22.558 1.00 95.19 752 GLY A CA 1
ATOM 5964 C C . GLY A 1 752 ? -35.928 -5.034 21.387 1.00 95.19 752 GLY A C 1
ATOM 5965 O O . GLY A 1 752 ? -36.403 -6.166 21.524 1.00 95.19 752 GLY A O 1
ATOM 5966 N N . SER A 1 753 ? -35.959 -4.392 20.214 1.00 94.62 753 SER A N 1
ATOM 5967 C CA . SER A 1 753 ? -36.560 -4.957 19.001 1.00 94.62 753 SER A CA 1
ATOM 5968 C C . SER A 1 753 ? -35.836 -6.229 18.552 1.00 94.62 753 SER A C 1
ATOM 5970 O O . SER A 1 753 ? -36.480 -7.271 18.382 1.00 94.62 753 SER A O 1
ATOM 5972 N N . LEU A 1 754 ? -34.502 -6.179 18.451 1.00 94.44 754 LEU A N 1
ATOM 5973 C CA . LEU A 1 754 ? -33.675 -7.314 18.026 1.00 94.44 754 LEU A CA 1
ATOM 5974 C C . LEU A 1 754 ? -33.669 -8.456 19.049 1.00 94.44 754 LEU A C 1
ATOM 5976 O O . LEU A 1 754 ? -33.850 -9.607 18.660 1.00 94.44 754 LEU A O 1
ATOM 5980 N N . SER A 1 755 ? -33.615 -8.150 20.349 1.00 92.50 755 SER A N 1
ATOM 5981 C CA . SER A 1 755 ? -33.705 -9.155 21.425 1.00 92.50 755 SER A CA 1
ATOM 5982 C C . SER A 1 755 ? -35.020 -9.942 21.399 1.00 92.50 755 SER A C 1
ATOM 5984 O O . SER A 1 755 ? -35.095 -11.084 21.845 1.00 92.50 755 SER A O 1
ATOM 5986 N N . SER A 1 756 ? -36.089 -9.328 20.883 1.00 88.50 756 SER A N 1
ATOM 5987 C CA . SER A 1 756 ? -37.398 -9.969 20.736 1.00 88.50 756 SER A CA 1
ATOM 5988 C C . SER A 1 756 ? -37.569 -10.727 19.410 1.00 88.50 756 SER A C 1
ATOM 5990 O O . SER A 1 756 ? -38.649 -11.271 19.153 1.00 88.50 756 SER A O 1
ATOM 5992 N N . CYS A 1 757 ? -36.569 -10.719 18.524 1.00 83.88 757 CYS A N 1
ATOM 5993 C CA . CYS A 1 757 ? -36.659 -11.288 17.183 1.00 83.88 757 CYS A CA 1
ATOM 5994 C C . CYS A 1 757 ? -36.566 -12.818 17.215 1.00 83.88 757 CYS A C 1
ATOM 5996 O O . CYS A 1 757 ? -35.594 -13.382 17.704 1.00 83.88 757 CYS A O 1
ATOM 5998 N N . ARG A 1 758 ? -37.592 -13.504 16.691 1.00 69.19 758 ARG A N 1
ATOM 5999 C CA . ARG A 1 758 ? -37.636 -14.969 16.584 1.00 69.19 758 ARG A CA 1
ATOM 6000 C C . ARG A 1 758 ? -37.688 -15.373 15.114 1.00 69.19 758 ARG A C 1
ATOM 6002 O O . ARG A 1 758 ? -38.470 -14.814 14.354 1.00 69.19 758 ARG A O 1
ATOM 6009 N N . LEU A 1 759 ? -36.919 -16.395 14.729 1.00 57.69 759 LEU A N 1
ATOM 6010 C CA . LEU A 1 759 ? -36.930 -16.952 13.365 1.00 57.69 759 LEU A CA 1
ATOM 6011 C C . LEU A 1 759 ? -38.292 -17.539 12.945 1.00 57.69 759 LEU A C 1
ATOM 6013 O O . LEU A 1 759 ? -38.548 -17.703 11.760 1.00 57.69 759 LEU A O 1
ATOM 6017 N N . SER A 1 760 ? -39.185 -17.845 13.892 1.00 54.47 760 SER A N 1
ATOM 6018 C CA . SER A 1 760 ? -40.546 -18.318 13.596 1.00 54.47 760 SER A CA 1
ATOM 6019 C C . SER A 1 760 ? -41.429 -17.278 12.898 1.00 54.47 760 SER A C 1
ATOM 6021 O O . SER A 1 760 ? -42.484 -17.640 12.393 1.00 54.47 760 SER A O 1
ATOM 6023 N N . ASP A 1 761 ? -41.012 -16.010 12.870 1.00 49.41 761 ASP A N 1
ATOM 6024 C CA . ASP A 1 761 ? -41.728 -14.925 12.189 1.00 49.41 761 ASP A CA 1
ATOM 6025 C C . ASP A 1 761 ? -41.392 -14.866 10.675 1.00 49.41 761 ASP A C 1
ATOM 6027 O O . ASP A 1 761 ? -41.880 -13.992 9.957 1.00 49.41 761 ASP A O 1
ATOM 6031 N N . CYS A 1 762 ? -40.553 -15.788 10.181 1.00 47.69 762 CYS A N 1
ATOM 6032 C CA . CYS A 1 762 ? -40.123 -15.914 8.788 1.00 47.69 762 CYS A CA 1
ATOM 6033 C C . CYS A 1 762 ? -41.067 -16.834 7.984 1.00 47.69 762 CYS A C 1
ATOM 6035 O O . CYS A 1 762 ? -40.707 -17.957 7.636 1.00 47.69 762 CYS A O 1
ATOM 6037 N N . GLU A 1 763 ? -42.283 -16.382 7.668 1.00 38.50 763 GLU A N 1
ATOM 6038 C CA . GLU A 1 763 ? -43.108 -17.040 6.642 1.00 38.50 763 GLU A CA 1
ATOM 6039 C C . GLU A 1 763 ? -42.647 -16.605 5.243 1.00 38.50 763 GLU A C 1
ATOM 6041 O O . GLU A 1 763 ? -43.087 -15.595 4.698 1.00 38.50 763 GLU A O 1
ATOM 6046 N N . GLY A 1 764 ? -41.736 -17.379 4.658 1.00 38.53 764 GLY A N 1
ATOM 6047 C CA . GLY A 1 764 ? -41.319 -17.233 3.267 1.00 38.53 764 GLY A CA 1
ATOM 6048 C C . GLY A 1 764 ? -40.557 -18.469 2.816 1.00 38.53 764 GLY A C 1
ATOM 6049 O O . GLY A 1 764 ? -39.364 -18.591 3.074 1.00 38.53 764 GLY A O 1
ATOM 6050 N N . GLU A 1 765 ? -41.260 -19.417 2.194 1.00 32.56 765 GLU A N 1
ATOM 6051 C CA . GLU A 1 765 ? -40.675 -20.636 1.630 1.00 32.56 765 GLU A CA 1
ATOM 6052 C C . GLU A 1 765 ? -39.492 -20.307 0.708 1.00 32.56 765 GLU A C 1
ATOM 6054 O O . GLU A 1 765 ? -39.643 -19.644 -0.320 1.00 32.56 765 GLU A O 1
ATOM 6059 N N . ILE A 1 766 ? -38.316 -20.835 1.050 1.00 31.69 766 ILE A N 1
ATOM 6060 C CA . ILE A 1 766 ? -37.159 -20.893 0.158 1.00 31.69 766 ILE A CA 1
ATOM 6061 C C . ILE A 1 766 ? -37.531 -21.831 -0.997 1.00 31.69 766 ILE A C 1
ATOM 6063 O O . ILE A 1 766 ? -37.485 -23.054 -0.855 1.00 31.69 766 ILE A O 1
ATOM 6067 N N . ARG A 1 767 ? -37.922 -21.277 -2.148 1.00 28.06 767 ARG A N 1
ATOM 6068 C CA . ARG A 1 767 ? -37.895 -22.027 -3.409 1.00 28.06 767 ARG A CA 1
ATOM 6069 C C . ARG A 1 767 ? -36.463 -21.996 -3.936 1.00 28.06 767 ARG A C 1
ATOM 6071 O O . ARG A 1 767 ? -35.988 -20.940 -4.340 1.00 28.06 767 ARG A O 1
ATOM 6078 N N . VAL A 1 768 ? -35.815 -23.158 -3.819 1.00 33.41 768 VAL A N 1
ATOM 6079 C CA . VAL A 1 768 ? -34.452 -23.486 -4.277 1.00 33.41 768 VAL A CA 1
ATOM 6080 C C . VAL A 1 768 ? -34.257 -23.164 -5.751 1.00 33.41 768 VAL A C 1
ATOM 6082 O O . VAL A 1 768 ? -35.179 -23.488 -6.539 1.00 33.41 768 VAL A O 1
#

Secondary structure (DSSP, 8-state):
-HHHHHHHHHHHHSS-------GGGGSPPTTEEE-STTEEEE-S--SSPPSS--TT-SEEE--SS------TTTSTT-TT--EEE--SS---EE-TTTTTT-TT--EEE--SS---EE-TTTTTT-TT--EEE--SS------TTTTTT-TT--EEE--SS------HHHHHHHTTTT--EEE--S--EE--HHHHHHHHHHHH-TT-EESSGGG-EEE-TTSS-EEEGGG--GGGS--------EEEEEEEE-SSEEEEEEE--TTS-SS---EEEEEE-------SSEEEEE-----SS------EEEEETT-EEE--SS-HHHHTTEEEEEEEEE---SSS--EEEEEEEEETTEEEEEEEEPPPP--------------SSSSSSHHHHHHHHHHHHHHHHHHHHHHHHHHHHHH-----------------------------------TTSSTTGGGS----TTS--PPPPEE--GGGEEEEEEEEE-SSEEEEEEEEETSSTT-SEEEEEEEEEPTT--HHHHHHHHHHHHHHTT---TTB--EEEEE-SSSS-EEEEEP-TT-BHHHHHHHT-TT-TT--SSS-----HHHHHHHHHHHHHHHHHHHHTT---S--SGGGEEE-TT--EEE---S-HHHH-GGG-EEETTEEE-TTT--HHHHHHSS---HHHHHHHHHHHHHHHHTTTPPTTTTS-HHHHHHHHHTTPPPPPPTTS-HHHHHHHHHHT-SSGGGSPPHHHHHHHHHT--GGG-------

Foldseek 3Di:
DVVVVVVVVCVVVPPDPPDPPPPLQVDDDPQWHADPPQEIAGDDQDQEQDPPDDLQHQEYHDAQHAHAEQDLPSCQSNLNYAYYAPAHYAHAEQDACSCQSNLNHAEDHHHQYAHQYYDLRSCHNPQNYAYDHPANYAHADDAANNQQNPQAHAEDEHHHYAHQEQAQNNLVRCVSHNYQEYEHAHYAYAQEPRLLNVLVSVQPDPRHDYPPQVRQWHAYPVRPDTHRSNVDDPVNYDDDPDDDWAFPDQPDDDPFKTKTWTHDDPPPDPDLDGFIFIQGQPDQPPDPQWGWRWGQGDGPPDDDDTFTWTDGEQDKTFRPDDPSSQSVQKIKGKYWDQDDDPDDGQTWIWIWMGGNRHTPDIDIDGDPDDDDDDDDDDDDDDPPPPPPPPVVVVVVVVVVVVVVVVVVVVVVVVVCVVVDDDDDDDDDDDDDDDDDDDDDDDDDDDDDDDDDDPPPPCPCCVLPDDDDPDDPDDQRADQADPVQWAFDDWPDDFPQWTKTFTWGAPLDVVDRIATWIKTWGDPPHDPVSVVVVVVCCVPQSRDDDLAAWHFSHWHPPDPRTMTITHDQPQAFQLVVLQVQDPPPPPDDDDDHDNQDQLLLLVLLLSLLVQLLVCQVVFHFPQADARNQWGAHPVRRIHGHDPVCCCNVPVQQWDDDPPDTHSLLLFALVCLVPVPDTGSLRVLSSSLVRSVCSVVSNDRRPNSDHSVRSNVCNNVLNDTDDDPQHQVLSVVSSVLSSDNPSVSRDGSVVSSVSSVPDDPVSRPDDPPD

Mean predicted aligned error: 21.86 Å

Organism: Saccoglossus kowalevskii (NCBI:txid10224)

InterPro domains:
  IPR000483 Cysteine-rich flanking region, C-terminal [SM00082] (187-240)
  IPR000719 Protein kinase domain [PS50011] (485-754)
  IPR001245 Serine-threonine/tyrosine-protein kinase, catalytic domain [PF07714] (486-753)
  IPR001245 Serine-threonine/tyrosine-protein kinase, catalytic domain [PR00109] (565-578)
  IPR001245 Serine-threonine/tyrosine-protein kinase, catalytic domain [PR00109] (613-631)
  IPR001245 Serine-threonine/tyrosine-protein kinase, catalytic domain [PR00109] (681-703)
  IPR001245 Serine-threonine/tyrosine-protein kinase, catalytic domain [PR00109] (725-747)
  IPR001611 Leucine-rich repeat [PF13855] (79-139)
  IPR001611 Leucine-rich repeat [PS51450] (80-101)
  IPR003591 Leucine-rich repeat, typical subtype [SM00369] (78-101)
  IPR003591 Leucine-rich repeat, typical subtype [SM00369] (102-125)
  IPR003591 Leucine-rich repeat, typical subtype [SM00369] (126-149)
  IPR003591 Leucine-rich repeat, typical subtype [SM00369] (150-173)
  IPR003961 Fibronectin type III [PS50853] (244-357)
  IPR003961 Fibronectin type III [SM00060] (242-341)
  IPR003961 Fibronectin type III [cd00063] (244-345)
  IPR008266 Tyrosine-protein kinase, active site [PS00109] (619-631)
  IPR011009 Protein kinase-like domain superfamily [SSF56112] (460-752)
  IPR013783 Immunoglobulin-like fold [G3DSA:2.60.40.10] (241-353)
  IPR020635 Tyrosine-protein kinase, catalytic domain [SM00219] (485-754)

Solvent-accessible surface area (backbone atoms only — not comparable to full-atom values): 44254 Å² total; per-residue (Å²): 111,71,69,59,52,52,51,53,50,51,60,68,68,67,54,66,88,74,66,83,69,56,80,73,63,76,65,56,48,93,50,45,43,76,52,75,85,48,21,38,42,40,50,75,62,39,54,47,75,71,73,74,68,64,47,78,33,29,27,43,37,43,43,65,26,44,25,41,51,71,52,64,71,67,47,51,67,32,43,55,21,28,34,41,33,47,21,41,25,46,29,34,50,42,50,64,45,38,39,41,53,26,46,51,22,31,35,44,34,44,28,42,27,46,30,51,46,68,38,45,40,27,54,36,44,29,41,47,22,26,36,42,34,48,21,41,25,43,38,39,74,78,52,73,63,47,54,63,63,27,47,46,24,32,36,42,34,45,23,40,25,44,26,36,56,48,56,52,64,56,44,62,33,51,69,64,28,59,49,34,37,40,33,53,26,61,29,68,25,39,51,40,56,32,36,47,51,37,23,49,48,53,70,70,38,87,70,47,42,62,52,62,50,89,56,24,43,21,30,46,100,79,70,76,57,75,46,38,42,82,69,61,48,75,90,78,28,93,70,70,81,87,66,61,62,45,72,71,45,72,80,41,84,54,90,56,32,43,29,42,32,38,40,69,65,83,86,80,61,100,58,100,62,80,53,49,34,40,40,36,48,66,62,79,62,87,63,74,91,46,52,56,42,42,32,47,50,50,51,94,86,53,94,82,58,76,38,71,44,78,47,58,81,66,42,75,41,63,54,63,84,58,60,82,74,51,26,80,36,37,39,41,33,40,42,77,43,83,50,93,55,100,74,67,87,53,73,29,44,36,45,34,33,25,50,75,83,43,77,76,44,80,36,78,52,77,74,79,80,80,78,84,78,86,83,87,88,86,83,91,86,87,91,76,79,79,76,75,63,64,70,62,58,57,57,54,55,55,54,52,54,57,55,52,52,52,54,53,52,50,53,52,50,54,50,53,61,71,73,66,75,91,86,79,90,82,90,88,92,90,83,91,86,88,86,82,88,86,81,86,89,88,88,88,85,89,85,90,84,82,90,84,90,73,75,85,71,62,72,66,43,82,58,50,86,75,95,65,91,89,65,84,87,72,69,70,58,42,80,47,63,69,89,41,55,44,78,75,46,80,78,43,86,56,91,76,23,36,31,27,38,27,40,29,48,66,74,46,100,90,39,72,63,44,69,26,29,36,41,30,39,44,86,85,56,51,70,69,56,51,53,52,50,52,51,47,55,72,61,50,50,76,56,83,51,95,20,36,62,39,64,62,25,32,28,76,84,65,83,51,41,32,42,30,28,61,57,50,80,51,41,36,38,25,61,43,31,43,74,30,31,95,81,54,85,84,70,75,94,75,92,74,74,69,70,47,72,68,56,48,48,53,45,50,29,32,47,28,47,29,48,28,53,40,42,75,71,71,48,63,79,85,63,56,40,41,64,33,21,34,21,30,88,88,66,52,38,17,45,47,86,82,78,52,48,67,74,79,42,43,92,58,41,46,77,58,88,94,43,79,37,49,55,72,34,54,28,52,69,27,69,77,62,76,71,62,76,45,57,53,40,41,33,22,7,43,27,45,26,50,49,20,59,79,52,31,42,49,65,72,59,65,94,44,55,72,71,50,35,43,53,36,42,65,71,68,53,74,83,88,77,67,89,89,53,52,64,67,59,56,54,45,36,55,32,21,63,37,87,53,54,89,70,29,56,50,43,60,56,48,24,54,53,49,69,68,62,57,81,88,74,59,90,69,84,84,80,129

Radius of gyration: 37.53 Å; Cα contacts (8 Å, |Δi|>4): 1313; chains: 1; bounding box: 123×83×107 Å

pLDDT: mean 71.32, std 23.6, range [21.2, 98.62]